Protein AF-0000000084827785 (afdb_homodimer)

Sequence (1370 aa):
FQFPKRLMGSGGGQRYRRFNPHLLLEYKFARYSRYSDAVFCGPCFVFNSSKETVLVSRPMTDWSNGKKILERHSKSKDHRNAATRADAFVNVCTGQLKMSCKKPVAQDQAITDHTRHILRRITSILILCGRQNIALRGRLPSSGNFKALFQHTVEIDPLLKKHLEFAPCSALHTSAKIHNKLIQLIGLQIQQKILSLVKKAKFFTLQAAGTAHFSKKGELIILVVRYIYRHKDEQVELREDFIELAEVPDATGEALANLFLQRLAAWDIEREHLRGQSYERGSSASGRFNGVQERVCAVLPAAAYTICKTHDFKMSILHSCAIHQVANMLDTCGKVLSVLRSSVMHYSMHLAELKEFINLPTEHNDAEEQERSASLCSPRSPQWISQADGLHSFKAKFVAIVHSLEQIAQYESDAERLLYSITRFNFVVSLVCVVSALAITKPLHLYLQREDVDLIQASEEASDVIEVLRSMREDADAGFAELYAEAKRLAGVALIEESVPRICGRITPQYSSAATTQDYYKTNIFQPFLDHMMSELQEQLIQCRPRFLAQYLLPNKLHLLQKETAVAALYSAYKADISSPENLKAELLRWTTKWRSVTREDRPNTILATLQQLNPAFYPEINAALCILATMAVNVTTVESASSVLHRIKTWLKNSDSESWLTGLALLYAHQDIPVDVEQVLKDFFQFPKRLMGSGGGQRYRRFNPHLLLEYKFARYSRYSDAVFCGPCFVFNSSKETVLVSRPMTDWSNGKKILERHSKSKDHRNAATRADAFVNVCTGQLKMSCKKPVAQDQAITDHTRHILRRITSILILCGRQNIALRGRLPSSGNFKALFQHTVEIDPLLKKHLEFAPCSALHTSAKIHNKLIQLIGLQIQQKILSLVKKAKFFTLQAAGTAHFSKKGELIILVVRYIYRHKDEQVELREDFIELAEVPDATGEALANLFLQRLAAWDIEREHLRGQSYERGSSASGRFNGVQERVCAVLPAAAYTICKTHDFKMSILHSCAIHQVANMLDTCGKVLSVLRSSVMHYSMHLAELKEFINLPTEHNDAEEQERSASLCSPRSPQWISQADGLHSFKAKFVAIVHSLEQIAQYESDAERLLYSITRFNFVVSLVCVVSALAITKPLHLYLQREDVDLIQASEEASDVIEVLRSMREDADAGFAELYAEAKRLAGVALIEESVPRICGRITPQYSSAATTQDYYKTNIFQPFLDHMMSELQEQLIQCRPRFLAQYLLPNKLHLLQKETAVAALYSAYKADISSPENLKAELLRWTTKWRSVTREDRPNTILATLQQLNPAFYPEINAALCILATMAVNVTTVESASSVLHRIKTWLKNSDSESWLTGLALLYAHQDIPVDVEQVLKDF

Nearest PDB structures (foldseek):
  8k87-assembly1_F  TM=3.025E-01  e=2.163E-01  Geobacter sulfurreducens
  1wlx-assembly1_A  TM=2.511E-01  e=9.559E+00  Homo sapiens
  8u1a-assembly1_A  TM=1.749E-01  e=4.800E+00  synthetic construct
  7sel-assembly1_B  TM=1.183E-01  e=2.743E+00  Escherichia coli
  8k87-assembly1_F  TM=2.418E-01  e=1.750E-01  Geobacter sulfurreducens

InterPro domains:
  IPR006580 Zinc finger, TTF-type [SM00597] (15-117)
  IPR025398 ZMYM1-like, RNase-like domain [PF14291] (60-291)
  IPR052958 Interferon-induced PKR regulator [PTHR46289] (54-685)

Organism: Latimeria chalumnae (NCBI:txid7897)

Structure (mmCIF, N/CA/C/O backbone):
data_AF-0000000084827785-model_v1
#
loop_
_entity.id
_entity.type
_entity.pdbx_description
1 polymer 'TTF-type domain-containing protein'
#
loop_
_atom_site.group_PDB
_atom_site.id
_atom_site.type_symbol
_atom_site.label_atom_id
_atom_site.label_alt_id
_atom_site.label_comp_id
_atom_site.label_asym_id
_atom_site.label_entity_id
_atom_site.label_seq_id
_atom_site.pdbx_PDB_ins_code
_atom_site.Cartn_x
_atom_site.Cartn_y
_atom_site.Cartn_z
_atom_site.occupancy
_atom_site.B_iso_or_equiv
_atom_site.auth_seq_id
_atom_site.auth_comp_id
_atom_site.auth_asym_id
_atom_site.auth_atom_id
_atom_site.pdbx_PDB_model_num
ATOM 1 N N . PHE A 1 1 ? -0.103 -13.234 -40.219 1 61.78 1 PHE A N 1
ATOM 2 C CA . PHE A 1 1 ? -0.498 -11.836 -40.188 1 61.78 1 PHE A CA 1
ATOM 3 C C . PHE A 1 1 ? -1.436 -11.508 -41.344 1 61.78 1 PHE A C 1
ATOM 5 O O . PHE A 1 1 ? -1.194 -11.922 -42.469 1 61.78 1 PHE A O 1
ATOM 12 N N . GLN A 1 2 ? -2.637 -11.125 -41.031 1 73.31 2 GLN A N 1
ATOM 13 C CA . GLN A 1 2 ? -3.516 -10.641 -42.094 1 73.31 2 GLN A CA 1
ATOM 14 C C . GLN A 1 2 ? -3.369 -9.133 -42.281 1 73.31 2 GLN A C 1
ATOM 16 O O . GLN A 1 2 ? -3.627 -8.359 -41.344 1 73.31 2 GLN A O 1
ATOM 21 N N . PHE A 1 3 ? -2.971 -8.789 -43.469 1 81.12 3 PHE A N 1
ATOM 22 C CA . PHE A 1 3 ? -2.732 -7.383 -43.75 1 81.12 3 PHE A CA 1
ATOM 23 C C . PHE A 1 3 ? -4.047 -6.617 -43.844 1 81.12 3 PHE A C 1
ATOM 25 O O . PHE A 1 3 ? -5.027 -7.102 -44.406 1 81.12 3 PHE A O 1
ATOM 32 N N . PRO A 1 4 ? -4.141 -5.488 -43.219 1 81.12 4 PRO A N 1
ATOM 33 C CA . PRO A 1 4 ? -5.363 -4.684 -43.25 1 81.12 4 PRO A CA 1
ATOM 34 C C . PRO A 1 4 ? -5.773 -4.281 -44.656 1 81.12 4 PRO A C 1
ATOM 36 O O . PRO A 1 4 ? -4.914 -4.113 -45.531 1 81.12 4 PRO A O 1
ATOM 39 N N . LYS A 1 5 ? -7.137 -4.152 -44.812 1 80.69 5 LYS A N 1
ATOM 40 C CA . LYS A 1 5 ? -7.676 -3.711 -46.094 1 80.69 5 LYS A CA 1
ATOM 41 C C . LYS A 1 5 ? -7.785 -2.189 -46.125 1 80.69 5 LYS A C 1
ATOM 43 O O . LYS A 1 5 ? -8.172 -1.554 -45.156 1 80.69 5 LYS A O 1
ATOM 48 N N . ARG A 1 6 ? -7.293 -1.657 -47.219 1 78.56 6 ARG A N 1
ATOM 49 C CA . ARG A 1 6 ? -7.406 -0.22 -47.438 1 78.56 6 ARG A CA 1
ATOM 50 C C . ARG A 1 6 ? -8.18 0.072 -48.719 1 78.56 6 ARG A C 1
ATOM 52 O O . ARG A 1 6 ? -8.008 -0.622 -49.719 1 78.56 6 ARG A O 1
ATOM 59 N N . LEU A 1 7 ? -9.102 1.011 -48.625 1 78.5 7 LEU A N 1
ATOM 60 C CA . LEU A 1 7 ? -9.859 1.434 -49.781 1 78.5 7 LEU A CA 1
ATOM 61 C C . LEU A 1 7 ? -8.977 2.225 -50.75 1 78.5 7 LEU A C 1
ATOM 63 O O . LEU A 1 7 ? -8.352 3.211 -50.344 1 78.5 7 LEU A O 1
ATOM 67 N N . MET A 1 8 ? -8.68 1.549 -51.781 1 78.69 8 MET A N 1
ATOM 68 C CA . MET A 1 8 ? -7.832 2.213 -52.781 1 78.69 8 MET A CA 1
ATOM 69 C C . MET A 1 8 ? -8.594 2.445 -54.094 1 78.69 8 MET A C 1
ATOM 71 O O . MET A 1 8 ? -9.492 1.679 -54.438 1 78.69 8 MET A O 1
ATOM 75 N N . GLY A 1 9 ? -8.375 3.533 -54.719 1 72.75 9 GLY A N 1
ATOM 76 C CA . GLY A 1 9 ? -9.008 3.842 -56 1 72.75 9 GLY A CA 1
ATOM 77 C C . GLY A 1 9 ? -9.883 5.082 -55.938 1 72.75 9 GLY A C 1
ATOM 78 O O . GLY A 1 9 ? -10.07 5.668 -54.875 1 72.75 9 GLY A O 1
ATOM 79 N N . SER A 1 10 ? -10.078 5.781 -57.031 1 68.94 10 SER A N 1
ATOM 80 C CA . SER A 1 10 ? -10.938 6.961 -57.125 1 68.94 10 SER A CA 1
ATOM 81 C C . SER A 1 10 ? -12.266 6.617 -57.781 1 68.94 10 SER A C 1
ATOM 83 O O . SER A 1 10 ? -12.328 5.75 -58.656 1 68.94 10 SER A O 1
ATOM 85 N N . GLY A 1 11 ? -13.602 7.188 -57.312 1 66.06 11 GLY A N 1
ATOM 86 C CA . GLY A 1 11 ? -14.93 7.129 -57.906 1 66.06 11 GLY A CA 1
ATOM 87 C C . GLY A 1 11 ? -15.617 5.789 -57.688 1 66.06 11 GLY A C 1
ATOM 88 O O . GLY A 1 11 ? -15.406 5.133 -56.688 1 66.06 11 GLY A O 1
ATOM 89 N N . GLY A 1 12 ? -16.422 5.305 -58.688 1 66.12 12 GLY A N 1
ATOM 90 C CA . GLY A 1 12 ? -17.219 4.09 -58.75 1 66.12 12 GLY A CA 1
ATOM 91 C C . GLY A 1 12 ? -16.375 2.828 -58.719 1 66.12 12 GLY A C 1
ATOM 92 O O . GLY A 1 12 ? -16.906 1.723 -58.594 1 66.12 12 GLY A O 1
ATOM 93 N N . GLY A 1 13 ? -15.023 2.875 -58.719 1 64.88 13 GLY A N 1
ATOM 94 C CA . GLY A 1 13 ? -14.125 1.735 -58.781 1 64.88 13 GLY A CA 1
ATOM 95 C C . GLY A 1 13 ? -13.305 1.531 -57.531 1 64.88 13 GLY A C 1
ATOM 96 O O . GLY A 1 13 ? -12.234 0.917 -57.562 1 64.88 13 GLY A O 1
ATOM 97 N N . GLN A 1 14 ? -13.703 1.957 -56.406 1 70.75 14 GLN A N 1
ATOM 98 C CA . GLN A 1 14 ? -12.969 1.802 -55.156 1 70.75 14 GLN A CA 1
ATOM 99 C C . GLN A 1 14 ? -13.039 0.361 -54.656 1 70.75 14 GLN A C 1
ATOM 101 O O . GLN A 1 14 ? -14.102 -0.26 -54.688 1 70.75 14 GLN A O 1
ATOM 106 N N . ARG A 1 15 ? -11.875 -0.136 -54.656 1 78.06 15 ARG A N 1
ATOM 107 C CA . ARG A 1 15 ? -11.789 -1.5 -54.125 1 78.06 15 ARG A CA 1
ATOM 108 C C . ARG A 1 15 ? -10.914 -1.566 -52.875 1 78.06 15 ARG A C 1
ATOM 110 O O . ARG A 1 15 ? -9.945 -0.812 -52.75 1 78.06 15 ARG A O 1
ATOM 117 N N . TYR A 1 16 ? -11.336 -2.432 -52.094 1 80.06 16 TYR A N 1
ATOM 118 C CA . TYR A 1 16 ? -10.5 -2.717 -50.906 1 80.06 16 TYR A CA 1
ATOM 119 C C . TYR A 1 16 ? -9.32 -3.602 -51.312 1 80.06 16 TYR A C 1
ATOM 121 O O . TYR A 1 16 ? -9.492 -4.613 -52 1 80.06 16 TYR A O 1
ATOM 129 N N . ARG A 1 17 ? -8.188 -3.088 -51 1 83.62 17 ARG A N 1
ATOM 130 C CA . ARG A 1 17 ? -7 -3.879 -51.281 1 83.62 17 ARG A CA 1
ATOM 131 C C . ARG A 1 17 ? -6.133 -4.031 -50.031 1 83.62 17 ARG A C 1
ATOM 133 O O . ARG A 1 17 ? -6.156 -3.176 -49.156 1 83.62 17 ARG A O 1
ATOM 140 N N . ARG A 1 18 ? -5.441 -5.227 -50.125 1 83.31 18 ARG A N 1
ATOM 141 C CA . ARG A 1 18 ? -4.469 -5.52 -49.062 1 83.31 18 ARG A CA 1
ATOM 142 C C . ARG A 1 18 ? -3.053 -5.555 -49.625 1 83.31 18 ARG A C 1
ATOM 144 O O . ARG A 1 18 ? -2.865 -5.742 -50.844 1 83.31 18 ARG A O 1
ATOM 151 N N . PHE A 1 19 ? -2.117 -5.348 -48.844 1 85.25 19 PHE A N 1
ATOM 152 C CA . PHE A 1 19 ? -0.723 -5.465 -49.25 1 85.25 19 PHE A CA 1
ATOM 153 C C . PHE A 1 19 ? -0.399 -6.898 -49.656 1 85.25 19 PHE A C 1
ATOM 155 O O . PHE A 1 19 ? -0.86 -7.852 -49.031 1 85.25 19 PHE A O 1
ATOM 162 N N . ASN A 1 20 ? 0.275 -7.07 -50.719 1 82.62 20 ASN A N 1
ATOM 163 C CA . ASN A 1 20 ? 0.723 -8.367 -51.188 1 82.62 20 ASN A CA 1
ATOM 164 C C . ASN A 1 20 ? 2.018 -8.805 -50.531 1 82.62 20 ASN A C 1
ATOM 166 O O . ASN A 1 20 ? 3.086 -8.258 -50.812 1 82.62 20 ASN A O 1
ATOM 170 N N . PRO A 1 21 ? 1.99 -9.742 -49.719 1 82.75 21 PRO A N 1
ATOM 171 C CA . PRO A 1 21 ? 3.182 -10.172 -49 1 82.75 21 PRO A CA 1
ATOM 172 C C . PRO A 1 21 ? 4.281 -10.703 -49.906 1 82.75 21 PRO A C 1
ATOM 174 O O . PRO A 1 21 ? 5.453 -10.727 -49.531 1 82.75 21 PRO A O 1
ATOM 177 N N . HIS A 1 22 ? 4.008 -11.047 -51.031 1 83.94 22 HIS A N 1
ATOM 178 C CA . HIS A 1 22 ? 5.004 -11.555 -51.969 1 83.94 22 HIS A CA 1
ATOM 179 C C . HIS A 1 22 ? 6.027 -10.484 -52.344 1 83.94 22 HIS A C 1
ATOM 181 O O . HIS A 1 22 ? 7.168 -10.797 -52.688 1 83.94 22 HIS A O 1
ATOM 187 N N . LEU A 1 23 ? 5.613 -9.312 -52.219 1 86.38 23 LEU A N 1
ATOM 188 C CA . LEU A 1 23 ? 6.504 -8.195 -52.531 1 86.38 23 LEU A CA 1
ATOM 189 C C . LEU A 1 23 ? 7.645 -8.109 -51.531 1 86.38 23 LEU A C 1
ATOM 191 O O . LEU A 1 23 ? 8.75 -7.691 -51.875 1 86.38 23 LEU A O 1
ATOM 195 N N . LEU A 1 24 ? 7.406 -8.586 -50.344 1 84.75 24 LEU A N 1
ATOM 196 C CA . LEU A 1 24 ? 8.438 -8.555 -49.312 1 84.75 24 LEU A CA 1
ATOM 197 C C . LEU A 1 24 ? 9.477 -9.648 -49.562 1 84.75 24 LEU A C 1
ATOM 199 O O . LEU A 1 24 ? 10.625 -9.523 -49.125 1 84.75 24 LEU A O 1
ATOM 203 N N . LEU A 1 25 ? 9.055 -10.586 -50.25 1 81.56 25 LEU A N 1
ATOM 204 C CA . LEU A 1 25 ? 9.969 -11.664 -50.625 1 81.56 25 LEU A CA 1
ATOM 205 C C . LEU A 1 25 ? 10.797 -11.289 -51.844 1 81.56 25 LEU A C 1
ATOM 207 O O . LEU A 1 25 ? 11.984 -11.625 -51.906 1 81.56 25 LEU A O 1
ATOM 211 N N . GLU A 1 26 ? 10.203 -10.594 -52.719 1 85.5 26 GLU A N 1
ATOM 212 C CA . GLU A 1 26 ? 10.859 -10.188 -53.969 1 85.5 26 GLU A CA 1
ATOM 213 C C . GLU A 1 26 ? 11.82 -9.031 -53.75 1 85.5 26 GLU A C 1
ATOM 215 O O . GLU A 1 26 ? 12.914 -9 -54.312 1 85.5 26 GLU A O 1
ATOM 220 N N . TYR A 1 27 ? 11.414 -8.125 -52.906 1 87.31 27 TYR A N 1
ATOM 221 C CA . TYR A 1 27 ? 12.227 -6.969 -52.562 1 87.31 27 TYR A CA 1
ATOM 222 C C . TYR A 1 27 ? 12.617 -7.004 -51.062 1 87.31 27 TYR A C 1
ATOM 224 O O . TYR A 1 27 ? 11.898 -6.465 -50.219 1 87.31 27 TYR A O 1
ATOM 232 N N . LYS A 1 28 ? 13.828 -7.484 -50.844 1 83.81 28 LYS A N 1
ATOM 233 C CA . LYS A 1 28 ? 14.258 -7.824 -49.5 1 83.81 28 LYS A CA 1
ATOM 234 C C . LYS A 1 28 ? 14.508 -6.57 -48.688 1 83.81 28 LYS A C 1
ATOM 236 O O . LYS A 1 28 ? 14.461 -6.621 -47.438 1 83.81 28 LYS A O 1
ATOM 241 N N . PHE A 1 29 ? 14.633 -5.516 -49.375 1 86.56 29 PHE A N 1
ATOM 242 C CA . PHE A 1 29 ? 14.883 -4.281 -48.625 1 86.56 29 PHE A CA 1
ATOM 243 C C . PHE A 1 29 ? 13.578 -3.689 -48.094 1 86.56 29 PHE A C 1
ATOM 245 O O . PHE A 1 29 ? 13.594 -2.832 -47.219 1 86.56 29 PHE A O 1
ATOM 252 N N . ALA A 1 30 ? 12.461 -4.113 -48.594 1 87.5 30 ALA A N 1
ATOM 253 C CA . ALA A 1 30 ? 11.156 -3.59 -48.188 1 87.5 30 ALA A CA 1
ATOM 254 C C . ALA A 1 30 ? 10.734 -4.16 -46.812 1 87.5 30 ALA A C 1
ATOM 256 O O . ALA A 1 30 ? 10.852 -5.363 -46.594 1 87.5 30 ALA A O 1
ATOM 257 N N . ARG A 1 31 ? 10.375 -3.188 -45.938 1 86.44 31 ARG A N 1
ATOM 258 C CA . ARG A 1 31 ? 9.938 -3.557 -44.594 1 86.44 31 ARG A CA 1
ATOM 259 C C . ARG A 1 31 ? 8.539 -3.012 -44.312 1 86.44 31 ARG A C 1
ATOM 261 O O . ARG A 1 31 ? 8.289 -1.817 -44.469 1 86.44 31 ARG A O 1
ATOM 268 N N . TYR A 1 32 ? 7.688 -3.902 -43.875 1 84.94 32 TYR A N 1
ATOM 269 C CA . TYR A 1 32 ? 6.32 -3.512 -43.562 1 84.94 32 TYR A CA 1
ATOM 270 C C . TYR A 1 32 ? 6.188 -3.119 -42.094 1 84.94 32 TYR A C 1
ATOM 272 O O . TYR A 1 32 ? 6.617 -3.859 -41.188 1 84.94 32 TYR A O 1
ATOM 280 N N . SER A 1 33 ? 5.621 -1.888 -41.844 1 79.81 33 SER A N 1
ATOM 281 C CA . SER A 1 33 ? 5.316 -1.411 -40.5 1 79.81 33 SER A CA 1
ATOM 282 C C . SER A 1 33 ? 3.846 -1.612 -40.156 1 79.81 33 SER A C 1
ATOM 284 O O . SER A 1 33 ? 2.971 -1.015 -40.812 1 79.81 33 SER A O 1
ATOM 286 N N . ARG A 1 34 ? 3.674 -2.336 -39.125 1 77.31 34 ARG A N 1
ATOM 287 C CA . ARG A 1 34 ? 2.303 -2.58 -38.688 1 77.31 34 ARG A CA 1
ATOM 288 C C . ARG A 1 34 ? 1.669 -1.309 -38.125 1 77.31 34 ARG A C 1
ATOM 290 O O . ARG A 1 34 ? 0.472 -1.075 -38.312 1 77.31 34 ARG A O 1
ATOM 297 N N . TYR A 1 35 ? 2.41 -0.517 -37.594 1 75.12 35 TYR A N 1
ATOM 298 C CA . TYR A 1 35 ? 1.946 0.703 -36.938 1 75.12 35 TYR A CA 1
ATOM 299 C C . TYR A 1 35 ? 1.456 1.716 -37.969 1 75.12 35 TYR A C 1
ATOM 301 O O . TYR A 1 35 ? 0.398 2.324 -37.781 1 75.12 35 TYR A O 1
ATOM 309 N N . SER A 1 36 ? 2.059 1.777 -39.031 1 77.69 36 SER A N 1
ATOM 310 C CA . SER A 1 36 ? 1.711 2.766 -40.031 1 77.69 36 SER A CA 1
ATOM 311 C C . SER A 1 36 ? 0.997 2.115 -41.219 1 77.69 36 SER A C 1
ATOM 313 O O . SER A 1 36 ? 0.533 2.807 -42.125 1 77.69 36 SER A O 1
ATOM 315 N N . ASP A 1 37 ? 0.801 0.952 -41.125 1 84 37 ASP A N 1
ATOM 316 C CA . ASP A 1 37 ? 0.273 0.204 -42.25 1 84 37 ASP A CA 1
ATOM 317 C C . ASP A 1 37 ? 0.882 0.696 -43.562 1 84 37 ASP A C 1
ATOM 319 O O . ASP A 1 37 ? 0.162 1.15 -44.469 1 84 37 ASP A O 1
ATOM 323 N N . ALA A 1 38 ? 2.146 0.644 -43.562 1 87.94 38 ALA A N 1
ATOM 324 C CA . ALA A 1 38 ? 2.893 1.169 -44.719 1 87.94 38 ALA A CA 1
ATOM 325 C C . ALA A 1 38 ? 4.223 0.439 -44.875 1 87.94 38 ALA A C 1
ATOM 327 O O . ALA A 1 38 ? 4.656 -0.29 -44 1 87.94 38 ALA A O 1
ATOM 328 N N . VAL A 1 39 ? 4.824 0.598 -46.125 1 88.56 39 VAL A N 1
ATOM 329 C CA . VAL A 1 39 ? 6.082 -0.077 -46.438 1 88.56 39 VAL A CA 1
ATOM 330 C C . VAL A 1 39 ? 7.211 0.949 -46.531 1 88.56 39 VAL A C 1
ATOM 332 O O . VAL A 1 39 ? 7.059 1.989 -47.156 1 88.56 39 VAL A O 1
ATOM 335 N N . PHE A 1 40 ? 8.203 0.595 -45.844 1 88.44 40 PHE A N 1
ATOM 336 C CA . PHE A 1 40 ? 9.422 1.398 -45.875 1 88.44 40 PHE A CA 1
ATOM 337 C C . PHE A 1 40 ? 10.57 0.622 -46.5 1 88.44 40 PHE A C 1
ATOM 339 O O . PHE A 1 40 ? 10.508 -0.604 -46.625 1 88.44 40 PHE A O 1
ATOM 346 N N . CYS A 1 41 ? 11.602 1.349 -46.938 1 85.25 41 CYS A N 1
ATOM 347 C CA . CYS A 1 41 ? 12.859 0.724 -47.312 1 85.25 41 CYS A CA 1
ATOM 348 C C . CYS A 1 41 ? 13.812 0.669 -46.125 1 85.25 41 CYS A C 1
ATOM 350 O O . CYS A 1 41 ? 14.203 1.708 -45.594 1 85.25 41 CYS A O 1
ATOM 352 N N . GLY A 1 42 ? 14.266 -0.529 -45.719 1 83.62 42 GLY A N 1
ATOM 353 C CA . GLY A 1 42 ? 15.133 -0.731 -44.562 1 83.62 42 GLY A CA 1
ATOM 354 C C . GLY A 1 42 ? 16.438 0.023 -44.656 1 83.62 42 GLY A C 1
ATOM 355 O O . GLY A 1 42 ? 16.75 0.851 -43.812 1 83.62 42 GLY A O 1
ATOM 356 N N . PRO A 1 43 ? 17.203 -0.244 -45.656 1 80.56 43 PRO A N 1
ATOM 357 C CA . PRO A 1 43 ? 18.5 0.421 -45.812 1 80.56 43 PRO A CA 1
ATOM 358 C C . PRO A 1 43 ? 18.375 1.937 -45.938 1 80.56 43 PRO A C 1
ATOM 360 O O . PRO A 1 43 ? 19.141 2.684 -45.344 1 80.56 43 PRO A O 1
ATOM 363 N N . CYS A 1 44 ? 17.359 2.383 -46.688 1 81 44 CYS A N 1
ATOM 364 C CA . CYS A 1 44 ? 17.25 3.816 -46.938 1 81 44 CYS A CA 1
ATOM 365 C C . CYS A 1 44 ? 16.688 4.539 -45.719 1 81 44 CYS A C 1
ATOM 367 O O . CYS A 1 44 ? 16.969 5.719 -45.5 1 81 44 CYS A O 1
ATOM 369 N N . PHE A 1 45 ? 15.906 3.861 -45 1 80.06 45 PHE A N 1
ATOM 370 C CA . PHE A 1 45 ? 15.336 4.445 -43.781 1 80.06 45 PHE A CA 1
ATOM 371 C C . PHE A 1 45 ? 16.422 4.793 -42.781 1 80.06 45 PHE A C 1
ATOM 373 O O . PHE A 1 45 ? 16.344 5.812 -42.094 1 80.06 45 PHE A O 1
ATOM 380 N N . VAL A 1 46 ? 17.516 4.043 -42.812 1 77.19 46 VAL A N 1
ATOM 381 C CA . VAL A 1 46 ? 18.578 4.191 -41.812 1 77.19 46 VAL A CA 1
ATOM 382 C C . VAL A 1 46 ? 19.719 5.02 -42.406 1 77.19 46 VAL A C 1
ATOM 384 O O . VAL A 1 46 ? 20.297 5.859 -41.719 1 77.19 46 VAL A O 1
ATOM 387 N N . PHE A 1 47 ? 20.141 4.805 -43.594 1 73.38 47 PHE A N 1
ATOM 388 C CA . PHE A 1 47 ? 21.391 5.336 -44.125 1 73.38 47 PHE A CA 1
ATOM 389 C C . PHE A 1 47 ? 21.109 6.355 -45.25 1 73.38 47 PHE A C 1
ATOM 391 O O . PHE A 1 47 ? 22.047 6.852 -45.875 1 73.38 47 PHE A O 1
ATOM 398 N N . ASN A 1 48 ? 19.938 6.582 -45.469 1 64.81 48 ASN A N 1
ATOM 399 C CA . ASN A 1 48 ? 19.703 7.492 -46.594 1 64.81 48 ASN A CA 1
ATOM 400 C C . ASN A 1 48 ? 19.844 8.953 -46.156 1 64.81 48 ASN A C 1
ATOM 402 O O . ASN A 1 48 ? 19.25 9.367 -45.156 1 64.81 48 ASN A O 1
ATOM 406 N N . SER A 1 49 ? 20.906 9.625 -46.531 1 55.5 49 SER A N 1
ATOM 407 C CA . SER A 1 49 ? 21.172 11.039 -46.281 1 55.5 49 SER A CA 1
ATOM 408 C C . SER A 1 49 ? 20.297 11.922 -47.188 1 55.5 49 SER A C 1
ATOM 410 O O . SER A 1 49 ? 20.266 13.141 -47 1 55.5 49 SER A O 1
ATOM 412 N N . SER A 1 50 ? 19.75 11.43 -48.312 1 55.91 50 SER A N 1
ATOM 413 C CA . SER A 1 50 ? 19.25 12.32 -49.344 1 55.91 50 SER A CA 1
ATOM 414 C C . SER A 1 50 ? 17.766 12.562 -49.188 1 55.91 50 SER A C 1
ATOM 416 O O . SER A 1 50 ? 17.078 11.859 -48.438 1 55.91 50 SER A O 1
ATOM 418 N N . LYS A 1 51 ? 17.172 13.508 -50.094 1 57.28 51 LYS A N 1
ATOM 419 C CA . LYS A 1 51 ? 15.875 14.148 -50.344 1 57.28 51 LYS A CA 1
ATOM 420 C C . LYS A 1 51 ? 14.828 13.125 -50.75 1 57.28 51 LYS A C 1
ATOM 422 O O . LYS A 1 51 ? 13.68 13.484 -51.031 1 57.28 51 LYS A O 1
ATOM 427 N N . GLU A 1 52 ? 15.148 11.914 -50.938 1 56.56 52 GLU A N 1
ATOM 428 C CA . GLU A 1 52 ? 14.117 11 -51.406 1 56.56 52 GLU A CA 1
ATOM 429 C C . GLU A 1 52 ? 13.156 10.617 -50.281 1 56.56 52 GLU A C 1
ATOM 431 O O . GLU A 1 52 ? 13.594 10.148 -49.219 1 56.56 52 GLU A O 1
ATOM 436 N N . THR A 1 53 ? 11.984 10.953 -50.531 1 71.94 53 THR A N 1
ATOM 437 C CA . THR A 1 53 ? 10.938 10.883 -49.5 1 71.94 53 THR A CA 1
ATOM 438 C C . THR A 1 53 ? 10.148 9.578 -49.625 1 71.94 53 THR A C 1
ATOM 440 O O . THR A 1 53 ? 9.594 9.086 -48.656 1 71.94 53 THR A O 1
ATOM 443 N N . VAL A 1 54 ? 10.383 8.945 -50.844 1 76.31 54 VAL A N 1
ATOM 444 C CA . VAL A 1 54 ? 9.516 7.789 -51.062 1 76.31 54 VAL A CA 1
ATOM 445 C C . VAL A 1 54 ? 10.062 6.578 -50.312 1 76.31 54 VAL A C 1
ATOM 447 O O . VAL A 1 54 ? 11.258 6.281 -50.406 1 76.31 54 VAL A O 1
ATOM 450 N N . LEU A 1 55 ? 9.422 5.84 -49.5 1 84.62 55 LEU A N 1
ATOM 451 C CA . LEU A 1 55 ? 9.656 4.656 -48.688 1 84.62 55 LEU A CA 1
ATOM 452 C C . LEU A 1 55 ? 10.523 4.992 -47.469 1 84.62 55 LEU A C 1
ATOM 454 O O . LEU A 1 55 ? 10.984 4.098 -46.781 1 84.62 55 LEU A O 1
ATOM 458 N N . VAL A 1 56 ? 10.875 6.285 -47.281 1 82.75 56 VAL A N 1
ATOM 459 C CA . VAL A 1 56 ? 11.664 6.711 -46.125 1 82.75 56 VAL A CA 1
ATOM 460 C C . VAL A 1 56 ? 10.828 7.617 -45.219 1 82.75 56 VAL A C 1
ATOM 462 O O . VAL A 1 56 ? 10.328 7.18 -44.188 1 82.75 56 VAL A O 1
ATOM 465 N N . SER A 1 57 ? 10.664 8.961 -45.688 1 78.19 57 SER A N 1
ATOM 466 C CA . SER A 1 57 ? 9.797 9.875 -44.969 1 78.19 57 SER A CA 1
ATOM 467 C C . SER A 1 57 ? 8.344 9.742 -45.406 1 78.19 57 SER A C 1
ATOM 469 O O . SER A 1 57 ? 7.426 9.969 -44.625 1 78.19 57 SER A O 1
ATOM 471 N N . ARG A 1 58 ? 8.031 9.352 -46.656 1 78.56 58 ARG A N 1
ATOM 472 C CA . ARG A 1 58 ? 6.707 9.039 -47.188 1 78.56 58 ARG A CA 1
ATOM 473 C C . ARG A 1 58 ? 6.574 7.551 -47.5 1 78.56 58 ARG A C 1
ATOM 475 O O . ARG A 1 58 ? 7.02 7.086 -48.562 1 78.56 58 ARG A O 1
ATOM 482 N N . PRO A 1 59 ? 6.031 6.848 -46.531 1 82.44 59 PRO A N 1
ATOM 483 C CA . PRO A 1 59 ? 5.914 5.406 -46.75 1 82.44 59 PRO A CA 1
ATOM 484 C C . PRO A 1 59 ? 4.977 5.051 -47.906 1 82.44 59 PRO A C 1
ATOM 486 O O . PRO A 1 59 ? 4.145 5.871 -48.312 1 82.44 59 PRO A O 1
ATOM 489 N N . MET A 1 60 ? 5.195 3.877 -48.5 1 86.69 60 MET A N 1
ATOM 490 C CA . MET A 1 60 ? 4.328 3.393 -49.562 1 86.69 60 MET A CA 1
ATOM 491 C C . MET A 1 60 ? 3.021 2.848 -49 1 86.69 60 MET A C 1
ATOM 493 O O . MET A 1 60 ? 3.025 1.898 -48.219 1 86.69 60 MET A O 1
ATOM 497 N N . THR A 1 61 ? 1.968 3.551 -49.406 1 85.31 61 THR A N 1
ATOM 498 C CA . THR A 1 61 ? 0.637 3.107 -49 1 85.31 61 THR A CA 1
ATOM 499 C C . THR A 1 61 ? -0.201 2.742 -50.25 1 85.31 61 THR A C 1
ATOM 501 O O . THR A 1 61 ? -1.347 2.307 -50.094 1 85.31 61 THR A O 1
ATOM 504 N N . ASP A 1 62 ? 0.315 2.914 -51.438 1 83.44 62 ASP A N 1
ATOM 505 C CA . ASP A 1 62 ? -0.363 2.584 -52.688 1 83.44 62 ASP A CA 1
ATOM 506 C C . ASP A 1 62 ? -0.132 1.124 -53.062 1 83.44 62 ASP A C 1
ATOM 508 O O . ASP A 1 62 ? 0.894 0.787 -53.656 1 83.44 62 ASP A O 1
ATOM 512 N N . TRP A 1 63 ? -1.093 0.361 -52.844 1 86.31 63 TRP A N 1
ATOM 513 C CA . TRP A 1 63 ? -0.958 -1.076 -53.062 1 86.31 63 TRP A CA 1
ATOM 514 C C . TRP A 1 63 ? -1.178 -1.431 -54.5 1 86.31 63 TRP A C 1
ATOM 516 O O . TRP A 1 63 ? -0.726 -2.479 -54.969 1 86.31 63 TRP A O 1
ATOM 526 N N . SER A 1 64 ? -1.938 -0.591 -55.25 1 81.62 64 SER A N 1
ATOM 527 C CA . SER A 1 64 ? -2.238 -0.854 -56.656 1 81.62 64 SER A CA 1
ATOM 528 C C . SER A 1 64 ? -0.981 -0.757 -57.5 1 81.62 64 SER A C 1
ATOM 530 O O . SER A 1 64 ? -0.803 -1.537 -58.438 1 81.62 64 SER A O 1
ATOM 532 N N . ASN A 1 65 ? -0.021 0.1 -57.156 1 86.19 65 ASN A N 1
ATOM 533 C CA . ASN A 1 65 ? 1.21 0.308 -57.906 1 86.19 65 ASN A CA 1
ATOM 534 C C . ASN A 1 65 ? 2.441 -0.074 -57.094 1 86.19 65 ASN A C 1
ATOM 536 O O . ASN A 1 65 ? 3.545 0.4 -57.375 1 86.19 65 ASN A O 1
ATOM 540 N N . GLY A 1 66 ? 2.223 -0.906 -56.188 1 87.25 66 GLY A N 1
ATOM 541 C CA . GLY A 1 66 ? 3.289 -1.24 -55.25 1 87.25 66 GLY A CA 1
ATOM 542 C C . GLY A 1 66 ? 4.508 -1.84 -55.938 1 87.25 66 GLY A C 1
ATOM 543 O O . GLY A 1 66 ? 5.641 -1.457 -55.656 1 87.25 66 GLY A O 1
ATOM 544 N N . LYS A 1 67 ? 4.297 -2.686 -56.812 1 87.25 67 LYS A N 1
ATOM 545 C CA . LYS A 1 67 ? 5.402 -3.344 -57.5 1 87.25 67 LYS A CA 1
ATOM 546 C C . LYS A 1 67 ? 6.215 -2.344 -58.312 1 87.25 67 LYS A C 1
ATOM 548 O O . LYS A 1 67 ? 7.445 -2.375 -58.281 1 87.25 67 LYS A O 1
ATOM 553 N N . LYS A 1 68 ? 5.516 -1.468 -58.969 1 87.81 68 LYS A N 1
ATOM 554 C CA . LYS A 1 68 ? 6.176 -0.458 -59.781 1 87.81 68 LYS A CA 1
ATOM 555 C C . LYS A 1 68 ? 7.012 0.487 -58.938 1 87.81 68 LYS A C 1
ATOM 557 O O . LYS A 1 68 ? 8.133 0.843 -59.281 1 87.81 68 LYS A O 1
ATOM 562 N N . ILE A 1 69 ? 6.508 0.834 -57.812 1 88.25 69 ILE A N 1
ATOM 563 C CA . ILE A 1 69 ? 7.188 1.758 -56.906 1 88.25 69 ILE A CA 1
ATOM 564 C C . ILE A 1 69 ? 8.445 1.099 -56.344 1 88.25 69 ILE A C 1
ATOM 566 O O . ILE A 1 69 ? 9.516 1.709 -56.312 1 88.25 69 ILE A O 1
ATOM 570 N N . LEU A 1 70 ? 8.32 -0.086 -55.969 1 89.31 70 LEU A N 1
ATOM 571 C CA . LEU A 1 70 ? 9.438 -0.811 -55.375 1 89.31 70 LEU A CA 1
ATOM 572 C C . LEU A 1 70 ? 10.516 -1.093 -56.406 1 89.31 70 LEU A C 1
ATOM 574 O O . LEU A 1 70 ? 11.711 -0.997 -56.125 1 89.31 70 LEU A O 1
ATOM 578 N N . GLU A 1 71 ? 10.109 -1.396 -57.562 1 88.06 71 GLU A N 1
ATOM 579 C CA . GLU A 1 71 ? 11.055 -1.655 -58.625 1 88.06 71 GLU A CA 1
ATOM 580 C C . GLU A 1 71 ? 11.844 -0.399 -59 1 88.06 71 GLU A C 1
ATOM 582 O O . GLU A 1 71 ? 13.062 -0.457 -59.188 1 88.06 71 GLU A O 1
ATOM 587 N N . ARG A 1 72 ? 11.125 0.669 -59.031 1 86.5 72 ARG A N 1
ATOM 588 C CA . ARG A 1 72 ? 11.781 1.94 -59.312 1 86.5 72 ARG A CA 1
ATOM 589 C C . ARG A 1 72 ? 12.766 2.301 -58.188 1 86.5 72 ARG A C 1
ATOM 591 O O . ARG A 1 72 ? 13.867 2.77 -58.469 1 86.5 72 ARG A O 1
ATOM 598 N N . HIS A 1 73 ? 12.336 2.092 -57.031 1 86.56 73 HIS A N 1
ATOM 599 C CA . HIS A 1 73 ? 13.188 2.396 -55.875 1 86.56 73 HIS A CA 1
ATOM 600 C C . HIS A 1 73 ? 14.438 1.525 -55.875 1 86.56 73 HIS A C 1
ATOM 602 O O . HIS A 1 73 ? 15.539 2.012 -55.594 1 86.56 73 HIS A O 1
ATOM 608 N N . SER A 1 74 ? 14.297 0.33 -56.156 1 85.88 74 SER A N 1
ATOM 609 C CA . SER A 1 74 ? 15.398 -0.627 -56.156 1 85.88 74 SER A CA 1
ATOM 610 C C . SER A 1 74 ? 16.484 -0.227 -57.156 1 85.88 74 SER A C 1
ATOM 612 O O . SER A 1 74 ? 17.656 -0.562 -56.969 1 85.88 74 SER A O 1
ATOM 614 N N . LYS A 1 75 ? 16.094 0.529 -58.094 1 84.19 75 LYS A N 1
ATOM 615 C CA . LYS A 1 75 ? 17.031 0.905 -59.156 1 84.19 75 LYS A CA 1
ATOM 616 C C . LYS A 1 75 ? 17.578 2.307 -58.906 1 84.19 75 LYS A C 1
ATOM 618 O O . LYS A 1 75 ? 18.422 2.785 -59.688 1 84.19 75 LYS A O 1
ATOM 623 N N . SER A 1 76 ? 17.078 2.889 -57.938 1 82.25 76 SER A N 1
ATOM 624 C CA . SER A 1 76 ? 17.516 4.254 -57.688 1 82.25 76 SER A CA 1
ATOM 625 C C . SER A 1 76 ? 18.938 4.281 -57.125 1 82.25 76 SER A C 1
ATOM 627 O O . SER A 1 76 ? 19.359 3.35 -56.438 1 82.25 76 SER A O 1
ATOM 629 N N . LYS A 1 77 ? 19.719 5.363 -57.438 1 80.75 77 LYS A N 1
ATOM 630 C CA . LYS A 1 77 ? 21.094 5.527 -56.969 1 80.75 77 LYS A CA 1
ATOM 631 C C . LYS A 1 77 ? 21.141 5.68 -55.438 1 80.75 77 LYS A C 1
ATOM 633 O O . LYS A 1 77 ? 22.031 5.121 -54.812 1 80.75 77 LYS A O 1
ATOM 638 N N . ASP A 1 78 ? 20.156 6.375 -54.969 1 78.25 78 ASP A N 1
ATOM 639 C CA . ASP A 1 78 ? 20.141 6.625 -53.531 1 78.25 78 ASP A CA 1
ATOM 640 C C . ASP A 1 78 ? 19.922 5.324 -52.781 1 78.25 78 ASP A C 1
ATOM 642 O O . ASP A 1 78 ? 20.562 5.098 -51.75 1 78.25 78 ASP A O 1
ATOM 646 N N . HIS A 1 79 ? 19.141 4.492 -53.281 1 82.62 79 HIS A N 1
ATOM 647 C CA . HIS A 1 79 ? 18.922 3.199 -52.625 1 82.62 79 HIS A CA 1
ATOM 648 C C . HIS A 1 79 ? 20.172 2.328 -52.719 1 82.62 79 HIS A C 1
ATOM 650 O O . HIS A 1 79 ? 20.562 1.7 -51.719 1 82.62 79 HIS A O 1
ATOM 656 N N . ARG A 1 80 ? 20.781 2.346 -53.781 1 80.31 80 ARG A N 1
ATOM 657 C CA . ARG A 1 80 ? 21.984 1.534 -53.938 1 80.31 80 ARG A CA 1
ATOM 658 C C . ARG A 1 80 ? 23.062 1.966 -52.969 1 80.31 80 ARG A C 1
ATOM 660 O O . ARG A 1 80 ? 23.734 1.125 -52.344 1 80.31 80 ARG A O 1
ATOM 667 N N . ASN A 1 81 ? 23.203 3.236 -52.844 1 79.38 81 ASN A N 1
ATOM 668 C CA . ASN A 1 81 ? 24.172 3.748 -51.875 1 79.38 81 ASN A CA 1
ATOM 669 C C . ASN A 1 81 ? 23.797 3.352 -50.438 1 79.38 81 ASN A C 1
ATOM 671 O O . ASN A 1 81 ? 24.656 2.928 -49.688 1 79.38 81 ASN A O 1
ATOM 675 N N . ALA A 1 82 ? 22.562 3.492 -50.156 1 79.69 82 ALA A N 1
ATOM 676 C CA . ALA A 1 82 ? 22.094 3.15 -48.812 1 79.69 82 ALA A CA 1
ATOM 677 C C . ALA A 1 82 ? 22.219 1.653 -48.562 1 79.69 82 ALA A C 1
ATOM 679 O O . ALA A 1 82 ? 22.609 1.241 -47.469 1 79.69 82 ALA A O 1
ATOM 680 N N . ALA A 1 83 ? 21.984 0.916 -49.531 1 79.75 83 ALA A N 1
ATOM 681 C CA . ALA A 1 83 ? 22.078 -0.536 -49.406 1 79.75 83 ALA A CA 1
ATOM 682 C C . ALA A 1 83 ? 23.531 -0.972 -49.219 1 79.75 83 ALA A C 1
ATOM 684 O O . ALA A 1 83 ? 23.812 -1.855 -48.406 1 79.75 83 ALA A O 1
ATOM 685 N N . THR A 1 84 ? 24.406 -0.361 -49.875 1 78.5 84 THR A N 1
ATOM 686 C CA . THR A 1 84 ? 25.828 -0.659 -49.719 1 78.5 84 THR A CA 1
ATOM 687 C C . THR A 1 84 ? 26.312 -0.288 -48.344 1 78.5 84 THR A C 1
ATOM 689 O O . THR A 1 84 ? 27.062 -1.037 -47.719 1 78.5 84 THR A O 1
ATOM 692 N N . ARG A 1 85 ? 25.781 0.818 -47.938 1 74.81 85 ARG A N 1
ATOM 693 C CA . ARG A 1 85 ? 26.141 1.243 -46.562 1 74.81 85 ARG A CA 1
ATOM 694 C C . ARG A 1 85 ? 25.531 0.309 -45.531 1 74.81 85 ARG A C 1
ATOM 696 O O . ARG A 1 85 ? 26.172 -0.006 -44.531 1 74.81 85 ARG A O 1
ATOM 703 N N . ALA A 1 86 ? 24.406 -0.107 -45.812 1 76.38 86 ALA A N 1
ATOM 704 C CA . ALA A 1 86 ? 23.734 -1.034 -44.906 1 76.38 86 ALA A CA 1
ATOM 705 C C . ALA A 1 86 ? 24.469 -2.373 -44.875 1 76.38 86 ALA A C 1
ATOM 707 O O . ALA A 1 86 ? 24.656 -2.936 -43.781 1 76.38 86 ALA A O 1
ATOM 708 N N . ASP A 1 87 ? 24.812 -2.803 -45.969 1 73 87 ASP A N 1
ATOM 709 C CA . ASP A 1 87 ? 25.578 -4.043 -46.062 1 73 87 ASP A CA 1
ATOM 710 C C . ASP A 1 87 ? 26.922 -3.9 -45.344 1 73 87 ASP A C 1
ATOM 712 O O . ASP A 1 87 ? 27.344 -4.797 -44.625 1 73 87 ASP A O 1
ATOM 716 N N . ALA A 1 88 ? 27.516 -2.834 -45.625 1 68.75 88 ALA A N 1
ATOM 717 C CA . ALA A 1 88 ? 28.781 -2.566 -44.938 1 68.75 88 ALA A CA 1
ATOM 718 C C . ALA A 1 88 ? 28.578 -2.508 -43.438 1 68.75 88 ALA A C 1
ATOM 720 O O . ALA A 1 88 ? 29.391 -3.041 -42.656 1 68.75 88 ALA A O 1
ATOM 721 N N . PHE A 1 89 ? 27.562 -1.91 -43.094 1 69.56 89 PHE A N 1
ATOM 722 C CA . PHE A 1 89 ? 27.219 -1.798 -41.688 1 69.56 89 PHE A CA 1
ATOM 723 C C . PHE A 1 89 ? 26.969 -3.174 -41.062 1 69.56 89 PHE A C 1
ATOM 725 O O . PHE A 1 89 ? 27.5 -3.482 -40 1 69.56 89 PHE A O 1
ATOM 732 N N . VAL A 1 90 ? 26.203 -3.975 -41.812 1 68.12 90 VAL A N 1
ATOM 733 C CA . VAL A 1 90 ? 25.906 -5.32 -41.344 1 68.12 90 VAL A CA 1
ATOM 734 C C . VAL A 1 90 ? 27.188 -6.148 -41.312 1 68.12 90 VAL A C 1
ATOM 736 O O . VAL A 1 90 ? 27.438 -6.883 -40.375 1 68.12 90 VAL A O 1
ATOM 739 N N . ASN A 1 91 ? 27.906 -6.055 -42.312 1 65.25 91 ASN A N 1
ATOM 740 C CA . ASN A 1 91 ? 29.172 -6.777 -42.375 1 65.25 91 ASN A CA 1
ATOM 741 C C . ASN A 1 91 ? 30.141 -6.324 -41.281 1 65.25 91 ASN A C 1
ATOM 743 O O . ASN A 1 91 ? 30.859 -7.141 -40.719 1 65.25 91 ASN A O 1
ATOM 747 N N . VAL A 1 92 ? 30.094 -5.059 -41.031 1 58.56 92 VAL A N 1
ATOM 748 C CA . VAL A 1 92 ? 30.906 -4.555 -39.906 1 58.56 92 VAL A CA 1
ATOM 749 C C . VAL A 1 92 ? 30.344 -5.066 -38.594 1 58.56 92 VAL A C 1
ATOM 751 O O . VAL A 1 92 ? 31.094 -5.52 -37.719 1 58.56 92 VAL A O 1
ATOM 754 N N . CYS A 1 93 ? 29.047 -5.008 -38.469 1 60.75 93 CYS A N 1
ATOM 755 C CA . CYS A 1 93 ? 28.391 -5.418 -37.25 1 60.75 93 CYS A CA 1
ATOM 756 C C . CYS A 1 93 ? 28.531 -6.918 -37.031 1 60.75 93 CYS A C 1
ATOM 758 O O . CYS A 1 93 ? 28.641 -7.375 -35.875 1 60.75 93 CYS A O 1
ATOM 760 N N . THR A 1 94 ? 28.562 -7.664 -38.188 1 57.28 94 THR A N 1
ATOM 761 C CA . THR A 1 94 ? 28.688 -9.117 -38.094 1 57.28 94 THR A CA 1
ATOM 762 C C . THR A 1 94 ? 30.141 -9.547 -38.125 1 57.28 94 THR A C 1
ATOM 764 O O . THR A 1 94 ? 30.453 -10.742 -38.031 1 57.28 94 THR A O 1
ATOM 767 N N . GLY A 1 95 ? 31.062 -8.656 -38.188 1 57.97 95 GLY A N 1
ATOM 768 C CA . GLY A 1 95 ? 32.5 -8.883 -38.094 1 57.97 95 GLY A CA 1
ATOM 769 C C . GLY A 1 95 ? 33.125 -9.281 -39.438 1 57.97 95 GLY A C 1
ATOM 770 O O . GLY A 1 95 ? 34.281 -9.664 -39.469 1 57.97 95 GLY A O 1
ATOM 771 N N . GLN A 1 96 ? 32.531 -9.453 -40.531 1 58.97 96 GLN A N 1
ATOM 772 C CA . GLN A 1 96 ? 33.062 -9.969 -41.781 1 58.97 96 GLN A CA 1
ATOM 773 C C . GLN A 1 96 ? 33.875 -8.906 -42.5 1 58.97 96 GLN A C 1
ATOM 775 O O . GLN A 1 96 ? 34.781 -9.227 -43.281 1 58.97 96 GLN A O 1
ATOM 780 N N . LEU A 1 97 ? 33.531 -7.75 -42.781 1 50.91 97 LEU A N 1
ATOM 781 C CA . LEU A 1 97 ? 34.312 -6.664 -43.344 1 50.91 97 LEU A CA 1
ATOM 782 C C . LEU A 1 97 ? 34.844 -5.723 -42.281 1 50.91 97 LEU A C 1
ATOM 784 O O . LEU A 1 97 ? 34.094 -5.383 -41.344 1 50.91 97 LEU A O 1
ATOM 788 N N . LYS A 1 98 ? 36.188 -5.691 -42.281 1 45.5 98 LYS A N 1
ATOM 789 C CA . LYS A 1 98 ? 36.781 -4.684 -41.406 1 45.5 98 LYS A CA 1
ATOM 790 C C . LYS A 1 98 ? 36.375 -3.277 -41.844 1 45.5 98 LYS A C 1
ATOM 792 O O . LYS A 1 98 ? 36.344 -2.979 -43.031 1 45.5 98 LYS A O 1
ATOM 797 N N . MET A 1 99 ? 35.562 -2.641 -41.219 1 41.97 99 MET A N 1
ATOM 798 C CA . MET A 1 99 ? 35.344 -1.248 -41.594 1 41.97 99 MET A CA 1
ATOM 799 C C . MET A 1 99 ? 36.625 -0.632 -42.156 1 41.97 99 MET A C 1
ATOM 801 O O . MET A 1 99 ? 37.656 -0.655 -41.5 1 41.97 99 MET A O 1
ATOM 805 N N . SER A 1 100 ? 37.062 -0.83 -43.281 1 37.41 100 SER A N 1
ATOM 806 C CA . SER A 1 100 ? 38.25 -0.162 -43.844 1 37.41 100 SER A CA 1
ATOM 807 C C . SER A 1 100 ? 38.406 1.242 -43.25 1 37.41 100 SER A C 1
ATOM 809 O O . SER A 1 100 ? 39.312 1.982 -43.656 1 37.41 100 SER A O 1
ATOM 811 N N . CYS A 1 101 ? 37.281 2.053 -43.469 1 35.84 101 CYS A N 1
ATOM 812 C CA . CYS A 1 101 ? 37.781 3.389 -43.156 1 35.84 101 CYS A CA 1
ATOM 813 C C . CYS A 1 101 ? 38.812 3.348 -42.031 1 35.84 101 CYS A C 1
ATOM 815 O O . CYS A 1 101 ? 38.938 2.332 -41.344 1 35.84 101 CYS A O 1
ATOM 817 N N . LYS A 1 102 ? 38.969 4.68 -41.344 1 35.81 102 LYS A N 1
ATOM 818 C CA . LYS A 1 102 ? 39.969 5.164 -40.375 1 35.81 102 LYS A CA 1
ATOM 819 C C . LYS A 1 102 ? 40.156 4.188 -39.219 1 35.81 102 LYS A C 1
ATOM 821 O O . LYS A 1 102 ? 39.219 3.43 -38.906 1 35.81 102 LYS A O 1
ATOM 826 N N . LYS A 1 103 ? 41.312 3.818 -38.812 1 36.72 103 LYS A N 1
ATOM 827 C CA . LYS A 1 103 ? 41.781 3.492 -37.469 1 36.72 103 LYS A CA 1
ATOM 828 C C . LYS A 1 103 ? 40.75 3.912 -36.438 1 36.72 103 LYS A C 1
ATOM 830 O O . LYS A 1 103 ? 40.344 5.074 -36.375 1 36.72 103 LYS A O 1
ATOM 835 N N . PRO A 1 104 ? 39.594 3.299 -36.188 1 41.81 104 PRO A N 1
ATOM 836 C CA . PRO A 1 104 ? 38.844 3.943 -35.094 1 41.81 104 PRO A CA 1
ATOM 837 C C . PRO A 1 104 ? 39.656 4.965 -34.312 1 41.81 104 PRO A C 1
ATOM 839 O O . PRO A 1 104 ? 40.688 4.617 -33.719 1 41.81 104 PRO A O 1
ATOM 842 N N . VAL A 1 105 ? 39.938 6.152 -35 1 43.75 105 VAL A N 1
ATOM 843 C CA . VAL A 1 105 ? 40.75 7.191 -34.406 1 43.75 105 VAL A CA 1
ATOM 844 C C . VAL A 1 105 ? 40.688 7.129 -32.906 1 43.75 105 VAL A C 1
ATOM 846 O O . VAL A 1 105 ? 39.625 6.789 -32.344 1 43.75 105 VAL A O 1
ATOM 849 N N . ALA A 1 106 ? 41.875 6.945 -32.281 1 53.69 106 ALA A N 1
ATOM 850 C CA . ALA A 1 106 ? 42.031 6.988 -30.828 1 53.69 106 ALA A CA 1
ATOM 851 C C . ALA A 1 106 ? 40.906 7.762 -30.156 1 53.69 106 ALA A C 1
ATOM 853 O O . ALA A 1 106 ? 40.438 7.367 -29.094 1 53.69 106 ALA A O 1
ATOM 854 N N . GLN A 1 107 ? 40.406 8.641 -30.969 1 58.91 107 GLN A N 1
ATOM 855 C CA . GLN A 1 107 ? 39.406 9.5 -30.375 1 58.91 107 GLN A CA 1
ATOM 856 C C . GLN A 1 107 ? 38.031 8.828 -30.391 1 58.91 107 GLN A C 1
ATOM 858 O O . GLN A 1 107 ? 37.25 8.93 -29.438 1 58.91 107 GLN A O 1
ATOM 863 N N . ASP A 1 108 ? 37.656 8.156 -31.625 1 60.69 108 ASP A N 1
ATOM 864 C CA . ASP A 1 108 ? 36.344 7.516 -31.719 1 60.69 108 ASP A CA 1
ATOM 865 C C . ASP A 1 108 ? 36.25 6.348 -30.734 1 60.69 108 ASP A C 1
ATOM 867 O O . ASP A 1 108 ? 35.188 6.137 -30.141 1 60.69 108 ASP A O 1
ATOM 871 N N . GLN A 1 109 ? 37.281 5.586 -30.672 1 74.44 109 GLN A N 1
ATOM 872 C CA . GLN A 1 109 ? 37.281 4.508 -29.688 1 74.44 109 GLN A CA 1
ATOM 873 C C . GLN A 1 109 ? 37.156 5.047 -28.266 1 74.44 109 GLN A C 1
ATOM 875 O O . GLN A 1 109 ? 36.469 4.441 -27.438 1 74.44 109 GLN A O 1
ATOM 880 N N . ALA A 1 110 ? 37.812 6.16 -28.156 1 75.25 110 ALA A N 1
ATOM 881 C CA . ALA A 1 110 ? 37.719 6.781 -26.828 1 75.25 110 ALA A CA 1
ATOM 882 C C . ALA A 1 110 ? 36.281 7.199 -26.516 1 75.25 110 ALA A C 1
ATOM 884 O O . ALA A 1 110 ? 35.812 7.035 -25.391 1 75.25 110 ALA A O 1
ATOM 885 N N . ILE A 1 111 ? 35.625 7.711 -27.578 1 74.06 111 ILE A N 1
ATOM 886 C CA . ILE A 1 111 ? 34.25 8.141 -27.391 1 74.06 111 ILE A CA 1
ATOM 887 C C . ILE A 1 111 ? 33.375 6.922 -27.156 1 74.06 111 ILE A C 1
ATOM 889 O O . ILE A 1 111 ? 32.5 6.945 -26.281 1 74.06 111 ILE A O 1
ATOM 893 N N . THR A 1 112 ? 33.625 5.918 -27.984 1 79.25 112 THR A N 1
ATOM 894 C CA . THR A 1 112 ? 32.812 4.699 -27.844 1 79.25 112 THR A CA 1
ATOM 895 C C . THR A 1 112 ? 33.062 4.07 -26.469 1 79.25 112 THR A C 1
ATOM 897 O O . THR A 1 112 ? 32.125 3.617 -25.812 1 79.25 112 THR A O 1
ATOM 900 N N . ASP A 1 113 ? 34.25 4.012 -26.078 1 82.88 113 ASP A N 1
ATOM 901 C CA . ASP A 1 113 ? 34.594 3.439 -24.766 1 82.88 113 ASP A CA 1
ATOM 902 C C . ASP A 1 113 ? 33.969 4.262 -23.641 1 82.88 113 ASP A C 1
ATOM 904 O O . ASP A 1 113 ? 33.5 3.705 -22.641 1 82.88 113 ASP A O 1
ATOM 908 N N . HIS A 1 114 ? 34.031 5.477 -23.906 1 81.19 114 HIS A N 1
ATOM 909 C CA . HIS A 1 114 ? 33.406 6.367 -22.922 1 81.19 114 HIS A CA 1
ATOM 910 C C . HIS A 1 114 ? 31.906 6.141 -22.812 1 81.19 114 HIS A C 1
ATOM 912 O O . HIS A 1 114 ? 31.375 6.023 -21.719 1 81.19 114 HIS A O 1
ATOM 918 N N . THR A 1 115 ? 31.25 6.117 -23.953 1 80.94 115 THR A N 1
ATOM 919 C CA . THR A 1 115 ? 29.797 5.902 -23.984 1 80.94 115 THR A CA 1
ATOM 920 C C . THR A 1 115 ? 29.453 4.535 -23.391 1 80.94 115 THR A C 1
ATOM 922 O O . THR A 1 115 ? 28.453 4.395 -22.688 1 80.94 115 THR A O 1
ATOM 925 N N . ARG A 1 116 ? 30.25 3.602 -23.781 1 86.56 116 ARG A N 1
ATOM 926 C CA . ARG A 1 116 ? 30.031 2.26 -23.25 1 86.56 116 ARG A CA 1
ATOM 927 C C . ARG A 1 116 ? 30.156 2.246 -21.734 1 86.56 116 ARG A C 1
ATOM 929 O O . ARG A 1 116 ? 29.406 1.538 -21.047 1 86.56 116 ARG A O 1
ATOM 936 N N . HIS A 1 117 ? 31.078 2.977 -21.297 1 88.5 117 HIS A N 1
ATOM 937 C CA . HIS A 1 117 ? 31.266 3.062 -19.844 1 88.5 117 HIS A CA 1
ATOM 938 C C . HIS A 1 117 ? 30.047 3.662 -19.156 1 88.5 117 HIS A C 1
ATOM 940 O O . HIS A 1 117 ? 29.609 3.166 -18.125 1 88.5 117 HIS A O 1
ATOM 946 N N . ILE A 1 118 ? 29.531 4.648 -19.766 1 86.44 118 ILE A N 1
ATOM 947 C CA . ILE A 1 118 ? 28.359 5.312 -19.203 1 86.44 118 ILE A CA 1
ATOM 948 C C . ILE A 1 118 ? 27.172 4.359 -19.219 1 86.44 118 ILE A C 1
ATOM 950 O O . ILE A 1 118 ? 26.453 4.234 -18.234 1 86.44 118 ILE A O 1
ATOM 954 N N . LEU A 1 119 ? 26.969 3.727 -20.312 1 89.31 119 LEU A N 1
ATOM 955 C CA . LEU A 1 119 ? 25.844 2.811 -20.453 1 89.31 119 LEU A CA 1
ATOM 956 C C . LEU A 1 119 ? 25.984 1.634 -19.5 1 89.31 119 LEU A C 1
ATOM 958 O O . LEU A 1 119 ? 24.984 1.114 -19 1 89.31 119 LEU A O 1
ATOM 962 N N . ARG A 1 120 ? 27.219 1.271 -19.281 1 92.19 120 ARG A N 1
ATOM 963 C CA . ARG A 1 120 ? 27.469 0.207 -18.312 1 92.19 120 ARG A CA 1
ATOM 964 C C . ARG A 1 120 ? 26.984 0.607 -16.922 1 92.19 120 ARG A C 1
ATOM 966 O O . ARG A 1 120 ? 26.375 -0.199 -16.219 1 92.19 120 ARG A O 1
ATOM 973 N N . ARG A 1 121 ? 27.281 1.829 -16.594 1 91.25 121 ARG A N 1
ATOM 974 C CA . ARG A 1 121 ? 26.859 2.322 -15.281 1 91.25 121 ARG A CA 1
ATOM 975 C C . ARG A 1 121 ? 25.344 2.432 -15.195 1 91.25 121 ARG A C 1
ATOM 977 O O . ARG A 1 121 ? 24.75 2.062 -14.18 1 91.25 121 ARG A O 1
ATOM 984 N N . ILE A 1 122 ? 24.781 2.898 -16.219 1 90.75 122 ILE A N 1
ATOM 985 C CA . ILE A 1 122 ? 23.328 3.033 -16.25 1 90.75 122 ILE A CA 1
ATOM 986 C C . ILE A 1 122 ? 22.688 1.655 -16.141 1 90.75 122 ILE A C 1
ATOM 988 O O . ILE A 1 122 ? 21.75 1.465 -15.352 1 90.75 122 ILE A O 1
ATOM 992 N N . THR A 1 123 ? 23.172 0.701 -16.906 1 94.19 123 THR A N 1
ATOM 993 C CA . THR A 1 123 ? 22.625 -0.654 -16.906 1 94.19 123 THR A CA 1
ATOM 994 C C . THR A 1 123 ? 22.766 -1.285 -15.516 1 94.19 123 THR A C 1
ATOM 996 O O . THR A 1 123 ? 21.859 -1.975 -15.055 1 94.19 123 THR A O 1
ATOM 999 N N . SER A 1 124 ? 23.859 -1.021 -14.945 1 93.75 124 SER A N 1
ATOM 1000 C CA . SER A 1 124 ? 24.078 -1.564 -13.609 1 93.75 124 SER A CA 1
ATOM 1001 C C . SER A 1 124 ? 23.078 -0.999 -12.609 1 93.75 124 SER A C 1
ATOM 1003 O O . SER A 1 124 ? 22.641 -1.701 -11.695 1 93.75 124 SER A O 1
ATOM 1005 N N . ILE A 1 125 ? 22.797 0.256 -12.695 1 93.44 125 ILE A N 1
ATOM 1006 C CA . ILE A 1 125 ? 21.828 0.892 -11.805 1 93.44 125 ILE A CA 1
ATOM 1007 C C . ILE A 1 125 ? 20.453 0.304 -12.055 1 93.44 125 ILE A C 1
ATOM 1009 O O . ILE A 1 125 ? 19.703 0.053 -11.109 1 93.44 125 ILE A O 1
ATOM 1013 N N . LEU A 1 126 ? 20.125 0.078 -13.305 1 93.44 126 LEU A N 1
ATOM 1014 C CA . LEU A 1 126 ? 18.828 -0.499 -13.641 1 93.44 126 LEU A CA 1
ATOM 1015 C C . LEU A 1 126 ? 18.688 -1.906 -13.062 1 93.44 126 LEU A C 1
ATOM 1017 O O . LEU A 1 126 ? 17.625 -2.277 -12.562 1 93.44 126 LEU A O 1
ATOM 1021 N N . ILE A 1 127 ? 19.703 -2.672 -13.172 1 95.06 127 ILE A N 1
ATOM 1022 C CA . ILE A 1 127 ? 19.703 -4.023 -12.617 1 95.06 127 ILE A CA 1
ATOM 1023 C C . ILE A 1 127 ? 19.516 -3.961 -11.102 1 95.06 127 ILE A C 1
ATOM 1025 O O . ILE A 1 127 ? 18.734 -4.727 -10.539 1 95.06 127 ILE A O 1
ATOM 1029 N N . LEU A 1 128 ? 20.219 -3.008 -10.547 1 92.88 128 LEU A N 1
ATOM 1030 C CA . LEU A 1 128 ? 20.094 -2.826 -9.102 1 92.88 128 LEU A CA 1
ATOM 1031 C C . LEU A 1 128 ? 18.656 -2.49 -8.727 1 92.88 128 LEU A C 1
ATOM 1033 O O . LEU A 1 128 ? 18.094 -3.09 -7.805 1 92.88 128 LEU A O 1
ATOM 1037 N N . CYS A 1 129 ? 18.062 -1.539 -9.375 1 90.81 129 CYS A N 1
ATOM 1038 C CA . CYS A 1 129 ? 16.688 -1.122 -9.094 1 90.81 129 CYS A CA 1
ATOM 1039 C C . CYS A 1 129 ? 15.711 -2.271 -9.312 1 90.81 129 CYS A C 1
ATOM 1041 O O . CYS A 1 129 ? 14.797 -2.48 -8.508 1 90.81 129 CYS A O 1
ATOM 1043 N N . GLY A 1 130 ? 15.867 -3.02 -10.391 1 90.5 130 GLY A N 1
ATOM 1044 C CA . GLY A 1 130 ? 14.984 -4.137 -10.68 1 90.5 130 GLY A CA 1
ATOM 1045 C C . GLY A 1 130 ? 15.062 -5.25 -9.656 1 90.5 130 GLY A C 1
ATOM 1046 O O . GLY A 1 130 ? 14.031 -5.723 -9.164 1 90.5 130 GLY A O 1
ATOM 1047 N N . ARG A 1 131 ? 16.219 -5.641 -9.312 1 91.06 131 ARG A N 1
ATOM 1048 C CA . ARG A 1 131 ? 16.422 -6.754 -8.391 1 91.06 131 ARG A CA 1
ATOM 1049 C C . ARG A 1 131 ? 15.945 -6.398 -6.984 1 91.06 131 ARG A C 1
ATOM 1051 O O . ARG A 1 131 ? 15.461 -7.258 -6.246 1 91.06 131 ARG A O 1
ATOM 1058 N N . GLN A 1 132 ? 16.094 -5.125 -6.648 1 88.19 132 GLN A N 1
ATOM 1059 C CA . GLN A 1 132 ? 15.727 -4.699 -5.301 1 88.19 132 GLN A CA 1
ATOM 1060 C C . GLN A 1 132 ? 14.328 -4.102 -5.273 1 88.19 132 GLN A C 1
ATOM 1062 O O . GLN A 1 132 ? 13.852 -3.66 -4.223 1 88.19 132 GLN A O 1
ATOM 1067 N N . ASN A 1 133 ? 13.664 -4.105 -6.375 1 85.62 133 ASN A N 1
ATOM 1068 C CA . ASN A 1 133 ? 12.32 -3.539 -6.492 1 85.62 133 ASN A CA 1
ATOM 1069 C C . ASN A 1 133 ? 12.289 -2.074 -6.066 1 85.62 133 ASN A C 1
ATOM 1071 O O . ASN A 1 133 ? 11.469 -1.681 -5.242 1 85.62 133 ASN A O 1
ATOM 1075 N N . ILE A 1 134 ? 13.266 -1.301 -6.473 1 87.25 134 ILE A N 1
ATOM 1076 C CA . ILE A 1 134 ? 13.297 0.147 -6.297 1 87.25 134 ILE A CA 1
ATOM 1077 C C . ILE A 1 134 ? 12.656 0.826 -7.504 1 87.25 134 ILE A C 1
ATOM 1079 O O . ILE A 1 134 ? 13.094 0.637 -8.641 1 87.25 134 ILE A O 1
ATOM 1083 N N . ALA A 1 135 ? 11.602 1.589 -7.215 1 83.19 135 ALA A N 1
ATOM 1084 C CA . ALA A 1 135 ? 10.93 2.268 -8.32 1 83.19 135 ALA A CA 1
ATOM 1085 C C . ALA A 1 135 ? 11.867 3.262 -9.008 1 83.19 135 ALA A C 1
ATOM 1087 O O . ALA A 1 135 ? 12.555 4.035 -8.336 1 83.19 135 ALA A O 1
ATOM 1088 N N . LEU A 1 136 ? 11.891 3.324 -10.289 1 83.81 136 LEU A N 1
ATOM 1089 C CA . LEU A 1 136 ? 12.797 4.191 -11.031 1 83.81 136 LEU A CA 1
ATOM 1090 C C . LEU A 1 136 ? 12.414 5.66 -10.844 1 83.81 136 LEU A C 1
ATOM 1092 O O . LEU A 1 136 ? 13.289 6.508 -10.656 1 83.81 136 LEU A O 1
ATOM 1096 N N . ARG A 1 137 ? 11.234 6.008 -10.945 1 74.56 137 ARG A N 1
ATOM 1097 C CA . ARG A 1 137 ? 10.797 7.395 -10.859 1 74.56 137 ARG A CA 1
ATOM 1098 C C . ARG A 1 137 ? 10.562 7.809 -9.406 1 74.56 137 ARG A C 1
ATOM 1100 O O . ARG A 1 137 ? 10.594 9 -9.086 1 74.56 137 ARG A O 1
ATOM 1107 N N . GLY A 1 138 ? 10.617 6.844 -8.5 1 64.88 138 GLY A N 1
ATOM 1108 C CA . GLY A 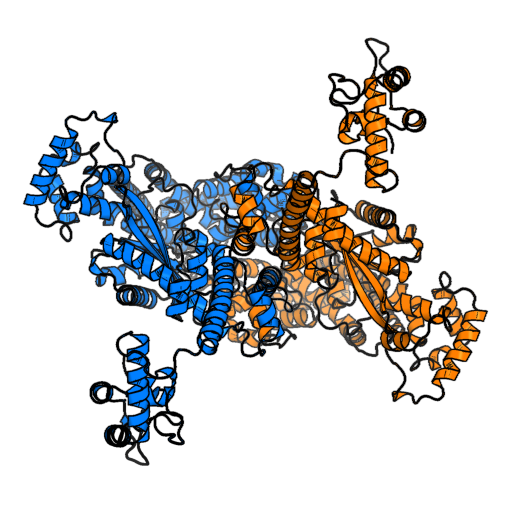1 138 ? 10.414 7.168 -7.102 1 64.88 138 GLY A CA 1
ATOM 1109 C C . GLY A 1 138 ? 9.109 7.898 -6.84 1 64.88 138 GLY A C 1
ATOM 1110 O O . GLY A 1 138 ? 8.305 8.086 -7.758 1 64.88 138 GLY A O 1
ATOM 1111 N N . ARG A 1 139 ? 8.781 8.352 -5.664 1 58.66 139 ARG A N 1
ATOM 1112 C CA . ARG A 1 139 ? 7.539 8.984 -5.23 1 58.66 139 ARG A CA 1
ATOM 1113 C C . ARG A 1 139 ? 7.672 10.5 -5.215 1 58.66 139 ARG A C 1
ATOM 1115 O O . ARG A 1 139 ? 6.668 11.219 -5.176 1 58.66 139 ARG A O 1
ATOM 1122 N N . LEU A 1 140 ? 8.969 10.961 -5.211 1 56.84 140 LEU A N 1
ATOM 1123 C CA . LEU A 1 140 ? 9.164 12.406 -5.148 1 56.84 140 LEU A CA 1
ATOM 1124 C C . LEU A 1 140 ? 9.281 13 -6.551 1 56.84 140 LEU A C 1
ATOM 1126 O O . LEU A 1 140 ? 9.977 12.445 -7.41 1 56.84 140 LEU A O 1
ATOM 1130 N N . PRO A 1 141 ? 8.359 13.805 -6.961 1 50.59 141 PRO A N 1
ATOM 1131 C CA . PRO A 1 141 ? 8.359 14.383 -8.305 1 50.59 141 PRO A CA 1
ATOM 1132 C C . PRO A 1 141 ? 9.742 14.867 -8.742 1 50.59 141 PRO A C 1
ATOM 1134 O O . PRO A 1 141 ? 10.094 14.758 -9.922 1 50.59 141 PRO A O 1
ATOM 1137 N N . SER A 1 142 ? 10.477 15.477 -7.852 1 53.84 142 SER A N 1
ATOM 1138 C CA . SER A 1 142 ? 11.656 16.219 -8.281 1 53.84 142 SER A CA 1
ATOM 1139 C C . SER A 1 142 ? 12.836 15.281 -8.539 1 53.84 142 SER A C 1
ATOM 1141 O O . SER A 1 142 ? 13.688 15.562 -9.383 1 53.84 142 SER A O 1
ATOM 1143 N N . SER A 1 143 ? 12.828 14.141 -7.727 1 66 143 SER A N 1
ATOM 1144 C CA . SER A 1 143 ? 14.039 13.352 -7.906 1 66 143 SER A CA 1
ATOM 1145 C C . SER A 1 143 ? 13.727 11.859 -7.992 1 66 143 SER A C 1
ATOM 1147 O O . SER A 1 143 ? 13.328 11.25 -7 1 66 143 SER A O 1
ATOM 1149 N N . GLY A 1 144 ? 13.664 11.375 -9.203 1 80.5 144 GLY A N 1
ATOM 1150 C CA . GLY A 1 144 ? 13.5 9.945 -9.414 1 80.5 144 GLY A CA 1
ATOM 1151 C C . GLY A 1 144 ? 14.594 9.117 -8.781 1 80.5 144 GLY A C 1
ATOM 1152 O O . GLY A 1 144 ? 15.695 9.617 -8.523 1 80.5 144 GLY A O 1
ATOM 1153 N N . ASN A 1 145 ? 14.312 7.969 -8.305 1 87.12 145 ASN A N 1
ATOM 1154 C CA . ASN A 1 145 ? 15.281 7.078 -7.68 1 87.12 145 ASN A CA 1
ATOM 1155 C C . ASN A 1 145 ? 16.453 6.801 -8.609 1 87.12 145 ASN A C 1
ATOM 1157 O O . ASN A 1 145 ? 17.609 6.727 -8.164 1 87.12 145 ASN A O 1
ATOM 1161 N N . PHE A 1 146 ? 16.141 6.664 -9.914 1 89.06 146 PHE A N 1
ATOM 1162 C CA . PHE A 1 146 ? 17.234 6.422 -10.852 1 89.06 146 PHE A CA 1
ATOM 1163 C C . PHE A 1 146 ? 18.188 7.605 -10.883 1 89.06 146 PHE A C 1
ATOM 1165 O O . PHE A 1 146 ? 19.406 7.422 -10.844 1 89.06 146 PHE A O 1
ATOM 1172 N N . LYS A 1 147 ? 17.641 8.719 -10.961 1 86.62 147 LYS A N 1
ATOM 1173 C CA . LYS A 1 147 ? 18.453 9.922 -11.016 1 86.62 147 LYS A CA 1
ATOM 1174 C C . LYS A 1 147 ? 19.312 10.055 -9.758 1 86.62 147 LYS A C 1
ATOM 1176 O O . LYS A 1 147 ? 20.484 10.43 -9.836 1 86.62 147 LYS A O 1
ATOM 1181 N N . ALA A 1 148 ? 18.688 9.82 -8.664 1 89.25 148 ALA A N 1
ATOM 1182 C CA . ALA A 1 148 ? 19.422 9.922 -7.398 1 89.25 148 ALA A CA 1
ATOM 1183 C C . ALA A 1 148 ? 20.547 8.898 -7.34 1 89.25 148 ALA A C 1
ATOM 1185 O O . ALA A 1 148 ? 21.656 9.211 -6.902 1 89.25 148 ALA A O 1
ATOM 1186 N N . LEU A 1 149 ? 20.266 7.711 -7.75 1 91.5 149 LEU A N 1
ATOM 1187 C CA . LEU A 1 149 ? 21.281 6.664 -7.77 1 91.5 149 LEU A CA 1
ATOM 1188 C C . LEU A 1 149 ? 22.375 6.988 -8.781 1 91.5 149 LEU A C 1
ATOM 1190 O O . LEU A 1 149 ? 23.562 6.723 -8.539 1 91.5 149 LEU A O 1
ATOM 1194 N N . PHE A 1 150 ? 21.938 7.492 -9.883 1 89.12 150 PHE A N 1
ATOM 1195 C CA . PHE A 1 150 ? 22.891 7.902 -10.914 1 89.12 150 PHE A CA 1
ATOM 1196 C C . PHE A 1 150 ? 23.828 8.984 -10.383 1 89.12 150 PHE A C 1
ATOM 1198 O O . PHE A 1 150 ? 25.031 8.914 -10.57 1 89.12 150 PHE A O 1
ATOM 1205 N N . GLN A 1 151 ? 23.266 9.977 -9.711 1 87.44 151 GLN A N 1
ATOM 1206 C CA . GLN A 1 151 ? 24.078 11.039 -9.125 1 87.44 151 GLN A CA 1
ATOM 1207 C C . GLN A 1 151 ? 25.031 10.492 -8.07 1 87.44 151 GLN A C 1
ATOM 1209 O O . GLN A 1 151 ? 26.172 10.953 -7.953 1 87.44 151 GLN A O 1
ATOM 1214 N N . HIS A 1 152 ? 24.531 9.594 -7.34 1 90 152 HIS A N 1
ATOM 1215 C CA . HIS A 1 152 ? 25.375 8.945 -6.348 1 90 152 HIS A CA 1
ATOM 1216 C C . HIS A 1 152 ? 26.547 8.242 -7.008 1 90 152 HIS A C 1
ATOM 1218 O O . HIS A 1 152 ? 27.672 8.305 -6.504 1 90 152 HIS A O 1
ATOM 1224 N N . THR A 1 153 ? 26.328 7.562 -8.062 1 90.81 153 THR A N 1
ATOM 1225 C CA . THR A 1 153 ? 27.375 6.852 -8.797 1 90.81 153 THR A CA 1
ATOM 1226 C C . THR A 1 153 ? 28.359 7.836 -9.414 1 90.81 153 THR A C 1
ATOM 1228 O O . THR A 1 153 ? 29.562 7.562 -9.469 1 90.81 153 THR A O 1
ATOM 1231 N N . VAL A 1 154 ? 27.891 8.953 -9.836 1 87.5 154 VAL A N 1
ATOM 1232 C CA . VAL A 1 154 ? 28.703 9.992 -10.445 1 87.5 154 VAL A CA 1
ATOM 1233 C C . VAL A 1 154 ? 29.719 10.516 -9.43 1 87.5 154 VAL A C 1
ATOM 1235 O O . VAL A 1 154 ? 30.859 10.82 -9.781 1 87.5 154 VAL A O 1
ATOM 1238 N N . GLU A 1 155 ? 29.312 10.594 -8.234 1 87.75 155 GLU A N 1
ATOM 1239 C CA . GLU A 1 155 ? 30.188 11.094 -7.18 1 87.75 155 GLU A CA 1
ATOM 1240 C C . GLU A 1 155 ? 31.344 10.133 -6.902 1 87.75 155 GLU A C 1
ATOM 1242 O O . GLU A 1 155 ? 32.406 10.539 -6.414 1 87.75 155 GLU A O 1
ATOM 1247 N N . ILE A 1 156 ? 31.156 8.945 -7.223 1 88.75 156 ILE A N 1
ATOM 1248 C CA . ILE A 1 156 ? 32.156 7.922 -6.922 1 88.75 156 ILE A CA 1
ATOM 1249 C C . ILE A 1 156 ? 33 7.656 -8.164 1 88.75 156 ILE A C 1
ATOM 1251 O O . ILE A 1 156 ? 34.219 7.418 -8.055 1 88.75 156 ILE A O 1
ATOM 1255 N N . ASP A 1 157 ? 32.375 7.727 -9.383 1 88.62 157 ASP A N 1
ATOM 1256 C CA . ASP A 1 157 ? 33.031 7.426 -10.656 1 88.62 157 ASP A CA 1
ATOM 1257 C C . ASP A 1 157 ? 33.469 8.703 -11.352 1 88.62 157 ASP A C 1
ATOM 1259 O O . ASP A 1 157 ? 32.688 9.391 -11.992 1 88.62 157 ASP A O 1
ATOM 1263 N N . PRO A 1 158 ? 34.781 8.93 -11.391 1 84.81 158 PRO A N 1
ATOM 1264 C CA . PRO A 1 158 ? 35.281 10.18 -11.969 1 84.81 158 PRO A CA 1
ATOM 1265 C C . PRO A 1 158 ? 34.969 10.305 -13.461 1 84.81 158 PRO A C 1
ATOM 1267 O O . PRO A 1 158 ? 34.719 11.414 -13.961 1 84.81 158 PRO A O 1
ATOM 1270 N N . LEU A 1 159 ? 34.969 9.211 -14.156 1 82.62 159 LEU A N 1
ATOM 1271 C CA . LEU A 1 159 ? 34.688 9.25 -15.586 1 82.62 159 LEU A CA 1
ATOM 1272 C C . LEU A 1 159 ? 33.219 9.656 -15.844 1 82.62 159 LEU A C 1
ATOM 1274 O O . LEU A 1 159 ? 32.938 10.406 -16.781 1 82.62 159 LEU A O 1
ATOM 1278 N N . LEU A 1 160 ? 32.406 9.148 -15.062 1 84.5 160 LEU A N 1
ATOM 1279 C CA . LEU A 1 160 ? 31 9.484 -15.188 1 84.5 160 LEU A CA 1
ATOM 1280 C C . LEU A 1 160 ? 30.75 10.938 -14.797 1 84.5 160 LEU A C 1
ATOM 1282 O O . LEU A 1 160 ? 29.891 11.602 -15.383 1 84.5 160 LEU A O 1
ATOM 1286 N N . LYS A 1 161 ? 31.453 11.391 -13.805 1 84.19 161 LYS A N 1
ATOM 1287 C CA . LYS A 1 161 ? 31.328 12.773 -13.359 1 84.19 161 LYS A CA 1
ATOM 1288 C C . LYS A 1 161 ? 31.703 13.75 -14.469 1 84.19 161 LYS A C 1
ATOM 1290 O O . LYS A 1 161 ? 31.016 14.742 -14.695 1 84.19 161 LYS A O 1
ATOM 1295 N N . LYS A 1 162 ? 32.75 13.438 -15.094 1 77.69 162 LYS A N 1
ATOM 1296 C CA . LYS A 1 162 ? 33.219 14.258 -16.219 1 77.69 162 LYS A CA 1
ATOM 1297 C C . LYS A 1 162 ? 32.188 14.273 -17.344 1 77.69 162 LYS A C 1
ATOM 1299 O O . LYS A 1 162 ? 31.969 15.297 -18 1 77.69 162 LYS A O 1
ATOM 1304 N N . HIS A 1 163 ? 31.594 13.156 -17.531 1 76 163 HIS A N 1
ATOM 1305 C CA . HIS A 1 163 ? 30.594 13.039 -18.594 1 76 163 HIS A CA 1
ATOM 1306 C C . HIS A 1 163 ? 29.375 13.898 -18.281 1 76 163 HIS A C 1
ATOM 1308 O O . HIS A 1 163 ? 28.812 14.547 -19.172 1 76 163 HIS A O 1
ATOM 1314 N N . LEU A 1 164 ? 28.906 13.883 -17.078 1 73.25 164 LEU A N 1
ATOM 1315 C CA . LEU A 1 164 ? 27.719 14.625 -16.672 1 73.25 164 LEU A CA 1
ATOM 1316 C C . LEU A 1 164 ? 27.953 16.125 -16.797 1 73.25 164 LEU A C 1
ATOM 1318 O O . LEU A 1 164 ? 27.031 16.891 -17.125 1 73.25 164 LEU A O 1
ATOM 1322 N N . GLU A 1 165 ? 29.156 16.5 -16.469 1 68.19 165 GLU A N 1
ATOM 1323 C CA . GLU A 1 165 ? 29.5 17.922 -16.484 1 68.19 165 GLU A CA 1
ATOM 1324 C C . GLU A 1 165 ? 29.594 18.438 -17.922 1 68.19 165 GLU A C 1
ATOM 1326 O O . GLU A 1 165 ? 29.203 19.578 -18.203 1 68.19 165 GLU A O 1
ATOM 1331 N N . PHE A 1 166 ? 30.078 17.578 -18.797 1 62.5 166 PHE A N 1
ATOM 1332 C CA . PHE A 1 166 ? 30.453 18.125 -20.094 1 62.5 166 PHE A CA 1
ATOM 1333 C C . PHE A 1 166 ? 29.531 17.609 -21.188 1 62.5 166 PHE A C 1
ATOM 1335 O O . PHE A 1 166 ? 29.453 18.188 -22.281 1 62.5 166 PHE A O 1
ATOM 1342 N N . ALA A 1 167 ? 28.844 16.531 -20.875 1 60.28 167 ALA A N 1
ATOM 1343 C CA . ALA A 1 167 ? 28.062 15.922 -21.953 1 60.28 167 ALA A CA 1
ATOM 1344 C C . ALA A 1 167 ? 26.781 16.703 -22.203 1 60.28 167 ALA A C 1
ATOM 1346 O O . ALA A 1 167 ? 26.172 17.25 -21.266 1 60.28 167 ALA A O 1
ATOM 1347 N N . PRO A 1 168 ? 26.5 17 -23.469 1 52.59 168 PRO A N 1
ATOM 1348 C CA . PRO A 1 168 ? 25.219 17.641 -23.781 1 52.59 168 PRO A CA 1
ATOM 1349 C C . PRO A 1 168 ? 24.031 16.875 -23.234 1 52.59 168 PRO A C 1
ATOM 1351 O O . PRO A 1 168 ? 24.125 15.664 -23 1 52.59 168 PRO A O 1
ATOM 1354 N N . CYS A 1 169 ? 22.953 17.562 -22.797 1 48.94 169 CYS A N 1
ATOM 1355 C CA . CYS A 1 169 ? 21.766 17.031 -22.141 1 48.94 169 CYS A CA 1
ATOM 1356 C C . CYS A 1 169 ? 21.234 15.812 -22.891 1 48.94 169 CYS A C 1
ATOM 1358 O O . CYS A 1 169 ? 20.766 14.859 -22.266 1 48.94 169 CYS A O 1
ATOM 1360 N N . SER A 1 170 ? 21.312 15.898 -24.266 1 46.66 170 SER A N 1
ATOM 1361 C CA . SER A 1 170 ? 20.75 14.859 -25.109 1 46.66 170 SER A CA 1
ATOM 1362 C C . SER A 1 170 ? 21.531 13.555 -25 1 46.66 170 SER A C 1
ATOM 1364 O O . SER A 1 170 ? 21.016 12.484 -25.312 1 46.66 170 SER A O 1
ATOM 1366 N N . ALA A 1 171 ? 22.719 13.75 -24.469 1 49.91 171 ALA A N 1
ATOM 1367 C CA . ALA A 1 171 ? 23.609 12.586 -24.469 1 49.91 171 ALA A CA 1
ATOM 1368 C C . ALA A 1 171 ? 23.656 11.922 -23.094 1 49.91 171 ALA A C 1
ATOM 1370 O O . ALA A 1 171 ? 24.469 11.039 -22.859 1 49.91 171 ALA A O 1
ATOM 1371 N N . LEU A 1 172 ? 22.812 12.328 -22.234 1 56.44 172 LEU A N 1
ATOM 1372 C CA . LEU A 1 172 ? 22.906 11.836 -20.875 1 56.44 172 LEU A CA 1
ATOM 1373 C C . LEU A 1 172 ? 22.328 10.438 -20.75 1 56.44 172 LEU A C 1
ATOM 1375 O O . LEU A 1 172 ? 22.594 9.719 -19.797 1 56.44 172 LEU A O 1
ATOM 1379 N N . HIS A 1 173 ? 21.797 9.852 -21.844 1 57.09 173 HIS A N 1
ATOM 1380 C CA . HIS A 1 173 ? 21.234 8.508 -21.953 1 57.09 173 HIS A CA 1
ATOM 1381 C C . HIS A 1 173 ? 20.312 8.188 -20.781 1 57.09 173 HIS A C 1
ATOM 1383 O O . HIS A 1 173 ? 20.297 7.051 -20.297 1 57.09 173 HIS A O 1
ATOM 1389 N N . THR A 1 174 ? 19.719 9.25 -20.234 1 69.56 174 THR A N 1
ATOM 1390 C CA . THR A 1 174 ? 18.891 9.055 -19.047 1 69.56 174 THR A CA 1
ATOM 1391 C C . THR A 1 174 ? 17.406 9.164 -19.391 1 69.56 174 THR A C 1
ATOM 1393 O O . THR A 1 174 ? 16.562 9.297 -18.516 1 69.56 174 THR A O 1
ATOM 1396 N N . SER A 1 175 ? 17.188 9.031 -20.672 1 76 175 SER A N 1
ATOM 1397 C CA . SER A 1 175 ? 15.797 9.133 -21.094 1 76 175 SER A CA 1
ATOM 1398 C C . SER A 1 175 ? 15.031 7.855 -20.766 1 76 175 SER A C 1
ATOM 1400 O O . SER A 1 175 ? 15.617 6.781 -20.641 1 76 175 SER A O 1
ATOM 1402 N N . ALA A 1 176 ? 13.75 8.039 -20.609 1 78.12 176 ALA A N 1
ATOM 1403 C CA . ALA A 1 176 ? 12.867 6.914 -20.297 1 78.12 176 ALA A CA 1
ATOM 1404 C C . ALA A 1 176 ? 12.898 5.867 -21.406 1 78.12 176 ALA A C 1
ATOM 1406 O O . ALA A 1 176 ? 12.82 4.668 -21.141 1 78.12 176 ALA A O 1
ATOM 1407 N N . LYS A 1 177 ? 13.086 6.277 -22.641 1 81.44 177 LYS A N 1
ATOM 1408 C CA . LYS A 1 177 ? 13.102 5.355 -23.781 1 81.44 177 LYS A CA 1
ATOM 1409 C C . LYS A 1 177 ? 14.328 4.445 -23.719 1 81.44 177 LYS A C 1
ATOM 1411 O O . LYS A 1 177 ? 14.219 3.24 -23.953 1 81.44 177 LYS A O 1
ATOM 1416 N N . ILE A 1 178 ? 15.508 5.059 -23.469 1 85.38 178 ILE A N 1
ATOM 1417 C CA . ILE A 1 178 ? 16.734 4.289 -23.359 1 85.38 178 ILE A CA 1
ATOM 1418 C C . ILE A 1 178 ? 16.641 3.303 -22.203 1 85.38 178 ILE A C 1
ATOM 1420 O O . ILE A 1 178 ? 17 2.133 -22.328 1 85.38 178 ILE A O 1
ATOM 1424 N N . HIS A 1 179 ? 16.078 3.799 -21.094 1 88.56 179 HIS A N 1
ATOM 1425 C CA . HIS A 1 179 ? 15.906 2.934 -19.922 1 88.56 179 HIS A CA 1
ATOM 1426 C C . HIS A 1 179 ? 15.016 1.739 -20.25 1 88.56 179 HIS A C 1
ATOM 1428 O O . HIS A 1 179 ? 15.359 0.6 -19.922 1 88.56 179 HIS A O 1
ATOM 1434 N N . ASN A 1 180 ? 13.906 2.021 -20.891 1 87.94 180 ASN A N 1
ATOM 1435 C CA . ASN A 1 180 ? 12.953 0.967 -21.219 1 87.94 180 ASN A CA 1
ATOM 1436 C C . ASN A 1 180 ? 13.555 -0.067 -22.156 1 87.94 180 ASN A C 1
ATOM 1438 O O . ASN A 1 180 ? 13.297 -1.265 -22.016 1 87.94 180 ASN A O 1
ATOM 1442 N N . LYS A 1 181 ? 14.289 0.433 -23.094 1 90.25 181 LYS A N 1
ATOM 1443 C CA . LYS A 1 181 ? 14.922 -0.485 -24.031 1 90.25 181 LYS A CA 1
ATOM 1444 C C . LYS A 1 181 ? 15.953 -1.364 -23.328 1 90.25 181 LYS A C 1
ATOM 1446 O O . LYS A 1 181 ? 16.031 -2.568 -23.578 1 90.25 181 LYS A O 1
ATOM 1451 N N . LEU A 1 182 ? 16.766 -0.768 -22.5 1 92.81 182 LEU A N 1
ATOM 1452 C CA . LEU A 1 182 ? 17.75 -1.535 -21.75 1 92.81 182 LEU A CA 1
ATOM 1453 C C . LEU A 1 182 ? 17.078 -2.568 -20.859 1 92.81 182 LEU A C 1
ATOM 1455 O O . LEU A 1 182 ? 17.531 -3.715 -20.781 1 92.81 182 LEU A O 1
ATOM 1459 N N . ILE A 1 183 ? 16.016 -2.184 -20.188 1 93.75 183 ILE A N 1
ATOM 1460 C CA . ILE A 1 183 ? 15.273 -3.078 -19.312 1 93.75 183 ILE A CA 1
ATOM 1461 C C . ILE A 1 183 ? 14.703 -4.242 -20.109 1 93.75 183 ILE A C 1
ATOM 1463 O O . ILE A 1 183 ? 14.734 -5.391 -19.656 1 93.75 183 ILE A O 1
ATOM 1467 N N . GLN A 1 184 ? 14.203 -3.92 -21.234 1 93.12 184 GLN A N 1
ATOM 1468 C CA . GLN A 1 184 ? 13.656 -4.949 -22.109 1 93.12 184 GLN A CA 1
ATOM 1469 C C . GLN A 1 184 ? 14.734 -5.953 -22.516 1 93.12 184 GLN A C 1
ATOM 1471 O O . GLN A 1 184 ? 14.5 -7.16 -22.516 1 93.12 184 GLN A O 1
ATOM 1476 N N . LEU A 1 185 ? 15.883 -5.418 -22.859 1 94.5 185 LEU A N 1
ATOM 1477 C CA . LEU A 1 185 ? 16.984 -6.281 -23.281 1 94.5 185 LEU A CA 1
ATOM 1478 C C . LEU A 1 185 ? 17.484 -7.137 -22.125 1 94.5 185 LEU A C 1
ATOM 1480 O O . LEU A 1 185 ? 17.812 -8.305 -22.312 1 94.5 185 LEU A O 1
ATOM 1484 N N . ILE A 1 186 ? 17.562 -6.562 -20.969 1 95.81 186 ILE A N 1
ATOM 1485 C CA . ILE A 1 186 ? 17.938 -7.309 -19.781 1 95.81 186 ILE A CA 1
ATOM 1486 C C . ILE A 1 186 ? 16.938 -8.438 -19.531 1 95.81 186 ILE A C 1
ATOM 1488 O O . ILE A 1 186 ? 17.344 -9.578 -19.281 1 95.81 186 ILE A O 1
ATOM 1492 N N . GLY A 1 187 ? 15.672 -8.102 -19.625 1 95.5 187 GLY A N 1
ATOM 1493 C CA . GLY A 1 187 ? 14.625 -9.094 -19.453 1 95.5 187 GLY A CA 1
ATOM 1494 C C . GLY A 1 187 ? 14.695 -10.227 -20.453 1 95.5 187 GLY A C 1
ATOM 1495 O O . GLY A 1 187 ? 14.516 -11.391 -20.109 1 95.5 187 GLY A O 1
ATOM 1496 N N . LEU A 1 188 ? 14.969 -9.852 -21.656 1 94.12 188 LEU A N 1
ATOM 1497 C CA . LEU A 1 188 ? 15.062 -10.844 -22.734 1 94.12 188 LEU A CA 1
ATOM 1498 C C . LEU A 1 188 ? 16.219 -11.812 -22.469 1 94.12 188 LEU A C 1
ATOM 1500 O O . LEU A 1 188 ? 16.109 -13.008 -22.75 1 94.12 188 LEU A O 1
ATOM 1504 N N . GLN A 1 189 ? 17.297 -11.289 -21.969 1 95.62 189 GLN A N 1
ATOM 1505 C CA . GLN A 1 189 ? 18.422 -12.148 -21.641 1 95.62 189 GLN A CA 1
ATOM 1506 C C . GLN A 1 189 ? 18.047 -13.172 -20.562 1 95.62 189 GLN A C 1
ATOM 1508 O O . GLN A 1 189 ? 18.391 -14.344 -20.672 1 95.62 189 GLN A O 1
ATOM 1513 N N . ILE A 1 190 ? 17.391 -12.75 -19.547 1 96.25 190 ILE A N 1
ATOM 1514 C CA . ILE A 1 190 ? 16.969 -13.633 -18.469 1 96.25 190 ILE A CA 1
ATOM 1515 C C . ILE A 1 190 ? 15.961 -14.641 -18.984 1 96.25 190 ILE A C 1
ATOM 1517 O O . ILE A 1 190 ? 16.062 -15.836 -18.703 1 96.25 190 ILE A O 1
ATOM 1521 N N . GLN A 1 191 ? 15.008 -14.156 -19.75 1 95.88 191 GLN A N 1
ATOM 1522 C CA . GLN A 1 191 ? 13.977 -15.016 -20.328 1 95.88 191 GLN A CA 1
ATOM 1523 C C . GLN A 1 191 ? 14.602 -16.109 -21.203 1 95.88 191 GLN A C 1
ATOM 1525 O O . GLN A 1 191 ? 14.203 -17.266 -21.125 1 95.88 191 GLN A O 1
ATOM 1530 N N . GLN A 1 192 ? 15.578 -15.727 -21.984 1 94.44 192 GLN A N 1
ATOM 1531 C CA . GLN A 1 192 ? 16.234 -16.672 -22.891 1 94.44 192 GLN A CA 1
ATOM 1532 C C . GLN A 1 192 ? 17 -17.734 -22.109 1 94.44 192 GLN A C 1
ATOM 1534 O O . GLN A 1 192 ? 17.016 -18.906 -22.5 1 94.44 192 GLN A O 1
ATOM 1539 N N . LYS A 1 193 ? 17.562 -17.312 -21.094 1 95.31 193 LYS A N 1
ATOM 1540 C CA . LYS A 1 193 ? 18.281 -18.281 -20.25 1 95.31 193 LYS A CA 1
ATOM 1541 C C . LYS A 1 193 ? 17.328 -19.281 -19.641 1 95.31 193 LYS A C 1
ATOM 1543 O O . LYS A 1 193 ? 17.609 -20.484 -19.594 1 95.31 193 LYS A O 1
ATOM 1548 N N . ILE A 1 194 ? 16.203 -18.844 -19.188 1 95.81 194 ILE A N 1
ATOM 1549 C CA . ILE A 1 194 ? 15.195 -19.719 -18.594 1 95.81 194 ILE A CA 1
ATOM 1550 C C . ILE A 1 194 ? 14.648 -20.688 -19.656 1 95.81 194 ILE A C 1
ATOM 1552 O O . ILE A 1 194 ? 14.531 -21.891 -19.406 1 95.81 194 ILE A O 1
ATOM 1556 N N . LEU A 1 195 ? 14.375 -20.141 -20.797 1 95.88 195 LEU A N 1
ATOM 1557 C CA . LEU A 1 195 ? 13.805 -20.953 -21.875 1 95.88 195 LEU A CA 1
ATOM 1558 C C . LEU A 1 195 ? 14.789 -22 -22.344 1 95.88 195 LEU A C 1
ATOM 1560 O O . LEU A 1 195 ? 14.391 -23.109 -22.719 1 95.88 195 LEU A O 1
ATOM 1564 N N . SER A 1 196 ? 16.047 -21.656 -22.328 1 94.88 196 SER A N 1
ATOM 1565 C CA . SER A 1 196 ? 17.078 -22.656 -22.672 1 94.88 196 SER A CA 1
ATOM 1566 C C . SER A 1 196 ? 17.094 -23.797 -21.672 1 94.88 196 SER A C 1
ATOM 1568 O O . SER A 1 196 ? 17.281 -24.953 -22.047 1 94.88 196 SER A O 1
ATOM 1570 N N . LEU A 1 197 ? 16.891 -23.484 -20.453 1 94.56 197 LEU A N 1
ATOM 1571 C CA . LEU A 1 197 ? 16.844 -24.5 -19.422 1 94.56 197 LEU A CA 1
ATOM 1572 C C . LEU A 1 197 ? 15.602 -25.375 -19.578 1 94.56 197 LEU A C 1
ATOM 1574 O O . LEU A 1 197 ? 15.672 -26.594 -19.422 1 94.56 197 LEU A O 1
ATOM 1578 N N . VAL A 1 198 ? 14.531 -24.812 -19.922 1 95.38 198 VAL A N 1
ATOM 1579 C CA . VAL A 1 198 ? 13.273 -25.547 -20.109 1 95.38 198 VAL A CA 1
ATOM 1580 C C . VAL A 1 198 ? 13.391 -26.469 -21.312 1 95.38 198 VAL A C 1
ATOM 1582 O O . VAL A 1 198 ? 12.914 -27.609 -21.266 1 95.38 198 VAL A O 1
ATOM 1585 N N . LYS A 1 199 ? 14.023 -25.953 -22.359 1 94 199 LYS A N 1
ATOM 1586 C CA . LYS A 1 199 ? 14.227 -26.766 -23.547 1 94 199 LYS A CA 1
ATOM 1587 C C . LYS A 1 199 ? 15.078 -27.984 -23.234 1 94 199 LYS A C 1
ATOM 1589 O O . LYS A 1 199 ? 14.797 -29.094 -23.719 1 94 199 LYS A O 1
ATOM 1594 N N . LYS A 1 200 ? 16.062 -27.766 -22.438 1 92.25 200 LYS A N 1
ATOM 1595 C CA . LYS A 1 200 ? 16.953 -28.875 -22.062 1 92.25 200 LYS A CA 1
ATOM 1596 C C . LYS A 1 200 ? 16.219 -29.875 -21.172 1 92.25 200 LYS A C 1
ATOM 1598 O O . LYS A 1 200 ? 16.469 -31.078 -21.25 1 92.25 200 LYS A O 1
ATOM 1603 N N . ALA A 1 201 ? 15.297 -29.484 -20.328 1 93.5 201 ALA A N 1
ATOM 1604 C CA . ALA A 1 201 ? 14.539 -30.344 -19.438 1 93.5 201 ALA A CA 1
ATOM 1605 C C . ALA A 1 201 ? 13.469 -31.125 -20.188 1 93.5 201 ALA A C 1
ATOM 1607 O O . ALA A 1 201 ? 13.062 -32.219 -19.766 1 93.5 201 ALA A O 1
ATOM 1608 N N . LYS A 1 202 ? 12.984 -30.625 -21.312 1 92.5 202 LYS A N 1
ATOM 1609 C CA . LYS A 1 202 ? 12.008 -31.219 -22.219 1 92.5 202 LYS A CA 1
ATOM 1610 C C . LYS A 1 202 ? 10.594 -31.109 -21.656 1 92.5 202 LYS A C 1
ATOM 1612 O O . LYS A 1 202 ? 9.805 -30.281 -22.109 1 92.5 202 LYS A O 1
ATOM 1617 N N . PHE A 1 203 ? 10.32 -31.797 -20.469 1 95.06 203 PHE A N 1
ATOM 1618 C CA . PHE A 1 203 ? 8.977 -31.766 -19.922 1 95.06 203 PHE A CA 1
ATOM 1619 C C . PHE A 1 203 ? 8.789 -30.562 -19 1 95.06 203 PHE A C 1
ATOM 1621 O O . PHE A 1 203 ? 9.664 -30.25 -18.188 1 95.06 203 PHE A O 1
ATOM 1628 N N . PHE A 1 204 ? 7.609 -29.844 -19.125 1 94.5 204 PHE A N 1
ATOM 1629 C CA . PHE A 1 204 ? 7.367 -28.688 -18.281 1 94.5 204 PHE A CA 1
ATOM 1630 C C . PHE A 1 204 ? 5.871 -28.484 -18.062 1 94.5 204 PHE A C 1
ATOM 1632 O O . PHE A 1 204 ? 5.051 -29.094 -18.75 1 94.5 204 PHE A O 1
ATOM 1639 N N . THR A 1 205 ? 5.551 -27.766 -17.047 1 93.19 205 THR A N 1
ATOM 1640 C CA . THR A 1 205 ? 4.188 -27.359 -16.719 1 93.19 205 THR A CA 1
ATOM 1641 C C . THR A 1 205 ? 4.039 -25.844 -16.781 1 93.19 205 THR A C 1
ATOM 1643 O O . THR A 1 205 ? 4.934 -25.109 -16.344 1 93.19 205 THR A O 1
ATOM 1646 N N . LEU A 1 206 ? 2.928 -25.422 -17.375 1 92.44 206 LEU A N 1
ATOM 1647 C CA . LEU A 1 206 ? 2.627 -24 -17.438 1 92.44 206 LEU A CA 1
ATOM 1648 C C . LEU A 1 206 ? 1.703 -23.594 -16.281 1 92.44 206 LEU A C 1
ATOM 1650 O O . LEU A 1 206 ? 0.637 -24.188 -16.109 1 92.44 206 LEU A O 1
ATOM 1654 N N . GLN A 1 207 ? 2.162 -22.688 -15.547 1 88.88 207 GLN A N 1
ATOM 1655 C CA . GLN A 1 207 ? 1.354 -22.109 -14.477 1 88.88 207 GLN A CA 1
ATOM 1656 C C . GLN A 1 207 ? 0.996 -20.656 -14.781 1 88.88 207 GLN A C 1
ATOM 1658 O O . GLN A 1 207 ? 1.807 -19.922 -15.344 1 88.88 207 GLN A O 1
ATOM 1663 N N . ALA A 1 208 ? -0.234 -20.266 -14.516 1 87.25 208 ALA A N 1
ATOM 1664 C CA . ALA A 1 208 ? -0.668 -18.891 -14.773 1 87.25 208 ALA A CA 1
ATOM 1665 C C . ALA A 1 208 ? -1.573 -18.391 -13.648 1 87.25 208 ALA A C 1
ATOM 1667 O O . ALA A 1 208 ? -2.244 -19.172 -12.977 1 87.25 208 ALA A O 1
ATOM 1668 N N . ALA A 1 209 ? -1.504 -17.156 -13.406 1 82.06 209 ALA A N 1
ATOM 1669 C CA . ALA A 1 209 ? -2.361 -16.516 -12.414 1 82.06 209 ALA A CA 1
ATOM 1670 C C . ALA A 1 209 ? -2.826 -15.148 -12.883 1 82.06 209 ALA A C 1
ATOM 1672 O O . ALA A 1 209 ? -2.057 -14.398 -13.5 1 82.06 209 ALA A O 1
ATOM 1673 N N . GLY A 1 210 ? -4.09 -14.906 -12.672 1 76.75 210 GLY A N 1
ATOM 1674 C CA . GLY A 1 210 ? -4.613 -13.586 -12.953 1 76.75 210 GLY A CA 1
ATOM 1675 C C . GLY A 1 210 ? -4.32 -12.578 -11.852 1 76.75 210 GLY A C 1
ATOM 1676 O O . GLY A 1 210 ? -4.109 -12.961 -10.703 1 76.75 210 GLY A O 1
ATOM 1677 N N . THR A 1 211 ? -4.156 -11.281 -12.336 1 70.81 211 THR A N 1
ATOM 1678 C CA . THR A 1 211 ? -3.938 -10.227 -11.352 1 70.81 211 THR A CA 1
ATOM 1679 C C . THR A 1 211 ? -5.078 -9.211 -11.383 1 70.81 211 THR A C 1
ATOM 1681 O O . THR A 1 211 ? -5.852 -9.172 -12.344 1 70.81 211 THR A O 1
ATOM 1684 N N . ALA A 1 212 ? -5.34 -8.547 -10.211 1 61.72 212 ALA A N 1
ATOM 1685 C CA . ALA A 1 212 ? -6.355 -7.496 -10.141 1 61.72 212 ALA A CA 1
ATOM 1686 C C . ALA A 1 212 ? -5.863 -6.215 -10.812 1 61.72 212 ALA A C 1
ATOM 1688 O O . ALA A 1 212 ? -6.629 -5.262 -10.969 1 61.72 212 ALA A O 1
ATOM 1689 N N . HIS A 1 213 ? -4.719 -6.289 -11.266 1 59.62 213 HIS A N 1
ATOM 1690 C CA . HIS A 1 213 ? -4.098 -5.074 -11.773 1 59.62 213 HIS A CA 1
ATOM 1691 C C . HIS A 1 213 ? -4.301 -4.945 -13.281 1 59.62 213 HIS A C 1
ATOM 1693 O O . HIS A 1 213 ? -4.266 -5.941 -14.008 1 59.62 213 HIS A O 1
ATOM 1699 N N . PHE A 1 214 ? -4.766 -3.801 -13.617 1 57.47 214 PHE A N 1
ATOM 1700 C CA . PHE A 1 214 ? -5.012 -3.525 -15.031 1 57.47 214 PHE A CA 1
ATOM 1701 C C . PHE A 1 214 ? -3.986 -2.537 -15.57 1 57.47 214 PHE A C 1
ATOM 1703 O O . PHE A 1 214 ? -3.648 -1.557 -14.906 1 57.47 214 PHE A O 1
ATOM 1710 N N . SER A 1 215 ? -3.277 -3.064 -16.516 1 58.88 215 SER A N 1
ATOM 1711 C CA . SER A 1 215 ? -2.484 -2.104 -17.281 1 58.88 215 SER A CA 1
ATOM 1712 C C . SER A 1 215 ? -3.348 -1.347 -18.281 1 58.88 215 SER A C 1
ATOM 1714 O O . SER A 1 215 ? -4.543 -1.613 -18.406 1 58.88 215 SER A O 1
ATOM 1716 N N . LYS A 1 216 ? -2.887 -0.394 -18.891 1 56.28 216 LYS A N 1
ATOM 1717 C CA . LYS A 1 216 ? -3.586 0.355 -19.938 1 56.28 216 LYS A CA 1
ATOM 1718 C C . LYS A 1 216 ? -4.125 -0.578 -21.016 1 56.28 216 LYS A C 1
ATOM 1720 O O . LYS A 1 216 ? -5.152 -0.287 -21.641 1 56.28 216 LYS A O 1
ATOM 1725 N N . LYS A 1 217 ? -3.506 -1.688 -21.172 1 58.59 217 LYS A N 1
ATOM 1726 C CA . LYS A 1 217 ? -3.824 -2.582 -22.281 1 58.59 217 LYS A CA 1
ATOM 1727 C C . LYS A 1 217 ? -4.727 -3.725 -21.828 1 58.59 217 LYS A C 1
ATOM 1729 O O . LYS A 1 217 ? -5.238 -4.484 -22.641 1 58.59 217 LYS A O 1
ATOM 1734 N N . GLY A 1 218 ? -4.785 -3.822 -20.625 1 69.12 218 GLY A N 1
ATOM 1735 C CA . GLY A 1 218 ? -5.676 -4.875 -20.156 1 69.12 218 GLY A CA 1
ATOM 1736 C C . GLY A 1 218 ? -5.223 -5.5 -18.844 1 69.12 218 GLY A C 1
ATOM 1737 O O . GLY A 1 218 ? -4.559 -4.852 -18.031 1 69.12 218 GLY A O 1
ATOM 1738 N N . GLU A 1 219 ? -5.773 -6.719 -18.672 1 75.12 219 GLU A N 1
ATOM 1739 C CA . GLU A 1 219 ? -5.441 -7.461 -17.453 1 75.12 219 GLU A CA 1
ATOM 1740 C C . GLU A 1 219 ? -4.062 -8.109 -17.562 1 75.12 219 GLU A C 1
ATOM 1742 O O . GLU A 1 219 ? -3.652 -8.531 -18.641 1 75.12 219 GLU A O 1
ATOM 1747 N N . LEU A 1 220 ? -3.354 -8.094 -16.531 1 81.81 220 LEU A N 1
ATOM 1748 C CA . LEU A 1 220 ? -2.023 -8.688 -16.484 1 81.81 220 LEU A CA 1
ATOM 1749 C C . LEU A 1 220 ? -2.092 -10.133 -16.016 1 81.81 220 LEU A C 1
ATOM 1751 O O . LEU A 1 220 ? -2.773 -10.438 -15.031 1 81.81 220 LEU A O 1
ATOM 1755 N N . ILE A 1 221 ? -1.486 -11.055 -16.781 1 87.25 221 ILE A N 1
ATOM 1756 C CA . ILE A 1 221 ? -1.429 -12.469 -16.453 1 87.25 221 ILE A CA 1
ATOM 1757 C C . ILE A 1 221 ? 0.016 -12.875 -16.172 1 87.25 221 ILE A C 1
ATOM 1759 O O . ILE A 1 221 ? 0.917 -12.578 -16.953 1 87.25 221 ILE A O 1
ATOM 1763 N N . ILE A 1 222 ? 0.224 -13.508 -15.031 1 90 222 ILE A N 1
ATOM 1764 C CA . ILE A 1 222 ? 1.551 -13.984 -14.664 1 90 222 ILE A CA 1
ATOM 1765 C C . ILE A 1 222 ? 1.773 -15.383 -15.242 1 90 222 ILE A C 1
ATOM 1767 O O . ILE A 1 222 ? 0.958 -16.281 -15.039 1 90 222 ILE A O 1
ATOM 1771 N N . LEU A 1 223 ? 2.797 -15.57 -15.977 1 93 223 LEU A N 1
ATOM 1772 C CA . LEU A 1 223 ? 3.125 -16.875 -16.547 1 93 223 LEU A CA 1
ATOM 1773 C C . LEU A 1 223 ? 4.383 -17.453 -15.906 1 93 223 LEU A C 1
ATOM 1775 O O . LEU A 1 223 ? 5.414 -16.781 -15.836 1 93 223 LEU A O 1
ATOM 1779 N N . VAL A 1 224 ? 4.273 -18.656 -15.414 1 92.44 224 VAL A N 1
ATOM 1780 C CA . VAL A 1 224 ? 5.367 -19.359 -14.75 1 92.44 224 VAL A CA 1
ATOM 1781 C C . VAL A 1 224 ? 5.535 -20.75 -15.352 1 92.44 224 VAL A C 1
ATOM 1783 O O . VAL A 1 224 ? 4.555 -21.391 -15.742 1 92.44 224 VAL A O 1
ATOM 1786 N N . VAL A 1 225 ? 6.75 -21.172 -15.477 1 93.5 225 VAL A N 1
ATOM 1787 C CA . VAL A 1 225 ? 7.02 -22.516 -15.984 1 93.5 225 VAL A CA 1
ATOM 1788 C C . VAL A 1 225 ? 7.684 -23.359 -14.891 1 93.5 225 VAL A C 1
ATOM 1790 O O . VAL A 1 225 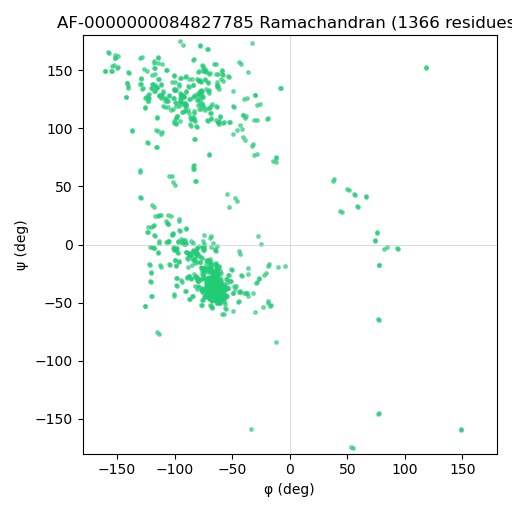? 8.523 -22.859 -14.141 1 93.5 225 VAL A O 1
ATOM 1793 N N . ARG A 1 226 ? 7.223 -24.516 -14.766 1 91.25 226 ARG A N 1
ATOM 1794 C CA . ARG A 1 226 ? 7.754 -25.484 -13.812 1 91.25 226 ARG A CA 1
ATOM 1795 C C . ARG A 1 226 ? 8.445 -26.641 -14.523 1 91.25 226 ARG A C 1
ATOM 1797 O O . ARG A 1 226 ? 7.879 -27.234 -15.445 1 91.25 226 ARG A O 1
ATOM 1804 N N . TYR A 1 227 ? 9.703 -26.984 -14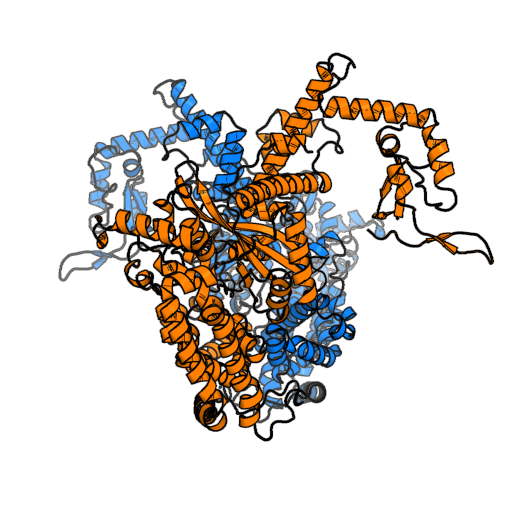.156 1 93.12 227 TYR A N 1
ATOM 1805 C CA . TYR A 1 227 ? 10.469 -28.031 -14.836 1 93.12 227 TYR A CA 1
ATOM 1806 C C . TYR A 1 227 ? 11.555 -28.578 -13.922 1 93.12 227 TYR A C 1
ATOM 1808 O O . TYR A 1 227 ? 11.836 -28.016 -12.867 1 93.12 227 TYR A O 1
ATOM 1816 N N . ILE A 1 228 ? 12.078 -29.703 -14.32 1 93.5 228 ILE A N 1
ATOM 1817 C CA . ILE A 1 228 ? 13.164 -30.328 -13.578 1 93.5 228 ILE A CA 1
ATOM 1818 C C . ILE A 1 228 ? 14.508 -29.922 -14.172 1 93.5 228 ILE A C 1
ATOM 1820 O O . ILE A 1 228 ? 14.75 -30.094 -15.359 1 93.5 228 ILE A O 1
ATOM 1824 N N . TYR A 1 229 ? 15.305 -29.328 -13.359 1 92.31 229 TYR A N 1
ATOM 1825 C CA . TYR A 1 229 ? 16.625 -28.891 -13.781 1 92.31 229 TYR A CA 1
ATOM 1826 C C . TYR A 1 229 ? 17.719 -29.766 -13.195 1 92.31 229 TYR A C 1
ATOM 1828 O O . TYR A 1 229 ? 17.75 -30.016 -11.984 1 92.31 229 TYR A O 1
ATOM 1836 N N . ARG A 1 230 ? 18.531 -30.281 -14.031 1 90.38 230 ARG A N 1
ATOM 1837 C CA . ARG A 1 230 ? 19.703 -31.047 -13.609 1 90.38 230 ARG A CA 1
ATOM 1838 C C . ARG A 1 230 ? 20.969 -30.203 -13.711 1 90.38 230 ARG A C 1
ATOM 1840 O O . ARG A 1 230 ? 21.375 -29.797 -14.797 1 90.38 230 ARG A O 1
ATOM 1847 N N . HIS A 1 231 ? 21.562 -29.969 -12.602 1 87.56 231 HIS A N 1
ATOM 1848 C CA . HIS A 1 231 ? 22.797 -29.188 -12.539 1 87.56 231 HIS A CA 1
ATOM 1849 C C . HIS A 1 231 ? 23.969 -29.969 -13.102 1 87.56 231 HIS A C 1
ATOM 1851 O O . HIS A 1 231 ? 23.875 -31.188 -13.281 1 87.56 231 HIS A O 1
ATOM 1857 N N . LYS A 1 232 ? 25.047 -29.188 -13.289 1 79.75 232 LYS A N 1
ATOM 1858 C CA . LYS A 1 232 ? 26.266 -29.812 -13.781 1 79.75 232 LYS A CA 1
ATOM 1859 C C . LYS A 1 232 ? 26.844 -30.797 -12.758 1 79.75 232 LYS A C 1
ATOM 1861 O O . LYS A 1 232 ? 27.438 -31.812 -13.125 1 79.75 232 LYS A O 1
ATOM 1866 N N . ASP A 1 233 ? 26.578 -30.578 -11.5 1 75.25 233 ASP A N 1
ATOM 1867 C CA . ASP A 1 233 ? 27.078 -31.438 -10.43 1 75.25 233 ASP A CA 1
ATOM 1868 C C . ASP A 1 233 ? 26.109 -32.562 -10.141 1 75.25 233 ASP A C 1
ATOM 1870 O O . ASP A 1 233 ? 26.156 -33.188 -9.07 1 75.25 233 ASP A O 1
ATOM 1874 N N . GLU A 1 234 ? 25.188 -32.781 -10.984 1 77.25 234 GLU A N 1
ATOM 1875 C CA . GLU A 1 234 ? 24.25 -33.906 -10.961 1 77.25 234 GLU A CA 1
ATOM 1876 C C . GLU A 1 234 ? 23.172 -33.719 -9.898 1 77.25 234 GLU A C 1
ATOM 1878 O O . GLU A 1 234 ? 22.422 -34.625 -9.594 1 77.25 234 GLU A O 1
ATOM 1883 N N . GLN A 1 235 ? 23.188 -32.562 -9.438 1 88.94 235 GLN A N 1
ATOM 1884 C CA . GLN A 1 235 ? 22.094 -32.25 -8.523 1 88.94 235 GLN A CA 1
ATOM 1885 C C . GLN A 1 235 ? 20.812 -31.922 -9.297 1 88.94 235 GLN A C 1
ATOM 1887 O O . GLN A 1 235 ? 20.859 -31.25 -10.328 1 88.94 235 GLN A O 1
ATOM 1892 N N . VAL A 1 236 ? 19.688 -32.594 -8.883 1 91.31 236 VAL A N 1
ATOM 1893 C CA . VAL A 1 236 ? 18.406 -32.375 -9.547 1 91.31 236 VAL A CA 1
ATOM 1894 C C . VAL A 1 236 ? 17.531 -31.438 -8.711 1 91.31 236 VAL A C 1
ATOM 1896 O O . VAL A 1 236 ? 17.422 -31.594 -7.496 1 91.31 236 VAL A O 1
ATOM 1899 N N . GLU A 1 237 ? 17.078 -30.391 -9.359 1 90.12 237 GLU A N 1
ATOM 1900 C CA . GLU A 1 237 ? 16.25 -29.406 -8.68 1 90.12 237 GLU A CA 1
ATOM 1901 C C . GLU A 1 237 ? 14.953 -29.156 -9.445 1 90.12 237 GLU A C 1
ATOM 1903 O O . GLU A 1 237 ? 14.945 -29.156 -10.68 1 90.12 237 GLU A O 1
ATOM 1908 N N . LEU A 1 238 ? 13.844 -29.125 -8.719 1 90.5 238 LEU A N 1
ATOM 1909 C CA . LEU A 1 238 ? 12.594 -28.656 -9.297 1 90.5 238 LEU A CA 1
ATOM 1910 C C . LEU A 1 238 ? 12.531 -27.141 -9.305 1 90.5 238 LEU A C 1
ATOM 1912 O O . LEU A 1 238 ? 12.641 -26.5 -8.258 1 90.5 238 LEU A O 1
ATOM 1916 N N . ARG A 1 239 ? 12.32 -26.547 -10.43 1 90.19 239 ARG A N 1
ATOM 1917 C CA . ARG A 1 239 ? 12.352 -25.094 -10.547 1 90.19 239 ARG A CA 1
ATOM 1918 C C . ARG A 1 239 ? 11.008 -24.547 -11.016 1 90.19 239 ARG A C 1
ATOM 1920 O O . ARG A 1 239 ? 10.336 -25.156 -11.844 1 90.19 239 ARG A O 1
ATOM 1927 N N . GLU A 1 240 ? 10.578 -23.5 -10.461 1 91 240 GLU A N 1
ATOM 1928 C CA . GLU A 1 240 ? 9.477 -22.656 -10.914 1 91 240 GLU A CA 1
ATOM 1929 C C . GLU A 1 240 ? 9.977 -21.25 -11.297 1 91 240 GLU A C 1
ATOM 1931 O O . GLU A 1 240 ? 10.328 -20.453 -10.422 1 91 240 GLU A O 1
ATOM 1936 N N . ASP A 1 241 ? 9.953 -21.031 -12.547 1 93.81 241 ASP A N 1
ATOM 1937 C CA . ASP A 1 241 ? 10.531 -19.766 -12.977 1 93.81 241 ASP A CA 1
ATOM 1938 C C . ASP A 1 241 ? 9.484 -18.875 -13.641 1 93.81 241 ASP A C 1
ATOM 1940 O O . ASP A 1 241 ? 8.727 -19.344 -14.508 1 93.81 241 ASP A O 1
ATOM 1944 N N . PHE A 1 242 ? 9.492 -17.703 -13.211 1 94.69 242 PHE A N 1
ATOM 1945 C CA . PHE A 1 242 ? 8.672 -16.688 -13.844 1 94.69 242 PHE A CA 1
ATOM 1946 C C . PHE A 1 242 ? 9.219 -16.328 -15.219 1 94.69 242 PHE A C 1
ATOM 1948 O O . PHE A 1 242 ? 10.422 -16.094 -15.367 1 94.69 242 PHE A O 1
ATOM 1955 N N . ILE A 1 243 ? 8.273 -16.141 -16.188 1 94.44 243 ILE A N 1
ATOM 1956 C CA . ILE A 1 243 ? 8.766 -15.93 -17.547 1 94.44 243 ILE A CA 1
ATOM 1957 C C . ILE A 1 243 ? 8.289 -14.578 -18.062 1 94.44 243 ILE A C 1
ATOM 1959 O O . ILE A 1 243 ? 9.039 -13.852 -18.719 1 94.44 243 ILE A O 1
ATOM 1963 N N . GLU A 1 244 ? 7.031 -14.336 -17.797 1 93 244 GLU A N 1
ATOM 1964 C CA . GLU A 1 244 ? 6.5 -13.148 -18.469 1 93 244 GLU A CA 1
ATOM 1965 C C . GLU A 1 244 ? 5.234 -12.648 -17.781 1 93 244 GLU A C 1
ATOM 1967 O O . GLU A 1 244 ? 4.488 -13.438 -17.188 1 93 244 GLU A O 1
ATOM 1972 N N . LEU A 1 245 ? 5.086 -11.32 -17.875 1 90.69 245 LEU A N 1
ATOM 1973 C CA . LEU A 1 245 ? 3.82 -10.656 -17.578 1 90.69 245 LEU A CA 1
ATOM 1974 C C . LEU A 1 245 ? 3.059 -10.352 -18.859 1 90.69 245 LEU A C 1
ATOM 1976 O O . LEU A 1 245 ? 3.352 -9.367 -19.547 1 90.69 245 LEU A O 1
ATOM 1980 N N . ALA A 1 246 ? 2.051 -11.156 -19.078 1 88.88 246 ALA A N 1
ATOM 1981 C CA . ALA A 1 246 ? 1.32 -11 -20.328 1 88.88 246 ALA A CA 1
ATOM 1982 C C . ALA A 1 246 ? 0.091 -10.117 -20.156 1 88.88 246 ALA A C 1
ATOM 1984 O O . ALA A 1 246 ? -0.545 -10.141 -19.094 1 88.88 246 ALA A O 1
ATOM 1985 N N . GLU A 1 247 ? -0.181 -9.344 -21.156 1 83.44 247 GLU A N 1
ATOM 1986 C CA . GLU A 1 247 ? -1.354 -8.477 -21.141 1 83.44 247 GLU A CA 1
ATOM 1987 C C . GLU A 1 247 ? -2.455 -9.031 -22.047 1 83.44 247 GLU A C 1
ATOM 1989 O O . GLU A 1 247 ? -2.184 -9.477 -23.172 1 83.44 247 GLU A O 1
ATOM 1994 N N . VAL A 1 248 ? -3.629 -9.117 -21.438 1 79.88 248 VAL A N 1
ATOM 1995 C CA . VAL A 1 248 ? -4.773 -9.57 -22.219 1 79.88 248 VAL A CA 1
ATOM 1996 C C . VAL A 1 248 ? -5.91 -8.555 -22.125 1 79.88 248 VAL A C 1
ATOM 1998 O O . VAL A 1 248 ? -6.219 -8.07 -21.031 1 79.88 248 VAL A O 1
ATOM 2001 N N . PRO A 1 249 ? -6.41 -8.102 -23.219 1 71.88 249 PRO A N 1
ATOM 2002 C CA . PRO A 1 249 ? -7.488 -7.109 -23.172 1 71.88 249 PRO A CA 1
ATOM 2003 C C . PRO A 1 249 ? -8.734 -7.625 -22.469 1 71.88 249 PRO A C 1
ATOM 2005 O O . PRO A 1 249 ? -9.367 -6.887 -21.703 1 71.88 249 PRO A O 1
ATOM 2008 N N . ASP A 1 250 ? -9.125 -8.914 -22.875 1 68.56 250 ASP A N 1
ATOM 2009 C CA . ASP A 1 250 ? -10.312 -9.484 -22.25 1 68.56 250 ASP A CA 1
ATOM 2010 C C . ASP A 1 250 ? -10 -10.852 -21.641 1 68.56 250 ASP A C 1
ATOM 2012 O O . ASP A 1 250 ? -9.562 -11.766 -22.328 1 68.56 250 ASP A O 1
ATOM 2016 N N . ALA A 1 251 ? -10.156 -10.898 -20.375 1 69.06 251 ALA A N 1
ATOM 2017 C CA . ALA A 1 251 ? -9.75 -12.117 -19.688 1 69.06 251 ALA A CA 1
ATOM 2018 C C . ALA A 1 251 ? -10.828 -13.195 -19.781 1 69.06 251 ALA A C 1
ATOM 2020 O O . ALA A 1 251 ? -11.281 -13.727 -18.766 1 69.06 251 ALA A O 1
ATOM 2021 N N . THR A 1 252 ? -11.266 -13.531 -21.047 1 76.19 252 THR A N 1
ATOM 2022 C CA . THR A 1 252 ? -12.141 -14.68 -21.234 1 76.19 252 THR A CA 1
ATOM 2023 C C . THR A 1 252 ? -11.336 -15.977 -21.328 1 76.19 252 THR A C 1
ATOM 2025 O O . THR A 1 252 ? -10.133 -15.938 -21.578 1 76.19 252 THR A O 1
ATOM 2028 N N . GLY A 1 253 ? -12.016 -17.078 -21.062 1 81.44 253 GLY A N 1
ATOM 2029 C CA . GLY A 1 253 ? -11.344 -18.359 -21.156 1 81.44 253 GLY A CA 1
ATOM 2030 C C . GLY A 1 253 ? -10.734 -18.609 -22.531 1 81.44 253 GLY A C 1
ATOM 2031 O O . GLY A 1 253 ? -9.625 -19.141 -22.625 1 81.44 253 GLY A O 1
ATOM 2032 N N . GLU A 1 254 ? -11.422 -18.203 -23.516 1 86.06 254 GLU A N 1
ATOM 2033 C CA . GLU A 1 254 ? -10.93 -18.375 -24.875 1 86.06 254 GLU A CA 1
ATOM 2034 C C . GLU A 1 254 ? -9.711 -17.516 -25.156 1 86.06 254 GLU A C 1
ATOM 2036 O O . GLU A 1 254 ? -8.727 -17.969 -25.734 1 86.06 254 GLU A O 1
ATOM 2041 N N . ALA A 1 255 ? -9.82 -16.312 -24.75 1 86 255 ALA A N 1
ATOM 2042 C CA . ALA A 1 255 ? -8.711 -15.375 -24.969 1 86 255 ALA A CA 1
ATOM 2043 C C . ALA A 1 255 ? -7.461 -15.828 -24.219 1 86 255 ALA A C 1
ATOM 2045 O O . ALA A 1 255 ? -6.348 -15.727 -24.75 1 86 255 ALA A O 1
ATOM 2046 N N . LEU A 1 256 ? -7.633 -16.328 -23.109 1 89.38 256 LEU A N 1
ATOM 2047 C CA . LEU A 1 256 ? -6.504 -16.781 -22.297 1 89.38 256 LEU A CA 1
ATOM 2048 C C . LEU A 1 256 ? -5.863 -18.031 -22.906 1 89.38 256 LEU A C 1
ATOM 2050 O O . LEU A 1 256 ? -4.637 -18.125 -22.969 1 89.38 256 LEU A O 1
ATOM 2054 N N . ALA A 1 257 ? -6.695 -18.984 -23.281 1 91.69 257 ALA A N 1
ATOM 2055 C CA . ALA A 1 257 ? -6.172 -20.188 -23.922 1 91.69 257 ALA A CA 1
ATOM 2056 C C . ALA A 1 257 ? -5.348 -19.844 -25.156 1 91.69 257 ALA A C 1
ATOM 2058 O O . ALA A 1 257 ? -4.27 -20.406 -25.375 1 91.69 257 ALA A O 1
ATOM 2059 N N . ASN A 1 258 ? -5.863 -18.969 -25.906 1 90.44 258 ASN A N 1
ATOM 2060 C CA . ASN A 1 258 ? -5.156 -18.531 -27.109 1 90.44 258 ASN A CA 1
ATOM 2061 C C . ASN A 1 258 ? -3.836 -17.844 -26.781 1 90.44 258 ASN A C 1
ATOM 2063 O O . ASN A 1 258 ? -2.832 -18.047 -27.469 1 90.44 258 ASN A O 1
ATOM 2067 N N . LEU A 1 259 ? -3.883 -17.047 -25.812 1 91.31 259 LEU A N 1
ATOM 2068 C CA . LEU A 1 259 ? -2.67 -16.359 -25.375 1 91.31 259 LEU A CA 1
ATOM 2069 C C . LEU A 1 259 ? -1.601 -17.375 -24.969 1 91.31 259 LEU A C 1
ATOM 2071 O O . LEU A 1 259 ? -0.432 -17.219 -25.328 1 91.31 259 LEU A O 1
ATOM 2075 N N . PHE A 1 260 ? -1.981 -18.391 -24.219 1 93.19 260 PHE A N 1
ATOM 2076 C CA . PHE A 1 260 ? -1.034 -19.391 -23.75 1 93.19 260 PHE A CA 1
ATOM 2077 C C . PHE A 1 260 ? -0.417 -20.141 -24.906 1 93.19 260 PHE A C 1
ATOM 2079 O O . PHE A 1 260 ? 0.801 -20.328 -24.969 1 93.19 260 PHE A O 1
ATOM 2086 N N . LEU A 1 261 ? -1.251 -20.516 -25.797 1 93.44 261 LEU A N 1
ATOM 2087 C CA . LEU A 1 261 ? -0.77 -21.266 -26.953 1 93.44 261 LEU A CA 1
ATOM 2088 C C . LEU A 1 261 ? 0.142 -20.406 -27.828 1 93.44 261 LEU A C 1
ATOM 2090 O O . LEU A 1 261 ? 1.152 -20.891 -28.344 1 93.44 261 LEU A O 1
ATOM 2094 N N . GLN A 1 262 ? -0.207 -19.172 -27.922 1 92 262 GLN A N 1
ATOM 2095 C CA . GLN A 1 262 ? 0.613 -18.234 -28.688 1 92 262 GLN A CA 1
ATOM 2096 C C . GLN A 1 262 ? 1.978 -18.047 -28.031 1 92 262 GLN A C 1
ATOM 2098 O O . GLN A 1 262 ? 3 -18 -28.719 1 92 262 GLN A O 1
ATOM 2103 N N . ARG A 1 263 ? 2 -17.875 -26.781 1 92.75 263 ARG A N 1
ATOM 2104 C CA . ARG A 1 263 ? 3.248 -17.641 -26.062 1 92.75 263 ARG A CA 1
ATOM 2105 C C . ARG A 1 263 ? 4.145 -18.875 -26.109 1 92.75 263 ARG A C 1
ATOM 2107 O O . ARG A 1 263 ? 5.363 -18.766 -26.25 1 92.75 263 ARG A O 1
ATOM 2114 N N . LEU A 1 264 ? 3.57 -20.062 -26 1 93.81 264 LEU A N 1
ATOM 2115 C CA . LEU A 1 264 ? 4.348 -21.297 -26.094 1 93.81 264 LEU A CA 1
ATOM 2116 C C . LEU A 1 264 ? 5.051 -21.391 -27.438 1 93.81 264 LEU A C 1
ATOM 2118 O O . LEU A 1 264 ? 6.195 -21.844 -27.516 1 93.81 264 LEU A O 1
ATOM 2122 N N . ALA A 1 265 ? 4.391 -20.953 -28.422 1 91.44 265 ALA A N 1
ATOM 2123 C CA . ALA A 1 265 ? 4.98 -20.953 -29.766 1 91.44 265 ALA A CA 1
ATOM 2124 C C . ALA A 1 265 ? 6.062 -19.875 -29.875 1 91.44 265 ALA A C 1
ATOM 2126 O O . ALA A 1 265 ? 7.125 -20.125 -30.453 1 91.44 265 ALA A O 1
ATOM 2127 N N . ALA A 1 266 ? 5.801 -18.719 -29.328 1 91.38 266 ALA A N 1
ATOM 2128 C CA . ALA A 1 266 ? 6.723 -17.594 -29.422 1 91.38 266 ALA A CA 1
ATOM 2129 C C . ALA A 1 266 ? 8.008 -17.875 -28.641 1 91.38 266 ALA A C 1
ATOM 2131 O O . ALA A 1 266 ? 9.078 -17.391 -29.016 1 91.38 266 ALA A O 1
ATOM 2132 N N . TRP A 1 267 ? 7.902 -18.594 -27.578 1 93.12 267 TRP A N 1
ATOM 2133 C CA . TRP A 1 267 ? 9.047 -18.922 -26.734 1 93.12 267 TRP A CA 1
ATOM 2134 C C . TRP A 1 267 ? 9.938 -19.969 -27.375 1 93.12 267 TRP A C 1
ATOM 2136 O O . TRP A 1 267 ? 11.023 -20.266 -26.875 1 93.12 267 TRP A O 1
ATOM 2146 N N . ASP A 1 268 ? 9.602 -20.484 -28.438 1 88.44 268 ASP A N 1
ATOM 2147 C CA . ASP A 1 268 ? 10.336 -21.5 -29.203 1 88.44 268 ASP A CA 1
ATOM 2148 C C . ASP A 1 268 ? 10.578 -22.75 -28.375 1 88.44 268 ASP A C 1
ATOM 2150 O O . ASP A 1 268 ? 11.695 -23.266 -28.328 1 88.44 268 ASP A O 1
ATOM 2154 N N . ILE A 1 269 ? 9.656 -23.047 -27.516 1 90.56 269 ILE A N 1
ATOM 2155 C CA . ILE A 1 269 ? 9.672 -24.328 -26.797 1 90.56 269 ILE A CA 1
ATOM 2156 C C . ILE A 1 269 ? 8.695 -25.297 -27.453 1 90.56 269 ILE A C 1
ATOM 2158 O O . ILE A 1 269 ? 7.734 -24.875 -28.109 1 90.56 269 ILE A O 1
ATOM 2162 N N . GLU A 1 270 ? 9.047 -26.531 -27.438 1 91.19 270 GLU A N 1
ATOM 2163 C CA . GLU A 1 270 ? 8.148 -27.531 -28.016 1 91.19 270 GLU A CA 1
ATOM 2164 C C . GLU A 1 270 ? 6.883 -27.688 -27.172 1 91.19 270 GLU A C 1
ATOM 2166 O O . GLU A 1 270 ? 6.91 -28.297 -26.109 1 91.19 270 GLU A O 1
ATOM 2171 N N . ARG A 1 271 ? 5.832 -27.219 -27.672 1 90.75 271 ARG A N 1
ATOM 2172 C CA . ARG A 1 271 ? 4.57 -27.188 -26.938 1 90.75 271 ARG A CA 1
ATOM 2173 C C . ARG A 1 271 ? 4.086 -28.594 -26.625 1 90.75 271 ARG A C 1
ATOM 2175 O O . ARG A 1 271 ? 3.344 -28.812 -25.672 1 90.75 271 ARG A O 1
ATOM 2182 N N . GLU A 1 272 ? 4.531 -29.578 -27.406 1 90.31 272 GLU A N 1
ATOM 2183 C CA . GLU A 1 272 ? 4.117 -30.969 -27.234 1 90.31 272 GLU A CA 1
ATOM 2184 C C . GLU A 1 272 ? 4.664 -31.547 -25.938 1 90.31 272 GLU A C 1
ATOM 2186 O O . GLU A 1 272 ? 4.184 -32.594 -25.469 1 90.31 272 GLU A O 1
ATOM 2191 N N . HIS A 1 273 ? 5.598 -30.875 -25.391 1 93.62 273 HIS A N 1
ATOM 2192 C CA . HIS A 1 273 ? 6.203 -31.375 -24.156 1 93.62 273 HIS A CA 1
ATOM 2193 C C . HIS A 1 273 ? 5.535 -30.766 -22.938 1 93.62 273 HIS A C 1
ATOM 2195 O O . HIS A 1 273 ? 5.961 -31 -21.797 1 93.62 273 HIS A O 1
ATOM 2201 N N . LEU A 1 274 ? 4.469 -29.969 -23.188 1 95.06 274 LEU A N 1
ATOM 2202 C CA . LEU A 1 274 ? 3.654 -29.5 -22.078 1 95.06 274 LEU A CA 1
ATOM 2203 C C . LEU A 1 274 ? 2.885 -30.656 -21.438 1 95.06 274 LEU A C 1
ATOM 2205 O O . LEU A 1 274 ? 2.021 -31.266 -22.078 1 95.06 274 LEU A O 1
ATOM 2209 N N . ARG A 1 275 ? 3.195 -30.984 -20.266 1 93.25 275 ARG A N 1
ATOM 2210 C CA . ARG A 1 275 ? 2.598 -32.156 -19.656 1 93.25 275 ARG A CA 1
ATOM 2211 C C . ARG A 1 275 ? 1.724 -31.781 -18.469 1 93.25 275 ARG A C 1
ATOM 2213 O O . ARG A 1 275 ? 1.051 -32.625 -17.891 1 93.25 275 ARG A O 1
ATOM 2220 N N . GLY A 1 276 ? 1.758 -30.562 -18.141 1 90.06 276 GLY A N 1
ATOM 2221 C CA . GLY A 1 276 ? 0.905 -30.094 -17.062 1 90.06 276 GLY A CA 1
ATOM 2222 C C . GLY A 1 276 ? 0.488 -28.641 -17.219 1 90.06 276 GLY A C 1
ATOM 2223 O O . GLY A 1 276 ? 1.157 -27.875 -17.906 1 90.06 276 GLY A O 1
ATOM 2224 N N . GLN A 1 277 ? -0.629 -28.25 -16.703 1 89.56 277 GLN A N 1
ATOM 2225 C CA . GLN A 1 277 ? -1.099 -26.859 -16.625 1 89.56 277 GLN A CA 1
ATOM 2226 C C . GLN A 1 277 ? -1.811 -26.594 -15.305 1 89.56 277 GLN A C 1
ATOM 2228 O O . GLN A 1 277 ? -2.488 -27.469 -14.766 1 89.56 277 GLN A O 1
ATOM 2233 N N . SER A 1 278 ? -1.558 -25.516 -14.773 1 84.62 278 SER A N 1
ATOM 2234 C CA . SER A 1 278 ? -2.176 -25.094 -13.516 1 84.62 278 SER A CA 1
ATOM 2235 C C . SER A 1 278 ? -2.488 -23.609 -13.531 1 84.62 278 SER A C 1
ATOM 2237 O O . SER A 1 278 ? -1.619 -22.781 -13.836 1 84.62 278 SER A O 1
ATOM 2239 N N . TYR A 1 279 ? -3.711 -23.25 -13.25 1 80.5 279 TYR A N 1
ATOM 2240 C CA . TYR A 1 279 ? -4.121 -21.859 -13.258 1 80.5 279 TYR A CA 1
ATOM 2241 C C . TYR A 1 279 ? -4.711 -21.438 -11.914 1 80.5 279 TYR A C 1
ATOM 2243 O O . TYR A 1 279 ? -5.539 -22.156 -11.352 1 80.5 279 TYR A O 1
ATOM 2251 N N . GLU A 1 280 ? -4.098 -20.375 -11.344 1 71.62 280 GLU A N 1
ATOM 2252 C CA . GLU A 1 280 ? -4.633 -19.859 -10.086 1 71.62 280 GLU A CA 1
ATOM 2253 C C . GLU A 1 280 ? -5.793 -18.906 -10.328 1 71.62 280 GLU A C 1
ATOM 2255 O O . GLU A 1 280 ? -5.664 -17.953 -11.109 1 71.62 280 GLU A O 1
ATOM 2260 N N . ARG A 1 281 ? -6.914 -19.297 -9.898 1 59.53 281 ARG A N 1
ATOM 2261 C CA . ARG A 1 281 ? -8.109 -18.469 -10.047 1 59.53 281 ARG A CA 1
ATOM 2262 C C . ARG A 1 281 ? -8.211 -17.453 -8.922 1 59.53 281 ARG A C 1
ATOM 2264 O O . ARG A 1 281 ? -8.352 -17.828 -7.754 1 59.53 281 ARG A O 1
ATOM 2271 N N . GLY A 1 282 ? -7.324 -16.469 -8.766 1 51.5 282 GLY A N 1
ATOM 2272 C CA . GLY A 1 282 ? -7.465 -15.516 -7.676 1 51.5 282 GLY A CA 1
ATOM 2273 C C . GLY A 1 282 ? -8.891 -15.023 -7.496 1 51.5 282 GLY A C 1
ATOM 2274 O O . GLY A 1 282 ? -9.75 -15.273 -8.344 1 51.5 282 GLY A O 1
ATOM 2275 N N . SER A 1 283 ? -9.25 -14.555 -6.34 1 46.62 283 SER A N 1
ATOM 2276 C CA . SER A 1 283 ? -10.578 -14.148 -5.883 1 46.62 283 SER A CA 1
ATOM 2277 C C . SER A 1 283 ? -11.289 -13.305 -6.93 1 46.62 283 SER A C 1
ATOM 2279 O O . SER A 1 283 ? -12.484 -13.492 -7.18 1 46.62 283 SER A O 1
ATOM 2281 N N . SER A 1 284 ? -10.578 -12.281 -7.438 1 45.31 284 SER A N 1
ATOM 2282 C CA . SER A 1 284 ? -11.328 -11.305 -8.234 1 45.31 284 SER A CA 1
ATOM 2283 C C . SER A 1 284 ? -11.531 -11.797 -9.664 1 45.31 284 SER A C 1
ATOM 2285 O O . SER A 1 284 ? -12.359 -11.258 -10.398 1 45.31 284 SER A O 1
ATOM 2287 N N . ALA A 1 285 ? -10.766 -12.992 -9.992 1 48.06 285 ALA A N 1
ATOM 2288 C CA . ALA A 1 285 ? -10.805 -13.391 -11.398 1 48.06 285 ALA A CA 1
ATOM 2289 C C . ALA A 1 285 ? -11.312 -14.82 -11.547 1 48.06 285 ALA A C 1
ATOM 2291 O O . ALA A 1 285 ? -10.977 -15.508 -12.508 1 48.06 285 ALA A O 1
ATOM 2292 N N . SER A 1 286 ? -11.906 -15.352 -10.523 1 49.69 286 SER A N 1
ATOM 2293 C CA . SER A 1 286 ? -12.211 -16.781 -10.461 1 49.69 286 SER A CA 1
ATOM 2294 C C . SER A 1 286 ? -12.852 -17.266 -11.758 1 49.69 286 SER A C 1
ATOM 2296 O O . SER A 1 286 ? -12.539 -18.359 -12.234 1 49.69 286 SER A O 1
ATOM 2298 N N . GLY A 1 287 ? -13.664 -16.359 -12.312 1 56.16 287 GLY A N 1
ATOM 2299 C CA . GLY A 1 287 ? -14.367 -16.906 -13.461 1 56.16 287 GLY A CA 1
ATOM 2300 C C . GLY A 1 287 ? -13.57 -16.797 -14.75 1 56.16 287 GLY A C 1
ATOM 2301 O O . GLY A 1 287 ? -13.953 -17.359 -15.773 1 56.16 287 GLY A O 1
ATOM 2302 N N . ARG A 1 288 ? -12.398 -16.297 -14.617 1 61.59 288 ARG A N 1
ATOM 2303 C CA . ARG A 1 288 ? -11.703 -15.93 -15.844 1 61.59 288 ARG A CA 1
ATOM 2304 C C . ARG A 1 288 ? -11.094 -17.156 -16.516 1 61.59 288 ARG A C 1
ATOM 2306 O O . ARG A 1 288 ? -11.047 -17.234 -17.75 1 61.59 288 ARG A O 1
ATOM 2313 N N . PHE A 1 289 ? -10.719 -18.094 -15.68 1 65.88 289 PHE A N 1
ATOM 2314 C CA . PHE A 1 289 ? -10.008 -19.219 -16.266 1 65.88 289 PHE A CA 1
ATOM 2315 C C . PHE A 1 289 ? -10.969 -20.375 -16.562 1 65.88 289 PHE A C 1
ATOM 2317 O O . PHE A 1 289 ? -10.531 -21.484 -16.859 1 65.88 289 PHE A O 1
ATOM 2324 N N . ASN A 1 290 ? -12.203 -19.938 -16.438 1 68.94 290 ASN A N 1
ATOM 2325 C CA . ASN A 1 290 ? -13.172 -20.984 -16.75 1 68.94 290 ASN A CA 1
ATOM 2326 C C . ASN A 1 290 ? -13.07 -21.438 -18.203 1 68.94 290 ASN A C 1
ATOM 2328 O O . ASN A 1 290 ? -13.117 -20.609 -19.125 1 68.94 290 ASN A O 1
ATOM 2332 N N . GLY A 1 291 ? -12.773 -22.656 -18.391 1 76.31 291 GLY A N 1
ATOM 2333 C CA . GLY A 1 291 ? -12.75 -23.234 -19.734 1 76.31 291 GLY A CA 1
ATOM 2334 C C . GLY A 1 291 ? -11.367 -23.203 -20.359 1 76.31 291 GLY A C 1
ATOM 2335 O O . GLY A 1 291 ? -11.172 -23.719 -21.469 1 76.31 291 GLY A O 1
ATOM 2336 N N . VAL A 1 292 ? -10.414 -22.625 -19.703 1 86.38 292 VAL A N 1
ATOM 2337 C CA . VAL A 1 292 ? -9.086 -22.5 -20.281 1 86.38 292 VAL A CA 1
ATOM 2338 C C . VAL A 1 292 ? -8.445 -23.891 -20.406 1 86.38 292 VAL A C 1
ATOM 2340 O O . VAL A 1 292 ? -7.895 -24.234 -21.453 1 86.38 292 VAL A O 1
ATOM 2343 N N . GLN A 1 293 ? -8.531 -24.625 -19.344 1 84.81 293 GLN A N 1
ATOM 2344 C CA . GLN A 1 293 ? -7.875 -25.938 -19.328 1 84.81 293 GLN A CA 1
ATOM 2345 C C . GLN A 1 293 ? -8.438 -26.844 -20.422 1 84.81 293 GLN A C 1
ATOM 2347 O O . GLN A 1 293 ? -7.691 -27.562 -21.078 1 84.81 293 GLN A O 1
ATOM 2352 N N . GLU A 1 294 ? -9.711 -26.797 -20.594 1 85.62 294 GLU A N 1
ATOM 2353 C CA . GLU A 1 294 ? -10.352 -27.641 -21.594 1 85.62 294 GLU A CA 1
ATOM 2354 C C . GLU A 1 294 ? -9.891 -27.25 -23 1 85.62 294 GLU A C 1
ATOM 2356 O O . GLU A 1 294 ? -9.688 -28.125 -23.859 1 85.62 294 GLU A O 1
ATOM 2361 N N . ARG A 1 295 ? -9.812 -26.016 -23.172 1 90.88 295 ARG A N 1
ATOM 2362 C CA . ARG A 1 295 ? -9.414 -25.531 -24.484 1 90.88 295 ARG A CA 1
ATOM 2363 C C . ARG A 1 295 ? -7.957 -25.875 -24.781 1 90.88 295 ARG A C 1
ATOM 2365 O O . ARG A 1 295 ? -7.613 -26.219 -25.922 1 90.88 295 ARG A O 1
ATOM 2372 N N . VAL A 1 296 ? -7.082 -25.812 -23.844 1 92.5 296 VAL A N 1
ATOM 2373 C CA . VAL A 1 296 ? -5.672 -26.156 -24.016 1 92.5 296 VAL A CA 1
ATOM 2374 C C . VAL A 1 296 ? -5.523 -27.672 -24.219 1 92.5 296 VAL A C 1
ATOM 2376 O O . VAL A 1 296 ? -4.746 -28.109 -25.062 1 92.5 296 VAL A O 1
ATOM 2379 N N . CYS A 1 297 ? -6.301 -28.438 -23.469 1 90 297 CYS A N 1
ATOM 2380 C CA . CYS A 1 297 ? -6.254 -29.906 -23.562 1 90 297 CYS A CA 1
ATOM 2381 C C . CYS A 1 297 ? -6.738 -30.375 -24.938 1 90 297 CYS A C 1
ATOM 2383 O O . CYS A 1 297 ? -6.297 -31.406 -25.438 1 90 297 CYS A O 1
ATOM 2385 N N . ALA A 1 298 ? -7.648 -29.578 -25.484 1 91.38 298 ALA A N 1
ATOM 2386 C CA . ALA A 1 298 ? -8.148 -29.922 -26.812 1 91.38 298 ALA A CA 1
ATOM 2387 C C . ALA A 1 298 ? -7.027 -29.875 -27.844 1 91.38 298 ALA A C 1
ATOM 2389 O O . ALA A 1 298 ? -7.004 -30.688 -28.781 1 91.38 298 ALA A O 1
ATOM 2390 N N . VAL A 1 299 ? -6.121 -29.016 -27.672 1 92.38 299 VAL A N 1
ATOM 2391 C CA . VAL A 1 299 ? -5.004 -28.859 -28.609 1 92.38 299 VAL A CA 1
ATOM 2392 C C . VAL A 1 299 ? -3.84 -29.75 -28.156 1 92.38 299 VAL A C 1
ATOM 2394 O O . VAL A 1 299 ? -3.164 -30.359 -28.984 1 92.38 299 VAL A O 1
ATOM 2397 N N . LEU A 1 300 ? -3.627 -29.781 -26.828 1 93.56 300 LEU A N 1
ATOM 2398 C CA . LEU A 1 300 ? -2.559 -30.562 -26.219 1 93.56 300 LEU A CA 1
ATOM 2399 C C . LEU A 1 300 ? -3.117 -31.531 -25.188 1 93.56 300 LEU A C 1
ATOM 2401 O O . LEU A 1 300 ? -3.033 -31.281 -23.984 1 93.56 300 LEU A O 1
ATOM 2405 N N . PRO A 1 301 ? -3.502 -32.656 -25.547 1 89.69 301 PRO A N 1
ATOM 2406 C CA . PRO A 1 301 ? -4.215 -33.594 -24.672 1 89.69 301 PRO A CA 1
ATOM 2407 C C . PRO A 1 301 ? -3.34 -34.125 -23.531 1 89.69 301 PRO A C 1
ATOM 2409 O O . PRO A 1 301 ? -3.855 -34.562 -22.5 1 89.69 301 PRO A O 1
ATOM 2412 N N . ALA A 1 302 ? -2.068 -34.062 -23.734 1 89.94 302 ALA A N 1
ATOM 2413 C CA . ALA A 1 302 ? -1.177 -34.625 -22.719 1 89.94 302 ALA A CA 1
ATOM 2414 C C . ALA A 1 302 ? -0.969 -33.625 -21.578 1 89.94 302 ALA A C 1
ATOM 2416 O O . ALA A 1 302 ? -0.35 -33.938 -20.562 1 89.94 302 ALA A O 1
ATOM 2417 N N . ALA A 1 303 ? -1.478 -32.406 -21.75 1 90.94 303 ALA A N 1
ATOM 2418 C CA . ALA A 1 303 ? -1.326 -31.391 -20.719 1 90.94 303 ALA A CA 1
ATOM 2419 C C . ALA A 1 303 ? -2.389 -31.531 -19.625 1 90.94 303 ALA A C 1
ATOM 2421 O O . ALA A 1 303 ? -3.449 -30.906 -19.703 1 90.94 303 ALA A O 1
ATOM 2422 N N . ALA A 1 304 ? -2.059 -32.281 -18.641 1 87.31 304 ALA A N 1
ATOM 2423 C CA . ALA A 1 304 ? -2.998 -32.531 -17.562 1 87.31 304 ALA A CA 1
ATOM 2424 C C . ALA A 1 304 ? -3.176 -31.328 -16.656 1 87.31 304 ALA A C 1
ATOM 2426 O O . ALA A 1 304 ? -2.223 -30.578 -16.422 1 87.31 304 ALA A O 1
ATOM 2427 N N . TYR A 1 305 ? -4.387 -31.125 -16.219 1 83.12 305 TYR A N 1
ATOM 2428 C CA . TYR A 1 305 ? -4.684 -30.016 -15.328 1 83.12 305 TYR A CA 1
ATOM 2429 C C . TYR A 1 305 ? -4.559 -30.438 -13.867 1 83.12 305 TYR A C 1
ATOM 2431 O O . TYR A 1 305 ? -5.121 -31.453 -13.469 1 83.12 305 TYR A O 1
ATOM 2439 N N . THR A 1 306 ? -3.674 -29.781 -13.234 1 77.25 306 THR A N 1
ATOM 2440 C CA . THR A 1 306 ? -3.508 -30.062 -11.812 1 77.25 306 THR A CA 1
ATOM 2441 C C . THR A 1 306 ? -3.537 -28.781 -10.992 1 77.25 306 THR A C 1
ATOM 2443 O O . THR A 1 306 ? -3.17 -27.719 -11.492 1 77.25 306 THR A O 1
ATOM 2446 N N . ILE A 1 307 ? -4.156 -28.781 -9.938 1 63.31 307 ILE A N 1
ATOM 2447 C CA . ILE A 1 307 ? -4.176 -27.609 -9.078 1 63.31 307 ILE A CA 1
ATOM 2448 C C . ILE A 1 307 ? -2.871 -27.516 -8.289 1 63.31 307 ILE A C 1
ATOM 2450 O O . ILE A 1 307 ? -2.316 -28.531 -7.883 1 63.31 307 ILE A O 1
ATOM 2454 N N . CYS A 1 308 ? -2.244 -26.406 -8.289 1 56.78 308 CYS A N 1
ATOM 2455 C CA . CYS A 1 308 ? -0.964 -26.188 -7.625 1 56.78 308 CYS A CA 1
ATOM 2456 C C . CYS A 1 308 ? -1.083 -26.406 -6.121 1 56.78 308 CYS A C 1
ATOM 2458 O O . CYS A 1 308 ? -1.938 -25.812 -5.465 1 56.78 308 CYS A O 1
ATOM 2460 N N . LYS A 1 309 ? -0.518 -27.562 -5.629 1 50.75 309 LYS A N 1
ATOM 2461 C CA . LYS A 1 309 ? -0.486 -27.953 -4.223 1 50.75 309 LYS A CA 1
ATOM 2462 C C . LYS A 1 309 ? 0.008 -26.812 -3.342 1 50.75 309 LYS A C 1
ATOM 2464 O O . LYS A 1 309 ? -0.215 -26.812 -2.129 1 50.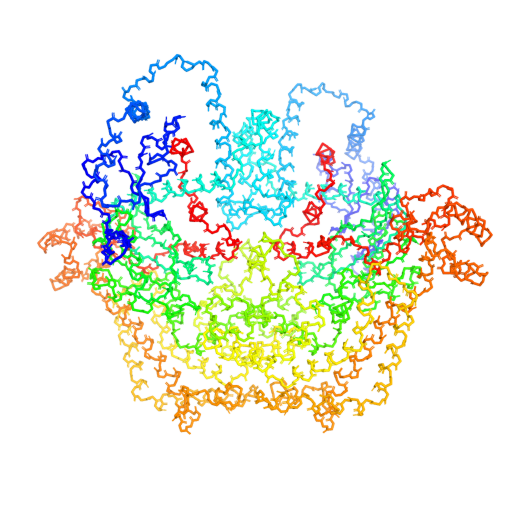75 309 LYS A O 1
ATOM 2469 N N . THR A 1 310 ? 1.087 -26.125 -3.906 1 48.03 310 THR A N 1
ATOM 2470 C CA . THR A 1 310 ? 1.636 -25.172 -2.951 1 48.03 310 THR A CA 1
ATOM 2471 C C . THR A 1 310 ? 0.518 -24.422 -2.24 1 48.03 310 THR A C 1
ATOM 2473 O O . THR A 1 310 ? 0.74 -23.812 -1.186 1 48.03 310 THR A O 1
ATOM 2476 N N . HIS A 1 311 ? -0.706 -24.734 -2.842 1 50.72 311 HIS A N 1
ATOM 2477 C CA . HIS A 1 311 ? -1.872 -24.109 -2.244 1 50.72 311 HIS A CA 1
ATOM 2478 C C . HIS A 1 311 ? -2.688 -25.094 -1.425 1 50.72 311 HIS A C 1
ATOM 2480 O O . HIS A 1 311 ? -2.76 -26.281 -1.77 1 50.72 311 HIS A O 1
ATOM 2486 N N . ASP A 1 312 ? -2.809 -24.812 -0.101 1 59.41 312 ASP A N 1
ATOM 2487 C CA . ASP A 1 312 ? -3.781 -25.531 0.724 1 59.41 312 ASP A CA 1
ATOM 2488 C C . ASP A 1 312 ? -4.977 -25.984 -0.107 1 59.41 312 ASP A C 1
ATOM 2490 O O . ASP A 1 312 ? -5.617 -25.172 -0.779 1 59.41 312 ASP A O 1
ATOM 2494 N N . PHE A 1 313 ? -5.035 -27.438 -0.376 1 69.56 313 PHE A N 1
ATOM 2495 C CA . PHE A 1 313 ? -6.082 -28.078 -1.159 1 69.56 313 PHE A CA 1
ATOM 2496 C C . PHE A 1 313 ? -7.434 -27.438 -0.898 1 69.56 313 PHE A C 1
ATOM 2498 O O . PHE A 1 313 ? -8.172 -27.125 -1.836 1 69.56 313 PHE A O 1
ATOM 2505 N N . LYS A 1 314 ? -7.68 -27.156 0.296 1 70.5 314 LYS A N 1
ATOM 2506 C CA . LYS A 1 314 ? -8.953 -26.547 0.668 1 70.5 314 LYS A CA 1
ATOM 2507 C C . LYS A 1 314 ? -9.062 -25.125 0.113 1 70.5 314 LYS A C 1
ATOM 2509 O O . LYS A 1 314 ? -10.117 -24.734 -0.394 1 70.5 314 LYS A O 1
ATOM 2514 N N . MET A 1 315 ? -8.008 -24.469 0.142 1 70.25 315 MET A N 1
ATOM 2515 C CA . MET A 1 315 ? -8 -23.094 -0.317 1 70.25 315 MET A CA 1
ATOM 2516 C C . MET A 1 315 ? -8.117 -23.016 -1.835 1 70.25 315 MET A C 1
ATOM 2518 O O . MET A 1 315 ? -8.742 -22.094 -2.371 1 70.25 315 MET A O 1
ATOM 2522 N N . SER A 1 316 ? -7.566 -24.016 -2.408 1 72.69 316 SER A N 1
ATOM 2523 C CA . SER A 1 316 ? -7.668 -24.047 -3.863 1 72.69 316 SER A CA 1
ATOM 2524 C C . SER A 1 316 ? -9.109 -24.25 -4.312 1 72.69 316 SER A C 1
ATOM 2526 O O . SER A 1 316 ? -9.547 -23.641 -5.301 1 72.69 316 SER A O 1
ATOM 2528 N N . ILE A 1 317 ? -9.766 -25.062 -3.555 1 77.5 317 ILE A N 1
ATOM 2529 C CA . ILE A 1 317 ? -11.172 -25.297 -3.871 1 77.5 317 ILE A CA 1
ATOM 2530 C C . ILE A 1 317 ? -11.969 -24.016 -3.68 1 77.5 317 ILE A C 1
ATOM 2532 O O . ILE A 1 317 ? -12.805 -23.656 -4.52 1 77.5 317 ILE A O 1
ATOM 2536 N N . LEU A 1 318 ? -11.656 -23.375 -2.627 1 79.12 318 LEU A N 1
ATOM 2537 C CA . LEU A 1 318 ? -12.414 -22.172 -2.281 1 79.12 318 LEU A CA 1
ATOM 2538 C C . LEU A 1 318 ? -12.094 -21.031 -3.244 1 79.12 318 LEU A C 1
ATOM 2540 O O . LEU A 1 318 ? -12.992 -20.312 -3.697 1 79.12 318 LEU A O 1
ATOM 2544 N N . HIS A 1 319 ? -10.914 -20.891 -3.58 1 70.69 319 HIS A N 1
ATOM 2545 C CA . HIS A 1 319 ? -10.492 -19.766 -4.398 1 70.69 319 HIS A CA 1
ATOM 2546 C C . HIS A 1 319 ? -10.93 -19.938 -5.848 1 70.69 319 HIS A C 1
ATOM 2548 O O . HIS A 1 319 ? -11.055 -18.953 -6.586 1 70.69 319 HIS A O 1
ATOM 2554 N N . SER A 1 320 ? -11.195 -21.156 -6.188 1 74 320 SER A N 1
ATOM 2555 C CA . SER A 1 320 ? -11.648 -21.406 -7.551 1 74 320 SER A CA 1
ATOM 2556 C C . SER A 1 320 ? -13.172 -21.344 -7.648 1 74 320 SER A C 1
ATOM 2558 O O . SER A 1 320 ? -13.734 -21.5 -8.734 1 74 320 SER A O 1
ATOM 2560 N N . CYS A 1 321 ? -13.758 -21.078 -6.539 1 80.25 321 CYS A N 1
ATOM 2561 C CA . CYS A 1 321 ? -15.211 -21.094 -6.508 1 80.25 321 CYS A CA 1
ATOM 2562 C C . CYS A 1 321 ? -15.797 -19.859 -7.18 1 80.25 321 CYS A C 1
ATOM 2564 O O . CYS A 1 321 ? -15.422 -18.734 -6.848 1 80.25 321 CYS A O 1
ATOM 2566 N N . ALA A 1 322 ? -16.688 -20.109 -8.125 1 74.69 322 ALA A N 1
ATOM 2567 C CA . ALA A 1 322 ? -17.297 -19.016 -8.898 1 74.69 322 ALA A CA 1
ATOM 2568 C C . ALA A 1 322 ? -18.547 -18.484 -8.203 1 74.69 322 ALA A C 1
ATOM 2570 O O . ALA A 1 322 ? -19.109 -17.469 -8.625 1 74.69 322 ALA A O 1
ATOM 2571 N N . ILE A 1 323 ? -18.984 -19.156 -7.133 1 84.94 323 ILE A N 1
ATOM 2572 C CA . ILE A 1 323 ? -20.156 -18.688 -6.414 1 84.94 323 ILE A CA 1
ATOM 2573 C C . ILE A 1 323 ? -19.844 -17.391 -5.672 1 84.94 323 ILE A C 1
ATOM 2575 O O . ILE A 1 323 ? -19.031 -17.391 -4.738 1 84.94 323 ILE A O 1
ATOM 2579 N N . HIS A 1 324 ? -20.484 -16.391 -6.004 1 82.75 324 HIS A N 1
ATOM 2580 C CA . HIS A 1 324 ? -20.188 -15.055 -5.512 1 82.75 324 HIS A CA 1
ATOM 2581 C C . HIS A 1 324 ? -20.328 -14.977 -3.994 1 82.75 324 HIS A C 1
ATOM 2583 O O . HIS A 1 324 ? -19.516 -14.352 -3.318 1 82.75 324 HIS A O 1
ATOM 2589 N N . GLN A 1 325 ? -21.359 -15.578 -3.482 1 87.44 325 GLN A N 1
ATOM 2590 C CA . GLN A 1 325 ? -21.625 -15.516 -2.047 1 87.44 325 GLN A CA 1
ATOM 2591 C C . GLN A 1 325 ? -20.484 -16.156 -1.254 1 87.44 325 GLN A C 1
ATOM 2593 O O . GLN A 1 325 ? -20.141 -15.688 -0.165 1 87.44 325 GLN A O 1
ATOM 2598 N N . VAL A 1 326 ? -19.953 -17.156 -1.839 1 89.12 326 VAL A N 1
ATOM 2599 C CA . VAL A 1 326 ? -18.859 -17.844 -1.166 1 89.12 326 VAL A CA 1
ATOM 2600 C C . VAL A 1 326 ? -17.594 -16.984 -1.241 1 89.12 326 VAL A C 1
ATOM 2602 O O . VAL A 1 326 ? -16.875 -16.828 -0.248 1 89.12 326 VAL A O 1
ATOM 2605 N N . ALA A 1 327 ? -17.344 -16.453 -2.393 1 83.06 327 ALA A N 1
ATOM 2606 C CA . ALA A 1 327 ? -16.188 -15.578 -2.568 1 83.06 327 ALA A CA 1
ATOM 2607 C C . ALA A 1 327 ? -16.266 -14.375 -1.631 1 83.06 327 ALA A C 1
ATOM 2609 O O . ALA A 1 327 ? -15.273 -13.992 -1.018 1 83.06 327 ALA A O 1
ATOM 2610 N N . ASN A 1 328 ? -17.422 -13.805 -1.547 1 87.12 328 ASN A N 1
ATOM 2611 C CA . ASN A 1 328 ? -17.641 -12.656 -0.671 1 87.12 328 ASN A CA 1
ATOM 2612 C C . ASN A 1 328 ? -17.422 -13.023 0.795 1 87.12 328 ASN A C 1
ATOM 2614 O O . ASN A 1 328 ? -16.875 -12.234 1.562 1 87.12 328 ASN A O 1
ATOM 2618 N N . MET A 1 329 ? -17.953 -14.133 1.116 1 91 329 MET A N 1
ATOM 2619 C CA . MET A 1 329 ? -17.797 -14.594 2.492 1 91 329 MET A CA 1
ATOM 2620 C C . MET A 1 329 ? -16.328 -14.766 2.85 1 91 329 MET A C 1
ATOM 2622 O O . MET A 1 329 ? -15.883 -14.328 3.912 1 91 329 MET A O 1
ATOM 2626 N N . LEU A 1 330 ? -15.609 -15.328 1.95 1 87.38 330 LEU A N 1
ATOM 2627 C CA . LEU A 1 330 ? -14.188 -15.562 2.188 1 87.38 330 LEU A CA 1
ATOM 2628 C C . LEU A 1 330 ? -13.438 -14.234 2.307 1 87.38 330 LEU A C 1
ATOM 2630 O O . LEU A 1 330 ? -12.625 -14.062 3.221 1 87.38 330 LEU A O 1
ATOM 2634 N N . ASP A 1 331 ? -13.695 -13.367 1.461 1 85.06 331 ASP A N 1
ATOM 2635 C CA . ASP A 1 331 ? -13.062 -12.047 1.467 1 85.06 331 ASP A CA 1
ATOM 2636 C C . ASP A 1 331 ? -13.391 -11.289 2.75 1 85.06 331 ASP A C 1
ATOM 2638 O O . ASP A 1 331 ? -12.523 -10.648 3.34 1 85.06 331 ASP A O 1
ATOM 2642 N N . THR A 1 332 ? -14.625 -11.305 3.133 1 91.94 332 THR A N 1
ATOM 2643 C CA . THR A 1 332 ? -15.07 -10.617 4.34 1 91.94 332 THR A CA 1
ATOM 2644 C C . THR A 1 332 ? -14.383 -11.195 5.574 1 91.94 332 THR A C 1
ATOM 2646 O O . THR A 1 332 ? -13.969 -10.453 6.469 1 91.94 332 THR A O 1
ATOM 2649 N N . CYS A 1 333 ? -14.289 -12.523 5.617 1 90.5 333 CYS A N 1
ATOM 2650 C CA . CYS A 1 333 ? -13.594 -13.156 6.734 1 90.5 333 CYS A CA 1
ATOM 2651 C C . CYS A 1 333 ? -12.156 -12.664 6.832 1 90.5 333 CYS A C 1
ATOM 2653 O O . CYS A 1 333 ? -11.672 -12.352 7.922 1 90.5 333 CYS A O 1
ATOM 2655 N N . GLY A 1 334 ? -11.523 -12.617 5.656 1 85.12 334 GLY A N 1
ATOM 2656 C CA . GLY A 1 334 ? -10.148 -12.125 5.629 1 85.12 334 GLY A CA 1
ATOM 2657 C C . GLY A 1 334 ? -10.016 -10.703 6.137 1 85.12 334 GLY A C 1
ATOM 2658 O O . GLY A 1 334 ? -9.102 -10.398 6.906 1 85.12 334 GLY A O 1
ATOM 2659 N N . LYS A 1 335 ? -10.898 -9.82 5.797 1 87.88 335 LYS A N 1
ATOM 2660 C CA . LYS A 1 335 ? -10.859 -8.414 6.207 1 87.88 335 LYS A CA 1
ATOM 2661 C C . LYS A 1 335 ? -11.164 -8.273 7.695 1 87.88 335 LYS A C 1
ATOM 2663 O O . LYS A 1 335 ? -10.594 -7.41 8.367 1 87.88 335 LYS A O 1
ATOM 2668 N N . VAL A 1 336 ? -12.117 -9.039 8.18 1 91.38 336 VAL A N 1
ATOM 2669 C CA . VAL A 1 336 ? -12.453 -9.016 9.602 1 91.38 336 VAL A CA 1
ATOM 2670 C C . VAL A 1 336 ? -11.219 -9.375 10.422 1 91.38 336 VAL A C 1
ATOM 2672 O O . VAL A 1 336 ? -10.898 -8.688 11.398 1 91.38 336 VAL A O 1
ATOM 2675 N N . LEU A 1 337 ? -10.594 -10.344 10.023 1 85.69 337 LEU A N 1
ATOM 2676 C CA . LEU A 1 337 ? -9.406 -10.781 10.75 1 85.69 337 LEU A CA 1
ATOM 2677 C C . LEU A 1 337 ? -8.32 -9.711 10.711 1 85.69 337 LEU A C 1
ATOM 2679 O O . LEU A 1 337 ? -7.633 -9.477 11.703 1 85.69 337 LEU A O 1
ATOM 2683 N N . SER A 1 338 ? -8.18 -9.109 9.57 1 81.25 338 SER A N 1
ATOM 2684 C CA . SER A 1 338 ? -7.195 -8.039 9.43 1 81.25 338 SER A CA 1
ATOM 2685 C C . SER A 1 338 ? -7.492 -6.887 10.375 1 81.25 338 SER A C 1
ATOM 2687 O O . SER A 1 338 ? -6.586 -6.355 11.023 1 81.25 338 SER A O 1
ATOM 2689 N N . VAL A 1 339 ? -8.719 -6.469 10.5 1 84.25 339 VAL A N 1
ATOM 2690 C CA . VAL A 1 339 ? -9.125 -5.363 11.359 1 84.25 339 VAL A CA 1
ATOM 2691 C C . VAL A 1 339 ? -8.93 -5.75 12.82 1 84.25 339 VAL A C 1
ATOM 2693 O O . VAL A 1 339 ? -8.484 -4.938 13.633 1 84.25 339 VAL A O 1
ATOM 2696 N N . LEU A 1 340 ? -9.289 -6.961 13.172 1 84.31 340 LEU A N 1
ATOM 2697 C CA . LEU A 1 340 ? -9.125 -7.414 14.547 1 84.31 340 LEU A CA 1
ATOM 2698 C C . LEU A 1 340 ? -7.648 -7.426 14.945 1 84.31 340 LEU A C 1
ATOM 2700 O O . LEU A 1 340 ? -7.301 -7.043 16.062 1 84.31 340 LEU A O 1
ATOM 2704 N N . ARG A 1 341 ? -6.836 -7.812 14.102 1 77.06 341 ARG A N 1
ATOM 2705 C CA . ARG A 1 341 ? -5.402 -7.863 14.359 1 77.06 341 ARG A CA 1
ATOM 2706 C C . ARG A 1 341 ? -4.832 -6.461 14.555 1 77.06 341 ARG A C 1
ATOM 2708 O O . ARG A 1 341 ? -4.02 -6.238 15.453 1 77.06 341 ARG A O 1
ATOM 2715 N N . SER A 1 342 ? -5.215 -5.594 13.664 1 70.88 342 SER A N 1
ATOM 2716 C CA . SER A 1 342 ? -4.719 -4.223 13.75 1 70.88 342 SER A CA 1
ATOM 2717 C C . SER A 1 342 ? -5.242 -3.521 14.992 1 70.88 342 SER A C 1
ATOM 2719 O O . SER A 1 342 ? -4.609 -2.592 15.5 1 70.88 342 SER A O 1
ATOM 2721 N N . SER A 1 343 ? -6.387 -3.939 15.461 1 72.69 343 SER A N 1
ATOM 2722 C CA . SER A 1 343 ? -7.055 -3.275 16.578 1 72.69 343 SER A CA 1
ATOM 2723 C C . SER A 1 343 ? -6.562 -3.816 17.922 1 72.69 343 SER A C 1
ATOM 2725 O O . SER A 1 343 ? -6.875 -3.26 18.969 1 72.69 343 SER A O 1
ATOM 2727 N N . VAL A 1 344 ? -5.805 -4.84 17.906 1 70.62 344 VAL A N 1
ATOM 2728 C CA . VAL A 1 344 ? -5.363 -5.484 19.141 1 70.62 344 VAL A CA 1
ATOM 2729 C C . VAL A 1 344 ? -4.531 -4.508 19.969 1 70.62 344 VAL A C 1
ATOM 2731 O O . VAL A 1 344 ? -4.648 -4.465 21.203 1 70.62 344 VAL A O 1
ATOM 2734 N N . MET A 1 345 ? -3.771 -3.738 19.359 1 62.59 345 MET A N 1
ATOM 2735 C CA . MET A 1 345 ? -2.893 -2.83 20.094 1 62.59 345 MET A CA 1
ATOM 2736 C C . MET A 1 345 ? -3.695 -1.732 20.781 1 62.59 345 MET A C 1
ATOM 2738 O O . MET A 1 345 ? -3.357 -1.312 21.891 1 62.59 345 MET A O 1
ATOM 2742 N N . HIS A 1 346 ? -4.852 -1.396 20.172 1 62.69 346 HIS A N 1
ATOM 2743 C CA . HIS A 1 346 ? -5.609 -0.251 20.672 1 62.69 346 HIS A CA 1
ATOM 2744 C C . HIS A 1 346 ? -6.738 -0.696 21.594 1 62.69 346 HIS A C 1
ATOM 2746 O O . HIS A 1 346 ? -7.121 0.037 22.516 1 62.69 346 HIS A O 1
ATOM 2752 N N . TYR A 1 347 ? -7.195 -1.901 21.297 1 65.94 347 TYR A N 1
ATOM 2753 C CA . TYR A 1 347 ? -8.414 -2.303 21.984 1 65.94 347 TYR A CA 1
ATOM 2754 C C . TYR A 1 347 ? -8.258 -3.676 22.625 1 65.94 347 TYR A C 1
ATOM 2756 O O . TYR A 1 347 ? -9.141 -4.527 22.516 1 65.94 347 TYR A O 1
ATOM 2764 N N . SER A 1 348 ? -7.094 -3.852 23.172 1 66.38 348 SER A N 1
ATOM 2765 C CA . SER A 1 348 ? -6.75 -5.156 23.719 1 66.38 348 SER A CA 1
ATOM 2766 C C . SER A 1 348 ? -7.836 -5.66 24.672 1 66.38 348 SER A C 1
ATOM 2768 O O . SER A 1 348 ? -8.133 -6.855 24.703 1 66.38 348 SER A O 1
ATOM 2770 N N . MET A 1 349 ? -8.461 -4.777 25.312 1 65.5 349 MET A N 1
ATOM 2771 C CA . MET A 1 349 ? -9.461 -5.18 26.297 1 65.5 349 MET A CA 1
ATOM 2772 C C . MET A 1 349 ? -10.68 -5.789 25.625 1 65.5 349 MET A C 1
ATOM 2774 O O . MET A 1 349 ? -11.242 -6.777 26.094 1 65.5 349 MET A O 1
ATOM 2778 N N . HIS A 1 350 ? -11.031 -5.273 24.484 1 69.12 350 HIS A N 1
ATOM 2779 C CA . HIS A 1 350 ? -12.227 -5.719 23.766 1 69.12 350 HIS A CA 1
ATOM 2780 C C . HIS A 1 350 ? -11.945 -6.996 22.969 1 69.12 350 HIS A C 1
ATOM 2782 O O . HIS A 1 350 ? -12.875 -7.648 22.5 1 69.12 350 HIS A O 1
ATOM 2788 N N . LEU A 1 351 ? -10.672 -7.402 22.922 1 74.62 351 LEU A N 1
ATOM 2789 C CA . LEU A 1 351 ? -10.297 -8.523 22.062 1 74.62 351 LEU A CA 1
ATOM 2790 C C . LEU A 1 351 ? -9.719 -9.664 22.891 1 74.62 351 LEU A C 1
ATOM 2792 O O . LEU A 1 351 ? -9.102 -10.586 22.344 1 74.62 351 LEU A O 1
ATOM 2796 N N . ALA A 1 352 ? -9.938 -9.625 24.156 1 74.19 352 ALA A N 1
ATOM 2797 C CA . ALA A 1 352 ? -9.352 -10.594 25.062 1 74.19 352 ALA A CA 1
ATOM 2798 C C . ALA A 1 352 ? -9.781 -12.016 24.719 1 74.19 352 ALA A C 1
ATOM 2800 O O . ALA A 1 352 ? -8.961 -12.938 24.719 1 74.19 352 ALA A O 1
ATOM 2801 N N . GLU A 1 353 ? -11.047 -12.211 24.328 1 76.12 353 GLU A N 1
ATOM 2802 C CA . GLU A 1 353 ? -11.578 -13.539 24.016 1 76.12 353 GLU A CA 1
ATOM 2803 C C . GLU A 1 353 ? -11.039 -14.055 22.688 1 76.12 353 GLU A C 1
ATOM 2805 O O . GLU A 1 353 ? -11.062 -15.258 22.438 1 76.12 353 GLU A O 1
ATOM 2810 N N . LEU A 1 354 ? -10.609 -13.133 21.906 1 81.19 354 LEU A N 1
ATOM 2811 C CA . LEU A 1 354 ? -10.211 -13.5 20.547 1 81.19 354 LEU A CA 1
ATOM 2812 C C . LEU A 1 354 ? -8.695 -13.516 20.422 1 81.19 354 LEU A C 1
ATOM 2814 O O . LEU A 1 354 ? -8.164 -13.742 19.328 1 81.19 354 LEU A O 1
ATOM 2818 N N . LYS A 1 355 ? -8 -13.266 21.516 1 75.06 355 LYS A N 1
ATOM 2819 C CA . LYS A 1 355 ? -6.551 -13.125 21.484 1 75.06 355 LYS A CA 1
ATOM 2820 C C . LYS A 1 355 ? -5.895 -14.359 20.875 1 75.06 355 LYS A C 1
ATOM 2822 O O . LYS A 1 355 ? -5.004 -14.242 20.031 1 75.06 355 LYS A O 1
ATOM 2827 N N . GLU A 1 356 ? -6.352 -15.531 21.281 1 67.94 356 GLU A N 1
ATOM 2828 C CA . GLU A 1 356 ? -5.777 -16.766 20.766 1 67.94 356 GLU A CA 1
ATOM 2829 C C . GLU A 1 356 ? -6.141 -16.969 19.297 1 67.94 356 GLU A C 1
ATOM 2831 O O . GLU A 1 356 ? -5.348 -17.531 18.531 1 67.94 356 GLU A O 1
ATOM 2836 N N . PHE A 1 357 ? -7.301 -16.453 19.047 1 69.81 357 PHE A N 1
ATOM 2837 C CA . PHE A 1 357 ? -7.82 -16.609 17.688 1 69.81 357 PHE A CA 1
ATOM 2838 C C . PHE A 1 357 ? -7.078 -15.703 16.719 1 69.81 357 PHE A C 1
ATOM 2840 O O . PHE A 1 357 ? -6.777 -16.109 15.594 1 69.81 357 PHE A O 1
ATOM 2847 N N . ILE A 1 358 ? -6.812 -14.5 17.219 1 68.44 358 ILE A N 1
ATOM 2848 C CA . ILE A 1 358 ? -6.184 -13.492 16.375 1 68.44 358 ILE A CA 1
ATOM 2849 C C . ILE A 1 358 ? -4.703 -13.812 16.203 1 68.44 358 ILE A C 1
ATOM 2851 O O . ILE A 1 358 ? -4.145 -13.648 15.109 1 68.44 358 ILE A O 1
ATOM 2855 N N . ASN A 1 359 ? -3.895 -14.148 17.375 1 55.84 359 ASN A N 1
ATOM 2856 C CA . ASN A 1 359 ? -2.467 -14.445 17.344 1 55.84 359 ASN A CA 1
ATOM 2857 C C . ASN A 1 359 ? -2.184 -15.781 16.656 1 55.84 359 ASN A C 1
ATOM 2859 O O . ASN A 1 359 ? -1.168 -16.422 16.938 1 55.84 359 ASN A O 1
ATOM 2863 N N . LEU A 1 360 ? -3.033 -16.375 16.156 1 45.78 360 LEU A N 1
ATOM 2864 C CA . LEU A 1 360 ? -2.623 -17.641 15.539 1 45.78 360 LEU A CA 1
ATOM 2865 C C . LEU A 1 360 ? -1.295 -17.484 14.812 1 45.78 360 LEU A C 1
ATOM 2867 O O . LEU A 1 360 ? -1.101 -16.516 14.062 1 45.78 360 LEU A O 1
ATOM 2871 N N . PRO A 1 361 ? -0.234 -18.172 15.422 1 38.19 361 PRO A N 1
ATOM 2872 C CA . PRO A 1 361 ? 1.133 -18.156 14.891 1 38.19 361 PRO A CA 1
ATOM 2873 C C . PRO A 1 361 ? 1.179 -18.266 13.367 1 38.19 361 PRO A C 1
ATOM 2875 O O . PRO A 1 361 ? 0.455 -19.078 12.781 1 38.19 361 PRO A O 1
ATOM 2878 N N . THR A 1 362 ? 1.204 -17.234 12.719 1 37.12 362 THR A N 1
ATOM 2879 C CA . THR A 1 362 ? 1.607 -17.547 11.352 1 37.12 362 THR A CA 1
ATOM 2880 C C . THR A 1 362 ? 2.764 -18.547 11.336 1 37.12 362 THR A C 1
ATOM 2882 O O . THR A 1 362 ? 3.604 -18.531 12.242 1 37.12 362 THR A O 1
ATOM 2885 N N . GLU A 1 363 ? 2.484 -19.781 11.047 1 31.52 363 GLU A N 1
ATOM 2886 C CA . GLU A 1 363 ? 3.545 -20.781 10.977 1 31.52 363 GLU A CA 1
ATOM 2887 C C . GLU A 1 363 ? 4.918 -20.125 10.875 1 31.52 363 GLU A C 1
ATOM 2889 O O . GLU A 1 363 ? 5.941 -20.766 11.102 1 31.52 363 GLU A O 1
ATOM 2894 N N . HIS A 1 364 ? 5.195 -19.219 9.984 1 30.36 364 HIS A N 1
ATOM 2895 C CA . HIS A 1 364 ? 6.602 -18.828 9.883 1 30.36 364 HIS A CA 1
ATOM 2896 C C . HIS A 1 364 ? 7.039 -18.031 11.102 1 30.36 364 HIS A C 1
ATOM 2898 O O . HIS A 1 364 ? 6.551 -16.922 11.336 1 30.36 364 HIS A O 1
ATOM 2904 N N . ASN A 1 365 ? 7.324 -18.625 12.289 1 31.25 365 ASN A N 1
ATOM 2905 C CA . ASN A 1 365 ? 7.988 -18.344 13.555 1 31.25 365 ASN A CA 1
ATOM 2906 C C . ASN A 1 365 ? 9.117 -17.328 13.383 1 31.25 365 ASN A C 1
ATOM 2908 O O . ASN A 1 365 ? 9.922 -17.125 14.289 1 31.25 365 ASN A O 1
ATOM 2912 N N . ASP A 1 366 ? 9.781 -17.297 12.312 1 28.83 366 ASP A N 1
ATOM 2913 C CA . ASP A 1 366 ? 10.961 -16.453 12.508 1 28.83 366 ASP A CA 1
ATOM 2914 C C . ASP A 1 366 ? 10.578 -15.031 12.875 1 28.83 366 ASP A C 1
ATOM 2916 O O . ASP A 1 366 ? 9.703 -14.438 12.242 1 28.83 366 ASP A O 1
ATOM 2920 N N . ALA A 1 367 ? 10.82 -14.602 14.156 1 32.59 367 ALA A N 1
ATOM 2921 C CA . ALA A 1 367 ? 10.742 -13.266 14.742 1 32.59 367 ALA A CA 1
ATOM 2922 C C . ALA A 1 367 ? 10.773 -12.188 13.664 1 32.59 367 ALA A C 1
ATOM 2924 O O . ALA A 1 367 ? 10.133 -11.141 13.797 1 32.59 367 ALA A O 1
ATOM 2925 N N . GLU A 1 368 ? 11.695 -12.266 12.797 1 32.59 368 GLU A N 1
ATOM 2926 C CA . GLU A 1 368 ? 12 -11.336 11.719 1 32.59 368 GLU A CA 1
ATOM 2927 C C . GLU A 1 368 ? 10.828 -11.211 10.75 1 32.59 368 GLU A C 1
ATOM 2929 O O . GLU A 1 368 ? 10.562 -10.125 10.219 1 32.59 368 GLU A O 1
ATOM 2934 N N . GLU A 1 369 ? 10.07 -12.32 10.391 1 33.28 369 GLU A N 1
ATOM 2935 C CA . GLU A 1 369 ? 8.961 -12.352 9.445 1 33.28 369 GLU A CA 1
ATOM 2936 C C . GLU A 1 369 ? 7.684 -11.812 10.078 1 33.28 369 GLU A C 1
ATOM 2938 O O . GLU A 1 369 ? 6.781 -11.344 9.375 1 33.28 369 GLU A O 1
ATOM 2943 N N . GLN A 1 370 ? 7.379 -12.031 11.336 1 34.41 370 GLN A N 1
ATOM 2944 C CA . GLN A 1 370 ? 6.258 -11.5 12.102 1 34.41 370 GLN A CA 1
ATOM 2945 C C . GLN A 1 370 ? 6.238 -9.977 12.07 1 34.41 370 GLN A C 1
ATOM 2947 O O . GLN A 1 370 ? 5.172 -9.359 11.961 1 34.41 370 GLN A O 1
ATOM 2952 N N . GLU A 1 371 ? 7.367 -9.461 12.469 1 34.69 371 GLU A N 1
ATOM 2953 C CA . GLU A 1 371 ? 7.516 -8.008 12.5 1 34.69 371 GLU A CA 1
ATOM 2954 C C . GLU A 1 371 ? 7.32 -7.406 11.109 1 34.69 371 GLU A C 1
ATOM 2956 O O . GLU A 1 371 ? 6.793 -6.301 10.977 1 34.69 371 GLU A O 1
ATOM 2961 N N . ARG A 1 372 ? 7.855 -8.117 10.062 1 34.69 372 ARG A N 1
ATOM 2962 C CA . ARG A 1 372 ? 7.652 -7.754 8.664 1 34.69 372 ARG A CA 1
ATOM 2963 C C . ARG A 1 372 ? 6.203 -7.969 8.242 1 34.69 372 ARG A C 1
ATOM 2965 O O . ARG A 1 372 ? 5.707 -7.293 7.336 1 34.69 372 ARG A O 1
ATOM 2972 N N . SER A 1 373 ? 5.531 -8.961 8.844 1 33.88 373 SER A N 1
ATOM 2973 C CA . SER A 1 373 ? 4.145 -9.297 8.539 1 33.88 373 SER A CA 1
ATOM 2974 C C . SER A 1 373 ? 3.188 -8.258 9.109 1 33.88 373 SER A C 1
ATOM 2976 O O . SER A 1 373 ? 2.051 -8.133 8.648 1 33.88 373 SER A O 1
ATOM 2978 N N . ALA A 1 374 ? 3.443 -7.754 10.227 1 35.12 374 ALA A N 1
ATOM 2979 C CA . ALA A 1 374 ? 2.512 -6.77 10.766 1 35.12 374 ALA A CA 1
ATOM 2980 C C . ALA A 1 374 ? 2.33 -5.598 9.805 1 35.12 374 ALA A C 1
ATOM 2982 O O . ALA A 1 374 ? 1.237 -5.035 9.703 1 35.12 374 ALA A O 1
ATOM 2983 N N . SER A 1 375 ? 3.424 -5.023 9.281 1 34.38 375 SER A N 1
ATOM 2984 C CA . SER A 1 375 ? 3.307 -3.91 8.352 1 34.38 375 SER A CA 1
ATOM 2985 C C . SER A 1 375 ? 2.689 -4.359 7.027 1 34.38 375 SER A C 1
ATOM 2987 O O . SER A 1 375 ? 2.031 -3.574 6.344 1 34.38 375 SER A O 1
ATOM 2989 N N . LEU A 1 376 ? 3.207 -5.531 6.492 1 32.53 376 LEU A N 1
ATOM 2990 C CA . LEU A 1 376 ? 2.631 -6.121 5.285 1 32.53 376 LEU A CA 1
ATOM 2991 C C . LEU A 1 376 ? 1.305 -6.805 5.598 1 32.53 376 LEU A C 1
ATOM 2993 O O . LEU A 1 376 ? 0.896 -7.727 4.887 1 32.53 376 LEU A O 1
ATOM 2997 N N . CYS A 1 377 ? 0.797 -6.793 6.66 1 32.75 377 CYS A N 1
ATOM 2998 C CA . CYS A 1 377 ? -0.538 -7.367 6.777 1 32.75 377 CYS A CA 1
ATOM 2999 C C . CYS A 1 377 ? -1.45 -6.852 5.668 1 32.75 377 CYS A C 1
ATOM 3001 O O . CYS A 1 377 ? -2.164 -5.867 5.855 1 32.75 377 CYS A O 1
ATOM 3003 N N . SER A 1 378 ? -1.036 -6.707 4.488 1 34.06 378 SER A N 1
ATOM 3004 C CA . SER A 1 378 ? -2.111 -6.73 3.502 1 34.06 378 SER A CA 1
ATOM 3005 C C . SER A 1 378 ? -3.182 -7.75 3.877 1 34.06 378 SER A C 1
ATOM 3007 O O . SER A 1 378 ? -2.865 -8.859 4.316 1 34.06 378 SER A O 1
ATOM 3009 N N . PRO A 1 379 ? -4.312 -7.324 4.246 1 34.25 379 PRO A N 1
ATOM 3010 C CA . PRO A 1 379 ? -5.418 -8.258 4.488 1 34.25 379 PRO A CA 1
ATOM 3011 C C . PRO A 1 379 ? -5.293 -9.539 3.674 1 34.25 379 PRO A C 1
ATOM 3013 O O . PRO A 1 379 ? -6.105 -10.453 3.83 1 34.25 379 PRO A O 1
ATOM 3016 N N . ARG A 1 380 ? -4.648 -9.469 2.488 1 33.31 380 ARG A N 1
ATOM 3017 C CA . ARG A 1 380 ? -4.707 -10.688 1.686 1 33.31 380 ARG A CA 1
ATOM 3018 C C . ARG A 1 380 ? -3.777 -11.758 2.246 1 33.31 380 ARG A C 1
ATOM 3020 O O . ARG A 1 380 ? -3.303 -12.625 1.51 1 33.31 380 ARG A O 1
ATOM 3027 N N . SER A 1 381 ? -3.1 -11.445 3.24 1 34.78 381 SER A N 1
ATOM 3028 C CA . SER A 1 381 ? -2.252 -12.602 3.5 1 34.78 381 SER A CA 1
ATOM 3029 C C . SER A 1 381 ? -3.068 -13.891 3.512 1 34.78 381 SER A C 1
ATOM 3031 O O . SER A 1 381 ? -3.99 -14.039 4.316 1 34.78 381 SER A O 1
ATOM 3033 N N . PRO A 1 382 ? -3.125 -14.531 2.467 1 36.22 382 PRO A N 1
ATOM 3034 C CA . PRO A 1 382 ? -3.699 -15.875 2.365 1 36.22 382 PRO A CA 1
ATOM 3035 C C . PRO A 1 382 ? -3.41 -16.734 3.596 1 36.22 382 PRO A C 1
ATOM 3037 O O . PRO A 1 382 ? -3.861 -17.875 3.672 1 36.22 382 PRO A O 1
ATOM 3040 N N . GLN A 1 383 ? -2.422 -16.344 4.297 1 38.91 383 GLN A N 1
ATOM 3041 C CA . GLN A 1 383 ? -2.068 -17.469 5.145 1 38.91 383 GLN A CA 1
ATOM 3042 C C . GLN A 1 383 ? -3.25 -17.891 6.016 1 38.91 383 GLN A C 1
ATOM 3044 O O . GLN A 1 383 ? -3.352 -19.062 6.41 1 38.91 383 GLN A O 1
ATOM 3049 N N . TRP A 1 384 ? -3.863 -16.844 6.609 1 41.12 384 TRP A N 1
ATOM 3050 C CA . TRP A 1 384 ? -4.762 -17.266 7.68 1 41.12 384 TRP A CA 1
ATOM 3051 C C . TRP A 1 384 ? -5.793 -18.25 7.16 1 41.12 384 TRP A C 1
ATOM 3053 O O . TRP A 1 384 ? -6.281 -19.109 7.914 1 41.12 384 TRP A O 1
ATOM 3063 N N . ILE A 1 385 ? -6.402 -17.75 6.055 1 43.97 385 ILE A N 1
ATOM 3064 C CA . ILE A 1 385 ? -7.457 -18.719 5.777 1 43.97 385 ILE A CA 1
ATOM 3065 C C . ILE A 1 385 ? -6.832 -20.031 5.328 1 43.97 385 ILE A C 1
ATOM 3067 O O . ILE A 1 385 ? -7.473 -20.828 4.629 1 43.97 385 ILE A O 1
ATOM 3071 N N . SER A 1 386 ? -5.66 -19.844 4.902 1 41.47 386 SER A N 1
ATOM 3072 C CA . SER A 1 386 ? -5.23 -21.141 4.387 1 41.47 386 SER A CA 1
ATOM 3073 C C . SER A 1 386 ? -6.016 -22.281 5.031 1 41.47 386 SER A C 1
ATOM 3075 O O . SER A 1 386 ? -6.301 -23.297 4.383 1 41.47 386 SER A O 1
ATOM 3077 N N . GLN A 1 387 ? -6.117 -22.438 6.48 1 45.56 387 GLN A N 1
ATOM 3078 C CA . GLN A 1 387 ? -6.523 -23.734 6.984 1 45.56 387 GLN A CA 1
ATOM 3079 C C . GLN A 1 387 ? -8.023 -23.781 7.254 1 45.56 387 GLN A C 1
ATOM 3081 O O . GLN A 1 387 ? -8.602 -22.812 7.742 1 45.56 387 GLN A O 1
ATOM 3086 N N . ALA A 1 388 ? -8.812 -24.469 6.418 1 52.66 388 ALA A N 1
ATOM 3087 C CA . ALA A 1 388 ? -10.133 -24.969 6.812 1 52.66 388 ALA A CA 1
ATOM 3088 C C . ALA A 1 388 ? -10.344 -24.828 8.312 1 52.66 388 ALA A C 1
ATOM 3090 O O . ALA A 1 388 ? -11.438 -24.5 8.766 1 52.66 388 ALA A O 1
ATOM 3091 N N . ASP A 1 389 ? -9.203 -24.703 8.875 1 69.25 389 ASP A N 1
ATOM 3092 C CA . ASP A 1 389 ? -9.289 -24.578 10.328 1 69.25 389 ASP A CA 1
ATOM 3093 C C . ASP A 1 389 ? -9.539 -23.141 10.75 1 69.25 389 ASP A C 1
ATOM 3095 O O . ASP A 1 389 ? -10.172 -22.891 11.781 1 69.25 389 ASP A O 1
ATOM 3099 N N . GLY A 1 390 ? -9.242 -22.297 9.742 1 77.62 390 GLY A N 1
ATOM 3100 C CA . GLY A 1 390 ? -9.523 -20.906 10.047 1 77.62 390 GLY A CA 1
ATOM 3101 C C . GLY A 1 390 ? -10.992 -20.562 9.977 1 77.62 390 GLY A C 1
ATOM 3102 O O . GLY A 1 390 ? -11.516 -19.859 10.844 1 77.62 390 GLY A O 1
ATOM 3103 N N . LEU A 1 391 ? -11.664 -21.203 8.969 1 87.19 391 LEU A N 1
ATOM 3104 C CA . LEU A 1 391 ? -13.094 -20.953 8.812 1 87.19 391 LEU A CA 1
ATOM 3105 C C . LEU A 1 391 ? -13.898 -21.641 9.898 1 87.19 391 LEU A C 1
ATOM 3107 O O . LEU A 1 391 ? -14.914 -21.109 10.367 1 87.19 391 LEU A O 1
ATOM 3111 N N . HIS A 1 392 ? -13.398 -22.828 10.219 1 88.06 392 HIS A N 1
ATOM 3112 C CA . HIS A 1 392 ? -14.039 -23.547 11.312 1 88.06 392 HIS A CA 1
ATOM 3113 C C . HIS A 1 392 ? -13.945 -22.766 12.617 1 88.06 392 HIS A C 1
ATOM 3115 O O . HIS A 1 392 ? -14.922 -22.656 13.359 1 88.06 392 HIS A O 1
ATOM 3121 N N . SER A 1 393 ? -12.766 -22.25 12.875 1 87.56 393 SER A N 1
ATOM 3122 C CA . SER A 1 393 ? -12.562 -21.438 14.07 1 87.56 393 SER A CA 1
ATOM 3123 C C . SER A 1 393 ? -13.375 -20.156 14.008 1 87.56 393 SER A C 1
ATOM 3125 O O . SER A 1 393 ? -13.906 -19.703 15.023 1 87.56 393 SER A O 1
ATOM 3127 N N . PHE A 1 394 ? -13.414 -19.578 12.875 1 91.31 394 PHE A N 1
ATOM 3128 C CA . PHE A 1 394 ? -14.211 -18.375 12.688 1 91.31 394 PHE A CA 1
ATOM 3129 C C . PHE A 1 394 ? -15.672 -18.625 13.031 1 91.31 394 PHE A C 1
ATOM 3131 O O . PHE A 1 394 ? -16.297 -17.828 13.734 1 91.31 394 PHE A O 1
ATOM 3138 N N . LYS A 1 395 ? -16.188 -19.781 12.516 1 93.62 395 LYS A N 1
ATOM 3139 C CA . LYS A 1 395 ? -17.578 -20.141 12.789 1 93.62 395 LYS A CA 1
ATOM 3140 C C . LYS A 1 395 ? -17.797 -20.375 14.281 1 93.62 395 LYS A C 1
ATOM 3142 O O . LYS A 1 395 ? -18.781 -19.922 14.852 1 93.62 395 LYS A O 1
ATOM 3147 N N . ALA A 1 396 ? -16.859 -21 14.906 1 90.81 396 ALA A N 1
ATOM 3148 C CA . ALA A 1 396 ? -16.969 -21.328 16.328 1 90.81 396 ALA A CA 1
ATOM 3149 C C . ALA A 1 396 ? -16.953 -20.062 17.172 1 90.81 396 ALA A C 1
ATOM 3151 O O . ALA A 1 396 ? -17.625 -19.984 18.219 1 90.81 396 ALA A O 1
ATOM 3152 N N . LYS A 1 397 ? -16.281 -19.047 16.75 1 91.56 397 LYS A N 1
ATOM 3153 C CA . LYS A 1 397 ? -16.141 -17.812 17.516 1 91.56 397 LYS A CA 1
ATOM 3154 C C . LYS A 1 397 ? -16.969 -16.688 16.891 1 91.56 397 LYS A C 1
ATOM 3156 O O . LYS A 1 397 ? -16.719 -15.516 17.172 1 91.56 397 LYS A O 1
ATOM 3161 N N . PHE A 1 398 ? -17.891 -17.062 16.125 1 94 398 PHE A N 1
ATOM 3162 C CA . PHE A 1 398 ? -18.641 -16.094 15.344 1 94 398 PHE A CA 1
ATOM 3163 C C . PHE A 1 398 ? -19.297 -15.055 16.266 1 94 398 PHE A C 1
ATOM 3165 O O . PHE A 1 398 ? -19.188 -13.852 16.016 1 94 398 PHE A O 1
ATOM 3172 N N . VAL A 1 399 ? -19.844 -15.469 17.328 1 92.5 399 VAL A N 1
ATOM 3173 C CA . VAL A 1 399 ? -20.578 -14.586 18.234 1 92.5 399 VAL A CA 1
ATOM 3174 C C . VAL A 1 399 ? -19.594 -13.656 18.938 1 92.5 399 VAL A C 1
ATOM 3176 O O . VAL A 1 399 ? -19.844 -12.461 19.094 1 92.5 399 VAL A O 1
ATOM 3179 N N . ALA A 1 400 ? -18.516 -14.195 19.328 1 90.81 400 ALA A N 1
ATOM 3180 C CA . ALA A 1 400 ? -17.484 -13.391 19.969 1 90.81 400 ALA A CA 1
ATOM 3181 C C . ALA A 1 400 ? -16.922 -12.352 19.016 1 90.81 400 ALA A C 1
ATOM 3183 O O . ALA A 1 400 ? -16.594 -11.227 19.422 1 90.81 400 ALA A O 1
ATOM 3184 N N . ILE A 1 401 ? -16.781 -12.742 17.75 1 92.88 401 ILE A N 1
ATOM 3185 C CA . ILE A 1 401 ? -16.281 -11.836 16.719 1 92.88 401 ILE A CA 1
ATOM 3186 C C . ILE A 1 401 ? -17.266 -10.688 16.516 1 92.88 401 ILE A C 1
ATOM 3188 O O . ILE A 1 401 ? -16.859 -9.523 16.453 1 92.88 401 ILE A O 1
ATOM 3192 N N . VAL A 1 402 ? -18.547 -10.992 16.469 1 92.75 402 VAL A N 1
ATOM 3193 C CA . VAL A 1 402 ? -19.594 -9.984 16.281 1 92.75 402 VAL A CA 1
ATOM 3194 C C . VAL A 1 402 ? -19.578 -9 17.453 1 92.75 402 VAL A C 1
ATOM 3196 O O . VAL A 1 402 ? -19.609 -7.785 17.25 1 92.75 402 VAL A O 1
ATOM 3199 N N . HIS A 1 403 ? -19.391 -9.484 18.609 1 89 403 HIS A N 1
ATOM 3200 C CA . HIS A 1 403 ? -19.375 -8.648 19.812 1 89 403 HIS A CA 1
ATOM 3201 C C . HIS A 1 403 ? -18.156 -7.73 19.812 1 89 403 HIS A C 1
ATOM 3203 O O . HIS A 1 403 ? -18.266 -6.551 20.156 1 89 403 HIS A O 1
ATOM 3209 N N . SER A 1 404 ? -17.078 -8.297 19.516 1 88.81 404 SER A N 1
ATOM 3210 C CA . SER A 1 404 ? -15.844 -7.512 19.484 1 88.81 404 SER A CA 1
ATOM 3211 C C . SER A 1 404 ? -15.914 -6.418 18.422 1 88.81 404 SER A C 1
ATOM 3213 O O . SER A 1 404 ? -15.484 -5.289 18.656 1 88.81 404 SER A O 1
ATOM 3215 N N . LEU A 1 405 ? -16.406 -6.781 17.266 1 89.81 405 LEU A N 1
ATOM 3216 C CA . LEU A 1 405 ? -16.531 -5.801 16.188 1 89.81 405 LEU A CA 1
ATOM 3217 C C . LEU A 1 405 ? -17.5 -4.684 16.578 1 89.81 405 LEU A C 1
ATOM 3219 O O . LEU A 1 405 ? -17.297 -3.527 16.203 1 89.81 405 LEU A O 1
ATOM 3223 N N . GLU A 1 406 ? -18.5 -5.004 17.297 1 87.94 406 GLU A N 1
ATOM 3224 C CA . GLU A 1 406 ? -19.469 -4.016 17.781 1 87.94 406 GLU A CA 1
ATOM 3225 C C . GLU A 1 406 ? -18.797 -3.002 18.703 1 87.94 406 GLU A C 1
ATOM 3227 O O . GLU A 1 406 ? -19.078 -1.806 18.641 1 87.94 406 GLU A O 1
ATOM 3232 N N . GLN A 1 407 ? -17.938 -3.465 19.484 1 83.69 407 GLN A N 1
ATOM 3233 C CA . GLN A 1 407 ? -17.234 -2.592 20.422 1 83.69 407 GLN A CA 1
ATOM 3234 C C . GLN A 1 407 ? -16.25 -1.69 19.688 1 83.69 407 GLN A C 1
ATOM 3236 O O . GLN A 1 407 ? -16.141 -0.501 20 1 83.69 407 GLN A O 1
ATOM 3241 N N . ILE A 1 408 ? -15.562 -2.295 18.734 1 83.19 408 ILE A N 1
ATOM 3242 C CA . ILE A 1 408 ? -14.547 -1.555 18 1 83.19 408 ILE A CA 1
ATOM 3243 C C . ILE A 1 408 ? -15.219 -0.579 17.031 1 83.19 408 ILE A C 1
ATOM 3245 O O . ILE A 1 408 ? -14.664 0.479 16.719 1 83.19 408 ILE A O 1
ATOM 3249 N N . ALA A 1 409 ? -16.422 -0.94 16.562 1 83.94 409 ALA A N 1
ATOM 3250 C CA . ALA A 1 409 ? -17.141 -0.156 15.578 1 83.94 409 ALA A CA 1
ATOM 3251 C C . ALA A 1 409 ? -17.469 1.24 16.109 1 83.94 409 ALA A C 1
ATOM 3253 O O . ALA A 1 409 ? -17.672 2.176 15.328 1 83.94 409 ALA A O 1
ATOM 3254 N N . GLN A 1 410 ? -17.422 1.407 17.375 1 74.88 410 GLN A N 1
ATOM 3255 C CA . GLN A 1 410 ? -17.672 2.711 17.969 1 74.88 410 GLN A CA 1
ATOM 3256 C C . GLN A 1 410 ? -16.562 3.693 17.656 1 74.88 410 GLN A C 1
ATOM 3258 O O . GLN A 1 410 ? -16.766 4.91 17.656 1 74.88 410 GLN A O 1
ATOM 3263 N N . TYR A 1 411 ? -15.477 3.041 17.312 1 71.06 411 TYR A N 1
ATOM 3264 C CA . TYR A 1 411 ? -14.305 3.891 17.125 1 71.06 411 TYR A CA 1
ATOM 3265 C C . TYR A 1 411 ? -13.758 3.779 15.711 1 71.06 411 TYR A C 1
ATOM 3267 O O . TYR A 1 411 ? -13.055 4.68 15.234 1 71.06 411 TYR A O 1
ATOM 3275 N N . GLU A 1 412 ? -14.016 2.707 15.078 1 78 412 GLU A N 1
ATOM 3276 C CA . GLU A 1 412 ? -13.43 2.436 13.766 1 78 412 GLU A CA 1
ATOM 3277 C C . GLU A 1 412 ? -14.508 2.209 12.719 1 78 412 GLU A C 1
ATOM 3279 O O . GLU A 1 412 ? -15.336 1.302 12.852 1 78 412 GLU A O 1
ATOM 3284 N N . SER A 1 413 ? -14.406 2.953 11.703 1 82.5 413 SER A N 1
ATOM 3285 C CA . SER A 1 413 ? -15.406 2.881 10.648 1 82.5 413 SER A CA 1
ATOM 3286 C C . SER A 1 413 ? -15.328 1.551 9.898 1 82.5 413 SER A C 1
ATOM 3288 O O . SER A 1 413 ? -16.359 0.997 9.5 1 82.5 413 SER A O 1
ATOM 3290 N N . ASP A 1 414 ? -14.125 1.039 9.695 1 86.38 414 ASP A N 1
ATOM 3291 C CA . ASP A 1 414 ? -13.969 -0.231 8.992 1 86.38 414 ASP A CA 1
ATOM 3292 C C . ASP A 1 414 ? -14.648 -1.367 9.758 1 86.38 414 ASP A C 1
ATOM 3294 O O . ASP A 1 414 ? -15.25 -2.26 9.148 1 86.38 414 ASP A O 1
ATOM 3298 N N . ALA A 1 415 ? -14.477 -1.303 11.055 1 87.94 415 ALA A N 1
ATOM 3299 C CA . ALA A 1 415 ? -15.102 -2.334 11.875 1 87.94 415 ALA A CA 1
ATOM 3300 C C . ALA A 1 415 ? -16.625 -2.295 11.742 1 87.94 415 ALA A C 1
ATOM 3302 O O . ALA A 1 415 ? -17.281 -3.34 11.734 1 87.94 415 ALA A O 1
ATOM 3303 N N . GLU A 1 416 ? -17.172 -1.146 11.68 1 88.81 416 GLU A N 1
ATOM 3304 C CA . GLU A 1 416 ? -18.625 -0.999 11.539 1 88.81 416 GLU A CA 1
ATOM 3305 C C . GLU A 1 416 ? -19.094 -1.558 10.203 1 88.81 416 GLU A C 1
ATOM 3307 O O . GLU A 1 416 ? -20.109 -2.258 10.148 1 88.81 416 GLU A O 1
ATOM 3312 N N . ARG A 1 417 ? -18.438 -1.28 9.156 1 88.81 417 ARG A N 1
ATOM 3313 C CA . ARG A 1 417 ? -18.797 -1.788 7.84 1 88.81 417 ARG A CA 1
ATOM 3314 C C . ARG A 1 417 ? -18.734 -3.311 7.801 1 88.81 417 ARG A C 1
ATOM 3316 O O . ARG A 1 417 ? -19.594 -3.963 7.215 1 88.81 417 ARG A O 1
ATOM 3323 N N . LEU A 1 418 ? -17.688 -3.826 8.375 1 93 418 LEU A N 1
ATOM 3324 C CA . LEU A 1 418 ? -17.531 -5.277 8.406 1 93 418 LEU A CA 1
ATOM 3325 C C . LEU A 1 418 ? -18.609 -5.922 9.266 1 93 418 LEU A C 1
ATOM 3327 O O . LEU A 1 418 ? -19.078 -7.023 8.961 1 93 418 LEU A O 1
ATOM 3331 N N . LEU A 1 419 ? -18.953 -5.199 10.352 1 92.06 419 LEU A N 1
ATOM 3332 C CA . LEU A 1 419 ? -20.031 -5.691 11.195 1 92.06 419 LEU A CA 1
ATOM 3333 C C . LEU A 1 419 ? -21.328 -5.805 10.398 1 92.06 419 LEU A C 1
ATOM 3335 O O . LEU A 1 419 ? -22.047 -6.805 10.508 1 92.06 419 LEU A O 1
ATOM 3339 N N . TYR A 1 420 ? -21.609 -4.887 9.562 1 88.5 420 TYR A N 1
ATOM 3340 C CA . TYR A 1 420 ? -22.797 -4.914 8.727 1 88.5 420 TYR A CA 1
ATOM 3341 C C . TYR A 1 420 ? -22.766 -6.086 7.754 1 88.5 420 TYR A C 1
ATOM 3343 O O . TYR A 1 420 ? -23.797 -6.68 7.438 1 88.5 420 TYR A O 1
ATOM 3351 N N . SER A 1 421 ? -21.594 -6.398 7.297 1 91 421 SER A N 1
ATOM 3352 C CA . SER A 1 421 ? -21.438 -7.453 6.297 1 91 421 SER A CA 1
ATOM 3353 C C . SER A 1 421 ? -21.578 -8.836 6.922 1 91 421 SER A C 1
ATOM 3355 O O . SER A 1 421 ? -22.219 -9.719 6.344 1 91 421 SER A O 1
ATOM 3357 N N . ILE A 1 422 ? -21 -9.023 8.156 1 93.69 422 ILE A N 1
ATOM 3358 C CA . ILE A 1 422 ? -20.984 -10.367 8.727 1 93.69 422 ILE A CA 1
ATOM 3359 C C . ILE A 1 422 ? -22.297 -10.648 9.438 1 93.69 422 ILE A C 1
ATOM 3361 O O . ILE A 1 422 ? -22.594 -11.797 9.781 1 93.69 422 ILE A O 1
ATOM 3365 N N . THR A 1 423 ? -23.125 -9.586 9.672 1 92.12 423 THR A N 1
ATOM 3366 C CA . THR A 1 423 ? -24.406 -9.789 10.336 1 92.12 423 THR A CA 1
ATOM 3367 C C . THR A 1 423 ? -25.531 -9.914 9.312 1 92.12 423 THR A C 1
ATOM 3369 O O . THR A 1 423 ? -26.703 -9.648 9.617 1 92.12 423 THR A O 1
ATOM 3372 N N . ARG A 1 424 ? -25.219 -10.25 8.133 1 91 424 ARG A N 1
ATOM 3373 C CA . ARG A 1 424 ? -26.203 -10.633 7.129 1 91 424 ARG A CA 1
ATOM 3374 C C . ARG A 1 424 ? -26.453 -12.133 7.152 1 91 424 ARG A C 1
ATOM 3376 O O . ARG A 1 424 ? -25.531 -12.922 7.34 1 91 424 ARG A O 1
ATOM 3383 N N . PHE A 1 425 ? -27.672 -12.523 6.906 1 92.62 425 PHE A N 1
ATOM 3384 C CA . PHE A 1 425 ? -28.031 -13.938 7.012 1 92.62 425 PHE A CA 1
ATOM 3385 C C . PHE A 1 425 ? -27.344 -14.75 5.926 1 92.62 425 PHE A C 1
ATOM 3387 O O . PHE A 1 425 ? -26.969 -15.906 6.152 1 92.62 425 PHE A O 1
ATOM 3394 N N . ASN A 1 426 ? -27.234 -14.188 4.758 1 92.12 426 ASN A N 1
ATOM 3395 C CA . ASN A 1 426 ? -26.562 -14.898 3.67 1 92.12 426 ASN A CA 1
ATOM 3396 C C . ASN A 1 426 ? -25.125 -15.234 4.023 1 92.12 426 ASN A C 1
ATOM 3398 O O . ASN A 1 426 ? -24.594 -16.266 3.609 1 92.12 426 ASN A O 1
ATOM 3402 N N . PHE A 1 427 ? -24.438 -14.328 4.797 1 94.31 427 PHE A N 1
ATOM 3403 C CA . PHE A 1 427 ? -23.078 -14.602 5.25 1 94.31 427 PHE A CA 1
ATOM 3404 C C . PHE A 1 427 ? -23.047 -15.82 6.164 1 94.31 427 PHE A C 1
ATOM 3406 O O . PHE A 1 427 ? -22.203 -16.703 6.012 1 94.31 427 PHE A O 1
ATOM 3413 N N . VAL A 1 428 ? -23.953 -15.859 7.047 1 96.38 428 VAL A N 1
ATOM 3414 C CA . VAL A 1 428 ? -24 -16.922 8.047 1 96.38 428 VAL A CA 1
ATOM 3415 C C . VAL A 1 428 ? -24.281 -18.266 7.371 1 96.38 428 VAL A C 1
ATOM 3417 O O . VAL A 1 428 ? -23.625 -19.266 7.672 1 96.38 428 VAL A O 1
ATOM 3420 N N . VAL A 1 429 ? -25.219 -18.266 6.445 1 96.44 429 VAL A N 1
ATOM 3421 C CA . VAL A 1 429 ? -25.562 -19.5 5.75 1 96.44 429 VAL A CA 1
ATOM 3422 C C . VAL A 1 429 ? -24.375 -20 4.934 1 96.44 429 VAL A C 1
ATOM 3424 O O . VAL A 1 429 ? -24.062 -21.188 4.938 1 96.44 429 VAL A O 1
ATOM 3427 N N . SER A 1 430 ? -23.766 -19.078 4.191 1 95.44 430 SER A N 1
ATOM 3428 C CA . SER A 1 430 ? -22.594 -19.438 3.393 1 95.44 430 SER A CA 1
ATOM 3429 C C . SER A 1 430 ? -21.484 -20.016 4.266 1 95.44 430 SER A C 1
ATOM 3431 O O . SER A 1 430 ? -20.859 -21.016 3.908 1 95.44 430 SER A O 1
ATOM 3433 N N . LEU A 1 431 ? -21.234 -19.359 5.422 1 95.56 431 LEU A N 1
ATOM 3434 C CA . LEU A 1 431 ? -20.188 -19.781 6.352 1 95.56 431 LEU A CA 1
ATOM 3435 C C . LEU A 1 431 ? -20.453 -21.203 6.848 1 95.56 431 LEU A C 1
ATOM 3437 O O . LEU A 1 431 ? -19.562 -22.047 6.812 1 95.56 431 LEU A O 1
ATOM 3441 N N . VAL A 1 432 ? -21.672 -21.484 7.234 1 96.56 432 VAL A N 1
ATOM 3442 C CA . VAL A 1 432 ? -22.031 -22.797 7.785 1 96.56 432 VAL A CA 1
ATOM 3443 C C . VAL A 1 432 ? -21.938 -23.859 6.695 1 96.56 432 VAL A C 1
ATOM 3445 O O . VAL A 1 432 ? -21.391 -24.938 6.922 1 96.56 432 VAL A O 1
ATOM 3448 N N . CYS A 1 433 ? -22.469 -23.562 5.5 1 95.25 433 CYS A N 1
ATOM 3449 C CA . CYS A 1 433 ? -22.469 -24.516 4.391 1 95.25 433 CYS A CA 1
ATOM 3450 C C . CYS A 1 433 ? -21.031 -24.859 3.982 1 95.25 433 CYS A C 1
ATOM 3452 O O . CYS A 1 433 ? -20.703 -26.047 3.828 1 95.25 433 CYS A O 1
ATOM 3454 N N . VAL A 1 434 ? -20.203 -23.875 3.809 1 94.06 434 VAL A N 1
ATOM 3455 C CA . VAL A 1 434 ? -18.844 -24.062 3.318 1 94.06 434 VAL A CA 1
ATOM 3456 C C . VAL A 1 434 ? -18.031 -24.828 4.352 1 94.06 434 VAL A C 1
ATOM 3458 O O . VAL A 1 434 ? -17.297 -25.766 4.004 1 94.06 434 VAL A O 1
ATOM 3461 N N . VAL A 1 435 ? -18.141 -24.453 5.656 1 92.88 435 VAL A N 1
ATOM 3462 C CA . VAL A 1 435 ? -17.391 -25.109 6.715 1 92.88 435 VAL A CA 1
ATOM 3463 C C . VAL A 1 435 ? -17.797 -26.594 6.797 1 92.88 435 VAL A C 1
ATOM 3465 O O . VAL A 1 435 ? -16.938 -27.469 6.93 1 92.88 435 VAL A O 1
ATOM 3468 N N . SER A 1 436 ? -19.031 -26.875 6.691 1 92.5 436 SER A N 1
ATOM 3469 C CA . SER A 1 436 ? -19.531 -28.234 6.785 1 92.5 436 SER A CA 1
ATOM 3470 C C . SER A 1 436 ? -19.062 -29.078 5.602 1 92.5 436 SER A C 1
ATOM 3472 O O . SER A 1 436 ? -18.641 -30.219 5.773 1 92.5 436 SER A O 1
ATOM 3474 N N . ALA A 1 437 ? -19.234 -28.531 4.426 1 92.06 437 ALA A N 1
ATOM 3475 C CA . ALA A 1 437 ? -18.797 -29.266 3.232 1 92.06 437 ALA A CA 1
ATOM 3476 C C . ALA A 1 437 ? -17.297 -29.516 3.264 1 92.06 437 ALA A C 1
ATOM 3478 O O . ALA A 1 437 ? -16.844 -30.609 2.891 1 92.06 437 ALA A O 1
ATOM 3479 N N . LEU A 1 438 ? -16.5 -28.531 3.697 1 89.94 438 LEU A N 1
ATOM 3480 C CA . LEU A 1 438 ? -15.055 -28.688 3.746 1 89.94 438 LEU A CA 1
ATOM 3481 C C . LEU A 1 438 ? -14.641 -29.688 4.82 1 89.94 438 LEU A C 1
ATOM 3483 O O . LEU A 1 438 ? -13.578 -30.297 4.723 1 89.94 438 LEU A O 1
ATOM 3487 N N . ALA A 1 439 ? -15.461 -29.781 5.84 1 88.75 439 ALA A N 1
ATOM 3488 C CA . ALA A 1 439 ? -15.164 -30.719 6.91 1 88.75 439 ALA A CA 1
ATOM 3489 C C . ALA A 1 439 ? -15.109 -32.156 6.375 1 88.75 439 ALA A C 1
ATOM 3491 O O . ALA A 1 439 ? -14.336 -32.969 6.867 1 88.75 439 ALA A O 1
ATOM 3492 N N . ILE A 1 440 ? -15.852 -32.406 5.332 1 90.62 440 ILE A N 1
ATOM 3493 C CA . ILE A 1 440 ? -15.883 -33.75 4.719 1 90.62 440 ILE A CA 1
ATOM 3494 C C . ILE A 1 440 ? -14.547 -34.031 4.043 1 90.62 440 ILE A C 1
ATOM 3496 O O . ILE A 1 440 ? -14.102 -35.188 3.996 1 90.62 440 ILE A O 1
ATOM 3500 N N . THR A 1 441 ? -13.867 -33.062 3.557 1 88.69 441 THR A N 1
ATOM 3501 C CA . THR A 1 441 ? -12.625 -33.219 2.811 1 88.69 441 THR A CA 1
ATOM 3502 C C . THR A 1 441 ? -11.422 -33.188 3.746 1 88.69 441 THR A C 1
ATOM 3504 O O . THR A 1 441 ? -10.281 -33.375 3.311 1 88.69 441 THR A O 1
ATOM 3507 N N . LYS A 1 442 ? -11.609 -32.906 5.012 1 84.62 442 LYS A N 1
ATOM 3508 C CA . LYS A 1 442 ? -10.523 -32.688 5.957 1 84.62 442 LYS A CA 1
ATOM 3509 C C . LYS A 1 442 ? -9.555 -33.875 5.98 1 84.62 442 LYS A C 1
ATOM 3511 O O . LYS A 1 442 ? -8.336 -33.656 5.895 1 84.62 442 LYS A O 1
ATOM 3516 N N . PRO A 1 443 ? -10.047 -35.125 6.027 1 85.56 443 PRO A N 1
ATOM 3517 C CA . PRO A 1 443 ? -9.109 -36.25 6.039 1 85.56 443 PRO A CA 1
ATOM 3518 C C . PRO A 1 443 ? -8.258 -36.312 4.77 1 85.56 443 PRO A C 1
ATOM 3520 O O . PRO A 1 443 ? -7.07 -36.625 4.836 1 85.56 443 PRO A O 1
ATOM 3523 N N . LEU A 1 444 ? -8.906 -36.094 3.682 1 86.44 444 LEU A N 1
ATOM 3524 C CA . LEU A 1 444 ? -8.172 -36.094 2.42 1 86.44 444 LEU A CA 1
ATOM 3525 C C . LEU A 1 444 ? -7.117 -35 2.41 1 86.44 444 LEU A C 1
ATOM 3527 O O . LEU A 1 444 ? -5.992 -35.219 1.957 1 86.44 444 LEU A O 1
ATOM 3531 N N . HIS A 1 445 ? -7.492 -33.844 2.908 1 80.12 445 HIS A N 1
ATOM 3532 C CA . HIS A 1 445 ? -6.57 -32.719 2.984 1 80.12 445 HIS A CA 1
ATOM 3533 C C . HIS A 1 445 ? -5.359 -33.062 3.85 1 80.12 445 HIS A C 1
ATOM 3535 O O . HIS A 1 445 ? -4.219 -32.781 3.467 1 80.12 445 HIS A O 1
ATOM 3541 N N . LEU A 1 446 ? -5.566 -33.594 4.996 1 77.5 446 LEU A N 1
ATOM 3542 C CA . LEU A 1 446 ? -4.488 -33.969 5.906 1 77.5 446 LEU A CA 1
ATOM 3543 C C . LEU A 1 446 ? -3.609 -35.031 5.297 1 77.5 446 LEU A C 1
ATOM 3545 O O . LEU A 1 446 ? -2.389 -35.031 5.473 1 77.5 446 LEU A O 1
ATOM 3549 N N . TYR A 1 447 ? -4.25 -35.969 4.598 1 82.38 447 TYR A N 1
ATOM 3550 C CA . TYR A 1 447 ? -3.516 -37.031 3.924 1 82.38 447 TYR A CA 1
ATOM 3551 C C . TYR A 1 447 ? -2.578 -36.469 2.865 1 82.38 447 TYR A C 1
ATOM 3553 O O . TYR A 1 447 ? -1.435 -36.906 2.736 1 82.38 447 TYR A O 1
ATOM 3561 N N . LEU A 1 448 ? -2.979 -35.5 2.156 1 78.25 448 LEU A N 1
ATOM 3562 C CA . LEU A 1 448 ? -2.217 -34.906 1.066 1 78.25 448 LEU A CA 1
ATOM 3563 C C . LEU A 1 448 ? -1.033 -34.125 1.606 1 78.25 448 LEU A C 1
ATOM 3565 O O . LEU A 1 448 ? -0.066 -33.875 0.883 1 78.25 448 LEU A O 1
ATOM 3569 N N . GLN A 1 449 ? -1.05 -33.656 2.875 1 72 449 GLN A N 1
ATOM 3570 C CA . GLN A 1 449 ? 0.01 -32.844 3.475 1 72 449 GLN A CA 1
ATOM 3571 C C . GLN A 1 449 ? 1.129 -33.719 4.02 1 72 449 GLN A C 1
ATOM 3573 O O . GLN A 1 449 ? 2.211 -33.25 4.348 1 72 449 GLN A O 1
ATOM 3578 N N . ARG A 1 450 ? 0.907 -35 3.955 1 70.56 450 ARG A N 1
ATOM 3579 C CA . ARG A 1 450 ? 1.938 -35.906 4.445 1 70.56 450 ARG A CA 1
ATOM 3580 C C . ARG A 1 450 ? 3.105 -36 3.465 1 70.56 450 ARG A C 1
ATOM 3582 O O . ARG A 1 450 ? 2.939 -35.719 2.271 1 70.56 450 ARG A O 1
ATOM 3589 N N . GLU A 1 451 ? 4.273 -36.281 4.016 1 66.62 451 GLU A N 1
ATOM 3590 C CA . GLU A 1 451 ? 5.473 -36.375 3.184 1 66.62 451 GLU A CA 1
ATOM 3591 C C . GLU A 1 451 ? 5.426 -37.625 2.295 1 66.62 451 GLU A C 1
ATOM 3593 O O . GLU A 1 451 ? 5.867 -37.562 1.145 1 66.62 451 GLU A O 1
ATOM 3598 N N . ASP A 1 452 ? 4.91 -38.688 2.908 1 72.88 452 ASP A N 1
ATOM 3599 C CA . ASP A 1 452 ? 4.879 -39.938 2.182 1 72.88 452 ASP A CA 1
ATOM 3600 C C . ASP A 1 452 ? 3.488 -40.219 1.615 1 72.88 452 ASP A C 1
ATOM 3602 O O . ASP A 1 452 ? 2.92 -41.281 1.839 1 72.88 452 ASP A O 1
ATOM 3606 N N . VAL A 1 453 ? 2.945 -39.312 0.896 1 79.94 453 VAL A N 1
ATOM 3607 C CA . VAL A 1 453 ? 1.584 -39.438 0.382 1 79.94 453 VAL A CA 1
ATOM 3608 C C . VAL A 1 453 ? 1.56 -40.375 -0.804 1 79.94 453 VAL A C 1
ATOM 3610 O O . VAL A 1 453 ? 2.471 -40.375 -1.635 1 79.94 453 VAL A O 1
ATOM 3613 N N . ASP A 1 454 ? 0.625 -41.312 -0.804 1 86 454 ASP A N 1
ATOM 3614 C CA . ASP A 1 454 ? 0.292 -42.125 -1.973 1 86 454 ASP A CA 1
ATOM 3615 C C . ASP A 1 454 ? -0.828 -41.469 -2.787 1 86 454 ASP A C 1
ATOM 3617 O O . ASP A 1 454 ? -1.99 -41.5 -2.377 1 86 454 ASP A O 1
ATOM 3621 N N . LEU A 1 455 ? -0.524 -41.094 -3.93 1 86.38 455 LEU A N 1
ATOM 3622 C CA . LEU A 1 455 ? -1.449 -40.312 -4.742 1 86.38 455 LEU A CA 1
ATOM 3623 C C . LEU A 1 455 ? -2.59 -41.188 -5.258 1 86.38 455 LEU A C 1
ATOM 3625 O O . LEU A 1 455 ? -3.689 -40.688 -5.512 1 86.38 455 LEU A O 1
ATOM 3629 N N . ILE A 1 456 ? -2.34 -42.406 -5.426 1 89.12 456 ILE A N 1
ATOM 3630 C CA . ILE A 1 456 ? -3.4 -43.312 -5.863 1 89.12 456 ILE A CA 1
ATOM 3631 C C . ILE A 1 456 ? -4.422 -43.5 -4.742 1 89.12 456 ILE A C 1
ATOM 3633 O O . ILE A 1 456 ? -5.629 -43.438 -4.98 1 89.12 456 ILE A O 1
ATOM 3637 N N . GLN A 1 457 ? -3.869 -43.656 -3.588 1 89.06 457 GLN A N 1
ATOM 3638 C CA . GLN A 1 457 ? -4.758 -43.75 -2.434 1 89.06 457 GLN A CA 1
ATOM 3639 C C . GLN A 1 457 ? -5.531 -42.438 -2.24 1 89.06 457 GLN A C 1
ATOM 3641 O O . GLN A 1 457 ? -6.703 -42.469 -1.849 1 89.06 457 GLN A O 1
ATOM 3646 N N . ALA A 1 458 ? -4.863 -41.406 -2.443 1 88.12 458 ALA A N 1
ATOM 3647 C CA . ALA A 1 458 ? -5.523 -40.094 -2.348 1 88.12 458 ALA A CA 1
ATOM 3648 C C . ALA A 1 458 ? -6.66 -39.969 -3.357 1 88.12 458 ALA A C 1
ATOM 3650 O O . ALA A 1 458 ? -7.719 -39.438 -3.049 1 88.12 458 ALA A O 1
ATOM 3651 N N . SER A 1 459 ? -6.445 -40.469 -4.547 1 90.19 459 SER A N 1
ATOM 3652 C CA . SER A 1 459 ? -7.473 -40.469 -5.582 1 90.19 459 SER A CA 1
ATOM 3653 C C . SER A 1 459 ? -8.664 -41.312 -5.195 1 90.19 459 SER A C 1
ATOM 3655 O O . SER A 1 459 ? -9.812 -40.969 -5.48 1 90.19 459 SER A O 1
ATOM 3657 N N . GLU A 1 460 ? -8.359 -42.406 -4.621 1 92.88 460 GLU A N 1
ATOM 3658 C CA . GLU A 1 460 ? -9.438 -43.281 -4.156 1 92.88 460 GLU A CA 1
ATOM 3659 C C . GLU A 1 460 ? -10.25 -42.594 -3.053 1 92.88 460 GLU A C 1
ATOM 3661 O O . GLU A 1 460 ? -11.484 -42.656 -3.061 1 92.88 460 GLU A O 1
ATOM 3666 N N . GLU A 1 461 ? -9.5 -42.031 -2.148 1 92.75 461 GLU A N 1
ATOM 3667 C CA . GLU A 1 461 ? -10.188 -41.281 -1.094 1 92.75 461 GLU A CA 1
ATOM 3668 C C . GLU A 1 461 ? -11.031 -40.156 -1.672 1 92.75 461 GLU A C 1
ATOM 3670 O O . GLU A 1 461 ? -12.117 -39.875 -1.175 1 92.75 461 GLU A O 1
ATOM 3675 N N . ALA A 1 462 ? -10.492 -39.5 -2.682 1 92.5 462 ALA A N 1
ATOM 3676 C CA . ALA A 1 462 ? -11.242 -38.438 -3.344 1 92.5 462 ALA A CA 1
ATOM 3677 C C . ALA A 1 462 ? -12.539 -38.969 -3.949 1 92.5 462 ALA A C 1
ATOM 3679 O O . ALA A 1 462 ? -13.57 -38.312 -3.924 1 92.5 462 ALA A O 1
ATOM 3680 N N . SER A 1 463 ? -12.453 -40.156 -4.531 1 95.06 463 SER A N 1
ATOM 3681 C CA . SER A 1 463 ? -13.648 -40.781 -5.09 1 95.06 463 SER A CA 1
ATOM 3682 C C . SER A 1 463 ? -14.688 -41.062 -4.008 1 95.06 463 SER A C 1
ATOM 3684 O O . SER A 1 463 ? -15.891 -40.875 -4.246 1 95.06 463 SER A O 1
ATOM 3686 N N . ASP A 1 464 ? -14.227 -41.469 -2.875 1 95.75 464 ASP A N 1
ATOM 3687 C CA . ASP A 1 464 ? -15.125 -41.688 -1.747 1 95.75 464 ASP A CA 1
ATOM 3688 C C . ASP A 1 464 ? -15.773 -40.375 -1.302 1 95.75 464 ASP A C 1
ATOM 3690 O O . ASP A 1 464 ? -16.969 -40.312 -1.014 1 95.75 464 ASP A O 1
ATOM 3694 N N . VAL A 1 465 ? -14.977 -39.375 -1.171 1 94.94 465 VAL A N 1
ATOM 3695 C CA . VAL A 1 465 ? -15.477 -38.062 -0.771 1 94.94 465 VAL A CA 1
ATOM 3696 C C . VAL A 1 465 ? -16.531 -37.594 -1.771 1 94.94 465 VAL A C 1
ATOM 3698 O O . VAL A 1 465 ? -17.578 -37.062 -1.378 1 94.94 465 VAL A O 1
ATOM 3701 N N . ILE A 1 466 ? -16.266 -37.75 -3.076 1 96.25 466 ILE A N 1
ATOM 3702 C CA . ILE A 1 466 ? -17.188 -37.344 -4.121 1 96.25 466 ILE A CA 1
ATOM 3703 C C . ILE A 1 466 ? -18.516 -38.094 -3.957 1 96.25 466 ILE A C 1
ATOM 3705 O O . ILE A 1 466 ? -19.578 -37.531 -4.137 1 96.25 466 ILE A O 1
ATOM 3709 N N . GLU A 1 467 ? -18.438 -39.344 -3.617 1 95.94 467 GLU A N 1
ATOM 3710 C CA . GLU A 1 467 ? -19.656 -40.125 -3.42 1 95.94 467 GLU A CA 1
ATOM 3711 C C . GLU A 1 467 ? -20.469 -39.625 -2.244 1 95.94 467 GLU A C 1
ATOM 3713 O O . GLU A 1 467 ? -21.703 -39.594 -2.297 1 95.94 467 GLU A O 1
ATOM 3718 N N . VAL A 1 468 ? -19.797 -39.25 -1.187 1 95.19 468 VAL A N 1
ATOM 3719 C CA . VAL A 1 468 ? -20.469 -38.656 -0.031 1 95.19 468 VAL A CA 1
ATOM 3720 C C . VAL A 1 468 ? -21.156 -37.344 -0.429 1 95.19 468 VAL A C 1
ATOM 3722 O O . VAL A 1 468 ? -22.312 -37.125 -0.083 1 95.19 468 VAL A O 1
ATOM 3725 N N . LEU A 1 469 ? -20.453 -36.531 -1.136 1 95 469 LEU A N 1
ATOM 3726 C CA . LEU A 1 469 ? -20.984 -35.25 -1.571 1 95 469 LEU A CA 1
ATOM 3727 C C . LEU A 1 469 ? -22.172 -35.438 -2.523 1 95 469 LEU A C 1
ATOM 3729 O O . LEU A 1 469 ? -23.141 -34.688 -2.471 1 95 469 LEU A O 1
ATOM 3733 N N . ARG A 1 470 ? -21.984 -36.469 -3.398 1 95 470 ARG A N 1
ATOM 3734 C CA . ARG A 1 470 ? -23.062 -36.781 -4.344 1 95 470 ARG A CA 1
ATOM 3735 C C . ARG A 1 470 ? -24.328 -37.219 -3.615 1 95 470 ARG A C 1
ATOM 3737 O O . ARG A 1 470 ? -25.422 -36.844 -3.988 1 95 470 ARG A O 1
ATOM 3744 N N . SER A 1 471 ? -24.172 -38 -2.607 1 94.19 471 SER A N 1
ATOM 3745 C CA . SER A 1 471 ? -25.297 -38.438 -1.805 1 94.19 471 SER A CA 1
ATOM 3746 C C . SER A 1 471 ? -25.984 -37.25 -1.12 1 94.19 471 SER A C 1
ATOM 3748 O O . SER A 1 471 ? -27.203 -37.188 -1.061 1 94.19 471 SER A O 1
ATOM 3750 N N . MET A 1 472 ? -25.203 -36.375 -0.621 1 92.94 472 MET A N 1
ATOM 3751 C CA . MET A 1 472 ? -25.719 -35.156 -0.004 1 92.94 472 MET A CA 1
ATOM 3752 C C . MET A 1 472 ? -26.484 -34.312 -1.024 1 92.94 472 MET A C 1
ATOM 3754 O O . MET A 1 472 ? -27.5 -33.719 -0.704 1 92.94 472 MET A O 1
ATOM 3758 N N . ARG A 1 473 ? -25.938 -34.281 -2.23 1 93.25 473 ARG A N 1
ATOM 3759 C CA . ARG A 1 473 ? -26.531 -33.531 -3.322 1 93.25 473 ARG A CA 1
ATOM 3760 C C . ARG A 1 473 ? -27.859 -34.125 -3.758 1 93.25 473 ARG A C 1
ATOM 3762 O O . ARG A 1 473 ? -28.797 -33.375 -4.078 1 93.25 473 ARG A O 1
ATOM 3769 N N . GLU A 1 474 ? -27.891 -35.406 -3.793 1 91.69 474 GLU A N 1
ATOM 3770 C CA . GLU A 1 474 ? -29.109 -36.125 -4.195 1 91.69 474 GLU A CA 1
ATOM 3771 C C . GLU A 1 474 ? -30.219 -35.969 -3.154 1 91.69 474 GLU A C 1
ATOM 3773 O O . GLU A 1 474 ? -31.375 -35.781 -3.504 1 91.69 474 GLU A O 1
ATOM 3778 N N . ASP A 1 475 ? -29.812 -36.031 -1.922 1 90.69 475 ASP A N 1
ATOM 3779 C CA . ASP A 1 475 ? -30.75 -35.75 -0.842 1 90.69 475 ASP A CA 1
ATOM 3780 C C . ASP A 1 475 ? -30.5 -34.375 -0.247 1 90.69 475 ASP A C 1
ATOM 3782 O O . ASP A 1 475 ? -30.297 -34.219 0.962 1 90.69 475 ASP A O 1
ATOM 3786 N N . ALA A 1 476 ? -30.594 -33.438 -1.086 1 88.38 476 ALA A N 1
ATOM 3787 C CA . ALA A 1 476 ? -30.219 -32.062 -0.715 1 88.38 476 ALA A CA 1
ATOM 3788 C C . ALA A 1 476 ? -31.156 -31.5 0.342 1 88.38 476 ALA A C 1
ATOM 3790 O O . ALA A 1 476 ? -30.75 -30.703 1.178 1 88.38 476 ALA A O 1
ATOM 3791 N N . ASP A 1 477 ? -32.406 -31.984 0.369 1 88.44 477 ASP A N 1
ATOM 3792 C CA . ASP A 1 477 ? -33.406 -31.453 1.324 1 88.44 477 ASP A CA 1
ATOM 3793 C C . ASP A 1 477 ? -33.031 -31.875 2.75 1 88.44 477 ASP A C 1
ATOM 3795 O O . ASP A 1 477 ? -33.031 -31.031 3.66 1 88.44 477 ASP A O 1
ATOM 3799 N N . ALA A 1 478 ? -32.656 -33.062 2.902 1 87.5 478 ALA A N 1
ATOM 3800 C CA . ALA A 1 478 ? -32.312 -33.562 4.234 1 87.5 478 ALA A CA 1
ATOM 3801 C C . ALA A 1 478 ? -30.969 -33 4.691 1 87.5 478 ALA A C 1
ATOM 3803 O O . ALA A 1 478 ? -30.828 -32.562 5.844 1 87.5 478 ALA A O 1
ATOM 3804 N N . GLY A 1 479 ? -30.031 -33.031 3.809 1 85.81 479 GLY A N 1
ATOM 3805 C CA . GLY A 1 479 ? -28.703 -32.562 4.156 1 85.81 479 GLY A CA 1
ATOM 3806 C C . GLY A 1 479 ? -28.672 -31.078 4.477 1 85.81 479 GLY A C 1
ATOM 3807 O O . GLY A 1 479 ? -28 -30.656 5.422 1 85.81 479 GLY A O 1
ATOM 3808 N N . PHE A 1 480 ? -29.422 -30.344 3.752 1 94.12 480 PHE A N 1
ATOM 3809 C CA . PHE A 1 480 ? -29.406 -28.891 3.926 1 94.12 480 PHE A CA 1
ATOM 3810 C C . PHE A 1 480 ? -30.281 -28.484 5.109 1 94.12 480 PHE A C 1
ATOM 3812 O O . PHE A 1 480 ? -30.031 -27.453 5.738 1 94.12 480 PHE A O 1
ATOM 3819 N N . ALA A 1 481 ? -31.281 -29.219 5.43 1 94.25 481 ALA A N 1
ATOM 3820 C CA . ALA A 1 481 ? -32.188 -28.875 6.527 1 94.25 481 ALA A CA 1
ATOM 3821 C C . ALA A 1 481 ? -31.422 -28.75 7.844 1 94.25 481 ALA A C 1
ATOM 3823 O O . ALA A 1 481 ? -31.656 -27.828 8.625 1 94.25 481 ALA A O 1
ATOM 3824 N N . GLU A 1 482 ? -30.547 -29.625 8.086 1 93.19 482 GLU A N 1
ATOM 3825 C CA . GLU A 1 482 ? -29.75 -29.594 9.305 1 93.19 482 GLU A CA 1
ATOM 3826 C C . GLU A 1 482 ? -28.797 -28.391 9.312 1 93.19 482 GLU A C 1
ATOM 3828 O O . GLU A 1 482 ? -28.625 -27.734 10.344 1 93.19 482 GLU A O 1
ATOM 3833 N N . LEU A 1 483 ? -28.203 -28.156 8.219 1 95.62 483 LEU A N 1
ATOM 3834 C CA . LEU A 1 483 ? -27.266 -27.047 8.109 1 95.62 483 LEU A CA 1
ATOM 3835 C C . LEU A 1 483 ? -28 -25.719 8.25 1 95.62 483 LEU A C 1
ATOM 3837 O O . LEU A 1 483 ? -27.5 -24.781 8.875 1 95.62 483 LEU A O 1
ATOM 3841 N N . TYR A 1 484 ? -29.172 -25.688 7.633 1 96.25 484 TYR A N 1
ATOM 3842 C CA . TYR A 1 484 ? -29.984 -24.469 7.715 1 96.25 484 TYR A CA 1
ATOM 3843 C C . TYR A 1 484 ? -30.406 -24.203 9.156 1 96.25 484 TYR A C 1
ATOM 3845 O O . TYR A 1 484 ? -30.406 -23.047 9.602 1 96.25 484 TYR A O 1
ATOM 3853 N N . ALA A 1 485 ? -30.75 -25.25 9.852 1 95.81 485 ALA A N 1
ATOM 3854 C CA . ALA A 1 485 ? -31.109 -25.125 11.258 1 95.81 485 ALA A CA 1
ATOM 3855 C C . ALA A 1 485 ? -29.922 -24.594 12.078 1 95.81 485 ALA A C 1
ATOM 3857 O O . ALA A 1 485 ? -30.109 -23.781 12.984 1 95.81 485 ALA A O 1
ATOM 3858 N N . GLU A 1 486 ? -28.797 -25.078 11.758 1 95.75 486 GLU A N 1
ATOM 3859 C CA . GLU A 1 486 ? -27.594 -24.594 12.445 1 95.75 486 GLU A CA 1
ATOM 3860 C C . GLU A 1 486 ? -27.344 -23.125 12.148 1 95.75 486 GLU A C 1
ATOM 3862 O O . GLU A 1 486 ? -26.984 -22.359 13.047 1 95.75 486 GLU A O 1
ATOM 3867 N N . ALA A 1 487 ? -27.469 -22.75 10.891 1 96.88 487 ALA A N 1
ATOM 3868 C CA . ALA A 1 487 ? -27.297 -21.359 10.5 1 96.88 487 ALA A CA 1
ATOM 3869 C C . ALA A 1 487 ? -28.281 -20.453 11.234 1 96.88 487 ALA A C 1
ATOM 3871 O O . ALA A 1 487 ? -27.922 -19.359 11.68 1 96.88 487 ALA A O 1
ATOM 3872 N N . LYS A 1 488 ? -29.5 -20.938 11.391 1 95.94 488 LYS A N 1
ATOM 3873 C CA . LYS A 1 488 ? -30.531 -20.188 12.102 1 95.94 488 LYS A CA 1
ATOM 3874 C C . LYS A 1 488 ? -30.172 -20.016 13.57 1 95.94 488 LYS A C 1
ATOM 3876 O O . LYS A 1 488 ? -30.391 -18.953 14.148 1 95.94 488 LYS A O 1
ATOM 3881 N N . ARG A 1 489 ? -29.656 -20.984 14.156 1 95.31 489 ARG A N 1
ATOM 3882 C CA . ARG A 1 489 ? -29.25 -20.922 15.555 1 95.31 489 ARG A CA 1
ATOM 3883 C C . ARG A 1 489 ? -28.109 -19.922 15.75 1 95.31 489 ARG A C 1
ATOM 3885 O O . ARG A 1 489 ? -28.156 -19.109 16.672 1 95.31 489 ARG A O 1
ATOM 3892 N N . LEU A 1 490 ? -27.141 -20.031 14.93 1 95.31 490 LEU A N 1
ATOM 3893 C CA . LEU A 1 490 ? -26.016 -19.109 15 1 95.31 490 LEU A CA 1
ATOM 3894 C C . LEU A 1 490 ? -26.453 -17.672 14.797 1 95.31 490 LEU A C 1
ATOM 3896 O O . LEU A 1 490 ? -26 -16.766 15.5 1 95.31 490 LEU A O 1
ATOM 3900 N N . ALA A 1 491 ? -27.312 -17.484 13.789 1 94.88 491 ALA A N 1
ATOM 3901 C CA . ALA A 1 491 ? -27.859 -16.156 13.508 1 94.88 491 ALA A CA 1
ATOM 3902 C C . ALA A 1 491 ? -28.688 -15.648 14.688 1 94.88 491 ALA A C 1
ATOM 3904 O O . ALA A 1 491 ? -28.625 -14.461 15.023 1 94.88 491 ALA A O 1
ATOM 3905 N N . GLY A 1 492 ? -29.438 -16.547 15.305 1 92.5 492 GLY A N 1
ATOM 3906 C CA . GLY A 1 492 ? -30.266 -16.172 16.438 1 92.5 492 GLY A CA 1
ATOM 3907 C C . GLY A 1 492 ? -29.469 -15.672 17.625 1 92.5 492 GLY A C 1
ATOM 3908 O O . GLY A 1 492 ? -29.844 -14.672 18.25 1 92.5 492 GLY A O 1
ATOM 3909 N N . VAL A 1 493 ? -28.375 -16.266 17.891 1 91.94 493 VAL A N 1
ATOM 3910 C CA . VAL A 1 493 ? -27.531 -15.859 19.016 1 91.94 493 VAL A CA 1
ATOM 3911 C C . VAL A 1 493 ? -26.922 -14.484 18.734 1 91.94 493 VAL A C 1
ATOM 3913 O O . VAL A 1 493 ? -26.734 -13.68 19.641 1 91.94 493 VAL A O 1
ATOM 3916 N N . ALA A 1 494 ? -26.672 -14.188 17.547 1 90.69 494 ALA A N 1
ATOM 3917 C CA . ALA A 1 494 ? -26.078 -12.906 17.141 1 90.69 494 ALA A CA 1
ATOM 3918 C C . ALA A 1 494 ? -27.156 -11.883 16.828 1 90.69 494 ALA A C 1
ATOM 3920 O O . ALA A 1 494 ? -26.859 -10.773 16.375 1 90.69 494 ALA A O 1
ATOM 3921 N N . LEU A 1 495 ? -28.406 -12.25 16.953 1 87.88 495 LEU A N 1
ATOM 3922 C CA . LEU A 1 495 ? -29.562 -11.383 16.75 1 87.88 495 LEU A CA 1
ATOM 3923 C C . LEU A 1 495 ? -29.672 -10.961 15.297 1 87.88 495 LEU A C 1
ATOM 3925 O O . LEU A 1 495 ? -29.875 -9.781 15 1 87.88 495 LEU A O 1
ATOM 3929 N N . ILE A 1 496 ? -29.422 -11.922 14.391 1 90.06 496 ILE A N 1
ATOM 3930 C CA . ILE A 1 496 ? -29.531 -11.703 12.953 1 90.06 496 ILE A CA 1
ATOM 3931 C C . ILE A 1 496 ? -30.859 -12.25 12.453 1 90.06 496 ILE A C 1
ATOM 3933 O O . ILE A 1 496 ? -31.234 -13.383 12.773 1 90.06 496 ILE A O 1
ATOM 3937 N N . GLU A 1 497 ? -31.5 -11.508 11.688 1 87.12 497 GLU A N 1
ATOM 3938 C CA . GLU A 1 497 ? -32.812 -11.93 11.164 1 87.12 497 GLU A CA 1
ATOM 3939 C C . GLU A 1 497 ? -32.656 -12.75 9.883 1 87.12 497 GLU A C 1
ATOM 3941 O O . GLU A 1 497 ? -31.781 -12.461 9.055 1 87.12 497 GLU A O 1
ATOM 3946 N N . GLU A 1 498 ? -33.531 -13.773 9.781 1 89.5 498 GLU A N 1
ATOM 3947 C CA . GLU A 1 498 ? -33.562 -14.609 8.578 1 89.5 498 GLU A CA 1
ATOM 3948 C C . GLU A 1 498 ? -34.062 -13.812 7.375 1 89.5 498 GLU A C 1
ATOM 3950 O O . GLU A 1 498 ? -35.125 -13.18 7.449 1 89.5 498 GLU A O 1
ATOM 3955 N N . SER A 1 499 ? -33.219 -13.727 6.344 1 85.88 499 SER A N 1
ATOM 3956 C CA . SER A 1 499 ? -33.625 -12.984 5.164 1 85.88 499 SER A CA 1
ATOM 3957 C C . SER A 1 499 ? -32.906 -13.461 3.916 1 85.88 499 SER A C 1
ATOM 3959 O O . SER A 1 499 ? -31.844 -14.094 4.012 1 85.88 499 SER A O 1
ATOM 3961 N N . VAL A 1 500 ? -33.625 -13.328 2.828 1 82.25 500 VAL A N 1
ATOM 3962 C CA . VAL A 1 500 ? -32.969 -13.523 1.541 1 82.25 500 VAL A CA 1
ATOM 3963 C C . VAL A 1 500 ? -32.281 -12.227 1.108 1 82.25 500 VAL A C 1
ATOM 3965 O O . VAL A 1 500 ? -32.75 -11.133 1.442 1 82.25 500 VAL A O 1
ATOM 3968 N N . PRO A 1 501 ? -31.062 -12.469 0.592 1 72.81 501 PRO A N 1
ATOM 3969 C CA . PRO A 1 501 ? -30.359 -11.242 0.207 1 72.81 501 PRO A CA 1
ATOM 3970 C C . PRO A 1 501 ? -31.188 -10.352 -0.714 1 72.81 501 PRO A C 1
ATOM 3972 O O . PRO A 1 501 ? -31.812 -10.844 -1.66 1 72.81 501 PRO A O 1
ATOM 3975 N N . ARG A 1 502 ? -31.672 -9.289 -0.121 1 61.12 502 ARG A N 1
ATOM 3976 C CA . ARG A 1 502 ? -32.344 -8.273 -0.922 1 61.12 502 ARG A CA 1
ATOM 3977 C C . ARG A 1 502 ? -31.422 -7.094 -1.2 1 61.12 502 ARG A C 1
ATOM 3979 O O . ARG A 1 502 ? -30.641 -6.691 -0.334 1 61.12 502 ARG A O 1
ATOM 3986 N N . ILE A 1 503 ? -30.969 -7.012 -2.391 1 54.25 503 ILE A N 1
ATOM 3987 C CA . ILE A 1 503 ? -30.203 -5.797 -2.68 1 54.25 503 ILE A CA 1
ATOM 3988 C C . ILE A 1 503 ? -31.172 -4.645 -2.953 1 54.25 503 ILE A C 1
ATOM 3990 O O . ILE A 1 503 ? -31.953 -4.695 -3.9 1 54.25 503 ILE A O 1
ATOM 3994 N N . CYS A 1 504 ? -31.203 -3.477 -2.197 1 47.91 504 CYS A N 1
ATOM 3995 C CA . CYS A 1 504 ? -32.031 -2.275 -2.256 1 47.91 504 CYS A CA 1
ATOM 3996 C C . CYS A 1 504 ? -33.531 -2.629 -2.279 1 47.91 504 CYS A C 1
ATOM 3998 O O . CYS A 1 504 ? -34.281 -2.123 -3.117 1 47.91 504 CYS A O 1
ATOM 4000 N N . GLY A 1 505 ? -34.031 -3.572 -1.371 1 52.12 505 GLY A N 1
ATOM 4001 C CA . GLY A 1 505 ? -35.438 -3.928 -1.226 1 52.12 505 GLY A CA 1
ATOM 4002 C C . GLY A 1 505 ? -35.938 -4.852 -2.32 1 52.12 505 GLY A C 1
ATOM 4003 O O . GLY A 1 505 ? -37.031 -5.383 -2.234 1 52.12 505 GLY A O 1
ATOM 4004 N N . ARG A 1 506 ? -35.188 -4.934 -3.436 1 50 506 ARG A N 1
ATOM 4005 C CA . ARG A 1 506 ? -35.625 -5.746 -4.57 1 50 506 ARG A CA 1
ATOM 4006 C C . ARG A 1 506 ? -35 -7.145 -4.5 1 50 506 ARG A C 1
ATOM 4008 O O . ARG A 1 506 ? -33.875 -7.305 -4.09 1 50 506 ARG A O 1
ATOM 4015 N N . ILE A 1 507 ? -35.844 -8.023 -4.609 1 49.5 507 ILE A N 1
ATOM 4016 C CA . ILE A 1 507 ? -35.344 -9.391 -4.719 1 49.5 507 ILE A CA 1
ATOM 4017 C C . ILE A 1 507 ? -34.531 -9.555 -5.996 1 49.5 507 ILE A C 1
ATOM 4019 O O . ILE A 1 507 ? -34.969 -9.172 -7.082 1 49.5 507 ILE A O 1
ATOM 4023 N N . THR A 1 508 ? -33.25 -9.656 -5.996 1 52.03 508 THR A N 1
ATOM 4024 C CA . THR A 1 508 ? -32.438 -9.828 -7.191 1 52.03 508 THR A CA 1
ATOM 4025 C C . THR A 1 508 ? -32.969 -10.945 -8.062 1 52.03 508 THR A C 1
ATOM 4027 O O . THR A 1 508 ? -33.406 -11.992 -7.559 1 52.03 508 THR A O 1
ATOM 4030 N N . PRO A 1 509 ? -33.344 -10.609 -9.281 1 45.94 509 PRO A N 1
ATOM 4031 C CA . PRO A 1 509 ? -33.969 -11.578 -10.203 1 45.94 509 PRO A CA 1
ATOM 4032 C C . PRO A 1 509 ? -33.312 -12.961 -10.109 1 45.94 509 PRO A C 1
ATOM 4034 O O . PRO A 1 509 ? -33.938 -13.961 -10.43 1 45.94 509 PRO A O 1
ATOM 4037 N N . GLN A 1 510 ? -32.094 -12.938 -10.031 1 46.56 510 GLN A N 1
ATOM 4038 C CA . GLN A 1 510 ? -31.484 -14.266 -10.102 1 46.56 510 GLN A CA 1
ATOM 4039 C C . GLN A 1 510 ? -32.156 -15.211 -9.094 1 46.56 510 GLN A C 1
ATOM 4041 O O . GLN A 1 510 ? -32.062 -16.438 -9.25 1 46.56 510 GLN A O 1
ATOM 4046 N N . TYR A 1 511 ? -32.844 -14.57 -8 1 51.84 511 TYR A N 1
ATOM 4047 C CA . TYR A 1 511 ? -33.125 -15.422 -6.855 1 51.84 511 TYR A CA 1
ATOM 4048 C C . TYR A 1 511 ? -34.625 -15.531 -6.629 1 51.84 511 TYR A C 1
ATOM 4050 O O . TYR A 1 511 ? -35.062 -15.914 -5.543 1 51.84 511 TYR A O 1
ATOM 4058 N N . SER A 1 512 ? -35.438 -15.047 -7.473 1 51.94 512 SER A N 1
ATOM 4059 C CA . SER A 1 512 ? -36.875 -14.891 -7.359 1 51.94 512 SER A CA 1
ATOM 4060 C C . SER A 1 512 ? -37.562 -16.234 -7.16 1 51.94 512 SER A C 1
ATOM 4062 O O . SER A 1 512 ? -38.688 -16.297 -6.672 1 51.94 512 SER A O 1
ATOM 4064 N N . SER A 1 513 ? -37 -17.234 -7.727 1 55.72 513 SER A N 1
ATOM 4065 C CA . SER A 1 513 ? -37.938 -18.344 -7.926 1 55.72 513 SER A CA 1
ATOM 4066 C C . SER A 1 513 ? -38.094 -19.172 -6.656 1 55.72 513 SER A C 1
ATOM 4068 O O . SER A 1 513 ? -38.812 -20.188 -6.645 1 55.72 513 SER A O 1
ATOM 4070 N N . ALA A 1 514 ? -37.312 -18.844 -5.613 1 61.47 514 ALA A N 1
ATOM 4071 C CA . ALA A 1 514 ? -37.375 -19.828 -4.535 1 61.47 514 ALA A CA 1
ATOM 4072 C C . ALA A 1 514 ? -38.562 -19.594 -3.625 1 61.47 514 ALA A C 1
ATOM 4074 O O . ALA A 1 514 ? -38.906 -18.453 -3.314 1 61.47 514 ALA A O 1
ATOM 4075 N N . ALA A 1 515 ? -39.406 -20.609 -3.379 1 67.75 515 ALA A N 1
ATOM 4076 C CA . ALA A 1 515 ? -40.656 -20.625 -2.59 1 67.75 515 ALA A CA 1
ATOM 4077 C C . ALA A 1 515 ? -40.375 -20.156 -1.158 1 67.75 515 ALA A C 1
ATOM 4079 O O . ALA A 1 515 ? -41.156 -19.391 -0.595 1 67.75 515 ALA A O 1
ATOM 4080 N N . THR A 1 516 ? -39.281 -20.609 -0.504 1 84.75 516 THR A N 1
ATOM 4081 C CA . THR A 1 516 ? -38.906 -20.281 0.871 1 84.75 516 THR A CA 1
ATOM 4082 C C . THR A 1 516 ? -37.469 -19.828 0.957 1 84.75 516 THR A C 1
ATOM 4084 O O . THR A 1 516 ? -36.688 -19.984 0.003 1 84.75 516 THR A O 1
ATOM 4087 N N . THR A 1 517 ? -37.156 -19.141 2.043 1 89.12 517 THR A N 1
ATOM 4088 C CA . THR A 1 517 ? -35.781 -18.703 2.295 1 89.12 517 THR A CA 1
ATOM 4089 C C . THR A 1 517 ? -34.812 -19.906 2.295 1 89.12 517 THR A C 1
ATOM 4091 O O . THR A 1 517 ? -33.719 -19.812 1.764 1 89.12 517 THR A O 1
ATOM 4094 N N . GLN A 1 518 ? -35.312 -20.984 2.822 1 91.88 518 GLN A N 1
ATOM 4095 C CA . GLN A 1 518 ? -34.5 -22.203 2.873 1 91.88 518 GLN A CA 1
ATOM 4096 C C . GLN A 1 518 ? -34.219 -22.734 1.472 1 91.88 518 GLN A C 1
ATOM 4098 O O . GLN A 1 518 ? -33.094 -23.172 1.171 1 91.88 518 GLN A O 1
ATOM 4103 N N . ASP A 1 519 ? -35.219 -22.688 0.625 1 91.31 519 ASP A N 1
ATOM 4104 C CA . ASP A 1 519 ? -35.094 -23.188 -0.745 1 91.31 519 ASP A CA 1
ATOM 4105 C C . ASP A 1 519 ? -34.125 -22.297 -1.548 1 91.31 519 ASP A C 1
ATOM 4107 O O . ASP A 1 519 ? -33.406 -22.781 -2.422 1 91.31 519 ASP A O 1
ATOM 4111 N N . TYR A 1 520 ? -34.188 -21.109 -1.182 1 90.19 520 TYR A N 1
ATOM 4112 C CA . TYR A 1 520 ? -33.281 -20.172 -1.868 1 90.19 520 TYR A CA 1
ATOM 4113 C C . TYR A 1 520 ? -31.828 -20.531 -1.624 1 90.19 520 TYR A C 1
ATOM 4115 O O . TYR A 1 520 ? -31.047 -20.641 -2.57 1 90.19 520 TYR A O 1
ATOM 4123 N N . TYR A 1 521 ? -31.469 -20.734 -0.433 1 93.62 521 TYR A N 1
ATOM 4124 C CA . TYR A 1 521 ? -30.078 -20.969 -0.079 1 93.62 521 TYR A CA 1
ATOM 4125 C C . TYR A 1 521 ? -29.656 -22.375 -0.477 1 93.62 521 TYR A C 1
ATOM 4127 O O . TYR A 1 521 ? -28.484 -22.609 -0.797 1 93.62 521 TYR A O 1
ATOM 4135 N N . LYS A 1 522 ? -30.594 -23.297 -0.498 1 93.69 522 LYS A N 1
ATOM 4136 C CA . LYS A 1 522 ? -30.297 -24.641 -0.968 1 93.69 522 LYS A CA 1
ATOM 4137 C C . LYS A 1 522 ? -29.906 -24.641 -2.441 1 93.69 522 LYS A C 1
ATOM 4139 O O . LYS A 1 522 ? -28.891 -25.25 -2.818 1 93.69 522 LYS A O 1
ATOM 4144 N N . THR A 1 523 ? -30.578 -23.859 -3.223 1 91.75 523 THR A N 1
ATOM 4145 C CA . THR A 1 523 ? -30.438 -23.891 -4.672 1 91.75 523 THR A CA 1
ATOM 4146 C C . THR A 1 523 ? -29.297 -22.969 -5.117 1 91.75 523 THR A C 1
ATOM 4148 O O . THR A 1 523 ? -28.641 -23.219 -6.129 1 91.75 523 THR A O 1
ATOM 4151 N N . ASN A 1 524 ? -29.062 -21.953 -4.289 1 90.06 524 ASN A N 1
ATOM 4152 C CA . ASN A 1 524 ? -28.141 -20.938 -4.777 1 90.06 524 ASN A CA 1
ATOM 4153 C C . ASN A 1 524 ? -26.781 -21.047 -4.102 1 90.06 524 ASN A C 1
ATOM 4155 O O . ASN A 1 524 ? -25.797 -20.469 -4.582 1 90.06 524 ASN A O 1
ATOM 4159 N N . ILE A 1 525 ? -26.672 -21.734 -3.01 1 93.62 525 ILE A N 1
ATOM 4160 C CA . ILE A 1 525 ? -25.406 -21.812 -2.314 1 93.62 525 ILE A CA 1
ATOM 4161 C C . ILE A 1 525 ? -25.016 -23.281 -2.109 1 93.62 525 ILE A C 1
ATOM 4163 O O . ILE A 1 525 ? -24.031 -23.766 -2.682 1 93.62 525 ILE A O 1
ATOM 4167 N N . PHE A 1 526 ? -25.922 -24.062 -1.524 1 94.69 526 PHE A N 1
ATOM 4168 C CA . PHE A 1 526 ? -25.578 -25.406 -1.077 1 94.69 526 PHE A CA 1
ATOM 4169 C C . PHE A 1 526 ? -25.312 -26.328 -2.268 1 94.69 526 PHE A C 1
ATOM 4171 O O . PHE A 1 526 ? -24.234 -26.906 -2.389 1 94.69 526 PHE A O 1
ATOM 4178 N N . GLN A 1 527 ? -26.219 -26.391 -3.156 1 95.06 527 GLN A N 1
ATOM 4179 C CA . GLN A 1 527 ? -26.109 -27.312 -4.281 1 95.06 527 GLN A CA 1
ATOM 4180 C C . GLN A 1 527 ? -24.969 -26.906 -5.219 1 95.06 527 GLN A C 1
ATOM 4182 O O . GLN A 1 527 ? -24.125 -27.719 -5.57 1 95.06 527 GLN A O 1
ATOM 4187 N N . PRO A 1 528 ? -24.953 -25.641 -5.555 1 93.69 528 PRO A N 1
ATOM 4188 C CA . PRO A 1 528 ? -23.859 -25.234 -6.445 1 93.69 528 PRO A CA 1
ATOM 4189 C C . PRO A 1 528 ? -22.484 -25.438 -5.812 1 93.69 528 PRO A C 1
ATOM 4191 O O . PRO A 1 528 ? -21.516 -25.766 -6.512 1 93.69 528 PRO A O 1
ATOM 4194 N N . PHE A 1 529 ? -22.375 -25.281 -4.539 1 93.88 529 PHE A N 1
ATOM 4195 C CA . PHE A 1 529 ? -21.078 -25.453 -3.885 1 93.88 529 PHE A CA 1
ATOM 4196 C C . PHE A 1 529 ? -20.656 -26.922 -3.871 1 93.88 529 PHE A C 1
ATOM 4198 O O . PHE A 1 529 ? -19.484 -27.234 -4.059 1 93.88 529 PHE A O 1
ATOM 4205 N N . LEU A 1 530 ? -21.594 -27.781 -3.648 1 94.81 530 LEU A N 1
ATOM 4206 C CA . LEU A 1 530 ? -21.297 -29.219 -3.711 1 94.81 530 LEU A CA 1
ATOM 4207 C C . LEU A 1 530 ? -20.844 -29.609 -5.113 1 94.81 530 LEU A C 1
ATOM 4209 O O . LEU A 1 530 ? -19.891 -30.375 -5.266 1 94.81 530 LEU A O 1
ATOM 4213 N N . ASP A 1 531 ? -21.547 -29.078 -6.078 1 94.12 531 ASP A N 1
ATOM 4214 C CA . ASP A 1 531 ? -21.172 -29.359 -7.461 1 94.12 531 ASP A CA 1
ATOM 4215 C C . ASP A 1 531 ? -19.75 -28.891 -7.75 1 94.12 531 ASP A C 1
ATOM 4217 O O . ASP A 1 531 ? -18.984 -29.594 -8.414 1 94.12 531 ASP A O 1
ATOM 4221 N N . HIS A 1 532 ? -19.469 -27.75 -7.273 1 90.81 532 HIS A N 1
ATOM 4222 C CA . HIS A 1 532 ? -18.125 -27.203 -7.461 1 90.81 532 HIS A CA 1
ATOM 4223 C C . HIS A 1 532 ? -17.062 -28.078 -6.809 1 90.81 532 HIS A C 1
ATOM 4225 O O . HIS A 1 532 ? -16.031 -28.375 -7.414 1 90.81 532 HIS A O 1
ATOM 4231 N N . MET A 1 533 ? -17.297 -28.516 -5.609 1 91.44 533 MET A N 1
ATOM 4232 C CA . MET A 1 533 ? -16.344 -29.359 -4.883 1 91.44 533 MET A CA 1
ATOM 4233 C C . MET A 1 533 ? -16.109 -30.672 -5.617 1 91.44 533 MET A C 1
ATOM 4235 O O . MET A 1 533 ? -14.969 -31.109 -5.754 1 91.44 533 MET A O 1
ATOM 4239 N N . MET A 1 534 ? -17.188 -31.234 -6.07 1 94 534 MET A N 1
ATOM 4240 C CA . MET A 1 534 ? -17.094 -32.5 -6.785 1 94 534 MET A CA 1
ATOM 4241 C C . MET A 1 534 ? -16.297 -32.344 -8.078 1 94 534 MET A C 1
ATOM 4243 O O . MET A 1 534 ? -15.445 -33.188 -8.398 1 94 534 MET A O 1
ATOM 4247 N N . SER A 1 535 ? -16.594 -31.266 -8.734 1 88.19 535 SER A N 1
ATOM 4248 C CA . SER A 1 535 ? -15.898 -31 -9.984 1 88.19 535 SER A CA 1
ATOM 4249 C C . SER A 1 535 ? -14.406 -30.797 -9.75 1 88.19 535 SER A C 1
ATOM 4251 O O . SER A 1 535 ? -13.57 -31.297 -10.508 1 88.19 535 SER A O 1
ATOM 4253 N N . GLU A 1 536 ? -14.062 -30.094 -8.734 1 83.44 536 GLU A N 1
ATOM 4254 C CA . GLU A 1 536 ? -12.664 -29.812 -8.406 1 83.44 536 GLU A CA 1
ATOM 4255 C C . GLU A 1 536 ? -11.93 -31.094 -8.023 1 83.44 536 GLU A C 1
ATOM 4257 O O . GLU A 1 536 ? -10.789 -31.312 -8.43 1 83.44 536 GLU A O 1
ATOM 4262 N N . LEU A 1 537 ? -12.547 -31.906 -7.238 1 87.5 537 LEU A N 1
ATOM 4263 C CA . LEU A 1 537 ? -11.945 -33.156 -6.812 1 87.5 537 LEU A CA 1
ATOM 4264 C C . LEU A 1 537 ? -11.75 -34.094 -7.996 1 87.5 537 LEU A C 1
ATOM 4266 O O . LEU A 1 537 ? -10.727 -34.781 -8.094 1 87.5 537 LEU A O 1
ATOM 4270 N N . GLN A 1 538 ? -12.695 -34.062 -8.844 1 88.5 538 GLN A N 1
ATOM 4271 C CA . GLN A 1 538 ? -12.625 -34.906 -10.031 1 88.5 538 GLN A CA 1
ATOM 4272 C C . GLN A 1 538 ? -11.492 -34.469 -10.945 1 88.5 538 GLN A C 1
ATOM 4274 O O . GLN A 1 538 ? -10.695 -35.312 -11.398 1 88.5 538 GLN A O 1
ATOM 4279 N N . GLU A 1 539 ? -11.406 -33.281 -11.172 1 80 539 GLU A N 1
ATOM 4280 C CA . GLU A 1 539 ? -10.438 -32.719 -12.117 1 80 539 GLU A CA 1
ATOM 4281 C C . GLU A 1 539 ? -9.016 -32.812 -11.562 1 80 539 GLU A C 1
ATOM 4283 O O . GLU A 1 539 ? -8.07 -33.094 -12.297 1 80 539 GLU A O 1
ATOM 4288 N N . GLN A 1 540 ? -8.898 -32.688 -10.32 1 78.38 540 GLN A N 1
ATOM 4289 C CA . GLN A 1 540 ? -7.559 -32.5 -9.766 1 78.38 540 GLN A CA 1
ATOM 4290 C C . GLN A 1 540 ? -6.973 -33.844 -9.336 1 78.38 540 GLN A C 1
ATOM 4292 O O . GLN A 1 540 ? -5.754 -34.031 -9.367 1 78.38 540 GLN A O 1
ATOM 4297 N N . LEU A 1 541 ? -7.812 -34.781 -8.914 1 83.06 541 LEU A N 1
ATOM 4298 C CA . LEU A 1 541 ? -7.25 -35.969 -8.305 1 83.06 541 LEU A CA 1
ATOM 4299 C C . LEU A 1 541 ? -7.68 -37.219 -9.07 1 83.06 541 LEU A C 1
ATOM 4301 O O . LEU A 1 541 ? -6.93 -38.219 -9.148 1 83.06 541 LEU A O 1
ATOM 4305 N N . ILE A 1 542 ? -8.805 -37.188 -9.617 1 88 542 ILE A N 1
ATOM 4306 C CA . ILE A 1 542 ? -9.305 -38.406 -10.234 1 88 542 ILE A CA 1
ATOM 4307 C C . ILE A 1 542 ? -8.828 -38.5 -11.68 1 88 542 ILE A C 1
ATOM 4309 O O . ILE A 1 542 ? -8.336 -39.531 -12.117 1 88 542 ILE A O 1
ATOM 4313 N N . GLN A 1 543 ? -8.945 -37.469 -12.383 1 85.25 543 GLN A N 1
ATOM 4314 C CA . GLN A 1 543 ? -8.562 -37.469 -13.789 1 85.25 543 GLN A CA 1
ATOM 4315 C C . GLN A 1 543 ? -7.066 -37.719 -13.953 1 85.25 543 GLN A C 1
ATOM 4317 O O . GLN A 1 543 ? -6.629 -38.281 -14.953 1 85.25 543 GLN A O 1
ATOM 4322 N N . CYS A 1 544 ? -6.297 -37.375 -13 1 85.12 544 CYS A N 1
ATOM 4323 C CA . CYS A 1 544 ? -4.844 -37.5 -13.086 1 85.12 544 CYS A CA 1
ATOM 4324 C C . CYS A 1 544 ? -4.379 -38.844 -12.492 1 85.12 544 CYS A C 1
ATOM 4326 O O . CYS A 1 544 ? -3.184 -39.125 -12.484 1 85.12 544 CYS A O 1
ATOM 4328 N N . ARG A 1 545 ? -5.219 -39.656 -12.055 1 88.69 545 ARG A N 1
ATOM 4329 C CA . ARG A 1 545 ? -4.914 -40.875 -11.344 1 88.69 545 ARG A CA 1
ATOM 4330 C C . ARG A 1 545 ? -3.961 -41.75 -12.148 1 88.69 545 ARG A C 1
ATOM 4332 O O . ARG A 1 545 ? -2.982 -42.281 -11.609 1 88.69 545 ARG A O 1
ATOM 4339 N N . PRO A 1 546 ? -4.184 -41.906 -13.461 1 91.25 546 PRO A N 1
ATOM 4340 C CA . PRO A 1 546 ? -3.262 -42.75 -14.211 1 91.25 546 PRO A CA 1
ATOM 4341 C C . PRO A 1 546 ? -1.816 -42.281 -14.148 1 91.25 546 PRO A C 1
ATOM 4343 O O . PRO A 1 546 ? -0.891 -43.094 -14.07 1 91.25 546 PRO A O 1
ATOM 4346 N N . ARG A 1 547 ? -1.623 -41.062 -14.109 1 90.75 547 ARG A N 1
ATOM 4347 C CA . ARG A 1 547 ? -0.273 -40.5 -14.086 1 90.75 547 ARG A CA 1
ATOM 4348 C C . ARG A 1 547 ? 0.36 -40.688 -12.711 1 90.75 547 ARG A C 1
ATOM 4350 O O . ARG A 1 547 ? 1.586 -40.688 -12.578 1 90.75 547 ARG A O 1
ATOM 4357 N N . PHE A 1 548 ? -0.458 -40.875 -11.688 1 90.06 548 PHE A N 1
ATOM 4358 C CA . PHE A 1 548 ? 0.041 -41.031 -10.328 1 90.06 548 PHE A CA 1
ATOM 4359 C C . PHE A 1 548 ? 0.739 -42.375 -10.164 1 90.06 548 PHE A C 1
ATOM 4361 O O . PHE A 1 548 ? 1.482 -42.594 -9.203 1 90.06 548 PHE A O 1
ATOM 4368 N N . LEU A 1 549 ? 0.563 -43.25 -11.086 1 92.62 549 LEU A N 1
ATOM 4369 C CA . LEU A 1 549 ? 1.154 -44.562 -11.008 1 92.62 549 LEU A CA 1
ATOM 4370 C C . LEU A 1 549 ? 2.676 -44.5 -11.047 1 92.62 549 LEU A C 1
ATOM 4372 O O . LEU A 1 549 ? 3.361 -45.406 -10.547 1 92.62 549 LEU A O 1
ATOM 4376 N N . ALA A 1 550 ? 3.178 -43.438 -11.602 1 93.62 550 ALA A N 1
ATOM 4377 C CA . ALA A 1 550 ? 4.625 -43.281 -11.719 1 93.62 550 ALA A CA 1
ATOM 4378 C C . ALA A 1 550 ? 5.285 -43.188 -10.352 1 93.62 550 ALA A C 1
ATOM 4380 O O . ALA A 1 550 ? 6.488 -43.406 -10.219 1 93.62 550 ALA A O 1
ATOM 4381 N N . GLN A 1 551 ? 4.492 -42.906 -9.328 1 91.44 551 GLN A N 1
ATOM 4382 C CA . GLN A 1 551 ? 5.051 -42.844 -7.98 1 91.44 551 GLN A CA 1
ATOM 4383 C C . GLN A 1 551 ? 5.582 -44.188 -7.543 1 91.44 551 GLN A C 1
ATOM 4385 O O . GLN A 1 551 ? 6.461 -44.281 -6.68 1 91.44 551 GLN A O 1
ATOM 4390 N N . TYR A 1 552 ? 5.117 -45.281 -8.148 1 92.94 552 TYR A N 1
ATOM 4391 C CA . TYR A 1 552 ? 5.512 -46.625 -7.762 1 92.94 552 TYR A CA 1
ATOM 4392 C C . TYR A 1 552 ? 6.867 -47 -8.359 1 92.94 552 TYR A C 1
ATOM 4394 O O . TYR A 1 552 ? 7.422 -48.031 -8.047 1 92.94 552 TYR A O 1
ATOM 4402 N N . LEU A 1 553 ? 7.363 -46.094 -9.117 1 94.62 553 LEU A N 1
ATOM 4403 C CA . LEU A 1 553 ? 8.719 -46.281 -9.633 1 94.62 553 LEU A CA 1
ATOM 4404 C C . LEU A 1 553 ? 9.758 -45.938 -8.578 1 94.62 553 LEU A C 1
ATOM 4406 O O . LEU A 1 553 ? 10.945 -46.188 -8.758 1 94.62 553 LEU A O 1
ATOM 4410 N N . LEU A 1 554 ? 9.305 -45.375 -7.512 1 93.06 554 LEU A N 1
ATOM 4411 C CA . LEU A 1 554 ? 10.211 -45.094 -6.402 1 93.06 554 LEU A CA 1
ATOM 4412 C C . LEU A 1 554 ? 10.773 -46.375 -5.824 1 93.06 554 LEU A C 1
ATOM 4414 O O . LEU A 1 554 ? 10.047 -47.375 -5.652 1 93.06 554 LEU A O 1
ATOM 4418 N N . PRO A 1 555 ? 12.023 -46.375 -5.531 1 93.44 555 PRO A N 1
ATOM 4419 C CA . PRO A 1 555 ? 12.656 -47.594 -5.047 1 93.44 555 PRO A CA 1
ATOM 4420 C C . PRO A 1 555 ? 11.953 -48.188 -3.824 1 93.44 555 PRO A C 1
ATOM 4422 O O . PRO A 1 555 ? 11.891 -49.406 -3.67 1 93.44 555 PRO A O 1
ATOM 4425 N N . ASN A 1 556 ? 11.43 -47.375 -3.018 1 89.19 556 ASN A N 1
ATOM 4426 C CA . ASN A 1 556 ? 10.758 -47.844 -1.813 1 89.19 556 ASN A CA 1
ATOM 4427 C C . ASN A 1 556 ? 9.375 -48.406 -2.129 1 89.19 556 ASN A C 1
ATOM 4429 O O . ASN A 1 556 ? 8.805 -49.156 -1.325 1 89.19 556 ASN A O 1
ATOM 4433 N N . LYS A 1 557 ? 8.844 -48.219 -3.34 1 90.19 557 LYS A N 1
ATOM 4434 C CA . LYS A 1 557 ? 7.488 -48.625 -3.682 1 90.19 557 LYS A CA 1
ATOM 4435 C C . LYS A 1 557 ? 7.488 -49.562 -4.895 1 90.19 557 LYS A C 1
ATOM 4437 O O . LYS A 1 557 ? 6.426 -49.875 -5.441 1 90.19 557 LYS A O 1
ATOM 4442 N N . LEU A 1 558 ? 8.555 -50.031 -5.309 1 91.81 558 LEU A N 1
ATOM 4443 C CA . LEU A 1 558 ? 8.695 -50.812 -6.516 1 91.81 558 LEU A CA 1
ATOM 4444 C C . LEU A 1 558 ? 7.902 -52.125 -6.402 1 91.81 558 LEU A C 1
ATOM 4446 O O . LEU A 1 558 ? 7.504 -52.688 -7.418 1 91.81 558 LEU A O 1
ATOM 4450 N N . HIS A 1 559 ? 7.68 -52.562 -5.199 1 87.62 559 HIS A N 1
ATOM 4451 C CA . HIS A 1 559 ? 6.961 -53.812 -4.969 1 87.62 559 HIS A CA 1
ATOM 4452 C C . HIS A 1 559 ? 5.52 -53.719 -5.453 1 87.62 559 HIS A C 1
ATOM 4454 O O . HIS A 1 559 ? 4.883 -54.719 -5.727 1 87.62 559 HIS A O 1
ATOM 4460 N N . LEU A 1 560 ? 5.027 -52.562 -5.672 1 88.81 560 LEU A N 1
ATOM 4461 C CA . LEU A 1 560 ? 3.646 -52.344 -6.098 1 88.81 560 LEU A CA 1
ATOM 4462 C C . LEU A 1 560 ? 3.523 -52.469 -7.613 1 88.81 560 LEU A C 1
ATOM 4464 O O . LEU A 1 560 ? 2.414 -52.5 -8.148 1 88.81 560 LEU A O 1
ATOM 4468 N N . LEU A 1 561 ? 4.664 -52.5 -8.328 1 90.81 561 LEU A N 1
ATOM 4469 C CA . LEU A 1 561 ? 4.68 -52.625 -9.781 1 90.81 561 LEU A CA 1
ATOM 4470 C C . LEU A 1 561 ? 5.051 -54.062 -10.195 1 90.81 561 LEU A C 1
ATOM 4472 O O . LEU A 1 561 ? 5.488 -54.281 -11.32 1 90.81 561 LEU A O 1
ATOM 4476 N N . GLN A 1 562 ? 4.879 -55 -9.484 1 85 562 GLN A N 1
ATOM 4477 C CA . GLN A 1 562 ? 5.281 -56.375 -9.781 1 85 562 GLN A CA 1
ATOM 4478 C C . GLN A 1 562 ? 4.297 -57.062 -10.727 1 85 562 GLN A C 1
ATOM 4480 O O . GLN A 1 562 ? 4.691 -57.844 -11.578 1 85 562 GLN A O 1
ATOM 4485 N N . LYS A 1 563 ? 3.076 -56.625 -10.641 1 88.62 563 LYS A N 1
ATOM 4486 C CA . LYS A 1 563 ? 2.053 -57.219 -11.492 1 88.62 563 LYS A CA 1
ATOM 4487 C C . LYS A 1 563 ? 2.115 -56.656 -12.906 1 88.62 563 LYS A C 1
ATOM 4489 O O . LYS A 1 563 ? 2.324 -55.438 -13.086 1 88.62 563 LYS A O 1
ATOM 4494 N N . GLU A 1 564 ? 1.901 -57.531 -13.836 1 90.12 564 GLU A N 1
ATOM 4495 C CA . GLU A 1 564 ? 1.94 -57.156 -15.242 1 90.12 564 GLU A CA 1
ATOM 4496 C C . GLU A 1 564 ? 0.85 -56.125 -15.57 1 90.12 564 GLU A C 1
ATOM 4498 O O . GLU A 1 564 ? 1.039 -55.281 -16.422 1 90.12 564 GLU A O 1
ATOM 4503 N N . THR A 1 565 ? -0.169 -56.25 -14.867 1 91.94 565 THR A N 1
ATOM 4504 C CA . THR A 1 565 ? -1.282 -55.312 -15.094 1 91.94 565 THR A CA 1
ATOM 4505 C C . THR A 1 565 ? -0.909 -53.906 -14.688 1 91.94 565 THR A C 1
ATOM 4507 O O . THR A 1 565 ? -1.299 -52.938 -15.344 1 91.94 565 THR A O 1
ATOM 4510 N N . ALA A 1 566 ? -0.148 -53.812 -13.648 1 92.38 566 ALA A N 1
ATOM 4511 C CA . ALA A 1 566 ? 0.276 -52.5 -13.164 1 92.38 566 ALA A CA 1
ATOM 4512 C C . ALA A 1 566 ? 1.27 -51.844 -14.117 1 92.38 566 ALA A C 1
ATOM 4514 O O . ALA A 1 566 ? 1.225 -50.625 -14.344 1 92.38 566 ALA A O 1
ATOM 4515 N N . VAL A 1 567 ? 2.109 -52.625 -14.648 1 94.44 567 VAL A N 1
ATOM 4516 C CA . VAL A 1 567 ? 3.102 -52.125 -15.594 1 94.44 567 VAL A CA 1
ATOM 4517 C C . VAL A 1 567 ? 2.412 -51.688 -16.875 1 94.44 567 VAL A C 1
ATOM 4519 O O . VAL A 1 567 ? 2.781 -50.656 -17.469 1 94.44 567 VAL A O 1
ATOM 4522 N N . ALA A 1 568 ? 1.412 -52.469 -17.281 1 94.5 568 ALA A N 1
ATOM 4523 C CA . ALA A 1 568 ? 0.652 -52.094 -18.469 1 94.5 568 ALA A CA 1
ATOM 4524 C C . ALA A 1 568 ? -0.103 -50.781 -18.266 1 94.5 568 ALA A C 1
ATOM 4526 O O . ALA A 1 568 ? -0.211 -49.969 -19.188 1 94.5 568 ALA A O 1
ATOM 4527 N N . ALA A 1 569 ? -0.603 -50.688 -17.078 1 94.69 569 ALA A N 1
ATOM 4528 C CA . ALA A 1 569 ? -1.317 -49.438 -16.75 1 94.69 569 ALA A CA 1
ATOM 4529 C C . ALA A 1 569 ? -0.375 -48.25 -16.75 1 94.69 569 ALA A C 1
ATOM 4531 O O . ALA A 1 569 ? -0.746 -47.156 -17.203 1 94.69 569 ALA A O 1
ATOM 4532 N N . LEU A 1 570 ? 0.776 -48.406 -16.203 1 95.38 570 LEU A N 1
ATOM 4533 C CA . LEU A 1 570 ? 1.786 -47.375 -16.188 1 95.38 570 LEU A CA 1
ATOM 4534 C C . LEU A 1 570 ? 2.168 -46.969 -17.609 1 95.38 570 LEU A C 1
ATOM 4536 O O . LEU A 1 570 ? 2.268 -45.781 -17.938 1 95.38 570 LEU A O 1
ATOM 4540 N N . TYR A 1 571 ? 2.359 -47.969 -18.422 1 95.56 571 TYR A N 1
ATOM 4541 C CA . TYR A 1 571 ? 2.703 -47.688 -19.812 1 95.56 571 TYR A CA 1
ATOM 4542 C C . TYR A 1 571 ? 1.587 -46.906 -20.5 1 95.56 571 TYR A C 1
ATOM 4544 O O . TYR A 1 571 ? 1.849 -45.969 -21.25 1 95.56 571 TYR A O 1
ATOM 4552 N N . SER A 1 572 ? 0.366 -47.312 -20.297 1 94.56 572 SER A N 1
ATOM 4553 C CA . SER A 1 572 ? -0.777 -46.656 -20.922 1 94.56 572 SER A CA 1
ATOM 4554 C C . SER A 1 572 ? -0.869 -45.188 -20.516 1 94.56 572 SER A C 1
ATOM 4556 O O . SER A 1 572 ? -1.229 -44.344 -21.312 1 94.56 572 SER A O 1
ATOM 4558 N N . ALA A 1 573 ? -0.547 -44.906 -19.297 1 93.56 573 ALA A N 1
ATOM 4559 C CA . ALA A 1 573 ? -0.623 -43.531 -18.75 1 93.56 573 ALA A CA 1
ATOM 4560 C C . ALA A 1 573 ? 0.436 -42.625 -19.375 1 93.56 573 ALA A C 1
ATOM 4562 O O . ALA A 1 573 ? 0.25 -41.406 -19.453 1 93.56 573 ALA A O 1
ATOM 4563 N N . TYR A 1 574 ? 1.511 -43.25 -19.734 1 94.69 574 TYR A N 1
ATOM 4564 C CA . TYR A 1 574 ? 2.625 -42.469 -20.266 1 94.69 574 TYR A CA 1
ATOM 4565 C C . TYR A 1 574 ? 2.951 -42.906 -21.688 1 94.69 574 TYR A C 1
ATOM 4567 O O . TYR A 1 574 ? 4.113 -42.906 -22.094 1 94.69 574 TYR A O 1
ATOM 4575 N N . LYS A 1 575 ? 2 -43.281 -22.406 1 91.75 575 LYS A N 1
ATOM 4576 C CA . LYS A 1 575 ? 2.156 -43.875 -23.734 1 91.75 575 LYS A CA 1
ATOM 4577 C C . LYS A 1 575 ? 2.83 -42.906 -24.688 1 91.75 575 LYS A C 1
ATOM 4579 O O . LYS A 1 575 ? 3.596 -43.312 -25.562 1 91.75 575 LYS A O 1
ATOM 4584 N N . ALA A 1 576 ? 2.631 -41.656 -24.5 1 89.19 576 ALA A N 1
ATOM 4585 C CA . ALA A 1 576 ? 3.172 -40.625 -25.391 1 89.19 576 ALA A CA 1
ATOM 4586 C C . ALA A 1 576 ? 4.652 -40.375 -25.109 1 89.19 576 ALA A C 1
ATOM 4588 O O . ALA A 1 576 ? 5.379 -39.875 -25.969 1 89.19 576 ALA A O 1
ATOM 4589 N N . ASP A 1 577 ? 5.18 -40.844 -23.969 1 92.69 577 ASP A N 1
ATOM 4590 C CA . ASP A 1 577 ? 6.516 -40.438 -23.531 1 92.69 577 ASP A CA 1
ATOM 4591 C C . ASP A 1 577 ? 7.426 -41.656 -23.359 1 92.69 577 ASP A C 1
ATOM 4593 O O . ASP A 1 577 ? 8.641 -41.5 -23.219 1 92.69 577 ASP A O 1
ATOM 4597 N N . ILE A 1 578 ? 6.844 -42.75 -23.297 1 93.56 578 ILE A N 1
ATOM 4598 C CA . ILE A 1 578 ? 7.594 -44 -23.188 1 93.56 578 ILE A CA 1
ATOM 4599 C C . ILE A 1 578 ? 7.668 -44.688 -24.547 1 93.56 578 ILE A C 1
ATOM 4601 O O . ILE A 1 578 ? 6.66 -44.781 -25.25 1 93.56 578 ILE A O 1
ATOM 4605 N N . SER A 1 579 ? 8.797 -45.156 -24.953 1 91.5 579 SER A N 1
ATOM 4606 C CA . SER A 1 579 ? 9.07 -45.656 -26.297 1 91.5 579 SER A CA 1
ATOM 4607 C C . SER A 1 579 ? 8.32 -46.969 -26.562 1 91.5 579 SER A C 1
ATOM 4609 O O . SER A 1 579 ? 7.688 -47.094 -27.609 1 91.5 579 SER A O 1
ATOM 4611 N N . SER A 1 580 ? 8.438 -48 -25.688 1 93.31 580 SER A N 1
ATOM 4612 C CA . SER A 1 580 ? 7.754 -49.281 -25.844 1 93.31 580 SER A CA 1
ATOM 4613 C C . SER A 1 580 ? 7.547 -49.969 -24.5 1 93.31 580 SER A C 1
ATOM 4615 O O . SER A 1 580 ? 8.281 -49.688 -23.547 1 93.31 580 SER A O 1
ATOM 4617 N N . PRO A 1 581 ? 6.508 -50.781 -24.484 1 93.5 581 PRO A N 1
ATOM 4618 C CA . PRO A 1 581 ? 6.281 -51.531 -23.234 1 93.5 581 PRO A CA 1
ATOM 4619 C C . PRO A 1 581 ? 7.43 -52.469 -22.906 1 93.5 581 PRO A C 1
ATOM 4621 O O . PRO A 1 581 ? 7.738 -52.688 -21.734 1 93.5 581 PRO A O 1
ATOM 4624 N N . GLU A 1 582 ? 8.062 -53 -23.906 1 94 582 GLU A N 1
ATOM 4625 C CA . GLU A 1 582 ? 9.18 -53.906 -23.719 1 94 582 GLU A CA 1
ATOM 4626 C C . GLU A 1 582 ? 10.375 -53.219 -23.094 1 94 582 GLU A C 1
ATOM 4628 O O . GLU A 1 582 ? 11.023 -53.75 -22.188 1 94 582 GLU A O 1
ATOM 4633 N N . ASN A 1 583 ? 10.609 -52.062 -23.562 1 94.56 583 ASN A N 1
ATOM 4634 C CA . ASN A 1 583 ? 11.711 -51.281 -23 1 94.56 583 ASN A CA 1
ATOM 4635 C C . ASN A 1 583 ? 11.461 -50.906 -21.547 1 94.56 583 ASN A C 1
ATOM 4637 O O . ASN A 1 583 ? 12.383 -50.938 -20.719 1 94.56 583 ASN A O 1
ATOM 4641 N N . LEU A 1 584 ? 10.234 -50.531 -21.281 1 95.94 584 LEU A N 1
ATOM 4642 C CA . LEU A 1 584 ? 9.875 -50.219 -19.906 1 95.94 584 LEU A CA 1
ATOM 4643 C C . LEU A 1 584 ? 10.07 -51.406 -18.984 1 95.94 584 LEU A C 1
ATOM 4645 O O . LEU A 1 584 ? 10.617 -51.281 -17.891 1 95.94 584 LEU A O 1
ATOM 4649 N N . LYS A 1 585 ? 9.68 -52.594 -19.438 1 94.62 585 LYS A N 1
ATOM 4650 C CA . LYS A 1 585 ? 9.805 -53.812 -18.641 1 94.62 585 LYS A CA 1
ATOM 4651 C C . LYS A 1 585 ? 11.273 -54.125 -18.391 1 94.62 585 LYS A C 1
ATOM 4653 O O . LYS A 1 585 ? 11.641 -54.531 -17.266 1 94.62 585 LYS A O 1
ATOM 4658 N N . ALA A 1 586 ? 12.039 -54 -19.406 1 94.94 586 ALA A N 1
ATOM 4659 C CA . ALA A 1 586 ? 13.469 -54.25 -19.281 1 94.94 586 ALA A CA 1
ATOM 4660 C C . ALA A 1 586 ? 14.117 -53.312 -18.281 1 94.94 586 ALA A C 1
ATOM 4662 O O . ALA A 1 586 ? 14.945 -53.719 -17.469 1 94.94 586 ALA A O 1
ATOM 4663 N N . GLU A 1 587 ? 13.742 -52.094 -18.422 1 95.5 587 GLU A N 1
ATOM 4664 C CA . GLU A 1 587 ? 14.281 -51.062 -17.5 1 95.5 587 GLU A CA 1
ATOM 4665 C C . GLU A 1 587 ? 13.852 -51.344 -16.062 1 95.5 587 GLU A C 1
ATOM 4667 O O . GLU A 1 587 ? 14.641 -51.188 -15.133 1 95.5 587 GLU A O 1
ATOM 4672 N N . LEU A 1 588 ? 12.617 -51.719 -15.961 1 95.38 588 LEU A N 1
ATOM 4673 C CA . LEU A 1 588 ? 12.086 -52 -14.633 1 95.38 588 LEU A CA 1
ATOM 4674 C C . LEU A 1 588 ? 12.828 -53.156 -13.992 1 95.38 588 LEU A C 1
ATOM 4676 O O . LEU A 1 588 ? 13.07 -53.156 -12.781 1 95.38 588 LEU A O 1
ATOM 4680 N N . LEU A 1 589 ? 13.148 -54.125 -14.766 1 93.12 589 LEU A N 1
ATOM 4681 C CA . LEU A 1 589 ? 13.891 -55.25 -14.266 1 93.12 589 LEU A CA 1
ATOM 4682 C C . LEU A 1 589 ? 15.258 -54.844 -13.75 1 93.12 589 LEU A C 1
ATOM 4684 O O . LEU A 1 589 ? 15.672 -55.25 -12.656 1 93.12 589 LEU A O 1
ATOM 4688 N N . ARG A 1 590 ? 15.914 -54.062 -14.523 1 94.94 590 ARG A N 1
ATOM 4689 C CA . ARG A 1 590 ? 17.219 -53.562 -14.109 1 94.94 590 ARG A CA 1
ATOM 4690 C C . ARG A 1 590 ? 17.109 -52.688 -12.891 1 94.94 590 ARG A C 1
ATOM 4692 O O . ARG A 1 590 ? 17.953 -52.75 -11.984 1 94.94 590 ARG A O 1
ATOM 4699 N N . TRP A 1 591 ? 16.141 -51.812 -12.969 1 95.56 591 TRP A N 1
ATOM 4700 C CA . TRP A 1 591 ? 15.906 -50.875 -11.883 1 95.56 591 TRP A CA 1
ATOM 4701 C C . TRP A 1 591 ? 15.617 -51.625 -10.578 1 95.56 591 TRP A C 1
ATOM 4703 O O . TRP A 1 591 ? 16.156 -51.25 -9.523 1 95.56 591 TRP A O 1
ATOM 4713 N N . THR A 1 592 ? 14.844 -52.656 -10.609 1 93.31 592 THR A N 1
ATOM 4714 C CA . THR A 1 592 ? 14.508 -53.469 -9.438 1 93.31 592 THR A CA 1
ATOM 4715 C C . THR A 1 592 ? 15.742 -54.188 -8.906 1 93.31 592 THR A C 1
ATOM 4717 O O . THR A 1 592 ? 15.945 -54.281 -7.695 1 93.31 592 THR A O 1
ATOM 4720 N N . THR A 1 593 ? 16.531 -54.656 -9.781 1 92.94 593 THR A N 1
ATOM 4721 C CA . THR A 1 593 ? 17.734 -55.375 -9.398 1 92.94 593 THR A CA 1
ATOM 4722 C C . THR A 1 593 ? 18.719 -54.438 -8.711 1 92.94 593 THR A C 1
ATOM 4724 O O . THR A 1 593 ? 19.359 -54.812 -7.727 1 92.94 593 THR A O 1
ATOM 4727 N N . LYS A 1 594 ? 18.781 -53.281 -9.266 1 93 594 LYS A N 1
ATOM 4728 C CA . LYS A 1 594 ? 19.688 -52.281 -8.703 1 93 594 LYS A CA 1
ATOM 4729 C C . LYS A 1 594 ? 19.359 -52 -7.242 1 93 594 LYS A C 1
ATOM 4731 O O . LYS A 1 594 ? 20.25 -51.875 -6.414 1 93 594 LYS A O 1
ATOM 4736 N N . TRP A 1 595 ? 18.156 -51.969 -6.902 1 93.69 595 TRP A N 1
ATOM 4737 C CA . TRP A 1 595 ? 17.75 -51.5 -5.578 1 93.69 595 TRP A CA 1
ATOM 4738 C C . TRP A 1 595 ? 17.453 -52.688 -4.664 1 93.69 595 TRP A C 1
ATOM 4740 O O . TRP A 1 595 ? 17.156 -52.5 -3.479 1 93.69 595 TRP A O 1
ATOM 4750 N N . ARG A 1 596 ? 17.516 -53.844 -5.148 1 88 596 ARG A N 1
ATOM 4751 C CA . ARG A 1 596 ? 17.266 -55.031 -4.348 1 88 596 ARG A CA 1
ATOM 4752 C C . ARG A 1 596 ? 18.312 -55.188 -3.246 1 88 596 ARG A C 1
ATOM 4754 O O . ARG A 1 596 ? 18 -55.688 -2.158 1 88 596 ARG A O 1
ATOM 4761 N N . SER A 1 597 ? 19.5 -54.719 -3.523 1 87.25 597 SER A N 1
ATOM 4762 C CA . SER A 1 597 ? 20.594 -54.938 -2.576 1 87.25 597 SER A CA 1
ATOM 4763 C C . SER A 1 597 ? 20.625 -53.812 -1.527 1 87.25 597 SER A C 1
ATOM 4765 O O . SER A 1 597 ? 21.344 -53.906 -0.535 1 87.25 597 SER A O 1
ATOM 4767 N N . VAL A 1 598 ? 19.844 -52.844 -1.774 1 90.44 598 VAL A N 1
ATOM 4768 C CA . VAL A 1 598 ? 19.859 -51.719 -0.864 1 90.44 598 VAL A CA 1
ATOM 4769 C C . VAL A 1 598 ? 18.734 -51.875 0.166 1 90.44 598 VAL A C 1
ATOM 4771 O O . VAL A 1 598 ? 17.641 -52.344 -0.162 1 90.44 598 VAL A O 1
ATOM 4774 N N . THR A 1 599 ? 19.078 -51.562 1.418 1 86.94 599 THR A N 1
ATOM 4775 C CA . THR A 1 599 ? 18.094 -51.656 2.48 1 86.94 599 THR A CA 1
ATOM 4776 C C . THR A 1 599 ? 16.953 -50.656 2.246 1 86.94 599 THR A C 1
ATOM 4778 O O . THR A 1 599 ? 17.172 -49.594 1.658 1 86.94 599 THR A O 1
ATOM 4781 N N . ARG A 1 600 ? 15.836 -51 2.611 1 82.19 600 ARG A N 1
ATOM 4782 C CA . ARG A 1 600 ? 14.625 -50.188 2.367 1 82.19 600 ARG A CA 1
ATOM 4783 C C . ARG A 1 600 ? 14.758 -48.812 2.955 1 82.19 600 ARG A C 1
ATOM 4785 O O . ARG A 1 600 ? 14.266 -47.844 2.377 1 82.19 600 ARG A O 1
ATOM 4792 N N . GLU A 1 601 ? 15.398 -48.719 4.078 1 82.44 601 GLU A N 1
ATOM 4793 C CA . GLU A 1 601 ? 15.523 -47.438 4.781 1 82.44 601 GLU A CA 1
ATOM 4794 C C . GLU A 1 601 ? 16.438 -46.5 4.027 1 82.44 601 GLU A C 1
ATOM 4796 O O . GLU A 1 601 ? 16.297 -45.281 4.125 1 82.44 601 GLU A O 1
ATOM 4801 N N . ASP A 1 602 ? 17.25 -47.062 3.207 1 87.56 602 ASP A N 1
ATOM 4802 C CA . ASP A 1 602 ? 18.25 -46.25 2.516 1 87.56 602 ASP A CA 1
ATOM 4803 C C . ASP A 1 602 ? 17.797 -45.906 1.1 1 87.56 602 ASP A C 1
ATOM 4805 O O . ASP A 1 602 ? 18.438 -45.125 0.406 1 87.56 602 ASP A O 1
ATOM 4809 N N . ARG A 1 603 ? 16.641 -46.438 0.701 1 91.06 603 ARG A N 1
ATOM 4810 C CA . ARG A 1 603 ? 16.109 -46.156 -0.633 1 91.06 603 ARG A CA 1
ATOM 4811 C C . ARG A 1 603 ? 15.477 -44.781 -0.692 1 91.06 603 ARG A C 1
ATOM 4813 O O . ARG A 1 603 ? 14.852 -44.344 0.275 1 91.06 603 ARG A O 1
ATOM 4820 N N . PRO A 1 604 ? 15.734 -44.156 -1.779 1 90 604 PRO A N 1
ATOM 4821 C CA . PRO A 1 604 ? 15.047 -42.875 -1.922 1 90 604 PRO A CA 1
ATOM 4822 C C . PRO A 1 604 ? 13.523 -43 -1.844 1 90 604 PRO A C 1
ATOM 4824 O O . PRO A 1 604 ? 12.953 -43.969 -2.383 1 90 604 PRO A O 1
ATOM 4827 N N . ASN A 1 605 ? 12.891 -42.031 -1.183 1 85.5 605 ASN A N 1
ATOM 4828 C CA . ASN A 1 605 ? 11.453 -42.125 -0.958 1 85.5 605 ASN A CA 1
ATOM 4829 C C . ASN A 1 605 ? 10.719 -40.938 -1.604 1 85.5 605 ASN A C 1
ATOM 4831 O O . ASN A 1 605 ? 9.5 -40.844 -1.504 1 85.5 605 ASN A O 1
ATOM 4835 N N . THR A 1 606 ? 11.453 -40.031 -2.189 1 86.38 606 THR A N 1
ATOM 4836 C CA . THR A 1 606 ? 10.836 -38.906 -2.891 1 86.38 606 THR A CA 1
ATOM 4837 C C . THR A 1 606 ? 11.203 -38.938 -4.371 1 86.38 606 THR A C 1
ATOM 4839 O O . THR A 1 606 ? 12.195 -39.562 -4.762 1 86.38 606 THR A O 1
ATOM 4842 N N . ILE A 1 607 ? 10.398 -38.344 -5.086 1 89.19 607 ILE A N 1
ATOM 4843 C CA . ILE A 1 607 ? 10.625 -38.312 -6.527 1 89.19 607 ILE A CA 1
ATOM 4844 C C . ILE A 1 607 ? 11.961 -37.625 -6.828 1 89.19 607 ILE A C 1
ATOM 4846 O O . ILE A 1 607 ? 12.75 -38.125 -7.629 1 89.19 607 ILE A O 1
ATOM 4850 N N . LEU A 1 608 ? 12.258 -36.5 -6.16 1 88.5 608 LEU A N 1
ATOM 4851 C CA . LEU A 1 608 ? 13.477 -35.75 -6.418 1 88.5 608 LEU A CA 1
ATOM 4852 C C . LEU A 1 608 ? 14.703 -36.531 -5.98 1 88.5 608 LEU A C 1
ATOM 4854 O O . LEU A 1 608 ? 15.727 -36.531 -6.668 1 88.5 608 LEU A O 1
ATOM 4858 N N . ALA A 1 609 ? 14.594 -37.188 -4.844 1 89 609 ALA A N 1
ATOM 4859 C CA . ALA A 1 609 ? 15.703 -38 -4.375 1 89 609 ALA A CA 1
ATOM 4860 C C . ALA A 1 609 ? 15.977 -39.156 -5.336 1 89 609 ALA A C 1
ATOM 4862 O O . ALA A 1 609 ? 17.125 -39.562 -5.543 1 89 609 ALA A O 1
ATOM 4863 N N . THR A 1 610 ? 14.922 -39.719 -5.82 1 92.56 610 THR A N 1
ATOM 4864 C CA . THR A 1 610 ? 15.055 -40.781 -6.777 1 92.56 610 THR A CA 1
ATOM 4865 C C . THR A 1 610 ? 15.703 -40.312 -8.07 1 92.56 610 THR A C 1
ATOM 4867 O O . THR A 1 610 ? 16.594 -40.938 -8.609 1 92.56 610 THR A O 1
ATOM 4870 N N . LEU A 1 611 ? 15.242 -39.219 -8.516 1 93.44 611 LEU A N 1
ATOM 4871 C CA . LEU A 1 611 ? 15.797 -38.625 -9.734 1 93.44 611 LEU A CA 1
ATOM 4872 C C . LEU A 1 611 ? 17.266 -38.281 -9.562 1 93.44 611 LEU A C 1
ATOM 4874 O O . LEU A 1 611 ? 18.047 -38.344 -10.516 1 93.44 611 LEU A O 1
ATOM 4878 N N . GLN A 1 612 ? 17.641 -37.938 -8.398 1 92.31 612 GLN A N 1
ATOM 4879 C CA . GLN A 1 612 ? 19.047 -37.625 -8.102 1 92.31 612 GLN A CA 1
ATOM 4880 C C . GLN A 1 612 ? 19.938 -38.844 -8.289 1 92.31 612 GLN A C 1
ATOM 4882 O O . GLN A 1 612 ? 21.094 -38.719 -8.68 1 92.31 612 GLN A O 1
ATOM 4887 N N . GLN A 1 613 ? 19.391 -40 -8.07 1 92 613 GLN A N 1
ATOM 4888 C CA . GLN A 1 613 ? 20.188 -41.219 -8.133 1 92 613 GLN A CA 1
ATOM 4889 C C . GLN A 1 613 ? 19.953 -41.938 -9.453 1 92 613 GLN A C 1
ATOM 4891 O O . GLN A 1 613 ? 20.531 -43 -9.688 1 92 613 GLN A O 1
ATOM 4896 N N . LEU A 1 614 ? 19.109 -41.438 -10.234 1 94.25 614 LEU A N 1
ATOM 4897 C CA . LEU A 1 614 ? 18.766 -42.062 -11.516 1 94.25 614 LEU A CA 1
ATOM 4898 C C . LEU A 1 614 ? 19.594 -41.469 -12.648 1 94.25 614 LEU A C 1
ATOM 4900 O O . LEU A 1 614 ? 19.672 -40.25 -12.781 1 94.25 614 LEU A O 1
ATOM 4904 N N . ASN A 1 615 ? 20.266 -42.281 -13.391 1 92 615 ASN A N 1
ATOM 4905 C CA . ASN A 1 615 ? 20.938 -41.875 -14.602 1 92 615 ASN A CA 1
ATOM 4906 C C . ASN A 1 615 ? 20.016 -41.938 -15.82 1 92 615 ASN A C 1
ATOM 4908 O O . ASN A 1 615 ? 19.656 -43.031 -16.266 1 92 615 ASN A O 1
ATOM 4912 N N . PRO A 1 616 ? 19.719 -40.875 -16.359 1 92.75 616 PRO A N 1
ATOM 4913 C CA . PRO A 1 616 ? 18.734 -40.844 -17.453 1 92.75 616 PRO A CA 1
ATOM 4914 C C . PRO A 1 616 ? 19.188 -41.625 -18.688 1 92.75 616 PRO A C 1
ATOM 4916 O O . PRO A 1 616 ? 18.344 -42.094 -19.469 1 92.75 616 PRO A O 1
ATOM 4919 N N . ALA A 1 617 ? 20.438 -41.781 -18.891 1 91.62 617 ALA A N 1
ATOM 4920 C CA . ALA A 1 617 ? 20.953 -42.5 -20.047 1 91.62 617 ALA A CA 1
ATOM 4921 C C . ALA A 1 617 ? 20.641 -44 -19.938 1 91.62 617 ALA A C 1
ATOM 4923 O O . ALA A 1 617 ? 20.375 -44.656 -20.938 1 91.62 617 ALA A O 1
ATOM 4924 N N . PHE A 1 618 ? 20.672 -44.531 -18.719 1 93.5 618 PHE A N 1
ATOM 4925 C CA . PHE A 1 618 ? 20.469 -45.938 -18.484 1 93.5 618 PHE A CA 1
ATOM 4926 C C . PHE A 1 618 ? 19 -46.25 -18.281 1 93.5 618 PHE A C 1
ATOM 4928 O O . PHE A 1 618 ? 18.547 -47.375 -18.547 1 93.5 618 PHE A O 1
ATOM 4935 N N . TYR A 1 619 ? 18.266 -45.312 -17.797 1 96 619 TYR A N 1
ATOM 4936 C CA . TYR A 1 619 ? 16.859 -45.5 -17.484 1 96 619 TYR A CA 1
ATOM 4937 C C . TYR A 1 619 ? 16 -44.406 -18.078 1 96 619 TYR A C 1
ATOM 4939 O O . TYR A 1 619 ? 15.297 -43.688 -17.344 1 96 619 TYR A O 1
ATOM 4947 N N . PRO A 1 620 ? 15.922 -44.219 -19.344 1 95.44 620 PRO A N 1
ATOM 4948 C CA . PRO A 1 620 ? 15.211 -43.094 -19.969 1 95.44 620 PRO A CA 1
ATOM 4949 C C . PRO A 1 620 ? 13.703 -43.156 -19.734 1 95.44 620 PRO A C 1
ATOM 4951 O O . PRO A 1 620 ? 13.055 -42.125 -19.562 1 95.44 620 PRO A O 1
ATOM 4954 N N . GLU A 1 621 ? 13.102 -44.375 -19.797 1 96.44 621 GLU A N 1
ATOM 4955 C CA . GLU A 1 621 ? 11.656 -44.5 -19.641 1 96.44 621 GLU A CA 1
ATOM 4956 C C . GLU A 1 621 ? 11.219 -44.125 -18.234 1 96.44 621 GLU A C 1
ATOM 4958 O O . GLU A 1 621 ? 10.258 -43.375 -18.047 1 96.44 621 GLU A O 1
ATOM 4963 N N . ILE A 1 622 ? 11.953 -44.625 -17.266 1 96.56 622 ILE A N 1
ATOM 4964 C CA . ILE A 1 622 ? 11.648 -44.312 -15.875 1 96.56 622 ILE A CA 1
ATOM 4965 C C . ILE A 1 622 ? 11.875 -42.844 -15.594 1 96.56 622 ILE A C 1
ATOM 4967 O O . ILE A 1 622 ? 11.086 -42.219 -14.891 1 96.56 622 ILE A O 1
ATOM 4971 N N . ASN A 1 623 ? 12.938 -42.344 -16.172 1 95.44 623 ASN A N 1
ATOM 4972 C CA . ASN A 1 623 ? 13.242 -40.938 -16.016 1 95.44 623 ASN A CA 1
ATOM 4973 C C . ASN A 1 623 ? 12.109 -40.031 -16.547 1 95.44 623 ASN A C 1
ATOM 4975 O O . ASN A 1 623 ? 11.727 -39.062 -15.914 1 95.44 623 ASN A O 1
ATOM 4979 N N . ALA A 1 624 ? 11.609 -40.375 -17.688 1 95.5 624 ALA A N 1
ATOM 4980 C CA . ALA A 1 624 ? 10.539 -39.594 -18.297 1 95.5 624 ALA A CA 1
ATOM 4981 C C . ALA A 1 624 ? 9.297 -39.594 -17.422 1 95.5 624 ALA A C 1
ATOM 4983 O O . ALA A 1 624 ? 8.711 -38.531 -17.172 1 95.5 624 ALA A O 1
ATOM 4984 N N . ALA A 1 625 ? 8.914 -40.719 -16.984 1 95.44 625 ALA A N 1
ATOM 4985 C CA . ALA A 1 625 ? 7.707 -40.812 -16.156 1 95.44 625 ALA A CA 1
ATOM 4986 C C . ALA A 1 625 ? 7.852 -40.031 -14.859 1 95.44 625 ALA A C 1
ATOM 4988 O O . ALA A 1 625 ? 6.941 -39.312 -14.461 1 95.44 625 ALA A O 1
ATOM 4989 N N . LEU A 1 626 ? 8.992 -40.125 -14.258 1 94.56 626 LEU A N 1
ATOM 4990 C CA . LEU A 1 626 ? 9.219 -39.469 -12.977 1 94.56 626 LEU A CA 1
ATOM 4991 C C . LEU A 1 626 ? 9.336 -37.969 -13.172 1 94.56 626 LEU A C 1
ATOM 4993 O O . LEU A 1 626 ? 8.852 -37.188 -12.336 1 94.56 626 LEU A O 1
ATOM 4997 N N . CYS A 1 627 ? 9.969 -37.531 -14.203 1 93.88 627 CYS A N 1
ATOM 4998 C CA . CYS A 1 627 ? 10.094 -36.125 -14.477 1 93.88 627 CYS A CA 1
ATOM 4999 C C . CYS A 1 627 ? 8.719 -35.5 -14.703 1 93.88 627 CYS A C 1
ATOM 5001 O O . CYS A 1 627 ? 8.445 -34.406 -14.188 1 93.88 627 CYS A O 1
ATOM 5003 N N . ILE A 1 628 ? 7.887 -36.156 -15.445 1 93.81 628 ILE A N 1
ATOM 5004 C CA . ILE A 1 628 ? 6.551 -35.656 -15.734 1 93.81 628 ILE A CA 1
ATOM 5005 C C . ILE A 1 628 ? 5.742 -35.562 -14.445 1 93.81 628 ILE A C 1
ATOM 5007 O O . ILE A 1 628 ? 5.105 -34.531 -14.172 1 93.81 628 ILE A O 1
ATOM 5011 N N . LEU A 1 629 ? 5.812 -36.562 -13.672 1 91.44 629 LEU A N 1
ATOM 5012 C CA . LEU A 1 629 ? 5.082 -36.562 -12.406 1 91.44 629 LEU A CA 1
ATOM 5013 C C . LEU A 1 629 ? 5.59 -35.438 -11.5 1 91.44 629 LEU A C 1
ATOM 5015 O O . LEU A 1 629 ? 4.797 -34.781 -10.828 1 91.44 629 LEU A O 1
ATOM 5019 N N . ALA A 1 630 ? 6.863 -35.25 -11.508 1 89 630 ALA A N 1
ATOM 5020 C CA . ALA A 1 630 ? 7.469 -34.219 -10.664 1 89 630 ALA A CA 1
ATOM 5021 C C . ALA A 1 630 ? 7.027 -32.844 -11.086 1 89 630 ALA A C 1
ATOM 5023 O O . ALA A 1 630 ? 6.891 -31.938 -10.25 1 89 630 ALA A O 1
ATOM 5024 N N . THR A 1 631 ? 6.887 -32.625 -12.305 1 89.38 631 THR A N 1
ATOM 5025 C CA . THR A 1 631 ? 6.547 -31.297 -12.812 1 89.38 631 THR A CA 1
ATOM 5026 C C . THR A 1 631 ? 5.066 -31 -12.602 1 89.38 631 THR A C 1
ATOM 5028 O O . THR A 1 631 ? 4.648 -29.844 -12.625 1 89.38 631 THR A O 1
ATOM 5031 N N . MET A 1 632 ? 4.309 -32.062 -12.406 1 83.31 632 MET A N 1
ATOM 5032 C CA . MET A 1 632 ? 2.889 -31.859 -12.141 1 83.31 632 MET A CA 1
ATOM 5033 C C . MET A 1 632 ? 2.682 -31.234 -10.766 1 83.31 632 MET A C 1
ATOM 5035 O O . MET A 1 632 ? 3.42 -31.547 -9.828 1 83.31 632 MET A O 1
ATOM 5039 N N . ALA A 1 633 ? 1.936 -30.219 -10.633 1 65.75 633 ALA A N 1
ATOM 5040 C CA . ALA A 1 633 ? 1.801 -29.359 -9.461 1 65.75 633 ALA A CA 1
ATOM 5041 C C . ALA A 1 633 ? 1.179 -30.109 -8.297 1 65.75 633 ALA A C 1
ATOM 5043 O O . ALA A 1 633 ? 0.937 -29.531 -7.23 1 65.75 633 ALA A O 1
ATOM 5044 N N . VAL A 1 634 ? 0.828 -31.438 -8.375 1 61.25 634 VAL A N 1
ATOM 5045 C CA . VAL A 1 634 ? 0.137 -32.156 -7.309 1 61.25 634 VAL A CA 1
ATOM 5046 C C . VAL A 1 634 ? 1.088 -32.375 -6.137 1 61.25 634 VAL A C 1
ATOM 5048 O O . VAL A 1 634 ? 0.653 -32.469 -4.988 1 61.25 634 VAL A O 1
ATOM 5051 N N . ASN A 1 635 ? 2.426 -32.719 -6.398 1 53 635 ASN A N 1
ATOM 5052 C CA . ASN A 1 635 ? 3.359 -33.219 -5.395 1 53 635 ASN A CA 1
ATOM 5053 C C . ASN A 1 635 ? 4.051 -32.062 -4.652 1 53 635 ASN A C 1
ATOM 5055 O O . ASN A 1 635 ? 4.484 -31.094 -5.273 1 53 635 ASN A O 1
ATOM 5059 N N . VAL A 1 636 ? 3.611 -31.953 -3.33 1 47.66 636 VAL A N 1
ATOM 5060 C CA . VAL A 1 636 ? 4.125 -31.047 -2.312 1 47.66 636 VAL A CA 1
ATOM 5061 C C . VAL A 1 636 ? 5.641 -31.188 -2.203 1 47.66 636 VAL A C 1
ATOM 5063 O O . VAL A 1 636 ? 6.141 -32.219 -1.739 1 47.66 636 VAL A O 1
ATOM 5066 N N . THR A 1 637 ? 6.363 -31.469 -3.221 1 45.75 637 THR A N 1
ATOM 5067 C CA . THR A 1 637 ? 7.727 -31.438 -2.697 1 45.75 637 THR A CA 1
ATOM 5068 C C . THR A 1 637 ? 7.879 -30.328 -1.659 1 45.75 637 THR A C 1
ATOM 5070 O O . THR A 1 637 ? 7.141 -29.344 -1.682 1 45.75 637 THR A O 1
ATOM 5073 N N . THR A 1 638 ? 8.383 -30.828 -0.485 1 42.03 638 THR A N 1
ATOM 5074 C CA . THR A 1 638 ? 8.852 -29.875 0.52 1 42.03 638 THR A CA 1
ATOM 5075 C C . THR A 1 638 ? 9.32 -28.578 -0.134 1 42.03 638 THR A C 1
ATOM 5077 O O . THR A 1 638 ? 10.523 -28.359 -0.308 1 42.03 638 THR A O 1
ATOM 5080 N N . VAL A 1 639 ? 9.086 -28.547 -1.283 1 40.25 639 VAL A N 1
ATOM 5081 C CA . VAL A 1 639 ? 9.602 -27.25 -1.71 1 40.25 639 VAL A CA 1
ATOM 5082 C C . VAL A 1 639 ? 9.445 -26.234 -0.578 1 40.25 639 VAL A C 1
ATOM 5084 O O . VAL A 1 639 ? 8.344 -26.016 -0.068 1 40.25 639 VAL A O 1
ATOM 5087 N N . GLU A 1 640 ? 10.422 -26.219 0.332 1 37.81 640 GLU A N 1
ATOM 5088 C CA . GLU A 1 640 ? 10.625 -25.156 1.311 1 37.81 640 GLU A CA 1
ATOM 5089 C C . GLU A 1 640 ? 9.703 -23.969 1.035 1 37.81 640 GLU A C 1
ATOM 5091 O O . GLU A 1 640 ? 9.289 -23.75 -0.105 1 37.81 640 GLU A O 1
ATOM 5096 N N . SER A 1 641 ? 9.07 -23.438 2.053 1 39.28 641 SER A N 1
ATOM 5097 C CA . SER A 1 641 ? 8.281 -22.266 2.412 1 39.28 641 SER A CA 1
ATOM 5098 C C . SER A 1 641 ? 8.5 -21.125 1.424 1 39.28 641 SER A C 1
ATOM 5100 O O . SER A 1 641 ? 8.055 -20 1.658 1 39.28 641 SER A O 1
ATOM 5102 N N . ALA A 1 642 ? 9.594 -21.188 0.66 1 39.72 642 ALA A N 1
ATOM 5103 C CA . ALA A 1 642 ? 9.781 -19.938 -0.075 1 39.72 642 ALA A CA 1
ATOM 5104 C C . ALA A 1 642 ? 8.555 -19.609 -0.918 1 39.72 642 ALA A C 1
ATOM 5106 O O . ALA A 1 642 ? 8 -20.484 -1.593 1 39.72 642 ALA A O 1
ATOM 5107 N N . SER A 1 643 ? 7.82 -18.781 -0.624 1 51.03 643 SER A N 1
ATOM 5108 C CA . SER A 1 643 ? 6.715 -18.141 -1.34 1 51.03 643 SER A CA 1
ATOM 5109 C C . SER A 1 643 ? 6.848 -18.344 -2.846 1 51.03 643 SER A C 1
ATOM 5111 O O . SER A 1 643 ? 7.926 -18.172 -3.41 1 51.03 643 SER A O 1
ATOM 5113 N N . SER A 1 644 ? 5.906 -19.281 -3.568 1 70.25 644 SER A N 1
ATOM 5114 C CA . SER A 1 644 ? 5.797 -19.469 -5.012 1 70.25 644 SER A CA 1
ATOM 5115 C C . SER A 1 644 ? 6.152 -18.188 -5.766 1 70.25 644 SER A C 1
ATOM 5117 O O . SER A 1 644 ? 5.969 -17.078 -5.246 1 70.25 644 SER A O 1
ATOM 5119 N N . VAL A 1 645 ? 7.059 -18.391 -6.707 1 81.75 645 VAL A N 1
ATOM 5120 C CA . VAL A 1 645 ? 7.418 -17.266 -7.566 1 81.75 645 VAL A CA 1
ATOM 5121 C C . VAL A 1 645 ? 6.16 -16.5 -7.953 1 81.75 645 VAL A C 1
ATOM 5123 O O . VAL A 1 645 ? 6.195 -15.266 -8.078 1 81.75 645 VAL A O 1
ATOM 5126 N N . LEU A 1 646 ? 5.055 -17.219 -7.953 1 80.06 646 LEU A N 1
ATOM 5127 C CA . LEU A 1 646 ? 3.791 -16.578 -8.289 1 80.06 646 LEU A CA 1
ATOM 5128 C C . LEU A 1 646 ? 3.387 -15.578 -7.211 1 80.06 646 LEU A C 1
ATOM 5130 O O . LEU A 1 646 ? 2.99 -14.453 -7.52 1 80.06 646 LEU A O 1
ATOM 5134 N N . HIS A 1 647 ? 3.535 -15.984 -6.043 1 75.88 647 HIS A N 1
ATOM 5135 C CA . HIS A 1 647 ? 3.186 -15.109 -4.93 1 75.88 647 HIS A CA 1
ATOM 5136 C C . HIS A 1 647 ? 4.117 -13.898 -4.867 1 75.88 647 HIS A C 1
ATOM 5138 O O . HIS A 1 647 ? 3.682 -12.789 -4.574 1 75.88 647 HIS A O 1
ATOM 5144 N N . ARG A 1 648 ? 5.305 -14.164 -5.148 1 80.81 648 ARG A N 1
ATOM 5145 C CA . ARG A 1 648 ? 6.285 -13.078 -5.125 1 80.81 648 ARG A CA 1
ATOM 5146 C C . ARG A 1 648 ? 5.965 -12.023 -6.176 1 80.81 648 ARG A C 1
ATOM 5148 O O . ARG A 1 648 ? 6.066 -10.828 -5.91 1 80.81 648 ARG A O 1
ATOM 5155 N N . ILE A 1 649 ? 5.605 -12.469 -7.324 1 85.94 649 ILE A N 1
ATOM 5156 C CA . ILE A 1 649 ? 5.32 -11.531 -8.406 1 85.94 649 ILE A CA 1
ATOM 5157 C C . ILE A 1 649 ? 4.016 -10.797 -8.117 1 85.94 649 ILE A C 1
ATOM 5159 O O . ILE A 1 649 ? 3.881 -9.609 -8.43 1 85.94 649 ILE A O 1
ATOM 5163 N N . LYS A 1 650 ? 3.066 -11.492 -7.543 1 78.44 650 LYS A N 1
ATOM 5164 C CA . LYS A 1 650 ? 1.818 -10.836 -7.16 1 78.44 650 LYS A CA 1
ATOM 5165 C C . LYS A 1 650 ? 2.068 -9.727 -6.145 1 78.44 650 LYS A C 1
ATOM 5167 O O . LYS A 1 650 ? 1.492 -8.641 -6.25 1 78.44 650 LYS A O 1
ATOM 5172 N N . THR A 1 651 ? 2.898 -10.016 -5.281 1 74.5 651 THR A N 1
ATOM 5173 C CA . THR A 1 651 ? 3.271 -9.023 -4.273 1 74.5 651 THR A CA 1
ATOM 5174 C C . THR A 1 651 ? 4.008 -7.852 -4.918 1 74.5 651 THR A C 1
ATOM 5176 O O . THR A 1 651 ? 3.797 -6.699 -4.539 1 74.5 651 THR A O 1
ATOM 5179 N N . TRP A 1 652 ? 4.848 -8.219 -5.789 1 81.81 652 TRP A N 1
ATOM 5180 C CA . TRP A 1 652 ? 5.566 -7.188 -6.531 1 81.81 652 TRP A CA 1
ATOM 5181 C C . TRP A 1 652 ? 4.598 -6.262 -7.258 1 81.81 652 TRP A C 1
ATOM 5183 O O . TRP A 1 652 ? 4.777 -5.043 -7.258 1 81.81 652 TRP A O 1
ATOM 5193 N N . LEU A 1 653 ? 3.596 -6.789 -7.859 1 78.25 653 LEU A N 1
ATOM 5194 C CA . LEU A 1 653 ? 2.615 -6.016 -8.617 1 78.25 653 LEU A CA 1
ATOM 5195 C C . LEU A 1 653 ? 1.822 -5.098 -7.695 1 78.25 653 LEU A C 1
ATOM 5197 O O . LEU A 1 653 ? 1.491 -3.969 -8.07 1 78.25 653 LEU A O 1
ATOM 5201 N N . LYS A 1 654 ? 1.596 -5.59 -6.551 1 70.56 654 LYS A N 1
ATOM 5202 C CA . LYS A 1 654 ? 0.833 -4.816 -5.578 1 70.56 654 LYS A CA 1
ATOM 5203 C C . LYS A 1 654 ? 1.643 -3.627 -5.066 1 70.56 654 LYS A C 1
ATOM 5205 O O . LYS A 1 654 ? 1.082 -2.574 -4.758 1 70.56 654 LYS A O 1
ATOM 5210 N N . ASN A 1 655 ? 2.893 -3.816 -5.02 1 66.19 655 ASN A N 1
ATOM 5211 C CA . ASN A 1 655 ? 3.754 -2.816 -4.398 1 66.19 655 ASN A CA 1
ATOM 5212 C C . ASN A 1 655 ? 4.383 -1.894 -5.438 1 66.19 655 ASN A C 1
ATOM 5214 O O . ASN A 1 655 ? 5.09 -0.947 -5.086 1 66.19 655 ASN A O 1
ATOM 5218 N N . SER A 1 656 ? 4.176 -2.211 -6.629 1 70.62 656 SER A N 1
ATOM 5219 C CA . SER A 1 656 ? 4.797 -1.42 -7.688 1 70.62 656 SER A CA 1
ATOM 5220 C C . SER A 1 656 ? 3.77 -0.554 -8.406 1 70.62 656 SER A C 1
ATOM 5222 O O . SER A 1 656 ? 2.572 -0.841 -8.367 1 70.62 656 SER A O 1
ATOM 5224 N N . ASP A 1 657 ? 4.297 0.542 -8.867 1 63.34 657 ASP A N 1
ATOM 5225 C CA . ASP A 1 657 ? 3.432 1.425 -9.648 1 63.34 657 ASP A CA 1
ATOM 5226 C C . ASP A 1 657 ? 3.186 0.862 -11.047 1 63.34 657 ASP A C 1
ATOM 5228 O O . ASP A 1 657 ? 4.035 0.162 -11.594 1 63.34 657 ASP A O 1
ATOM 5232 N N . SER A 1 658 ? 2.072 1.137 -11.57 1 61.91 658 SER A N 1
ATOM 5233 C CA . SER A 1 658 ? 1.643 0.622 -12.867 1 61.91 658 SER A CA 1
ATOM 5234 C C . SER A 1 658 ? 2.662 0.945 -13.953 1 61.91 658 SER A C 1
ATOM 5236 O O . SER A 1 658 ? 2.848 0.165 -14.891 1 61.91 658 SER A O 1
ATOM 5238 N N . GLU A 1 659 ? 3.344 2.021 -13.789 1 58.09 659 GLU A N 1
ATOM 5239 C CA . GLU A 1 659 ? 4.301 2.412 -14.82 1 58.09 659 GLU A CA 1
ATOM 5240 C C . GLU A 1 659 ? 5.52 1.494 -14.82 1 58.09 659 GLU A C 1
ATOM 5242 O O . GLU A 1 659 ? 6.23 1.397 -15.82 1 58.09 659 GLU A O 1
ATOM 5247 N N . SER A 1 660 ? 5.531 0.824 -13.773 1 61.22 660 SER A N 1
ATOM 5248 C CA . SER A 1 660 ? 6.734 0.018 -13.602 1 61.22 660 SER A CA 1
ATOM 5249 C C . SER A 1 660 ? 6.473 -1.446 -13.938 1 61.22 660 SER A C 1
ATOM 5251 O O . SER A 1 660 ? 7.359 -2.291 -13.789 1 61.22 660 SER A O 1
ATOM 5253 N N . TRP A 1 661 ? 5.285 -1.594 -14.477 1 67.38 661 TRP A N 1
ATOM 5254 C CA . TRP A 1 661 ? 5.004 -3.008 -14.695 1 67.38 661 TRP A CA 1
ATOM 5255 C C . TRP A 1 661 ? 5.613 -3.484 -16.016 1 67.38 661 TRP A C 1
ATOM 5257 O O . TRP A 1 661 ? 4.895 -3.77 -16.969 1 67.38 661 TRP A O 1
ATOM 5267 N N . LEU A 1 662 ? 6.891 -3.49 -15.992 1 76.56 662 LEU A N 1
ATOM 5268 C CA . LEU A 1 662 ? 7.656 -4.02 -17.109 1 76.56 662 LEU A CA 1
ATOM 5269 C C . LEU A 1 662 ? 8.109 -5.445 -16.828 1 76.56 662 LEU A C 1
ATOM 5271 O O . LEU A 1 662 ? 8.578 -5.754 -15.734 1 76.56 662 LEU A O 1
ATOM 5275 N N . THR A 1 663 ? 7.898 -6.23 -17.812 1 88 663 THR A N 1
ATOM 5276 C CA . THR A 1 663 ? 8.305 -7.625 -17.688 1 88 663 THR A CA 1
ATOM 5277 C C . THR A 1 663 ? 9.781 -7.723 -17.297 1 88 663 THR A C 1
ATOM 5279 O O . THR A 1 663 ? 10.156 -8.578 -16.484 1 88 663 THR A O 1
ATOM 5282 N N . GLY A 1 664 ? 10.555 -6.805 -17.859 1 91.69 664 GLY A N 1
ATOM 5283 C CA . GLY A 1 664 ? 11.977 -6.824 -17.562 1 91.69 664 GLY A CA 1
ATOM 5284 C C . GLY A 1 664 ? 12.289 -6.598 -16.094 1 91.69 664 GLY A C 1
ATOM 5285 O O . GLY A 1 664 ? 13.141 -7.277 -15.523 1 91.69 664 GLY A O 1
ATOM 5286 N N . LEU A 1 665 ? 11.633 -5.68 -15.508 1 90.62 665 LEU A N 1
ATOM 5287 C CA . LEU A 1 665 ? 11.836 -5.402 -14.094 1 90.62 665 LEU A CA 1
ATOM 5288 C C . LEU A 1 665 ? 11.328 -6.559 -13.234 1 90.62 665 LEU A C 1
ATOM 5290 O O . LEU A 1 665 ? 11.953 -6.918 -12.234 1 90.62 665 LEU A O 1
ATOM 5294 N N . ALA A 1 666 ? 10.18 -7.129 -13.633 1 91.31 666 ALA A N 1
ATOM 5295 C CA . ALA A 1 666 ? 9.633 -8.273 -12.906 1 91.31 666 ALA A CA 1
ATOM 5296 C C . ALA A 1 666 ? 10.586 -9.461 -12.953 1 91.31 666 ALA A C 1
ATOM 5298 O O . ALA A 1 666 ? 10.742 -10.18 -11.961 1 91.31 666 ALA A O 1
ATOM 5299 N N . LEU A 1 667 ? 11.156 -9.656 -14.109 1 95.12 667 LEU A N 1
ATOM 5300 C CA . LEU A 1 667 ? 12.109 -10.75 -14.273 1 95.12 667 LEU A CA 1
ATOM 5301 C C . LEU A 1 667 ? 13.336 -10.539 -13.391 1 95.12 667 LEU A C 1
ATOM 5303 O O . LEU A 1 667 ? 13.828 -11.484 -12.773 1 95.12 667 LEU A O 1
ATOM 5307 N N . LEU A 1 668 ? 13.812 -9.32 -13.375 1 93 668 LEU A N 1
ATOM 5308 C CA . LEU A 1 668 ? 14.953 -9 -12.516 1 93 668 LEU A CA 1
ATOM 5309 C C . LEU A 1 668 ? 14.609 -9.242 -11.055 1 93 668 LEU A C 1
ATOM 5311 O O . LEU A 1 668 ? 15.438 -9.758 -10.297 1 93 668 LEU A O 1
ATOM 5315 N N . TYR A 1 669 ? 13.5 -8.922 -10.68 1 90.31 669 TYR A N 1
ATOM 5316 C CA . TYR A 1 669 ? 13.055 -9.094 -9.297 1 90.31 669 TYR A CA 1
ATOM 5317 C C . TYR A 1 669 ? 12.914 -10.57 -8.953 1 90.31 669 TYR A C 1
ATOM 5319 O O . TYR A 1 669 ? 13.344 -11.008 -7.879 1 90.31 669 TYR A O 1
ATOM 5327 N N . ALA A 1 670 ? 12.32 -11.32 -9.805 1 90.94 670 ALA A N 1
ATOM 5328 C CA . ALA A 1 670 ? 11.992 -12.719 -9.555 1 90.94 670 ALA A CA 1
ATOM 5329 C C . ALA A 1 670 ? 13.25 -13.586 -9.57 1 90.94 670 ALA A C 1
ATOM 5331 O O . ALA A 1 670 ? 13.328 -14.594 -8.867 1 90.94 670 ALA A O 1
ATOM 5332 N N . HIS A 1 671 ? 14.203 -13.227 -10.422 1 92.94 671 HIS A N 1
ATOM 5333 C CA . HIS A 1 671 ? 15.336 -14.117 -10.648 1 92.94 671 HIS A CA 1
ATOM 5334 C C . HIS A 1 671 ? 16.641 -13.469 -10.188 1 92.94 671 HIS A C 1
ATOM 5336 O O . HIS A 1 671 ? 17.406 -12.969 -11.008 1 92.94 671 HIS A O 1
ATOM 5342 N N . GLN A 1 672 ? 16.906 -13.586 -8.977 1 88.12 672 GLN A N 1
ATOM 5343 C CA . GLN A 1 672 ? 18.156 -13.086 -8.398 1 88.12 672 GLN A CA 1
ATOM 5344 C C . GLN A 1 672 ? 19.312 -14.016 -8.727 1 88.12 672 GLN A C 1
ATOM 5346 O O . GLN A 1 672 ? 20.469 -13.594 -8.711 1 88.12 672 GLN A O 1
ATOM 5351 N N . ASP A 1 673 ? 19.031 -15.203 -9.062 1 87.06 673 ASP A N 1
ATOM 5352 C CA . ASP A 1 673 ? 20.031 -16.266 -9.234 1 87.06 673 ASP A CA 1
ATOM 5353 C C . ASP A 1 673 ? 20.562 -16.281 -10.664 1 87.06 673 ASP A C 1
ATOM 5355 O O . ASP A 1 673 ? 21.531 -16.984 -10.961 1 87.06 673 ASP A O 1
ATOM 5359 N N . ILE A 1 674 ? 19.938 -15.609 -11.523 1 92.69 674 ILE A N 1
ATOM 5360 C CA . ILE A 1 674 ? 20.375 -15.594 -12.914 1 92.69 674 ILE A CA 1
ATOM 5361 C C . ILE A 1 674 ? 21.219 -14.344 -13.18 1 92.69 674 ILE A C 1
ATOM 5363 O O . ILE A 1 674 ? 20.688 -13.234 -13.188 1 92.69 674 ILE A O 1
ATOM 5367 N N . PRO A 1 675 ? 22.438 -14.523 -13.383 1 93.19 675 PRO A N 1
ATOM 5368 C CA . PRO A 1 675 ? 23.297 -13.367 -13.641 1 93.19 675 PRO A CA 1
ATOM 5369 C C . PRO A 1 675 ? 23.016 -12.719 -15 1 93.19 675 PRO A C 1
ATOM 5371 O O . PRO A 1 675 ? 22.656 -13.414 -15.953 1 93.19 675 PRO A O 1
ATOM 5374 N N . VAL A 1 676 ? 23.188 -11.461 -15.031 1 95.44 676 VAL A N 1
ATOM 5375 C CA . VAL A 1 676 ? 23 -10.695 -16.266 1 95.44 676 VAL A CA 1
ATOM 5376 C C . VAL A 1 676 ? 24.359 -10.273 -16.812 1 95.44 676 VAL A C 1
ATOM 5378 O O . VAL A 1 676 ? 25.188 -9.711 -16.078 1 95.44 676 VAL A O 1
ATOM 5381 N N . ASP A 1 677 ? 24.641 -10.656 -18.062 1 95.5 677 ASP A N 1
ATOM 5382 C CA . ASP A 1 677 ? 25.844 -10.203 -18.766 1 95.5 677 ASP A CA 1
ATOM 5383 C C . ASP A 1 677 ? 25.641 -8.805 -19.344 1 95.5 677 ASP A C 1
ATOM 5385 O O . ASP A 1 677 ? 25.125 -8.648 -20.453 1 95.5 677 ASP A O 1
ATOM 5389 N N . VAL A 1 678 ? 26.188 -7.824 -18.656 1 94.94 678 VAL A N 1
ATOM 5390 C CA . VAL A 1 678 ? 25.984 -6.422 -19 1 94.94 678 VAL A CA 1
ATOM 5391 C C . VAL A 1 678 ? 26.609 -6.129 -20.359 1 94.94 678 VAL A C 1
ATOM 5393 O O . VAL A 1 678 ? 26.062 -5.367 -21.156 1 94.94 678 VAL A O 1
ATOM 5396 N N . GLU A 1 679 ? 27.734 -6.75 -20.609 1 92.81 679 GLU A N 1
ATOM 5397 C CA . GLU A 1 679 ? 28.422 -6.512 -21.875 1 92.81 679 GLU A CA 1
ATOM 5398 C C . GLU A 1 679 ? 27.594 -7.016 -23.047 1 92.81 679 GLU A C 1
ATOM 5400 O O . GLU A 1 679 ? 27.547 -6.371 -24.109 1 92.81 679 GLU A O 1
ATOM 5405 N N . GLN A 1 680 ? 27 -8.125 -22.859 1 93.81 680 GLN A N 1
ATOM 5406 C CA . GLN A 1 680 ? 26.141 -8.664 -23.922 1 93.81 680 GLN A CA 1
ATOM 5407 C C . GLN A 1 680 ? 24.922 -7.781 -24.141 1 93.81 680 GLN A C 1
ATOM 5409 O O . GLN A 1 680 ? 24.484 -7.594 -25.281 1 93.81 680 GLN A O 1
ATOM 5414 N N . VAL A 1 681 ? 24.344 -7.262 -23.094 1 94.44 681 VAL A N 1
ATOM 5415 C CA . VAL A 1 681 ? 23.203 -6.363 -23.188 1 94.44 681 VAL A CA 1
ATOM 5416 C C . VAL A 1 681 ? 23.578 -5.125 -23.984 1 94.44 681 VAL A C 1
ATOM 5418 O O . VAL A 1 681 ? 22.812 -4.668 -24.844 1 94.44 681 VAL A O 1
ATOM 5421 N N . LEU A 1 682 ? 24.766 -4.613 -23.734 1 92.69 682 LEU A N 1
ATOM 5422 C CA . LEU A 1 682 ? 25.219 -3.402 -24.406 1 92.69 682 LEU A CA 1
ATOM 5423 C C . LEU A 1 682 ? 25.484 -3.67 -25.891 1 92.69 682 LEU A C 1
ATOM 5425 O O . LEU A 1 682 ? 25.203 -2.818 -26.734 1 92.69 682 LEU A O 1
ATOM 5429 N N . LYS A 1 683 ? 25.969 -4.805 -26.188 1 90.06 683 LYS A N 1
ATOM 5430 C CA . LYS A 1 683 ? 26.172 -5.188 -27.578 1 90.06 683 LYS A CA 1
ATOM 5431 C C . LYS A 1 683 ? 24.844 -5.262 -28.328 1 90.06 683 LYS A C 1
ATOM 5433 O O . LYS A 1 683 ? 24.719 -4.77 -29.453 1 90.06 683 LYS A O 1
ATOM 5438 N N . ASP A 1 684 ? 23.891 -5.855 -27.703 1 91.62 684 ASP A N 1
ATOM 5439 C CA . ASP A 1 684 ? 22.562 -5.969 -28.297 1 91.62 684 ASP A CA 1
ATOM 5440 C C . ASP A 1 684 ? 21.922 -4.594 -28.453 1 91.62 684 ASP A C 1
ATOM 5442 O O . ASP A 1 684 ? 21.234 -4.332 -29.453 1 91.62 684 ASP A O 1
ATOM 5446 N N . PHE A 1 685 ? 22.281 -3.777 -27.547 1 90.06 685 PHE A N 1
ATOM 5447 C CA . PHE A 1 685 ? 21.75 -2.422 -27.578 1 90.06 685 PHE A CA 1
ATOM 5448 C C . PHE A 1 685 ? 22.328 -1.629 -28.734 1 90.06 685 PHE A C 1
ATOM 5450 O O . PHE A 1 685 ? 21.609 -0.929 -29.438 1 90.06 685 PHE A O 1
ATOM 5457 N N . PHE B 1 1 ? 15.023 15.094 38.156 1 62.75 1 PHE B N 1
ATOM 5458 C CA . PHE B 1 1 ? 15.047 13.641 38.156 1 62.75 1 PHE B CA 1
ATOM 5459 C C . PHE B 1 1 ? 14.906 13.117 39.594 1 62.75 1 PHE B C 1
ATOM 5461 O O . PHE B 1 1 ? 15.555 13.625 40.5 1 62.75 1 PHE B O 1
ATOM 5468 N N . GLN B 1 2 ? 13.828 12.391 39.844 1 74.25 2 GLN B N 1
ATOM 5469 C CA . GLN B 1 2 ? 13.727 11.734 41.156 1 74.25 2 GLN B CA 1
ATOM 5470 C C . GLN B 1 2 ? 14.336 10.336 41.125 1 74.25 2 GLN B C 1
ATOM 5472 O O . GLN B 1 2 ? 13.883 9.477 40.344 1 74.25 2 GLN B O 1
ATOM 5477 N N . PHE B 1 3 ? 15.336 10.164 41.938 1 81.38 3 PHE B N 1
ATOM 5478 C CA . PHE B 1 3 ? 16.047 8.891 41.969 1 81.38 3 PHE B CA 1
ATOM 5479 C C . PHE B 1 3 ? 15.188 7.797 42.594 1 81.38 3 PHE B C 1
ATOM 5481 O O . PHE B 1 3 ? 14.516 8.023 43.594 1 81.38 3 PHE B O 1
ATOM 5488 N N . PRO B 1 4 ? 15.102 6.633 41.969 1 81.38 4 PRO B N 1
ATOM 5489 C CA . PRO B 1 4 ? 14.297 5.531 42.5 1 81.38 4 PRO B CA 1
ATOM 5490 C C . PRO B 1 4 ? 14.742 5.098 43.906 1 81.38 4 PRO B C 1
ATOM 5492 O O . PRO B 1 4 ? 15.922 5.211 44.25 1 81.38 4 PRO B O 1
ATOM 5495 N N . LYS B 1 5 ? 13.711 4.582 44.688 1 81 5 LYS B N 1
ATOM 5496 C CA . LYS B 1 5 ? 13.984 4.07 46.031 1 81 5 LYS B CA 1
ATOM 5497 C C . LYS B 1 5 ? 14.32 2.582 45.969 1 81 5 LYS B C 1
ATOM 5499 O O . LYS B 1 5 ? 13.688 1.818 45.25 1 81 5 LYS B O 1
ATOM 5504 N N . ARG B 1 6 ? 15.391 2.242 46.625 1 78.75 6 ARG B N 1
ATOM 5505 C CA . ARG B 1 6 ? 15.773 0.838 46.75 1 78.75 6 ARG B CA 1
ATOM 5506 C C . ARG B 1 6 ? 15.82 0.403 48.219 1 78.75 6 ARG B C 1
ATOM 5508 O O . ARG B 1 6 ? 16.266 1.159 49.094 1 78.75 6 ARG B O 1
ATOM 5515 N N . LEU B 1 7 ? 15.242 -0.774 48.5 1 78.69 7 LEU B N 1
ATOM 5516 C CA . LEU B 1 7 ? 15.273 -1.33 49.844 1 78.69 7 LEU B CA 1
ATOM 5517 C C . LEU B 1 7 ? 16.672 -1.814 50.188 1 78.69 7 LEU B C 1
ATOM 5519 O O . LEU B 1 7 ? 17.266 -2.621 49.469 1 78.69 7 LEU B O 1
ATOM 5523 N N . MET B 1 8 ? 17.297 -1.079 51.031 1 78.75 8 MET B N 1
ATOM 5524 C CA . MET B 1 8 ? 18.656 -1.447 51.438 1 78.75 8 MET B CA 1
ATOM 5525 C C . MET B 1 8 ? 18.703 -1.808 52.906 1 78.75 8 MET B C 1
ATOM 5527 O O . MET B 1 8 ? 17.922 -1.287 53.719 1 78.75 8 MET B O 1
ATOM 5531 N N . GLY B 1 9 ? 19.5 -2.805 53.281 1 73 9 GLY B N 1
ATOM 5532 C CA . GLY B 1 9 ? 19.656 -3.215 54.688 1 73 9 GLY B CA 1
ATOM 5533 C C . GLY B 1 9 ? 19.219 -4.648 54.938 1 73 9 GLY B C 1
ATOM 5534 O O . GLY B 1 9 ? 18.703 -5.312 54.031 1 73 9 GLY B O 1
ATOM 5535 N N . SER B 1 10 ? 19.766 -5.352 55.906 1 69.38 10 SER B N 1
ATOM 5536 C CA . SER B 1 10 ? 19.406 -6.707 56.312 1 69.38 10 SER B CA 1
ATOM 5537 C C . SER B 1 10 ? 18.516 -6.711 57.531 1 69.38 10 SER B C 1
ATOM 5539 O O . SER B 1 10 ? 18.656 -5.852 58.406 1 69.38 10 SER B O 1
ATOM 5541 N N . GLY B 1 11 ? 17.328 -7.676 57.688 1 66.19 11 GLY B N 1
ATOM 5542 C CA . GLY B 1 11 ? 16.469 -7.957 58.844 1 66.19 11 GLY B CA 1
ATOM 5543 C C . GLY B 1 11 ? 15.445 -6.867 59.094 1 66.19 11 GLY B C 1
ATOM 5544 O O . GLY B 1 11 ? 14.961 -6.227 58.156 1 66.19 11 GLY B O 1
ATOM 5545 N N . GLY B 1 12 ? 15.086 -6.566 60.344 1 66.31 12 GLY B N 1
ATOM 5546 C CA . GLY B 1 12 ? 14.125 -5.617 60.875 1 66.31 12 GLY B CA 1
ATOM 5547 C C . GLY B 1 12 ? 14.492 -4.172 60.594 1 66.31 12 GLY B C 1
ATOM 5548 O O . GLY B 1 12 ? 13.688 -3.266 60.812 1 66.31 12 GLY B O 1
ATOM 5549 N N . GLY B 1 13 ? 15.648 -3.82 60 1 65.56 13 GLY B N 1
ATOM 5550 C CA . GLY B 1 13 ? 16.125 -2.469 59.75 1 65.56 13 GLY B CA 1
ATOM 5551 C C . GLY B 1 13 ? 16.156 -2.1 58.281 1 65.56 13 GLY B C 1
ATOM 5552 O O . GLY B 1 13 ? 16.906 -1.203 57.875 1 65.56 13 GLY B O 1
ATOM 5553 N N . GLN B 1 14 ? 15.391 -2.66 57.438 1 71.31 14 GLN B N 1
ATOM 5554 C CA . GLN B 1 14 ? 15.367 -2.355 56 1 71.31 14 GLN B CA 1
ATOM 5555 C C . GLN B 1 14 ? 14.695 -1.011 55.75 1 71.31 14 GLN B C 1
ATOM 5557 O O . GLN B 1 14 ? 13.648 -0.708 56.312 1 71.31 14 GLN B O 1
ATOM 5562 N N . ARG B 1 15 ? 15.508 -0.172 55.219 1 78.5 15 ARG B N 1
ATOM 5563 C CA . ARG B 1 15 ? 14.961 1.135 54.875 1 78.5 15 ARG B CA 1
ATOM 5564 C C . ARG B 1 15 ? 15.086 1.394 53.375 1 78.5 15 ARG B C 1
ATOM 5566 O O . ARG B 1 15 ? 16.031 0.919 52.719 1 78.5 15 ARG B O 1
ATOM 5573 N N . TYR B 1 16 ? 14.094 2.078 52.906 1 80.25 16 TYR B N 1
ATOM 5574 C CA . TYR B 1 16 ? 14.164 2.527 51.531 1 80.25 16 TYR B CA 1
ATOM 5575 C C . TYR B 1 16 ? 15.094 3.723 51.375 1 80.25 16 TYR B C 1
ATOM 5577 O O . TYR B 1 16 ? 15.008 4.684 52.156 1 80.25 16 TYR B O 1
ATOM 5585 N N . ARG B 1 17 ? 16.062 3.543 50.562 1 84 17 ARG B N 1
ATOM 5586 C CA . ARG B 1 17 ? 16.984 4.645 50.312 1 84 17 ARG B CA 1
ATOM 5587 C C . ARG B 1 17 ? 17.078 4.973 48.844 1 84 17 ARG B C 1
ATOM 5589 O O . ARG B 1 17 ? 16.875 4.102 48 1 84 17 ARG B O 1
ATOM 5596 N N . ARG B 1 18 ? 17.344 6.332 48.656 1 83.38 18 ARG B N 1
ATOM 5597 C CA . ARG B 1 18 ? 17.578 6.836 47.312 1 83.38 18 ARG B CA 1
ATOM 5598 C C . ARG B 1 18 ? 19.031 7.273 47.125 1 83.38 18 ARG B C 1
ATOM 5600 O O . ARG B 1 18 ? 19.734 7.555 48.125 1 83.38 18 ARG B O 1
ATOM 5607 N N . PHE B 1 19 ? 19.516 7.285 45.969 1 85.19 19 PHE B N 1
ATOM 5608 C CA . PHE B 1 19 ? 20.844 7.793 45.656 1 85.19 19 PHE B CA 1
ATOM 5609 C C . PHE B 1 19 ? 20.953 9.281 46 1 85.19 19 PHE B C 1
ATOM 5611 O O . PHE B 1 19 ? 20.016 10.039 45.75 1 85.19 19 PHE B O 1
ATOM 5618 N N . ASN B 1 20 ? 21.969 9.688 46.625 1 83 20 ASN B N 1
ATOM 5619 C CA . ASN B 1 20 ? 22.234 11.086 46.969 1 83 20 ASN B CA 1
ATOM 5620 C C . ASN B 1 20 ? 22.875 11.828 45.812 1 83 20 ASN B C 1
ATOM 5622 O O . ASN B 1 20 ? 24.047 11.609 45.5 1 83 20 ASN B O 1
ATOM 5626 N N . PRO B 1 21 ? 22.203 12.695 45.188 1 82.75 21 PRO B N 1
ATOM 5627 C CA . PRO B 1 21 ? 22.734 13.398 44 1 82.75 21 PRO B CA 1
ATOM 5628 C C . PRO B 1 21 ? 23.969 14.25 44.344 1 82.75 21 PRO B C 1
ATOM 5630 O O . PRO B 1 21 ? 24.75 14.57 43.438 1 82.75 21 PRO B O 1
ATOM 5633 N N . HIS B 1 22 ? 24.203 14.594 45.5 1 83.88 22 HIS B N 1
ATOM 5634 C CA . HIS B 1 22 ? 25.344 15.406 45.906 1 83.88 22 HIS B CA 1
ATOM 5635 C C . HIS B 1 22 ? 26.656 14.672 45.625 1 83.88 22 HIS B C 1
ATOM 5637 O O . HIS B 1 22 ? 27.703 15.305 45.438 1 83.88 22 HIS B O 1
ATOM 5643 N N . LEU B 1 23 ? 26.578 13.398 45.625 1 86.25 23 LEU B N 1
ATOM 5644 C CA . LEU B 1 23 ? 27.781 12.594 45.406 1 86.25 23 LEU B CA 1
ATOM 5645 C C . LEU B 1 23 ? 28.266 12.773 43.969 1 86.25 23 LEU B C 1
ATOM 5647 O O . LEU B 1 23 ? 29.469 12.688 43.688 1 86.25 23 LEU B O 1
ATOM 5651 N N . LEU B 1 24 ? 27.391 13.07 43.062 1 84.81 24 LEU B N 1
ATOM 5652 C CA . LEU B 1 24 ? 27.766 13.273 41.656 1 84.81 24 LEU B CA 1
ATOM 5653 C C . LEU B 1 24 ? 28.469 14.617 41.469 1 84.81 24 LEU B C 1
ATOM 5655 O O . LEU B 1 24 ? 29.25 14.797 40.562 1 84.81 24 LEU B O 1
ATOM 5659 N N . LEU B 1 25 ? 28.188 15.477 42.344 1 81.75 25 LEU B N 1
ATOM 5660 C CA . LEU B 1 25 ? 28.844 16.781 42.344 1 81.75 25 LEU B CA 1
ATOM 5661 C C . LEU B 1 25 ? 30.219 16.703 42.969 1 81.75 25 LEU B C 1
ATOM 5663 O O . LEU B 1 25 ? 31.172 17.359 42.531 1 81.75 25 LEU B O 1
ATOM 5667 N N . GLU B 1 26 ? 30.359 15.922 44 1 85.44 26 GLU B N 1
ATOM 5668 C CA . GLU B 1 26 ? 31.609 15.781 44.75 1 85.44 26 GLU B CA 1
ATOM 5669 C C . GLU B 1 26 ? 32.625 14.914 43.969 1 85.44 26 GLU B C 1
ATOM 5671 O O . GLU B 1 26 ? 33.812 15.211 43.938 1 85.44 26 GLU B O 1
ATOM 5676 N N . TYR B 1 27 ? 32.125 13.867 43.344 1 87.25 27 TYR B N 1
ATOM 5677 C CA . TYR B 1 27 ? 32.938 12.961 42.531 1 87.25 27 TYR B CA 1
ATOM 5678 C C . TYR B 1 27 ? 32.531 13.031 41.062 1 87.25 27 TYR B C 1
ATOM 5680 O O . TYR B 1 27 ? 31.688 12.266 40.625 1 87.25 27 TYR B O 1
ATOM 5688 N N . LYS B 1 28 ? 33.312 13.82 40.344 1 83.75 28 LYS B N 1
ATOM 5689 C CA . LYS B 1 28 ? 32.938 14.203 38.969 1 83.75 28 LYS B CA 1
ATOM 5690 C C . LYS B 1 28 ? 33.062 13.023 38.031 1 83.75 28 LYS B C 1
ATOM 5692 O O . LYS B 1 28 ? 32.406 13 36.969 1 83.75 28 LYS B O 1
ATOM 5697 N N . PHE B 1 29 ? 33.812 12.062 38.469 1 86.56 29 PHE B N 1
ATOM 5698 C CA . PHE B 1 29 ? 33.969 10.914 37.594 1 86.56 29 PHE B CA 1
ATOM 5699 C C . PHE B 1 29 ? 32.781 9.961 37.688 1 86.56 29 PHE B C 1
ATOM 5701 O O . PHE B 1 29 ? 32.594 9.102 36.812 1 86.56 29 PHE B O 1
ATOM 5708 N N . ALA B 1 30 ? 31.953 10.07 38.688 1 87.62 30 ALA B N 1
ATOM 5709 C CA . ALA B 1 30 ? 30.812 9.188 38.906 1 87.62 30 ALA B CA 1
ATOM 5710 C C . ALA B 1 30 ? 29.656 9.562 37.969 1 87.62 30 ALA B C 1
ATOM 5712 O O . ALA B 1 30 ? 29.312 10.742 37.844 1 87.62 30 ALA B O 1
ATOM 5713 N N . ARG B 1 31 ? 29.172 8.492 37.25 1 86.56 31 ARG B N 1
ATOM 5714 C CA . ARG B 1 31 ? 28.062 8.664 36.312 1 86.56 31 ARG B CA 1
ATOM 5715 C C . ARG B 1 31 ? 26.906 7.746 36.688 1 86.56 31 ARG B C 1
ATOM 5717 O O . ARG B 1 31 ? 27.078 6.535 36.844 1 86.56 31 ARG B O 1
ATOM 5724 N N . TYR B 1 32 ? 25.719 8.328 36.781 1 85.06 32 TYR B N 1
ATOM 5725 C CA . TYR B 1 32 ? 24.531 7.562 37.125 1 85.06 32 TYR B CA 1
ATOM 5726 C C . TYR B 1 32 ? 23.812 7.078 35.844 1 85.06 32 TYR B C 1
ATOM 5728 O O . TYR B 1 32 ? 23.547 7.867 34.938 1 85.06 32 TYR B O 1
ATOM 5736 N N . SER B 1 33 ? 23.562 5.73 35.812 1 80.06 33 SER B N 1
ATOM 5737 C CA . SER B 1 33 ? 22.797 5.125 34.719 1 80.06 33 SER B CA 1
ATOM 5738 C C . SER B 1 33 ? 21.344 4.906 35.156 1 80.06 33 SER B C 1
ATOM 5740 O O . SER B 1 33 ? 21.062 4.129 36.062 1 80.06 33 SER B O 1
ATOM 5742 N N . ARG B 1 34 ? 20.5 5.508 34.375 1 77.69 34 ARG B N 1
ATOM 5743 C CA . ARG B 1 34 ? 19.078 5.348 34.656 1 77.69 34 ARG B CA 1
ATOM 5744 C C . ARG B 1 34 ? 18.625 3.928 34.375 1 77.69 34 ARG B C 1
ATOM 5746 O O . ARG B 1 34 ? 17.766 3.387 35.062 1 77.69 34 ARG B O 1
ATOM 5753 N N . TYR B 1 35 ? 19.188 3.334 33.469 1 75.5 35 TYR B N 1
ATOM 5754 C CA . TYR B 1 35 ? 18.797 2.002 33 1 75.5 35 TYR B CA 1
ATOM 5755 C C . TYR B 1 35 ? 19.141 0.947 34.031 1 75.5 35 TYR B C 1
ATOM 5757 O O . TYR B 1 35 ? 18.344 0.064 34.344 1 75.5 35 TYR B O 1
ATOM 5765 N N . SER B 1 36 ? 20.188 1.1 34.656 1 77.94 36 SER B N 1
ATOM 5766 C CA . SER B 1 36 ? 20.641 0.101 35.625 1 77.94 36 SER B CA 1
ATOM 5767 C C . SER B 1 36 ? 20.438 0.586 37.062 1 77.94 36 SER B C 1
ATOM 5769 O O . SER B 1 36 ? 20.672 -0.161 38 1 77.94 36 SER B O 1
ATOM 5771 N N . ASP B 1 37 ? 19.922 1.652 37.188 1 84.38 37 ASP B N 1
ATOM 5772 C CA . ASP B 1 37 ? 19.828 2.285 38.5 1 84.38 37 ASP B CA 1
ATOM 5773 C C . ASP B 1 37 ? 21.094 2.041 39.344 1 84.38 37 ASP B C 1
ATOM 5775 O O . ASP B 1 37 ? 21.031 1.454 40.406 1 84.38 37 ASP B O 1
ATOM 5779 N N . ALA B 1 38 ? 22.141 2.398 38.75 1 88.06 38 ALA B N 1
ATOM 5780 C CA . ALA B 1 38 ? 23.453 2.156 39.344 1 88.06 38 ALA B CA 1
ATOM 5781 C C . ALA B 1 38 ? 24.453 3.223 38.938 1 88.06 38 ALA B C 1
ATOM 5783 O O . ALA B 1 38 ? 24.203 3.994 38 1 88.06 38 ALA B O 1
ATOM 5784 N N . VAL B 1 39 ? 25.594 3.314 39.719 1 88.56 39 VAL B N 1
ATOM 5785 C CA . VAL B 1 39 ? 26.625 4.32 39.438 1 88.56 39 VAL B CA 1
ATOM 5786 C C . VAL B 1 39 ? 27.875 3.645 38.906 1 88.56 39 VAL B C 1
ATOM 5788 O O . VAL B 1 39 ? 28.344 2.639 39.438 1 88.56 39 VAL B O 1
ATOM 5791 N N . PHE B 1 40 ? 28.328 4.219 37.844 1 88.38 40 PHE B N 1
ATOM 5792 C CA . PHE B 1 40 ? 29.562 3.777 37.219 1 88.38 40 PHE B CA 1
ATOM 5793 C C . PHE B 1 40 ? 30.625 4.871 37.312 1 88.38 40 PHE B C 1
ATOM 5795 O O . PHE B 1 40 ? 30.312 6.039 37.531 1 88.38 40 PHE B O 1
ATOM 5802 N N . CYS B 1 41 ? 31.906 4.469 37.156 1 85 41 CYS B N 1
ATOM 5803 C CA . CYS B 1 41 ? 32.969 5.434 36.938 1 85 41 CYS B CA 1
ATOM 5804 C C . CYS B 1 41 ? 33.188 5.691 35.438 1 85 41 CYS B C 1
ATOM 5806 O O . CYS B 1 41 ? 33.531 4.777 34.688 1 85 41 CYS B O 1
ATOM 5808 N N . GLY B 1 42 ? 33.031 6.949 34.969 1 83.62 42 GLY B N 1
ATOM 5809 C CA . GLY B 1 42 ? 33.156 7.32 33.562 1 83.62 42 GLY B CA 1
ATOM 5810 C C . GLY B 1 42 ? 34.5 6.957 32.969 1 83.62 42 GLY B C 1
ATOM 5811 O O . GLY B 1 42 ? 34.562 6.211 31.984 1 83.62 42 GLY B O 1
ATOM 5812 N N . PRO B 1 43 ? 35.562 7.473 33.5 1 80.5 43 PRO B N 1
ATOM 5813 C CA . PRO B 1 43 ? 36.875 7.188 32.938 1 80.5 43 PRO B CA 1
ATOM 5814 C C . PRO B 1 43 ? 37.25 5.703 33 1 80.5 43 PRO B C 1
ATOM 5816 O O . PRO B 1 43 ? 37.781 5.156 32.031 1 80.5 43 PRO B O 1
ATOM 5819 N N . CYS B 1 44 ? 36.875 5.016 34.062 1 80.69 44 CYS B N 1
ATOM 5820 C CA . CYS B 1 44 ? 37.281 3.621 34.219 1 80.69 44 CYS B CA 1
ATOM 5821 C C . CYS B 1 44 ? 36.406 2.713 33.344 1 80.69 44 CYS B C 1
ATOM 5823 O O . CYS B 1 44 ? 36.844 1.645 32.938 1 80.69 44 CYS B O 1
ATOM 5825 N N . PHE B 1 45 ? 35.219 3.117 33.156 1 79.75 45 PHE B N 1
ATOM 5826 C CA . PHE B 1 45 ? 34.312 2.342 32.312 1 79.75 45 PHE B CA 1
ATOM 5827 C C . PHE B 1 45 ? 34.844 2.252 30.891 1 79.75 45 PHE B C 1
ATOM 5829 O O . PHE B 1 45 ? 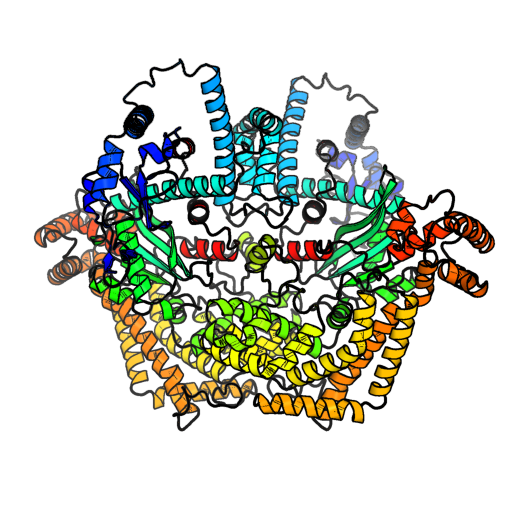34.688 1.214 30.234 1 79.75 45 PHE B O 1
ATOM 5836 N N . VAL B 1 46 ? 35.562 3.268 30.469 1 76.94 46 VAL B N 1
ATOM 5837 C CA . VAL B 1 46 ? 36 3.355 29.078 1 76.94 46 VAL B CA 1
ATOM 5838 C C . VAL B 1 46 ? 37.469 2.9 28.969 1 76.94 46 VAL B C 1
ATOM 5840 O O . VAL B 1 46 ? 37.844 2.219 28.016 1 76.94 46 VAL B O 1
ATOM 5843 N N . PHE B 1 47 ? 38.344 3.27 29.844 1 73 47 PHE B N 1
ATOM 5844 C CA . PHE B 1 47 ? 39.781 3.125 29.656 1 73 47 PHE B CA 1
ATOM 5845 C C . PHE B 1 47 ? 40.344 2.121 30.656 1 73 47 PHE B C 1
ATOM 5847 O O . PHE B 1 47 ? 41.562 1.914 30.719 1 73 47 PHE B O 1
ATOM 5854 N N . ASN B 1 48 ? 39.562 1.584 31.422 1 64.88 48 ASN B N 1
ATOM 5855 C CA . ASN B 1 48 ? 40.156 0.695 32.438 1 64.88 48 ASN B CA 1
ATOM 5856 C C . ASN B 1 48 ? 40.406 -0.695 31.859 1 64.88 48 ASN B C 1
ATOM 5858 O O . ASN B 1 48 ? 39.531 -1.303 31.25 1 64.88 48 ASN B O 1
ATOM 5862 N N . SER B 1 49 ? 41.656 -1.062 31.594 1 55.38 49 SER B N 1
ATOM 5863 C CA . SER B 1 49 ? 42.094 -2.371 31.125 1 55.38 49 SER B CA 1
ATOM 5864 C C . SER B 1 49 ? 42.062 -3.396 32.25 1 55.38 49 SER B C 1
ATOM 5866 O O . SER B 1 49 ? 42.25 -4.594 32 1 55.38 49 SER B O 1
ATOM 5868 N N . SER B 1 50 ? 42.062 -3.014 33.531 1 55.91 50 SER B N 1
ATOM 5869 C CA . SER B 1 50 ? 42.375 -3.941 34.625 1 55.91 50 SER B CA 1
ATOM 5870 C C . SER B 1 50 ? 41.125 -4.586 35.188 1 55.91 50 SER B C 1
ATOM 5872 O O . SER B 1 50 ? 40 -4.141 34.906 1 55.91 50 SER B O 1
ATOM 5874 N N . LYS B 1 51 ? 41.312 -5.645 36.125 1 57.75 51 LYS B N 1
ATOM 5875 C CA . LYS B 1 51 ? 40.469 -6.582 36.875 1 57.75 51 LYS B CA 1
ATOM 5876 C C . LYS B 1 51 ? 39.562 -5.852 37.844 1 57.75 51 LYS B C 1
ATOM 5878 O O . LYS B 1 51 ? 38.812 -6.48 38.594 1 57.75 51 LYS B O 1
ATOM 5883 N N . GLU B 1 52 ? 39.594 -4.566 37.969 1 57.41 52 GLU B N 1
ATOM 5884 C CA . GLU B 1 52 ? 38.719 -3.936 38.938 1 57.41 52 GLU B CA 1
ATOM 5885 C C . GLU B 1 52 ? 37.281 -3.898 38.438 1 57.41 52 GLU B C 1
ATOM 5887 O O . GLU B 1 52 ? 37 -3.387 37.375 1 57.41 52 GLU B O 1
ATOM 5892 N N . THR B 1 53 ? 36.5 -4.535 39.219 1 72.56 53 THR B N 1
ATOM 5893 C CA . THR B 1 53 ? 35.094 -4.801 38.844 1 72.56 53 THR B CA 1
ATOM 5894 C C . THR B 1 53 ? 34.156 -3.758 39.438 1 72.56 53 THR B C 1
ATOM 5896 O O . THR B 1 53 ? 33.094 -3.473 38.875 1 72.56 53 THR B O 1
ATOM 5899 N N . VAL B 1 54 ? 34.781 -3.014 40.438 1 76.75 54 VAL B N 1
ATOM 5900 C CA . VAL B 1 54 ? 33.844 -2.133 41.156 1 76.75 54 VAL B CA 1
ATOM 5901 C C . VAL B 1 54 ? 33.656 -0.85 40.344 1 76.75 54 VAL B C 1
ATOM 5903 O O . VAL B 1 54 ? 34.625 -0.235 39.875 1 76.75 54 VAL B O 1
ATOM 5906 N N . LEU B 1 55 ? 32.531 -0.337 40 1 85.19 55 LEU B N 1
ATOM 5907 C CA . LEU B 1 55 ? 32.031 0.829 39.281 1 85.19 55 LEU B CA 1
ATOM 5908 C C . LEU B 1 55 ? 32.25 0.684 37.781 1 85.19 55 LEU B C 1
ATOM 5910 O O . LEU B 1 55 ? 32.062 1.64 37.031 1 85.19 55 LEU B O 1
ATOM 5914 N N . VAL B 1 56 ? 32.781 -0.474 37.312 1 82.88 56 VAL B N 1
ATOM 5915 C CA . VAL B 1 56 ? 33 -0.721 35.906 1 82.88 56 VAL B CA 1
ATOM 5916 C C . VAL B 1 56 ? 32.125 -1.863 35.438 1 82.88 56 VAL B C 1
ATOM 5918 O O . VAL B 1 56 ? 31.094 -1.632 34.781 1 82.88 56 VAL B O 1
ATOM 5921 N N . SER B 1 57 ? 32.531 -3.166 35.812 1 78.31 57 SER B N 1
ATOM 5922 C CA . SER B 1 57 ? 31.688 -4.312 35.5 1 78.31 57 SER B CA 1
ATOM 5923 C C . SER B 1 57 ? 30.641 -4.551 36.562 1 78.31 57 SER B C 1
ATOM 5925 O O . SER B 1 57 ? 29.547 -5.047 36.281 1 78.31 57 SER B O 1
ATOM 5927 N N . ARG B 1 58 ? 30.891 -4.215 37.844 1 79 58 ARG B N 1
ATOM 5928 C CA . ARG B 1 58 ? 29.953 -4.254 38.969 1 79 58 ARG B CA 1
ATOM 5929 C C . ARG B 1 58 ? 29.609 -2.844 39.438 1 79 58 ARG B C 1
ATOM 5931 O O . ARG B 1 58 ? 30.359 -2.221 40.188 1 79 58 ARG B O 1
ATOM 5938 N N . PRO B 1 59 ? 28.484 -2.365 38.938 1 82.75 59 PRO B N 1
ATOM 5939 C CA . PRO B 1 59 ? 28.109 -0.999 39.312 1 82.75 59 PRO B CA 1
ATOM 5940 C C . PRO B 1 59 ? 27.797 -0.861 40.781 1 82.75 59 PRO B C 1
ATOM 5942 O O . PRO B 1 59 ? 27.516 -1.856 41.469 1 82.75 59 PRO B O 1
ATOM 5945 N N . MET B 1 60 ? 27.938 0.362 41.312 1 87 60 MET B N 1
ATOM 5946 C CA . MET B 1 60 ? 27.609 0.637 42.719 1 87 60 MET B CA 1
ATOM 5947 C C . MET B 1 60 ? 26.109 0.786 42.906 1 87 60 MET B C 1
ATOM 5949 O O . MET B 1 60 ? 25.484 1.665 42.281 1 87 60 MET B O 1
ATOM 5953 N N . THR B 1 61 ? 25.609 -0.147 43.688 1 85.38 61 THR B N 1
ATOM 5954 C CA . THR B 1 61 ? 24.188 -0.092 44 1 85.38 61 THR B CA 1
ATOM 5955 C C . THR B 1 61 ? 23.984 0.087 45.5 1 85.38 61 THR B C 1
ATOM 5957 O O . THR B 1 61 ? 22.844 0.191 45.969 1 85.38 61 THR B O 1
ATOM 5960 N N . ASP B 1 62 ? 25.031 0.106 46.312 1 83.56 62 ASP B N 1
ATOM 5961 C CA . ASP B 1 62 ? 24.984 0.297 47.75 1 83.56 62 ASP B CA 1
ATOM 5962 C C . ASP B 1 62 ? 24.984 1.781 48.094 1 83.56 62 ASP B C 1
ATOM 5964 O O . ASP B 1 62 ? 26.031 2.41 48.156 1 83.56 62 ASP B O 1
ATOM 5968 N N . TRP B 1 63 ? 23.859 2.266 48.406 1 86.62 63 TRP B N 1
ATOM 5969 C CA . TRP B 1 63 ? 23.703 3.693 48.656 1 86.62 63 TRP B CA 1
ATOM 5970 C C . TRP B 1 63 ? 24.141 4.047 50.094 1 86.62 63 TRP B C 1
ATOM 5972 O O . TRP B 1 63 ? 24.469 5.203 50.375 1 86.62 63 TRP B O 1
ATOM 5982 N N . SER B 1 64 ? 24.047 3.066 51.031 1 81.62 64 SER B N 1
ATOM 5983 C CA . SER B 1 64 ? 24.406 3.312 52.406 1 81.62 64 SER B CA 1
ATOM 5984 C C . SER B 1 64 ? 25.906 3.596 52.562 1 81.62 64 SER B C 1
ATOM 5986 O O . SER B 1 64 ? 26.297 4.438 53.375 1 81.62 64 SER B O 1
ATOM 5988 N N . ASN B 1 65 ? 26.766 2.998 51.75 1 86.25 65 ASN B N 1
ATOM 5989 C CA . ASN B 1 65 ? 28.219 3.168 51.781 1 86.25 65 ASN B CA 1
ATOM 5990 C C . ASN B 1 65 ? 28.75 3.828 50.531 1 86.25 65 ASN B C 1
ATOM 5992 O O . ASN B 1 65 ? 29.938 3.678 50.188 1 86.25 65 ASN B O 1
ATOM 5996 N N . GLY B 1 66 ? 27.922 4.523 49.938 1 87.12 66 GLY B N 1
ATOM 5997 C CA . GLY B 1 66 ? 28.281 5.09 48.625 1 87.12 66 GLY B CA 1
ATOM 5998 C C . GLY B 1 66 ? 29.469 6.031 48.688 1 87.12 66 GLY B C 1
ATOM 5999 O O . GLY B 1 66 ? 30.375 5.957 47.875 1 87.12 66 GLY B O 1
ATOM 6000 N N . LYS B 1 67 ? 29.484 6.852 49.625 1 87.25 67 LYS B N 1
ATOM 6001 C CA . LYS B 1 67 ? 30.562 7.82 49.75 1 87.25 67 LYS B CA 1
ATOM 6002 C C . LYS B 1 67 ? 31.906 7.121 50 1 87.25 67 LYS B C 1
ATOM 6004 O O . LYS B 1 67 ? 32.906 7.484 49.375 1 87.25 67 LYS B O 1
ATOM 6009 N N . LYS B 1 68 ? 31.875 6.113 50.812 1 87.44 68 LYS B N 1
ATOM 6010 C CA . LYS B 1 68 ? 33.094 5.363 51.125 1 87.44 68 LYS B CA 1
ATOM 6011 C C . LYS B 1 68 ? 33.625 4.645 49.906 1 87.44 68 LYS B C 1
ATOM 6013 O O . LYS B 1 68 ? 34.844 4.625 49.656 1 87.44 68 LYS B O 1
ATOM 6018 N N . ILE B 1 69 ? 32.75 4.098 49.125 1 88.19 69 ILE B N 1
ATOM 6019 C CA . ILE B 1 69 ? 33.125 3.35 47.938 1 88.19 69 ILE B CA 1
ATOM 6020 C C . ILE B 1 69 ? 33.719 4.297 46.906 1 88.19 69 ILE B C 1
ATOM 6022 O O . ILE B 1 69 ? 34.781 4.004 46.312 1 88.19 69 ILE B O 1
ATOM 6026 N N . LEU B 1 70 ? 33.125 5.391 46.719 1 89.31 70 LEU B N 1
ATOM 6027 C CA . LEU B 1 70 ? 33.594 6.363 45.75 1 89.31 70 LEU B CA 1
ATOM 6028 C C . LEU B 1 70 ? 34.906 6.98 46.188 1 89.31 70 LEU B C 1
ATOM 6030 O O . LEU B 1 70 ? 35.812 7.199 45.344 1 89.31 70 LEU B O 1
ATOM 6034 N N . GLU B 1 71 ? 35.062 7.223 47.406 1 87.94 71 GLU B N 1
ATOM 6035 C CA . GLU B 1 71 ? 36.281 7.781 47.906 1 87.94 71 GLU B CA 1
ATOM 6036 C C . GLU B 1 71 ? 37.469 6.809 47.75 1 87.94 71 GLU B C 1
ATOM 6038 O O . GLU B 1 71 ? 38.562 7.203 47.344 1 87.94 71 GLU B O 1
ATOM 6043 N N . ARG B 1 72 ? 37.156 5.578 48.031 1 86.25 72 ARG B N 1
ATOM 6044 C CA . ARG B 1 72 ? 38.188 4.551 47.844 1 86.25 72 ARG B CA 1
ATOM 6045 C C . ARG B 1 72 ? 38.562 4.422 46.375 1 86.25 72 ARG B C 1
ATOM 6047 O O . ARG B 1 72 ? 39.75 4.289 46.031 1 86.25 72 ARG B O 1
ATOM 6054 N N . HIS B 1 73 ? 37.594 4.43 45.562 1 86.19 73 HIS B N 1
ATOM 6055 C CA . HIS B 1 73 ? 37.844 4.312 44.125 1 86.19 73 HIS B CA 1
ATOM 6056 C C . HIS B 1 73 ? 38.656 5.492 43.594 1 86.19 73 HIS B C 1
ATOM 6058 O O . HIS B 1 73 ? 39.562 5.312 42.781 1 86.19 73 HIS B O 1
ATOM 6064 N N . SER B 1 74 ? 38.344 6.625 44.031 1 85.44 74 SER B N 1
ATOM 6065 C CA . SER B 1 74 ? 39.031 7.844 43.594 1 85.44 74 SER B CA 1
ATOM 6066 C C . SER B 1 74 ? 40.5 7.805 43.906 1 85.44 74 SER B C 1
ATOM 6068 O O . SER B 1 74 ? 41.312 8.445 43.219 1 85.44 74 SER B O 1
ATOM 6070 N N . LYS B 1 75 ? 40.844 7.035 44.875 1 83.81 75 LYS B N 1
ATOM 6071 C CA . LYS B 1 75 ? 42.219 6.98 45.312 1 83.81 75 LYS B CA 1
ATOM 6072 C C . LYS B 1 75 ? 42.938 5.777 44.719 1 83.81 75 LYS B C 1
ATOM 6074 O O . LYS B 1 75 ? 44.125 5.586 44.938 1 83.81 75 LYS B O 1
ATOM 6079 N N . SER B 1 76 ? 42.219 5.016 44.031 1 82.12 76 SER B N 1
ATOM 6080 C CA . SER B 1 76 ? 42.812 3.811 43.469 1 82.12 76 SER B CA 1
ATOM 6081 C C . SER B 1 76 ? 43.75 4.145 42.312 1 82.12 76 SER B C 1
ATOM 6083 O O . SER B 1 76 ? 43.5 5.129 41.594 1 82.12 76 SER B O 1
ATOM 6085 N N . LYS B 1 77 ? 44.812 3.324 42.094 1 80.56 77 LYS B N 1
ATOM 6086 C CA . LYS B 1 77 ? 45.781 3.523 41.031 1 80.56 77 LYS B CA 1
ATOM 6087 C C . LYS B 1 77 ? 45.156 3.318 39.656 1 80.56 77 LYS B C 1
ATOM 6089 O O . LYS B 1 77 ? 45.438 4.066 38.719 1 80.56 77 LYS B O 1
ATOM 6094 N N . ASP B 1 78 ? 44.281 2.344 39.656 1 78 78 ASP B N 1
ATOM 6095 C CA . ASP B 1 78 ? 43.625 2.033 38.375 1 78 78 ASP B CA 1
ATOM 6096 C C . ASP B 1 78 ? 42.75 3.186 37.938 1 78 78 ASP B C 1
ATOM 6098 O O . ASP B 1 78 ? 42.719 3.531 36.75 1 78 78 ASP B O 1
ATOM 6102 N N . HIS B 1 79 ? 42.094 3.801 38.812 1 82.56 79 HIS B N 1
ATOM 6103 C CA . HIS B 1 79 ? 41.25 4.949 38.469 1 82.56 79 HIS B CA 1
ATOM 6104 C C . HIS B 1 79 ? 42.125 6.133 38.031 1 82.56 79 HIS B C 1
ATOM 6106 O O . HIS B 1 79 ? 41.812 6.797 37.031 1 82.56 79 HIS B O 1
ATOM 6112 N N . ARG B 1 80 ? 43.156 6.352 38.688 1 80.25 80 ARG B N 1
ATOM 6113 C CA . ARG B 1 80 ? 44.031 7.469 38.312 1 80.25 80 ARG B CA 1
ATOM 6114 C C . ARG B 1 80 ? 44.562 7.305 36.906 1 80.25 80 ARG B C 1
ATOM 6116 O O . ARG B 1 80 ? 44.594 8.266 36.125 1 80.25 80 ARG B O 1
ATOM 6123 N N . ASN B 1 81 ? 44.938 6.113 36.625 1 79.19 81 ASN B N 1
ATOM 6124 C CA . ASN B 1 81 ? 45.438 5.844 35.281 1 79.19 81 ASN B CA 1
ATOM 6125 C C . ASN B 1 81 ? 44.312 6.055 34.219 1 79.19 81 ASN B C 1
ATOM 6127 O O . ASN B 1 81 ? 44.562 6.656 33.188 1 79.19 81 ASN B O 1
ATOM 6131 N N . ALA B 1 82 ? 43.188 5.559 34.562 1 79.62 82 ALA B N 1
ATOM 6132 C CA . ALA B 1 82 ? 42.062 5.691 33.625 1 79.62 82 ALA B CA 1
ATOM 6133 C C . ALA B 1 82 ? 41.656 7.152 33.469 1 79.62 82 ALA B C 1
ATOM 6135 O O . ALA B 1 82 ? 41.344 7.602 32.375 1 79.62 82 ALA B O 1
ATOM 6136 N N . ALA B 1 83 ? 41.719 7.844 34.531 1 79.31 83 ALA B N 1
ATOM 6137 C CA . ALA B 1 83 ? 41.344 9.258 34.5 1 79.31 83 ALA B CA 1
ATOM 6138 C C . ALA B 1 83 ? 42.344 10.07 33.688 1 79.31 83 ALA B C 1
ATOM 6140 O O . ALA B 1 83 ? 41.969 10.953 32.906 1 79.31 83 ALA B O 1
ATOM 6141 N N . THR B 1 84 ? 43.594 9.773 33.781 1 78.5 84 THR B N 1
ATOM 6142 C CA . THR B 1 84 ? 44.625 10.445 33 1 78.5 84 THR B CA 1
ATOM 6143 C C . THR B 1 84 ? 44.438 10.148 31.516 1 78.5 84 THR B C 1
ATOM 6145 O O . THR B 1 84 ? 44.562 11.047 30.688 1 78.5 84 THR B O 1
ATOM 6148 N N . ARG B 1 85 ? 44.125 8.922 31.312 1 74.56 85 ARG B N 1
ATOM 6149 C CA . ARG B 1 85 ? 43.875 8.539 29.922 1 74.56 85 ARG B CA 1
ATOM 6150 C C . ARG B 1 85 ? 42.594 9.219 29.391 1 74.56 85 ARG B C 1
ATOM 6152 O O . ARG B 1 85 ? 42.562 9.648 28.234 1 74.56 85 ARG B O 1
ATOM 6159 N N . ALA B 1 86 ? 41.688 9.32 30.219 1 75.94 86 ALA B N 1
ATOM 6160 C CA . ALA B 1 86 ? 40.438 9.977 29.828 1 75.94 86 ALA B CA 1
ATOM 6161 C C . ALA B 1 86 ? 40.688 11.461 29.562 1 75.94 86 ALA B C 1
ATOM 6163 O O . ALA B 1 86 ? 40.156 11.992 28.562 1 75.94 86 ALA B O 1
ATOM 6164 N N . ASP B 1 87 ? 41.406 12.047 30.406 1 73.06 87 ASP B N 1
ATOM 6165 C CA . ASP B 1 87 ? 41.75 13.453 30.203 1 73.06 87 ASP B CA 1
ATOM 6166 C C . ASP B 1 87 ? 42.562 13.656 28.938 1 73.06 87 ASP B C 1
ATOM 6168 O O . ASP B 1 87 ? 42.312 14.594 28.172 1 73.06 87 ASP B O 1
ATOM 6172 N N . ALA B 1 88 ? 43.469 12.805 28.812 1 69.25 88 ALA B N 1
ATOM 6173 C CA . ALA B 1 88 ? 44.281 12.859 27.594 1 69.25 88 ALA B CA 1
ATOM 6174 C C . ALA B 1 88 ? 43.406 12.672 26.359 1 69.25 88 ALA B C 1
ATOM 6176 O O . ALA B 1 88 ? 43.562 13.359 25.359 1 69.25 88 ALA B O 1
ATOM 6177 N N . PHE B 1 89 ? 42.531 11.797 26.516 1 69.62 89 PHE B N 1
ATOM 6178 C CA . PHE B 1 89 ? 41.594 11.516 25.438 1 69.62 89 PHE B CA 1
ATOM 6179 C C . PHE B 1 89 ? 40.75 12.734 25.125 1 69.62 89 PHE B C 1
ATOM 6181 O O . PHE B 1 89 ? 40.562 13.117 23.969 1 69.62 89 PHE B O 1
ATOM 6188 N N . VAL B 1 90 ? 40.25 13.352 26.219 1 68.25 90 VAL B N 1
ATOM 6189 C CA . VAL B 1 90 ? 39.406 14.539 26.031 1 68.25 90 VAL B CA 1
ATOM 6190 C C . VAL B 1 90 ? 40.25 15.68 25.484 1 68.25 90 VAL B C 1
ATOM 6192 O O . VAL B 1 90 ? 39.812 16.406 24.578 1 68.25 90 VAL B O 1
ATOM 6195 N N . ASN B 1 91 ? 41.375 15.844 26.016 1 65.62 91 ASN B N 1
ATOM 6196 C CA . ASN B 1 91 ? 42.25 16.891 25.531 1 65.62 91 ASN B CA 1
ATOM 6197 C C . ASN B 1 91 ? 42.656 16.656 24.078 1 65.62 91 ASN B C 1
ATOM 6199 O O . ASN B 1 91 ? 42.781 17.609 23.297 1 65.62 91 ASN B O 1
ATOM 6203 N N . VAL B 1 92 ? 42.844 15.406 23.75 1 58.75 92 VAL B N 1
ATOM 6204 C CA . VAL B 1 92 ? 43.125 15.078 22.359 1 58.75 92 VAL B CA 1
ATOM 6205 C C . VAL B 1 92 ? 41.875 15.344 21.5 1 58.75 92 VAL B C 1
ATOM 6207 O O . VAL B 1 92 ? 41.969 15.938 20.422 1 58.75 92 VAL B O 1
ATOM 6210 N N . CYS B 1 93 ? 40.75 14.93 22 1 60.97 93 CYS B N 1
ATOM 6211 C CA . CYS B 1 93 ? 39.5 15.07 21.266 1 60.97 93 CYS B CA 1
ATOM 6212 C C . CYS B 1 93 ? 39.125 16.547 21.125 1 60.97 93 CYS B C 1
ATOM 6214 O O . CYS B 1 93 ? 38.531 16.953 20.109 1 60.97 93 CYS B O 1
ATOM 6216 N N . THR B 1 94 ? 39.531 17.328 22.219 1 57.34 94 THR B N 1
ATOM 6217 C CA . THR B 1 94 ? 39.188 18.75 22.188 1 57.34 94 THR B CA 1
ATOM 6218 C C . THR B 1 94 ? 40.312 19.562 21.547 1 57.34 94 THR B C 1
ATOM 6220 O O . THR B 1 94 ? 40.188 20.781 21.422 1 57.34 94 THR B O 1
ATOM 6223 N N . GLY B 1 95 ? 41.344 18.953 21.062 1 57.84 95 GLY B N 1
ATOM 6224 C CA . GLY B 1 95 ? 42.438 19.562 20.344 1 57.84 95 GLY B CA 1
ATOM 6225 C C . GLY B 1 95 ? 43.469 20.188 21.25 1 57.84 95 GLY B C 1
ATOM 6226 O O . GLY B 1 95 ? 44.375 20.891 20.781 1 57.84 95 GLY B O 1
ATOM 6227 N N . GLN B 1 96 ? 43.469 20.297 22.5 1 59.34 96 GLN B N 1
ATOM 6228 C CA . GLN B 1 96 ? 44.344 21 23.406 1 59.34 96 GLN B CA 1
ATOM 6229 C C . GLN B 1 96 ? 45.656 20.25 23.578 1 59.34 96 GLN B C 1
ATOM 6231 O O . GLN B 1 96 ? 46.688 20.859 23.859 1 59.34 96 GLN B O 1
ATOM 6236 N N . LEU B 1 97 ? 45.812 19.078 23.875 1 51.31 97 LEU B N 1
ATOM 6237 C CA . LEU B 1 97 ? 47.031 18.281 23.938 1 51.31 97 LEU B CA 1
ATOM 6238 C C . LEU B 1 97 ? 47.188 17.453 22.672 1 51.31 97 LEU B C 1
ATOM 6240 O O . LEU B 1 97 ? 46.219 16.891 22.156 1 51.31 97 LEU B O 1
ATOM 6244 N N . LYS B 1 98 ? 48.344 17.781 22.016 1 45.94 98 LYS B N 1
ATOM 6245 C CA . LYS B 1 98 ? 48.688 16.906 20.891 1 45.94 98 LYS B CA 1
ATOM 6246 C C . LYS B 1 98 ? 48.906 15.477 21.359 1 45.94 98 LYS B C 1
ATOM 6248 O O . LYS B 1 98 ? 49.5 15.25 22.422 1 45.94 98 LYS B O 1
ATOM 6253 N N . MET B 1 99 ? 48.062 14.641 21.172 1 41.81 99 MET B N 1
ATOM 6254 C CA . MET B 1 99 ? 48.406 13.266 21.531 1 41.81 99 MET B CA 1
ATOM 6255 C C . MET B 1 99 ? 49.906 13.016 21.406 1 41.81 99 MET B C 1
ATOM 6257 O O . MET B 1 99 ? 50.5 13.266 20.344 1 41.81 99 MET B O 1
ATOM 6261 N N . SER B 1 100 ? 50.75 13.391 22.234 1 37.84 100 SER B N 1
ATOM 6262 C CA . SER B 1 100 ? 52.156 13.031 22.156 1 37.84 100 SER B CA 1
ATOM 6263 C C . SER B 1 100 ? 52.344 11.648 21.547 1 37.84 100 SER B C 1
ATOM 6265 O O . SER B 1 100 ? 53.438 11.078 21.609 1 37.84 100 SER B O 1
ATOM 6267 N N . CYS B 1 101 ? 51.469 10.688 21.969 1 34.75 101 CYS B N 1
ATOM 6268 C CA . CYS B 1 101 ? 52 9.469 21.375 1 34.75 101 CYS B CA 1
ATOM 6269 C C . CYS B 1 101 ? 52.656 9.766 20.031 1 34.75 101 CYS B C 1
ATOM 6271 O O . CYS B 1 101 ? 52.375 10.805 19.422 1 34.75 101 CYS B O 1
ATOM 6273 N N . LYS B 1 102 ? 53.344 8.656 19.422 1 35.56 102 LYS B N 1
ATOM 6274 C CA . LYS B 1 102 ? 54.062 8.523 18.156 1 35.56 102 LYS B CA 1
ATOM 6275 C C . LYS B 1 102 ? 53.375 9.344 17.047 1 35.56 102 LYS B C 1
ATOM 6277 O O . LYS B 1 102 ? 52.188 9.664 17.156 1 35.56 102 LYS B O 1
ATOM 6282 N N . LYS B 1 103 ? 54.094 9.883 16.078 1 36.41 103 LYS B N 1
ATOM 6283 C CA . LYS B 1 103 ? 53.75 10.148 14.688 1 36.41 103 LYS B CA 1
ATOM 6284 C C . LYS B 1 103 ? 52.469 9.391 14.289 1 36.41 103 LYS B C 1
ATOM 6286 O O . LYS B 1 103 ? 52.406 8.164 14.422 1 36.41 103 LYS B O 1
ATOM 6291 N N . PRO B 1 104 ? 51.219 9.648 14.672 1 41.41 104 PRO B N 1
ATOM 6292 C CA . PRO B 1 104 ? 50.25 8.734 14.102 1 41.41 104 PRO B CA 1
ATOM 6293 C C . PRO B 1 104 ? 50.812 7.875 12.977 1 41.41 104 PRO B C 1
ATOM 6295 O O . PRO B 1 104 ? 51.281 8.406 11.977 1 41.41 104 PRO B O 1
ATOM 6298 N N . VAL B 1 105 ? 51.625 6.848 13.375 1 43.78 105 VAL B N 1
ATOM 6299 C CA . VAL B 1 105 ? 52.344 6.02 12.406 1 43.78 105 VAL B CA 1
ATOM 6300 C C . VAL B 1 105 ? 51.562 5.961 11.094 1 43.78 105 VAL B C 1
ATOM 6302 O O . VAL B 1 105 ? 50.312 5.996 11.094 1 43.78 105 VAL B O 1
ATOM 6305 N N . ALA B 1 106 ? 52.188 6.422 10.008 1 54.09 106 ALA B N 1
ATOM 6306 C CA . ALA B 1 106 ? 51.688 6.332 8.633 1 54.09 106 ALA B CA 1
ATOM 6307 C C . ALA B 1 106 ? 50.656 5.238 8.5 1 54.09 106 ALA B C 1
ATOM 6309 O O . ALA B 1 106 ? 49.656 5.41 7.789 1 54.09 106 ALA B O 1
ATOM 6310 N N . GLN B 1 107 ? 50.812 4.324 9.414 1 59.25 107 GLN B N 1
ATOM 6311 C CA . GLN B 1 107 ? 49.938 3.178 9.289 1 59.25 107 GLN B CA 1
ATOM 6312 C C . GLN B 1 107 ? 48.594 3.453 9.961 1 59.25 107 GLN B C 1
ATOM 6314 O O . GLN B 1 107 ? 47.531 3.088 9.438 1 59.25 107 GLN B O 1
ATOM 6319 N N . ASP B 1 108 ? 48.625 4.086 11.25 1 61.06 108 ASP B N 1
ATOM 6320 C CA . ASP B 1 108 ? 47.375 4.344 11.961 1 61.06 108 ASP B CA 1
ATOM 6321 C C . ASP B 1 108 ? 46.531 5.371 11.219 1 61.06 108 ASP B C 1
ATOM 6323 O O . ASP B 1 108 ? 45.312 5.246 11.156 1 61.06 108 ASP B O 1
ATOM 6327 N N . GLN B 1 109 ? 47.156 6.387 10.742 1 74.88 109 GLN B N 1
ATOM 6328 C CA . GLN B 1 109 ? 46.438 7.363 9.93 1 74.88 109 GLN B CA 1
ATOM 6329 C C . GLN B 1 109 ? 45.812 6.707 8.695 1 74.88 109 GLN B C 1
ATOM 6331 O O . GLN B 1 109 ? 44.719 7.051 8.289 1 74.88 109 GLN B O 1
ATOM 6336 N N . ALA B 1 110 ? 46.625 5.812 8.211 1 75.44 110 ALA B N 1
ATOM 6337 C CA . ALA B 1 110 ? 46.125 5.105 7.035 1 75.44 110 ALA B CA 1
ATOM 6338 C C . ALA B 1 110 ? 44.875 4.293 7.367 1 75.44 110 ALA B C 1
ATOM 6340 O O . ALA B 1 110 ? 43.938 4.246 6.578 1 75.44 110 ALA B O 1
ATOM 6341 N N . ILE B 1 111 ? 44.938 3.699 8.562 1 74.19 111 ILE B N 1
ATOM 6342 C CA . ILE B 1 111 ? 43.781 2.9 8.984 1 74.19 111 ILE B CA 1
ATOM 6343 C C . ILE B 1 111 ? 42.594 3.811 9.234 1 74.19 111 ILE B C 1
ATOM 6345 O O . ILE B 1 111 ? 41.469 3.492 8.836 1 74.19 111 ILE B O 1
ATOM 6349 N N . THR B 1 112 ? 42.875 4.898 9.945 1 79.56 112 THR B N 1
ATOM 6350 C CA . THR B 1 112 ? 41.812 5.844 10.242 1 79.56 112 THR B CA 1
ATOM 6351 C C . THR B 1 112 ? 41.219 6.414 8.953 1 79.56 112 THR B C 1
ATOM 6353 O O . THR B 1 112 ? 40 6.543 8.82 1 79.56 112 THR B O 1
ATOM 6356 N N . ASP B 1 113 ? 42.062 6.781 8.07 1 82.88 113 ASP B N 1
ATOM 6357 C CA . ASP B 1 113 ? 41.594 7.328 6.797 1 82.88 113 ASP B CA 1
ATOM 6358 C C . ASP B 1 113 ? 40.781 6.293 6.016 1 82.88 113 ASP B C 1
ATOM 6360 O O . ASP B 1 113 ? 39.781 6.633 5.363 1 82.88 113 ASP B O 1
ATOM 6364 N N . HIS B 1 114 ? 41.281 5.168 6.133 1 81.25 114 HIS B N 1
ATOM 6365 C CA . HIS B 1 114 ? 40.594 4.078 5.465 1 81.25 114 HIS B CA 1
ATOM 6366 C C . HIS B 1 114 ? 39.188 3.875 6.051 1 81.25 114 HIS B C 1
ATOM 6368 O O . HIS B 1 114 ? 38.219 3.764 5.312 1 81.25 114 HIS B O 1
ATOM 6374 N N . THR B 1 115 ? 39.125 3.787 7.363 1 81.06 115 THR B N 1
ATOM 6375 C CA . THR B 1 115 ? 37.844 3.596 8.031 1 81.06 115 THR B CA 1
ATOM 6376 C C . THR B 1 115 ? 36.906 4.77 7.754 1 81.06 115 THR B C 1
ATOM 6378 O O . THR B 1 115 ? 35.719 4.582 7.582 1 81.06 115 THR B O 1
ATOM 6381 N N . ARG B 1 116 ? 37.5 5.906 7.805 1 86.5 116 ARG B N 1
ATOM 6382 C CA . ARG B 1 116 ? 36.719 7.098 7.512 1 86.5 116 ARG B CA 1
ATOM 6383 C C . ARG B 1 116 ? 36.156 7.039 6.098 1 86.5 116 ARG B C 1
ATOM 6385 O O . ARG B 1 116 ? 35 7.469 5.867 1 86.5 116 ARG B O 1
ATOM 6392 N N . HIS B 1 117 ? 36.938 6.574 5.242 1 88.56 117 HIS B N 1
ATOM 6393 C CA . HIS B 1 117 ? 36.469 6.445 3.861 1 88.56 117 HIS B CA 1
ATOM 6394 C C . HIS B 1 117 ? 35.281 5.488 3.754 1 88.56 117 HIS B C 1
ATOM 6396 O O . HIS B 1 117 ? 34.312 5.773 3.051 1 88.56 117 HIS B O 1
ATOM 6402 N N . ILE B 1 118 ? 35.406 4.445 4.457 1 86.31 118 ILE B N 1
ATOM 6403 C CA . ILE B 1 118 ? 34.344 3.447 4.438 1 86.31 118 ILE B CA 1
ATOM 6404 C C . ILE B 1 118 ? 33.062 4.039 5.039 1 86.31 118 ILE B C 1
ATOM 6406 O O . ILE B 1 118 ? 31.969 3.895 4.477 1 86.31 118 ILE B O 1
ATOM 6410 N N . LEU B 1 119 ? 33.219 4.66 6.145 1 89.38 119 LEU B N 1
ATOM 6411 C CA . LEU B 1 119 ? 32.062 5.242 6.82 1 89.38 119 LEU B CA 1
ATOM 6412 C C . LEU B 1 119 ? 31.438 6.344 5.977 1 89.38 119 LEU B C 1
ATOM 6414 O O . LEU B 1 119 ? 30.219 6.531 6.004 1 89.38 119 LEU B O 1
ATOM 6418 N N . ARG B 1 120 ? 32.281 7.016 5.242 1 92.19 120 ARG B N 1
ATOM 6419 C CA . ARG B 1 120 ? 31.781 8.039 4.336 1 92.19 120 ARG B CA 1
ATOM 6420 C C . ARG B 1 120 ? 30.859 7.43 3.287 1 92.19 120 ARG B C 1
ATOM 6422 O O . ARG B 1 120 ? 29.797 7.988 2.982 1 92.19 120 ARG B O 1
ATOM 6429 N N . ARG B 1 121 ? 31.281 6.316 2.785 1 91.19 121 ARG B N 1
ATOM 6430 C CA . ARG B 1 121 ? 30.484 5.641 1.771 1 91.19 121 ARG B CA 1
ATOM 6431 C C . ARG B 1 121 ? 29.188 5.117 2.363 1 91.19 121 ARG B C 1
ATOM 6433 O O . ARG B 1 121 ? 28.125 5.238 1.746 1 91.19 121 ARG B O 1
ATOM 6440 N N . ILE B 1 122 ? 29.281 4.586 3.49 1 90.69 122 ILE B N 1
ATOM 6441 C CA . ILE B 1 122 ? 28.094 4.066 4.164 1 90.69 122 ILE B CA 1
ATOM 6442 C C . ILE B 1 122 ? 27.109 5.207 4.438 1 90.69 122 ILE B C 1
ATOM 6444 O O . ILE B 1 122 ? 25.922 5.082 4.164 1 90.69 122 ILE B O 1
ATOM 6448 N N . THR B 1 123 ? 27.609 6.309 4.965 1 94.12 123 THR B N 1
ATOM 6449 C CA . THR B 1 123 ? 26.781 7.465 5.285 1 94.12 123 THR B CA 1
ATOM 6450 C C . THR B 1 123 ? 26.109 8.008 4.031 1 94.12 123 THR B C 1
ATOM 6452 O O . THR B 1 123 ? 24.938 8.391 4.062 1 94.12 123 THR B O 1
ATOM 6455 N N . SER B 1 124 ? 26.859 8.008 3.008 1 93.75 124 SER B N 1
ATOM 6456 C CA . SER B 1 124 ? 26.297 8.5 1.749 1 93.75 124 SER B CA 1
ATOM 6457 C C . SER B 1 124 ? 25.156 7.617 1.267 1 93.75 124 SER B C 1
ATOM 6459 O O . SER B 1 124 ? 24.188 8.109 0.69 1 93.75 124 SER B O 1
ATOM 6461 N N . ILE B 1 125 ? 25.297 6.348 1.392 1 93.5 125 ILE B N 1
ATOM 6462 C CA . ILE B 1 125 ? 24.25 5.414 0.993 1 93.5 125 ILE B CA 1
ATOM 6463 C C . ILE B 1 125 ? 23.016 5.621 1.868 1 93.5 125 ILE B C 1
ATOM 6465 O O . ILE B 1 125 ? 21.891 5.594 1.376 1 93.5 125 ILE B O 1
ATOM 6469 N N . LEU B 1 126 ? 23.234 5.824 3.131 1 93.44 126 LEU B N 1
ATOM 6470 C CA . LEU B 1 126 ? 22.125 6.051 4.047 1 93.44 126 LEU B CA 1
ATOM 6471 C C . LEU B 1 126 ? 21.375 7.324 3.682 1 93.44 126 LEU B C 1
ATOM 6473 O O . LEU B 1 126 ? 20.141 7.359 3.73 1 93.44 126 LEU B O 1
ATOM 6477 N N . ILE B 1 127 ? 22.078 8.359 3.369 1 95.12 127 ILE B N 1
ATOM 6478 C CA . ILE B 1 127 ? 21.453 9.617 2.959 1 95.12 127 ILE B CA 1
ATOM 6479 C C . ILE B 1 127 ? 20.641 9.398 1.69 1 95.12 127 ILE B C 1
ATOM 6481 O O . ILE B 1 127 ? 19.5 9.891 1.584 1 95.12 127 ILE B O 1
ATOM 6485 N N . LEU B 1 128 ? 21.234 8.633 0.818 1 92.88 128 LEU B N 1
ATOM 6486 C CA . LEU B 1 128 ? 20.547 8.328 -0.424 1 92.88 128 LEU B CA 1
ATOM 6487 C C . LEU B 1 128 ? 19.234 7.586 -0.141 1 92.88 128 LEU B C 1
ATOM 6489 O O . LEU B 1 128 ? 18.188 7.945 -0.675 1 92.88 128 LEU B O 1
ATOM 6493 N N . CYS B 1 129 ? 19.281 6.555 0.642 1 90.81 129 CYS B N 1
ATOM 6494 C CA . CYS B 1 129 ? 18.094 5.762 0.972 1 90.81 129 CYS B CA 1
ATOM 6495 C C . CYS B 1 129 ? 17.047 6.613 1.68 1 90.81 129 CYS B C 1
ATOM 6497 O O . CYS B 1 129 ? 15.859 6.512 1.385 1 90.81 129 CYS B O 1
ATOM 6499 N N . GLY B 1 130 ? 17.469 7.449 2.619 1 90.56 130 GLY B N 1
ATOM 6500 C CA . GLY B 1 130 ? 16.531 8.297 3.35 1 90.56 130 GLY B CA 1
ATOM 6501 C C . GLY B 1 130 ? 15.836 9.32 2.467 1 90.56 130 GLY B C 1
ATOM 6502 O O . GLY B 1 130 ? 14.617 9.453 2.518 1 90.56 130 GLY B O 1
ATOM 6503 N N . ARG B 1 131 ? 16.547 9.992 1.663 1 91.06 131 ARG B N 1
ATOM 6504 C CA . ARG B 1 131 ? 16 11.055 0.824 1 91.06 131 ARG B CA 1
ATOM 6505 C C . ARG B 1 131 ? 15.078 10.484 -0.25 1 91.06 131 ARG B C 1
ATOM 6507 O O . ARG B 1 131 ? 14.094 11.125 -0.63 1 91.06 131 ARG B O 1
ATOM 6514 N N . GLN B 1 132 ? 15.406 9.281 -0.692 1 88.25 132 GLN B N 1
ATOM 6515 C CA . GLN B 1 132 ? 14.617 8.68 -1.763 1 88.25 132 GLN B CA 1
ATOM 6516 C C . GLN B 1 132 ? 13.57 7.723 -1.203 1 88.25 132 GLN B C 1
ATOM 6518 O O . GLN B 1 132 ? 12.812 7.105 -1.96 1 88.25 132 GLN B O 1
ATOM 6523 N N . ASN B 1 133 ? 13.492 7.613 0.075 1 85.69 133 ASN B N 1
ATOM 6524 C CA . ASN B 1 133 ? 12.562 6.711 0.739 1 85.69 133 ASN B CA 1
ATOM 6525 C C . ASN B 1 133 ? 12.742 5.27 0.271 1 85.69 133 ASN B C 1
ATOM 6527 O O . ASN B 1 133 ? 11.781 4.613 -0.123 1 85.69 133 ASN B O 1
ATOM 6531 N N . ILE B 1 134 ? 13.969 4.828 0.155 1 87.06 134 ILE B N 1
ATOM 6532 C CA . ILE B 1 134 ? 14.297 3.432 -0.111 1 87.06 134 ILE B CA 1
ATOM 6533 C C . ILE B 1 134 ? 14.477 2.684 1.209 1 87.06 134 ILE B C 1
ATOM 6535 O O . ILE B 1 134 ? 15.312 3.059 2.033 1 87.06 134 ILE B O 1
ATOM 6539 N N . ALA B 1 135 ? 13.664 1.649 1.365 1 83.12 135 ALA B N 1
ATOM 6540 C CA . ALA B 1 135 ? 13.766 0.89 2.607 1 83.12 135 ALA B CA 1
ATOM 6541 C C . ALA B 1 135 ? 15.141 0.242 2.742 1 83.12 135 ALA B C 1
ATOM 6543 O O . ALA B 1 135 ? 15.648 -0.355 1.79 1 83.12 135 ALA B O 1
ATOM 6544 N N . LEU B 1 136 ? 15.75 0.274 3.885 1 83.69 136 LEU B N 1
ATOM 6545 C CA . LEU B 1 136 ? 17.094 -0.26 4.098 1 83.69 136 LEU B CA 1
ATOM 6546 C C . LEU B 1 136 ? 17.094 -1.782 4.008 1 83.69 136 LEU B C 1
ATOM 6548 O O . LEU B 1 136 ? 17.984 -2.373 3.395 1 83.69 136 LEU B O 1
ATOM 6552 N N . ARG B 1 137 ? 16.219 -2.441 4.602 1 74.56 137 ARG B N 1
ATOM 6553 C CA . ARG B 1 137 ? 16.188 -3.9 4.633 1 74.56 137 ARG B CA 1
ATOM 6554 C C . ARG B 1 137 ? 15.453 -4.457 3.418 1 74.56 137 ARG B C 1
ATOM 6556 O O . ARG B 1 137 ? 15.656 -5.613 3.043 1 74.56 137 ARG B O 1
ATOM 6563 N N . GLY B 1 138 ? 14.844 -3.596 2.641 1 64.56 138 GLY B N 1
ATOM 6564 C CA . GLY B 1 138 ? 14.125 -4.051 1.457 1 64.56 138 GLY B CA 1
ATOM 6565 C C . GLY B 1 138 ? 13.109 -5.133 1.757 1 64.56 138 GLY B C 1
ATOM 6566 O O . GLY B 1 138 ? 12.867 -5.465 2.92 1 64.56 138 GLY B O 1
ATOM 6567 N N . ARG B 1 139 ? 12.438 -5.746 0.817 1 58.53 139 ARG B N 1
ATOM 6568 C CA . ARG B 1 139 ? 11.367 -6.727 0.935 1 58.53 139 ARG B CA 1
ATOM 6569 C C . ARG B 1 139 ? 11.891 -8.148 0.766 1 58.53 139 ARG B C 1
ATOM 6571 O O . ARG B 1 139 ? 11.219 -9.109 1.125 1 58.53 139 ARG B O 1
ATOM 6578 N N . LEU B 1 140 ? 13.117 -8.227 0.17 1 56.66 140 LEU B N 1
ATOM 6579 C CA . LEU B 1 140 ? 13.664 -9.555 -0.064 1 56.66 140 LEU B CA 1
ATOM 6580 C C . LEU B 1 140 ? 14.562 -9.984 1.093 1 56.66 140 LEU B C 1
ATOM 6582 O O . LEU B 1 140 ? 15.375 -9.195 1.578 1 56.66 140 LEU B O 1
ATOM 6586 N N . PRO B 1 141 ? 14.188 -10.992 1.837 1 50.09 141 PRO B N 1
ATOM 6587 C CA . PRO B 1 141 ? 14.953 -11.438 3.004 1 50.09 141 PRO B CA 1
ATOM 6588 C C . PRO B 1 141 ? 16.453 -11.484 2.746 1 50.09 141 PRO B C 1
ATOM 6590 O O . PRO B 1 141 ? 17.25 -11.195 3.645 1 50.09 141 PRO B O 1
ATOM 6593 N N . SER B 1 142 ? 16.859 -11.93 1.574 1 53.72 142 SER B N 1
ATOM 6594 C CA . SER B 1 142 ? 18.266 -12.281 1.396 1 53.72 142 SER B CA 1
ATOM 6595 C C . SER B 1 142 ? 19.109 -11.039 1.15 1 53.72 142 SER B C 1
ATOM 6597 O O . SER B 1 142 ? 20.297 -11.016 1.492 1 53.72 142 SER B O 1
ATOM 6599 N N . SER B 1 143 ? 18.406 -10.016 0.499 1 65.88 143 SER B N 1
ATOM 6600 C CA . SER B 1 143 ? 19.297 -8.914 0.157 1 65.88 143 SER B CA 1
ATOM 6601 C C . SER B 1 143 ? 18.656 -7.566 0.466 1 65.88 143 SER B C 1
ATOM 6603 O O . SER B 1 143 ? 17.719 -7.16 -0.208 1 65.88 143 SER B O 1
ATOM 6605 N N . GLY B 1 144 ? 19 -7.039 1.605 1 80.5 144 GLY B N 1
ATOM 6606 C CA . GLY B 1 144 ? 18.547 -5.699 1.959 1 80.5 144 GLY B CA 1
ATOM 6607 C C . GLY B 1 144 ? 18.984 -4.645 0.958 1 80.5 144 GLY B C 1
ATOM 6608 O O . GLY B 1 144 ? 19.938 -4.84 0.216 1 80.5 144 GLY B O 1
ATOM 6609 N N . ASN B 1 145 ? 18.219 -3.652 0.737 1 87.19 145 ASN B N 1
ATOM 6610 C CA . ASN B 1 145 ? 18.531 -2.574 -0.193 1 87.19 145 ASN B CA 1
ATOM 6611 C C . ASN B 1 145 ? 19.875 -1.926 0.138 1 87.19 145 ASN B C 1
ATOM 6613 O O . ASN B 1 145 ? 20.641 -1.571 -0.763 1 87.19 145 ASN B O 1
ATOM 6617 N N . PHE B 1 146 ? 20.141 -1.806 1.467 1 89.06 146 PHE B N 1
ATOM 6618 C CA . PHE B 1 146 ? 21.422 -1.218 1.841 1 89.06 146 PHE B CA 1
ATOM 6619 C C . PHE B 1 146 ? 22.578 -2.088 1.359 1 89.06 146 PHE B C 1
ATOM 6621 O O . PHE B 1 146 ? 23.547 -1.582 0.788 1 89.06 146 PHE B O 1
ATOM 6628 N N . LYS B 1 147 ? 22.438 -3.295 1.596 1 86.5 147 LYS B N 1
ATOM 6629 C CA . LYS B 1 147 ? 23.5 -4.223 1.199 1 86.5 147 LYS B CA 1
ATOM 6630 C C . LYS B 1 147 ? 23.703 -4.203 -0.313 1 86.5 147 LYS B C 1
ATOM 6632 O O . LYS B 1 147 ? 24.844 -4.234 -0.79 1 86.5 147 LYS B O 1
ATOM 6637 N N . ALA B 1 148 ? 22.625 -4.227 -1.005 1 89.31 148 ALA B N 1
ATOM 6638 C CA . ALA B 1 148 ? 22.719 -4.203 -2.463 1 89.31 148 ALA B CA 1
ATOM 6639 C C . ALA B 1 148 ? 23.375 -2.916 -2.951 1 89.31 148 ALA B C 1
ATOM 6641 O O . ALA B 1 148 ? 24.203 -2.945 -3.857 1 89.31 148 ALA B O 1
ATOM 6642 N N . LEU B 1 149 ? 22.984 -1.814 -2.385 1 91.56 149 LEU B N 1
ATOM 6643 C CA . LEU B 1 149 ? 23.578 -0.531 -2.75 1 91.56 149 LEU B CA 1
ATOM 6644 C C . LEU B 1 149 ? 25.047 -0.475 -2.352 1 91.56 149 LEU B C 1
ATOM 6646 O O . LEU B 1 149 ? 25.875 0.084 -3.078 1 91.56 149 LEU B O 1
ATOM 6650 N N . PHE B 1 150 ? 25.297 -1.008 -1.197 1 89.19 150 PHE B N 1
ATOM 6651 C CA . PHE B 1 150 ? 26.672 -1.075 -0.73 1 89.19 150 PHE B CA 1
ATOM 6652 C C . PHE B 1 150 ? 27.531 -1.896 -1.688 1 89.19 150 PHE B C 1
ATOM 6654 O O . PHE B 1 150 ? 28.641 -1.48 -2.057 1 89.19 150 PHE B O 1
ATOM 6661 N N . GLN B 1 151 ? 27.031 -3.033 -2.1 1 87.5 151 GLN B N 1
ATOM 6662 C CA . GLN B 1 151 ? 27.75 -3.877 -3.051 1 87.5 151 GLN B CA 1
ATOM 6663 C C . GLN B 1 151 ? 27.938 -3.16 -4.383 1 87.5 151 GLN B C 1
ATOM 6665 O O . GLN B 1 151 ? 29 -3.297 -5.02 1 87.5 151 GLN B O 1
ATOM 6670 N N . HIS B 1 152 ? 26.938 -2.492 -4.754 1 90.06 152 HIS B N 1
ATOM 6671 C CA . HIS B 1 152 ? 27.047 -1.701 -5.977 1 90.06 152 HIS B CA 1
ATOM 6672 C C . HIS B 1 152 ? 28.156 -0.66 -5.867 1 90.06 152 HIS B C 1
ATOM 6674 O O . HIS B 1 152 ? 28.906 -0.448 -6.82 1 90.06 152 HIS B O 1
ATOM 6680 N N . THR B 1 153 ? 28.25 0.001 -4.773 1 90.75 153 THR B N 1
ATOM 6681 C CA . THR B 1 153 ? 29.266 1.014 -4.539 1 90.75 153 THR B CA 1
ATOM 6682 C C . THR B 1 153 ? 30.656 0.381 -4.488 1 90.75 153 THR B C 1
ATOM 6684 O O . THR B 1 153 ? 31.641 0.975 -4.953 1 90.75 153 THR B O 1
ATOM 6687 N N . VAL B 1 154 ? 30.734 -0.784 -3.975 1 87.38 154 VAL B N 1
ATOM 6688 C CA . VAL B 1 154 ? 32 -1.514 -3.865 1 87.38 154 VAL B CA 1
ATOM 6689 C C . VAL B 1 154 ? 32.562 -1.807 -5.258 1 87.38 154 VAL B C 1
ATOM 6691 O O . VAL B 1 154 ? 33.75 -1.768 -5.473 1 87.38 154 VAL B O 1
ATOM 6694 N N . GLU B 1 155 ? 31.703 -2.08 -6.141 1 87.81 155 GLU B N 1
ATOM 6695 C CA . GLU B 1 155 ? 32.094 -2.396 -7.508 1 87.81 155 GLU B CA 1
ATOM 6696 C C . GLU B 1 155 ? 32.688 -1.174 -8.203 1 87.81 155 GLU B C 1
ATOM 6698 O O . GLU B 1 155 ? 33.5 -1.31 -9.133 1 87.81 155 GLU B O 1
ATOM 6703 N N . ILE B 1 156 ? 32.344 -0.063 -7.762 1 88.81 156 ILE B N 1
ATOM 6704 C CA . ILE B 1 156 ? 32.781 1.172 -8.398 1 88.81 156 ILE B CA 1
ATOM 6705 C C . ILE B 1 156 ? 34 1.741 -7.656 1 88.81 156 ILE B C 1
ATOM 6707 O O . ILE B 1 156 ? 34.906 2.293 -8.273 1 88.81 156 ILE B O 1
ATOM 6711 N N . ASP B 1 157 ? 34.031 1.576 -6.266 1 88.62 157 ASP B N 1
ATOM 6712 C CA . ASP B 1 157 ? 35.062 2.127 -5.402 1 88.62 157 ASP B CA 1
ATOM 6713 C C . ASP B 1 157 ? 36.094 1.07 -5.066 1 88.62 157 ASP B C 1
ATOM 6715 O O . ASP B 1 157 ? 35.906 0.238 -4.18 1 88.62 157 ASP B O 1
ATOM 6719 N N . PRO B 1 158 ? 37.281 1.201 -5.617 1 84.5 158 PRO B N 1
ATOM 6720 C CA . PRO B 1 158 ? 38.312 0.179 -5.402 1 84.5 158 PRO B CA 1
ATOM 6721 C C . PRO B 1 158 ? 38.75 0.074 -3.941 1 84.5 158 PRO B C 1
ATOM 6723 O O . PRO B 1 158 ? 39.062 -1.018 -3.467 1 84.5 158 PRO B O 1
ATOM 6726 N N . LEU B 1 159 ? 38.75 1.184 -3.256 1 82.5 159 LEU B N 1
ATOM 6727 C CA . LEU B 1 159 ? 39.156 1.161 -1.854 1 82.5 159 LEU B CA 1
ATOM 6728 C C . LEU B 1 159 ? 38.156 0.392 -1.011 1 82.5 159 LEU B C 1
ATOM 6730 O O . LEU B 1 159 ? 38.531 -0.346 -0.099 1 82.5 159 LEU B O 1
ATOM 6734 N N . LEU B 1 160 ? 36.969 0.598 -1.314 1 84.38 160 LEU B N 1
ATOM 6735 C CA . LEU B 1 160 ? 35.906 -0.106 -0.597 1 84.38 160 LEU B CA 1
ATOM 6736 C C . LEU B 1 160 ? 35.938 -1.594 -0.93 1 84.38 160 LEU B C 1
ATOM 6738 O O . LEU B 1 160 ? 35.656 -2.43 -0.069 1 84.38 160 LEU B O 1
ATOM 6742 N N . LYS B 1 161 ? 36.219 -1.91 -2.152 1 84 161 LYS B N 1
ATOM 6743 C CA . LYS B 1 161 ? 36.281 -3.301 -2.586 1 84 161 LYS B CA 1
ATOM 6744 C C . LYS B 1 161 ? 37.375 -4.055 -1.82 1 84 161 LYS B C 1
ATOM 6746 O O . LYS B 1 161 ? 37.156 -5.184 -1.377 1 84 161 LYS B O 1
ATOM 6751 N N . LYS B 1 162 ? 38.438 -3.424 -1.702 1 77.38 162 LYS B N 1
ATOM 6752 C CA . LYS B 1 162 ? 39.562 -4.012 -0.963 1 77.38 162 LYS B CA 1
ATOM 6753 C C . LYS B 1 162 ? 39.188 -4.223 0.504 1 77.38 162 LYS B C 1
ATOM 6755 O O . LYS B 1 162 ? 39.594 -5.223 1.109 1 77.38 162 LYS B O 1
ATOM 6760 N N . HIS B 1 163 ? 38.469 -3.305 1.021 1 75.5 163 HIS B N 1
ATOM 6761 C CA . HIS B 1 163 ? 38.062 -3.396 2.414 1 75.5 163 HIS B CA 1
ATOM 6762 C C . HIS B 1 163 ? 37.125 -4.574 2.629 1 75.5 163 HIS B C 1
ATOM 6764 O O . HIS B 1 163 ? 37.219 -5.285 3.629 1 75.5 163 HIS B O 1
ATOM 6770 N N . LEU B 1 164 ? 36.156 -4.773 1.768 1 72.75 164 LEU B N 1
ATOM 6771 C CA . LEU B 1 164 ? 35.188 -5.844 1.893 1 72.75 164 LEU B CA 1
ATOM 6772 C C . LEU B 1 164 ? 35.844 -7.211 1.794 1 72.75 164 LEU B C 1
ATOM 6774 O O . LEU B 1 164 ? 35.438 -8.164 2.451 1 72.75 164 LEU B O 1
ATOM 6778 N N . GLU B 1 165 ? 36.844 -7.262 0.948 1 67.25 165 GLU B N 1
ATOM 6779 C CA . GLU B 1 165 ? 37.531 -8.531 0.727 1 67.25 165 GLU B CA 1
ATOM 6780 C C . GLU B 1 165 ? 38.406 -8.898 1.926 1 67.25 165 GLU B C 1
ATOM 6782 O O . GLU B 1 165 ? 38.5 -10.07 2.281 1 67.25 165 GLU B O 1
ATOM 6787 N N . PHE B 1 166 ? 38.969 -7.867 2.557 1 61.88 166 PHE B N 1
ATOM 6788 C CA . PHE B 1 166 ? 40 -8.195 3.521 1 61.88 166 PHE B CA 1
ATOM 6789 C C . PHE B 1 166 ? 39.531 -7.875 4.941 1 61.88 166 PHE B C 1
ATOM 6791 O O . PHE B 1 166 ? 40.125 -8.359 5.91 1 61.88 166 PHE B O 1
ATOM 6798 N N . ALA B 1 167 ? 38.531 -7.039 5.039 1 59.31 167 ALA B N 1
ATOM 6799 C CA . ALA B 1 167 ? 38.188 -6.602 6.383 1 59.31 167 ALA B CA 1
ATOM 6800 C C . ALA B 1 167 ? 37.406 -7.691 7.129 1 59.31 167 ALA B C 1
ATOM 6802 O O . ALA B 1 167 ? 36.656 -8.438 6.527 1 59.31 167 ALA B O 1
ATOM 6803 N N . PRO B 1 168 ? 37.844 -7.984 8.367 1 51.97 168 PRO B N 1
ATOM 6804 C CA . PRO B 1 168 ? 37.062 -8.938 9.164 1 51.97 168 PRO B CA 1
ATOM 6805 C C . PRO B 1 168 ? 35.594 -8.562 9.266 1 51.97 168 PRO B C 1
ATOM 6807 O O . PRO B 1 168 ? 35.219 -7.395 9.086 1 51.97 168 PRO B O 1
ATOM 6810 N N . CYS B 1 169 ? 34.656 -9.547 9.281 1 47.94 169 CYS B N 1
ATOM 6811 C CA . CYS B 1 169 ? 33.219 -9.43 9.266 1 47.94 169 CYS B CA 1
ATOM 6812 C C . CYS B 1 169 ? 32.75 -8.344 10.234 1 47.94 169 CYS B C 1
ATOM 6814 O O . CYS B 1 169 ? 31.812 -7.605 9.938 1 47.94 169 CYS B O 1
ATOM 6816 N N . SER B 1 170 ? 33.438 -8.328 11.445 1 46.19 170 SER B N 1
ATOM 6817 C CA . SER B 1 170 ? 33.031 -7.43 12.523 1 46.19 170 SER B CA 1
ATOM 6818 C C . SER B 1 170 ? 33.281 -5.973 12.156 1 46.19 170 SER B C 1
ATOM 6820 O O . SER B 1 170 ? 32.688 -5.066 12.742 1 46.19 170 SER B O 1
ATOM 6822 N N . ALA B 1 171 ? 34.125 -5.848 11.148 1 49.47 171 ALA B N 1
ATOM 6823 C CA . ALA B 1 171 ? 34.562 -4.492 10.844 1 49.47 171 ALA B CA 1
ATOM 6824 C C . ALA B 1 171 ? 33.812 -3.932 9.633 1 49.47 171 ALA B C 1
ATOM 6826 O O . ALA B 1 171 ? 34.188 -2.879 9.102 1 49.47 171 ALA B O 1
ATOM 6827 N N . LEU B 1 172 ? 32.844 -4.602 9.195 1 55.88 172 LEU B N 1
ATOM 6828 C CA . LEU B 1 172 ? 32.156 -4.195 7.965 1 55.88 172 LEU B CA 1
ATOM 6829 C C . LEU B 1 172 ? 31.234 -3.01 8.211 1 55.88 172 LEU B C 1
ATOM 6831 O O . LEU B 1 172 ? 30.859 -2.311 7.27 1 55.88 172 LEU B O 1
ATOM 6835 N N . HIS B 1 173 ? 31.125 -2.52 9.453 1 57.28 173 HIS B N 1
ATOM 6836 C CA . HIS B 1 173 ? 30.328 -1.375 9.891 1 57.28 173 HIS B CA 1
ATOM 6837 C C . HIS B 1 173 ? 28.938 -1.396 9.258 1 57.28 173 HIS B C 1
ATOM 6839 O O . HIS B 1 173 ? 28.391 -0.345 8.914 1 57.28 173 HIS B O 1
ATOM 6845 N N . THR B 1 174 ? 28.469 -2.619 8.961 1 68.94 174 THR B N 1
ATOM 6846 C CA . THR B 1 174 ? 27.188 -2.736 8.281 1 68.94 174 THR B CA 1
ATOM 6847 C C . THR B 1 174 ? 26.109 -3.217 9.25 1 68.94 174 THR B C 1
ATOM 6849 O O . THR B 1 174 ? 25.031 -3.639 8.82 1 68.94 174 THR B O 1
ATOM 6852 N N . SER B 1 175 ? 26.469 -3.062 10.484 1 76 175 SER B N 1
ATOM 6853 C CA . SER B 1 175 ? 25.5 -3.504 11.477 1 76 175 SER B CA 1
ATOM 6854 C C . SER B 1 175 ? 24.344 -2.512 11.602 1 76 175 SER B C 1
ATOM 6856 O O . SER B 1 175 ? 24.5 -1.325 11.305 1 76 175 SER B O 1
ATOM 6858 N N . ALA B 1 176 ? 23.234 -3.053 12.008 1 78.19 176 ALA B N 1
ATOM 6859 C CA . ALA B 1 176 ? 22.031 -2.234 12.195 1 78.19 176 ALA B CA 1
ATOM 6860 C C . ALA B 1 176 ? 22.266 -1.15 13.242 1 78.19 176 ALA B C 1
ATOM 6862 O O . ALA B 1 176 ? 21.75 -0.038 13.117 1 78.19 176 ALA B O 1
ATOM 6863 N N . LYS B 1 177 ? 23.078 -1.418 14.234 1 81.5 177 LYS B N 1
ATOM 6864 C CA . LYS B 1 177 ? 23.359 -0.458 15.305 1 81.5 177 LYS B CA 1
ATOM 6865 C C . LYS B 1 177 ? 24.125 0.749 14.773 1 81.5 177 LYS B C 1
ATOM 6867 O O . LYS B 1 177 ? 23.797 1.891 15.109 1 81.5 177 LYS B O 1
ATOM 6872 N N . ILE B 1 178 ? 25.188 0.479 13.977 1 85.5 178 ILE B N 1
ATOM 6873 C CA . ILE B 1 178 ? 25.984 1.55 13.383 1 85.5 178 ILE B CA 1
ATOM 6874 C C . ILE B 1 178 ? 25.109 2.389 12.453 1 85.5 178 ILE B C 1
ATOM 6876 O O . ILE B 1 178 ? 25.172 3.619 12.477 1 85.5 178 ILE B O 1
ATOM 6880 N N . HIS B 1 179 ? 24.281 1.679 11.672 1 88.56 179 HIS B N 1
ATOM 6881 C CA . HIS B 1 179 ? 23.391 2.385 10.758 1 88.56 179 HIS B CA 1
ATOM 6882 C C . HIS B 1 179 ? 22.438 3.309 11.516 1 88.56 179 HIS B C 1
ATOM 6884 O O . HIS B 1 179 ? 22.281 4.473 11.148 1 88.56 179 HIS B O 1
ATOM 6890 N N . ASN B 1 180 ? 21.859 2.779 12.578 1 87.94 180 ASN B N 1
ATOM 6891 C CA . ASN B 1 180 ? 20.891 3.555 13.344 1 87.94 180 ASN B CA 1
ATOM 6892 C C . ASN B 1 180 ? 21.547 4.773 13.992 1 87.94 180 ASN B C 1
ATOM 6894 O O . ASN B 1 180 ? 20.938 5.844 14.055 1 87.94 180 ASN B O 1
ATOM 6898 N N . LYS B 1 181 ? 22.719 4.555 14.461 1 90.38 181 LYS B N 1
ATOM 6899 C CA . LYS B 1 181 ? 23.422 5.672 15.078 1 90.38 181 LYS B CA 1
ATOM 6900 C C . LYS B 1 181 ? 23.75 6.75 14.047 1 90.38 181 LYS B C 1
ATOM 6902 O O . LYS B 1 181 ? 23.594 7.941 14.312 1 90.38 181 LYS B O 1
ATOM 6907 N N . LEU B 1 182 ? 24.25 6.352 12.906 1 92.81 182 LEU B N 1
ATOM 6908 C CA . LEU B 1 182 ? 24.547 7.309 11.852 1 92.81 182 LEU B CA 1
ATOM 6909 C C . LEU B 1 182 ? 23.297 8.055 11.414 1 92.81 182 LEU B C 1
ATOM 6911 O O . LEU B 1 182 ? 23.328 9.273 11.211 1 92.81 182 LEU B O 1
ATOM 6915 N N . ILE B 1 183 ? 22.188 7.344 11.266 1 93.75 183 ILE B N 1
ATOM 6916 C CA . ILE B 1 183 ? 20.906 7.938 10.859 1 93.75 183 ILE B CA 1
ATOM 6917 C C . ILE B 1 183 ? 20.453 8.953 11.898 1 93.75 183 ILE B C 1
ATOM 6919 O O . ILE B 1 183 ? 19.969 10.039 11.555 1 93.75 183 ILE B O 1
ATOM 6923 N N . GLN B 1 184 ? 20.641 8.594 13.109 1 93.19 184 GLN B N 1
ATOM 6924 C CA . GLN B 1 184 ? 20.281 9.5 14.195 1 93.19 184 GLN B CA 1
ATOM 6925 C C . GLN B 1 184 ? 21.109 10.781 14.141 1 93.19 184 GLN B C 1
ATOM 6927 O O . GLN B 1 184 ? 20.562 11.875 14.305 1 93.19 184 GLN B O 1
ATOM 6932 N N . LEU B 1 185 ? 22.375 10.602 13.898 1 94.56 185 LEU B N 1
ATOM 6933 C CA . LEU B 1 185 ? 23.266 11.758 13.852 1 94.56 185 LEU B CA 1
ATOM 6934 C C . LEU B 1 185 ? 22.938 12.633 12.641 1 94.56 185 LEU B C 1
ATOM 6936 O O . LEU B 1 185 ? 23 13.859 12.734 1 94.56 185 LEU B O 1
ATOM 6940 N N . ILE B 1 186 ? 22.656 12.023 11.531 1 95.81 186 ILE B N 1
ATOM 6941 C CA . ILE B 1 186 ? 22.234 12.766 10.344 1 95.81 186 ILE B CA 1
ATOM 6942 C C . ILE B 1 186 ? 20.969 13.555 10.641 1 95.81 186 ILE B C 1
ATOM 6944 O O . ILE B 1 186 ? 20.891 14.742 10.312 1 95.81 186 ILE B O 1
ATOM 6948 N N . GLY B 1 187 ? 20.016 12.898 11.266 1 95.56 187 GLY B N 1
ATOM 6949 C CA . GLY B 1 187 ? 18.766 13.555 11.641 1 95.56 187 GLY B CA 1
ATOM 6950 C C . GLY B 1 187 ? 18.969 14.727 12.578 1 95.56 187 GLY B C 1
ATOM 6951 O O . GLY B 1 187 ? 18.344 15.773 12.422 1 95.56 187 GLY B O 1
ATOM 6952 N N . LEU B 1 188 ? 19.844 14.523 13.508 1 94.25 188 LEU B N 1
ATOM 6953 C CA . LEU B 1 188 ? 20.141 15.578 14.477 1 94.25 188 LEU B CA 1
ATOM 6954 C C . LEU B 1 188 ? 20.734 16.797 13.789 1 94.25 188 LEU B C 1
ATOM 6956 O O . LEU B 1 188 ? 20.438 17.938 14.164 1 94.25 188 LEU B O 1
ATOM 6960 N N . GLN B 1 189 ? 21.562 16.562 12.828 1 95.62 189 GLN B N 1
ATOM 6961 C CA . GLN B 1 189 ? 22.156 17.672 12.078 1 95.62 189 GLN B CA 1
ATOM 6962 C C . GLN B 1 189 ? 21.078 18.469 11.352 1 95.62 189 GLN B C 1
ATOM 6964 O O . GLN B 1 189 ? 21.094 19.703 11.359 1 95.62 189 GLN B O 1
ATOM 6969 N N . ILE B 1 190 ? 20.172 17.812 10.703 1 96.31 190 ILE B N 1
ATOM 6970 C CA . ILE B 1 190 ? 19.094 18.469 9.969 1 96.31 190 ILE B CA 1
ATOM 6971 C C . ILE B 1 190 ? 18.172 19.203 10.945 1 96.31 190 ILE B C 1
ATOM 6973 O O . ILE B 1 190 ? 17.812 20.359 10.719 1 96.31 190 ILE B O 1
ATOM 6977 N N . GLN B 1 191 ? 17.844 18.547 12.023 1 95.94 191 GLN B N 1
ATOM 6978 C CA . GLN B 1 191 ? 16.984 19.125 13.055 1 95.94 191 GLN B CA 1
ATOM 6979 C C . GLN B 1 191 ? 17.609 20.406 13.617 1 95.94 191 GLN B C 1
ATOM 6981 O O . GLN B 1 191 ? 16.922 21.406 13.789 1 95.94 191 GLN B O 1
ATOM 6986 N N . GLN B 1 192 ? 18.891 20.359 13.867 1 94.56 192 GLN B N 1
ATOM 6987 C CA . GLN B 1 192 ? 19.594 21.516 14.438 1 94.56 192 GLN B CA 1
ATOM 6988 C C . GLN B 1 192 ? 19.609 22.688 13.453 1 94.56 192 GLN B C 1
ATOM 6990 O O . GLN B 1 192 ? 19.484 23.844 13.859 1 94.56 192 GLN B O 1
ATOM 6995 N N . LYS B 1 193 ? 19.766 22.375 12.266 1 95.31 193 LYS B N 1
ATOM 6996 C CA . LYS B 1 193 ? 19.75 23.422 11.258 1 95.31 193 LYS B CA 1
ATOM 6997 C C . LYS B 1 193 ? 18.375 24.094 11.188 1 95.31 193 LYS B C 1
ATOM 6999 O O . LYS B 1 193 ? 18.281 25.328 11.094 1 95.31 193 LYS B O 1
ATOM 7004 N N . ILE B 1 194 ? 17.312 23.344 11.258 1 95.81 194 ILE B N 1
ATOM 7005 C CA . ILE B 1 194 ? 15.953 23.859 11.227 1 95.81 194 ILE B CA 1
ATOM 7006 C C . ILE B 1 194 ? 15.695 24.703 12.469 1 95.81 194 ILE B C 1
ATOM 7008 O O . ILE B 1 194 ? 15.156 25.812 12.375 1 95.81 194 ILE B O 1
ATOM 7012 N N . LEU B 1 195 ? 16.125 24.203 13.586 1 95.94 195 LEU B N 1
ATOM 7013 C CA . LEU B 1 195 ? 15.891 24.891 14.852 1 95.94 195 LEU B CA 1
ATOM 7014 C C . LEU B 1 195 ? 16.656 26.203 14.898 1 95.94 195 LEU B C 1
ATOM 7016 O O . LEU B 1 195 ? 16.172 27.188 15.484 1 95.94 195 LEU B O 1
ATOM 7020 N N . SER B 1 196 ? 17.812 26.219 14.297 1 94.88 196 SER B N 1
ATOM 7021 C CA . SER B 1 196 ? 18.562 27.469 14.219 1 94.88 196 SER B CA 1
ATOM 7022 C C . SER B 1 196 ? 17.828 28.5 13.375 1 94.88 196 SER B C 1
ATOM 7024 O O . SER B 1 196 ? 17.844 29.688 13.695 1 94.88 196 SER B O 1
ATOM 7026 N N . LEU B 1 197 ? 17.203 28.062 12.336 1 94.62 197 LEU B N 1
ATOM 7027 C CA . LEU B 1 197 ? 16.422 28.969 11.492 1 94.62 197 LEU B CA 1
ATOM 7028 C C . LEU B 1 197 ? 15.188 29.484 12.242 1 94.62 197 LEU B C 1
ATOM 7030 O O . LEU B 1 197 ? 14.844 30.656 12.141 1 94.62 197 LEU B O 1
ATOM 7034 N N . VAL B 1 198 ? 14.562 28.672 13 1 95.44 198 VAL B N 1
ATOM 7035 C CA . VAL B 1 198 ? 13.383 29.031 13.773 1 95.44 198 VAL B CA 1
ATOM 7036 C C . VAL B 1 198 ? 13.758 30.047 14.852 1 95.44 198 VAL B C 1
ATOM 7038 O O . VAL B 1 198 ? 13.023 31.016 15.094 1 95.44 198 VAL B O 1
ATOM 7041 N N . LYS B 1 199 ? 14.906 29.797 15.477 1 94.06 199 LYS B N 1
ATOM 7042 C CA . LYS B 1 199 ? 15.391 30.719 16.5 1 94.06 199 LYS B CA 1
ATOM 7043 C C . LYS B 1 199 ? 15.641 32.094 15.906 1 94.06 199 LYS B C 1
ATOM 7045 O O . LYS B 1 199 ? 15.312 33.125 16.516 1 94.06 199 LYS B O 1
ATOM 7050 N N . LYS B 1 200 ? 16.203 32.094 14.734 1 92.25 200 LYS B N 1
ATOM 7051 C CA . LYS B 1 200 ? 16.484 33.375 14.062 1 92.25 200 LYS B CA 1
ATOM 7052 C C . LYS B 1 200 ? 15.195 34.062 13.656 1 92.25 200 LYS B C 1
ATOM 7054 O O . LYS B 1 200 ? 15.125 35.312 13.672 1 92.25 200 LYS B O 1
ATOM 7059 N N . ALA B 1 201 ? 14.133 33.406 13.289 1 93.62 201 ALA B N 1
ATOM 7060 C CA . ALA B 1 201 ? 12.852 33.969 12.875 1 93.62 201 ALA B CA 1
ATOM 7061 C C . ALA B 1 201 ? 12.062 34.469 14.07 1 93.62 201 ALA B C 1
ATOM 7063 O O . ALA B 1 201 ? 11.234 35.375 13.93 1 93.62 201 ALA B O 1
ATOM 7064 N N . LYS B 1 202 ? 12.281 33.938 15.258 1 92.62 202 LYS B N 1
ATOM 7065 C CA . LYS B 1 202 ? 11.688 34.312 16.531 1 92.62 202 LYS B CA 1
ATOM 7066 C C . LYS B 1 202 ? 10.266 33.781 16.672 1 92.62 202 LYS B C 1
ATOM 7068 O O . LYS B 1 202 ? 10.023 32.812 17.406 1 92.62 202 LYS B O 1
ATOM 7073 N N . PHE B 1 203 ? 9.305 34.281 15.781 1 95.06 203 PHE B N 1
ATOM 7074 C CA . PHE B 1 203 ? 7.918 33.875 15.891 1 95.06 203 PHE B CA 1
ATOM 7075 C C . PHE B 1 203 ? 7.676 32.594 15.086 1 95.06 203 PHE B C 1
ATOM 7077 O O . PHE B 1 203 ? 8.148 32.469 13.953 1 95.06 203 PHE B O 1
ATOM 7084 N N . PHE B 1 204 ? 6.922 31.594 15.688 1 94.62 204 PHE B N 1
ATOM 7085 C CA . PHE B 1 204 ? 6.648 30.359 14.961 1 94.62 204 PHE B CA 1
ATOM 7086 C C . PHE B 1 204 ? 5.336 29.734 15.43 1 94.62 204 PHE B C 1
ATOM 7088 O O . PHE B 1 204 ? 4.77 30.156 16.438 1 94.62 204 PHE B O 1
ATOM 7095 N N . THR B 1 205 ? 4.797 28.891 14.625 1 93.25 205 THR B N 1
ATOM 7096 C CA . THR B 1 205 ? 3.6 28.109 14.914 1 93.25 205 THR B CA 1
ATOM 7097 C C . THR B 1 205 ? 3.918 26.609 14.945 1 93.25 205 THR B C 1
ATOM 7099 O O . THR B 1 205 ? 4.695 26.125 14.125 1 93.25 205 THR B O 1
ATOM 7102 N N . LEU B 1 206 ? 3.357 25.953 15.969 1 92.5 206 LEU B N 1
ATOM 7103 C CA . LEU B 1 206 ? 3.521 24.5 16.062 1 92.5 206 LEU B CA 1
ATOM 7104 C C . LEU B 1 206 ? 2.34 23.781 15.438 1 92.5 206 LEU B C 1
ATOM 7106 O O . LEU B 1 206 ? 1.186 24.047 15.773 1 92.5 206 LEU B O 1
ATOM 7110 N N . GLN B 1 207 ? 2.654 22.969 14.508 1 89.06 207 GLN B N 1
ATOM 7111 C CA . GLN B 1 207 ? 1.651 22.125 13.875 1 89.06 207 GLN B CA 1
ATOM 7112 C C . GLN B 1 207 ? 1.881 20.656 14.227 1 89.06 207 GLN B C 1
ATOM 7114 O O . GLN B 1 207 ? 3.025 20.203 14.328 1 89.06 207 GLN B O 1
ATOM 7119 N N . ALA B 1 208 ? 0.817 19.922 14.531 1 87.38 208 ALA B N 1
ATOM 7120 C CA . ALA B 1 208 ? 0.937 18.5 14.875 1 87.38 208 ALA B CA 1
ATOM 7121 C C . ALA B 1 208 ? -0.19 17.688 14.25 1 87.38 208 ALA B C 1
ATOM 7123 O O . ALA B 1 208 ? -1.277 18.219 13.992 1 87.38 208 ALA B O 1
ATOM 7124 N N . ALA B 1 209 ? 0.093 16.516 13.922 1 82.25 209 ALA B N 1
ATOM 7125 C CA . ALA B 1 209 ? -0.901 15.586 13.375 1 82.25 209 ALA B CA 1
ATOM 7126 C C . ALA B 1 209 ? -0.709 14.18 13.93 1 82.25 209 ALA B C 1
ATOM 7128 O O . ALA B 1 209 ? 0.423 13.719 14.094 1 82.25 209 ALA B O 1
ATOM 7129 N N . GLY B 1 210 ? -1.809 13.602 14.312 1 76.81 210 GLY B N 1
ATOM 7130 C CA . GLY B 1 210 ? -1.765 12.203 14.719 1 76.81 210 GLY B CA 1
ATOM 7131 C C . GLY B 1 210 ? -1.733 11.242 13.547 1 76.81 210 GLY B C 1
ATOM 7132 O O . GLY B 1 210 ? -2.172 11.578 12.445 1 76.81 210 GLY B O 1
ATOM 7133 N N . THR B 1 211 ? -1.03 10.062 13.828 1 70.88 211 THR B N 1
ATOM 7134 C CA . THR B 1 211 ? -0.99 9.039 12.789 1 70.88 211 THR B CA 1
ATOM 7135 C C . THR B 1 211 ? -1.665 7.758 13.266 1 70.88 211 THR B C 1
ATOM 7137 O O . THR B 1 211 ? -1.893 7.578 14.461 1 70.88 211 THR B O 1
ATOM 7140 N N . ALA B 1 212 ? -2.225 6.957 12.297 1 61.62 212 ALA B N 1
ATOM 7141 C CA . ALA B 1 212 ? -2.826 5.664 12.625 1 61.62 212 ALA B CA 1
ATOM 7142 C C . ALA B 1 212 ? -1.755 4.617 12.914 1 61.62 212 ALA B C 1
ATOM 7144 O O . ALA B 1 212 ? -2.068 3.5 13.328 1 61.62 212 ALA B O 1
ATOM 7145 N N . HIS B 1 213 ? -0.604 5.035 12.828 1 59.81 213 HIS B N 1
ATOM 7146 C CA . HIS B 1 213 ? 0.491 4.078 12.93 1 59.81 213 HIS B CA 1
ATOM 7147 C C . HIS B 1 213 ? 1.027 4.008 14.359 1 59.81 213 HIS B C 1
ATOM 7149 O O . HIS B 1 213 ? 1.109 5.027 15.047 1 59.81 213 HIS B O 1
ATOM 7155 N N . PHE B 1 214 ? 1.118 2.812 14.781 1 58.22 214 PHE B N 1
ATOM 7156 C CA . PHE B 1 214 ? 1.615 2.584 16.141 1 58.22 214 PHE B CA 1
ATOM 7157 C C . PHE B 1 214 ? 3 1.949 16.094 1 58.22 214 PHE B C 1
ATOM 7159 O O . PHE B 1 214 ? 3.258 1.05 15.297 1 58.22 214 PHE B O 1
ATOM 7166 N N . SER B 1 215 ? 3.881 2.695 16.656 1 59.19 215 SER B N 1
ATOM 7167 C CA . SER B 1 215 ? 5.16 2.043 16.922 1 59.19 215 SER B CA 1
ATOM 7168 C C . SER B 1 215 ? 5.082 1.145 18.156 1 59.19 215 SER B C 1
ATOM 7170 O O . SER B 1 215 ? 4.043 1.069 18.812 1 59.19 215 SER B O 1
ATOM 7172 N N . LYS B 1 216 ? 6.031 0.404 18.438 1 56.62 216 LYS B N 1
ATOM 7173 C CA . LYS B 1 216 ? 6.105 -0.438 19.625 1 56.62 216 LYS B CA 1
ATOM 7174 C C . LYS B 1 216 ? 5.863 0.378 20.891 1 56.62 216 LYS B C 1
ATOM 7176 O O . LYS B 1 216 ? 5.348 -0.142 21.891 1 56.62 216 LYS B O 1
ATOM 7181 N N . LYS B 1 217 ? 6.152 1.623 20.844 1 59 217 LYS B N 1
ATOM 7182 C CA . LYS B 1 217 ? 6.121 2.469 22.031 1 59 217 LYS B CA 1
ATOM 7183 C C . LYS B 1 217 ? 4.836 3.283 22.094 1 59 217 LYS B C 1
ATOM 7185 O O . LYS B 1 217 ? 4.551 3.93 23.109 1 59 217 LYS B O 1
ATOM 7190 N N . GLY B 1 218 ? 4.211 3.287 21.062 1 69.56 218 GLY B N 1
ATOM 7191 C CA . GLY B 1 218 ? 2.953 4.02 21.094 1 69.56 218 GLY B CA 1
ATOM 7192 C C . GLY B 1 218 ? 2.586 4.652 19.766 1 69.56 218 GLY B C 1
ATOM 7193 O O . GLY B 1 218 ? 2.977 4.16 18.703 1 69.56 218 GLY B O 1
ATOM 7194 N N . GLU B 1 219 ? 1.699 5.668 19.938 1 75.56 219 GLU B N 1
ATOM 7195 C CA . GLU B 1 219 ? 1.236 6.387 18.75 1 75.56 219 GLU B CA 1
ATOM 7196 C C . GLU B 1 219 ? 2.277 7.391 18.266 1 75.56 219 GLU B C 1
ATOM 7198 O O . GLU B 1 219 ? 2.996 7.984 19.078 1 75.56 219 GLU B O 1
ATOM 7203 N N . LEU B 1 220 ? 2.434 7.508 17.031 1 82 220 LEU B N 1
ATOM 7204 C CA . LEU B 1 220 ? 3.381 8.445 16.438 1 82 220 LEU B CA 1
ATOM 7205 C C . LEU B 1 220 ? 2.707 9.773 16.125 1 82 220 LEU B C 1
ATOM 7207 O O . LEU B 1 220 ? 1.606 9.805 15.562 1 82 220 LEU B O 1
ATOM 7211 N N . ILE B 1 221 ? 3.311 10.883 16.594 1 87.31 221 ILE B N 1
ATOM 7212 C CA . ILE B 1 221 ? 2.814 12.234 16.344 1 87.31 221 ILE B CA 1
ATOM 7213 C C . ILE B 1 221 ? 3.807 12.992 15.469 1 87.31 221 ILE B C 1
ATOM 7215 O O . ILE B 1 221 ? 5.008 13.008 15.75 1 87.31 221 ILE B O 1
ATOM 7219 N N . ILE B 1 222 ? 3.301 13.578 14.391 1 90.06 222 ILE B N 1
ATOM 7220 C CA . ILE B 1 222 ? 4.133 14.375 13.5 1 90.06 222 ILE B CA 1
ATOM 7221 C C . ILE B 1 222 ? 4.199 15.812 14 1 90.06 222 ILE B C 1
ATOM 7223 O O . ILE B 1 222 ? 3.164 16.438 14.234 1 90.06 222 ILE B O 1
ATOM 7227 N N . LEU B 1 223 ? 5.344 16.328 14.195 1 93.06 223 LEU B N 1
ATOM 7228 C CA . LEU B 1 223 ? 5.523 17.703 14.641 1 93.06 223 LEU B CA 1
ATOM 7229 C C . LEU B 1 223 ? 6.148 18.562 13.539 1 93.06 223 LEU B C 1
ATOM 7231 O O . LEU B 1 223 ? 7.184 18.188 12.984 1 93.06 223 LEU B O 1
ATOM 7235 N N . VAL B 1 224 ? 5.508 19.656 13.211 1 92.5 224 VAL B N 1
ATOM 7236 C CA . VAL B 1 224 ? 5.953 20.578 12.164 1 92.5 224 VAL B CA 1
ATOM 7237 C C . VAL B 1 224 ? 5.98 22 12.719 1 92.5 224 VAL B C 1
ATOM 7239 O O . VAL B 1 224 ? 5.145 22.375 13.547 1 92.5 224 VAL B O 1
ATOM 7242 N N . VAL B 1 225 ? 6.949 22.75 12.305 1 93.56 225 VAL B N 1
ATOM 7243 C CA . VAL B 1 225 ? 7.035 24.156 12.711 1 93.56 225 VAL B CA 1
ATOM 7244 C C . VAL B 1 225 ? 6.883 25.062 11.484 1 93.56 225 VAL B C 1
ATOM 7246 O O . VAL B 1 225 ? 7.406 24.75 10.414 1 93.56 225 VAL B O 1
ATOM 7249 N N . ARG B 1 226 ? 6.102 26.047 11.641 1 91.25 226 ARG B N 1
ATOM 7250 C CA . ARG B 1 226 ? 5.859 27.047 10.602 1 91.25 226 ARG B CA 1
ATOM 7251 C C . ARG B 1 226 ? 6.445 28.391 10.992 1 91.25 226 ARG B C 1
ATOM 7253 O O . ARG B 1 226 ? 6.211 28.875 12.102 1 91.25 226 ARG B O 1
ATOM 7260 N N . TYR B 1 227 ? 7.262 29.047 10.109 1 93.12 227 TYR B N 1
ATOM 7261 C CA . TYR B 1 227 ? 7.93 30.297 10.438 1 93.12 227 TYR B CA 1
ATOM 7262 C C . TYR B 1 227 ? 8.297 31.062 9.172 1 93.12 227 TYR B C 1
ATOM 7264 O O . TYR B 1 227 ? 8.227 30.516 8.062 1 93.12 227 TYR B O 1
ATOM 7272 N N . ILE B 1 228 ? 8.625 32.312 9.344 1 93.62 228 ILE B N 1
ATOM 7273 C CA . ILE B 1 228 ? 9.047 33.156 8.234 1 93.62 228 ILE B CA 1
ATOM 7274 C C . ILE B 1 228 ? 10.57 33.156 8.141 1 93.62 228 ILE B C 1
ATOM 7276 O O . ILE B 1 228 ? 11.258 33.5 9.109 1 93.62 228 ILE B O 1
ATOM 7280 N N . TYR B 1 229 ? 11.062 32.781 7.012 1 92.5 229 TYR B N 1
ATOM 7281 C CA . TYR B 1 229 ? 12.5 32.719 6.77 1 92.5 229 TYR B CA 1
ATOM 7282 C C . TYR B 1 229 ? 12.93 33.844 5.812 1 92.5 229 TYR B C 1
ATOM 7284 O O . TYR B 1 229 ? 12.359 33.969 4.73 1 92.5 229 TYR B O 1
ATOM 7292 N N . ARG B 1 230 ? 13.875 34.594 6.227 1 90.5 230 ARG B N 1
ATOM 7293 C CA . ARG B 1 230 ? 14.477 35.625 5.371 1 90.5 230 ARG B CA 1
ATOM 7294 C C . ARG B 1 230 ? 15.828 35.156 4.84 1 90.5 230 ARG B C 1
ATOM 7296 O O . ARG B 1 230 ? 16.766 34.969 5.617 1 90.5 230 ARG B O 1
ATOM 7303 N N . HIS B 1 231 ? 15.914 35 3.566 1 87.69 231 HIS B N 1
ATOM 7304 C CA . HIS B 1 231 ? 17.156 34.594 2.918 1 87.69 231 HIS B CA 1
ATOM 7305 C C . HIS B 1 231 ? 18.203 35.688 2.941 1 87.69 231 HIS B C 1
ATOM 7307 O O . HIS B 1 231 ? 17.875 36.844 3.197 1 87.69 231 HIS B O 1
ATOM 7313 N N . LYS B 1 232 ? 19.422 35.25 2.572 1 79.81 232 LYS B N 1
ATOM 7314 C CA . LYS B 1 232 ? 20.516 36.219 2.504 1 79.81 232 LYS B CA 1
ATOM 7315 C C . LYS B 1 232 ? 20.281 37.219 1.386 1 79.81 232 LYS B C 1
ATOM 7317 O O . LYS B 1 232 ? 20.672 38.375 1.501 1 79.81 232 LYS B O 1
ATOM 7322 N N . ASP B 1 233 ? 19.562 36.875 0.366 1 75.31 233 ASP B N 1
ATOM 7323 C CA . ASP B 1 233 ? 19.281 37.75 -0.765 1 75.31 233 ASP B CA 1
ATOM 7324 C C . ASP B 1 233 ? 18 38.562 -0.531 1 75.31 233 ASP B C 1
ATOM 7326 O O 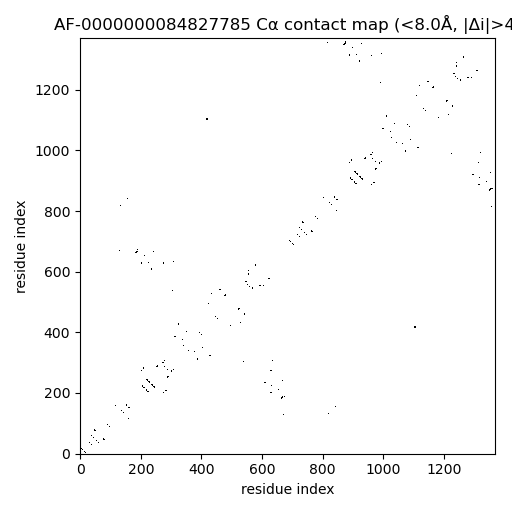. ASP B 1 233 ? 17.406 39.062 -1.479 1 75.31 233 ASP B O 1
ATOM 7330 N N . GLU B 1 234 ? 17.547 38.562 0.64 1 77.19 234 GLU B N 1
ATOM 7331 C CA . GLU B 1 234 ? 16.422 39.375 1.09 1 77.19 234 GLU B CA 1
ATOM 7332 C C . GLU B 1 234 ? 15.086 38.812 0.608 1 77.19 234 GLU B C 1
ATOM 7334 O O . GLU B 1 234 ? 14.055 39.469 0.72 1 77.19 234 GLU B O 1
ATOM 7339 N N . GLN B 1 235 ? 15.195 37.688 0.115 1 88.94 235 GLN B N 1
ATOM 7340 C CA . GLN B 1 235 ? 13.938 37.031 -0.226 1 88.94 235 GLN B CA 1
ATOM 7341 C C . GLN B 1 235 ? 13.266 36.438 1.012 1 88.94 235 GLN B C 1
ATOM 7343 O O . GLN B 1 235 ? 13.945 35.875 1.878 1 88.94 235 GLN B O 1
ATOM 7348 N N . VAL B 1 236 ? 11.938 36.75 1.189 1 91.31 236 VAL B N 1
ATOM 7349 C CA . VAL B 1 236 ? 11.188 36.281 2.344 1 91.31 236 VAL B CA 1
ATOM 7350 C C . VAL B 1 236 ? 10.336 35.062 1.94 1 91.31 236 VAL B C 1
ATOM 7352 O O . VAL B 1 236 ? 9.656 35.094 0.911 1 91.31 236 VAL B O 1
ATOM 7355 N N . GLU B 1 237 ? 10.508 33.969 2.684 1 90.12 237 GLU B N 1
ATOM 7356 C CA . GLU B 1 237 ? 9.766 32.75 2.393 1 90.12 237 GLU B CA 1
ATOM 7357 C C . GLU B 1 237 ? 9.07 32.219 3.641 1 90.12 237 GLU B C 1
ATOM 7359 O O . GLU B 1 237 ? 9.609 32.312 4.746 1 90.12 237 GLU B O 1
ATOM 7364 N N . LEU B 1 238 ? 7.785 31.844 3.49 1 90.5 238 LEU B N 1
ATOM 7365 C CA . LEU B 1 238 ? 7.102 31.094 4.543 1 90.5 238 LEU B CA 1
ATOM 7366 C C . LEU B 1 238 ? 7.473 29.625 4.492 1 90.5 238 LEU B C 1
ATOM 7368 O O . LEU B 1 238 ? 7.273 28.953 3.471 1 90.5 238 LEU B O 1
ATOM 7372 N N . ARG B 1 239 ? 7.965 29.078 5.586 1 90.19 239 ARG B N 1
ATOM 7373 C CA . ARG B 1 239 ? 8.445 27.703 5.594 1 90.19 239 ARG B CA 1
ATOM 7374 C C . ARG B 1 239 ? 7.656 26.844 6.582 1 90.19 239 ARG B C 1
ATOM 7376 O O . ARG B 1 239 ? 7.277 27.328 7.652 1 90.19 239 ARG B O 1
ATOM 7383 N N . GLU B 1 240 ? 7.332 25.688 6.223 1 91.06 240 GLU B N 1
ATOM 7384 C CA . GLU B 1 240 ? 6.832 24.609 7.074 1 91.06 240 GLU B CA 1
ATOM 7385 C C . GLU B 1 240 ? 7.805 23.438 7.109 1 91.06 240 GLU B C 1
ATOM 7387 O O . GLU B 1 240 ? 7.938 22.703 6.129 1 91.06 240 GLU B O 1
ATOM 7392 N N . ASP B 1 241 ? 8.406 23.297 8.242 1 93.81 241 ASP B N 1
ATOM 7393 C CA . ASP B 1 241 ? 9.445 22.266 8.289 1 93.81 241 ASP B CA 1
ATOM 7394 C C . ASP B 1 241 ? 9.086 21.188 9.305 1 93.81 241 ASP B C 1
ATOM 7396 O O . ASP B 1 241 ? 8.703 21.484 10.438 1 93.81 241 ASP B O 1
ATOM 7400 N N . PHE B 1 242 ? 9.227 20 8.844 1 94.69 242 PHE B N 1
ATOM 7401 C CA . PHE B 1 242 ? 9.094 18.844 9.719 1 94.69 242 PHE B CA 1
ATOM 7402 C C . PHE B 1 242 ? 10.281 18.75 10.68 1 94.69 242 PHE B C 1
ATOM 7404 O O . PHE B 1 242 ? 11.43 18.859 10.258 1 94.69 242 PHE B O 1
ATOM 7411 N N . ILE B 1 243 ? 9.953 18.391 11.977 1 94.5 243 ILE B N 1
ATOM 7412 C CA . ILE B 1 243 ? 11.039 18.422 12.953 1 94.5 243 ILE B CA 1
ATOM 7413 C C . ILE B 1 243 ? 11.234 17.031 13.547 1 94.5 243 ILE B C 1
ATOM 7415 O O . ILE B 1 243 ? 12.367 16.578 13.742 1 94.5 243 ILE B O 1
ATOM 7419 N N . GLU B 1 244 ? 10.125 16.438 13.859 1 93 244 GLU B N 1
ATOM 7420 C CA . GLU B 1 244 ? 10.289 15.195 14.617 1 93 244 GLU B CA 1
ATOM 7421 C C . GLU B 1 244 ? 9.039 14.328 14.539 1 93 244 GLU B C 1
ATOM 7423 O O . GLU B 1 244 ? 7.93 14.836 14.398 1 93 244 GLU B O 1
ATOM 7428 N N . LEU B 1 245 ? 9.328 13.008 14.609 1 90.69 245 LEU B N 1
ATOM 7429 C CA . LEU B 1 245 ? 8.305 12.008 14.875 1 90.69 245 LEU B CA 1
ATOM 7430 C C . LEU B 1 245 ? 8.312 11.594 16.344 1 90.69 245 LEU B C 1
ATOM 7432 O O . LEU B 1 245 ? 9.125 10.766 16.766 1 90.69 245 LEU B O 1
ATOM 7436 N N . ALA B 1 246 ? 7.332 12.117 17.047 1 88.88 246 ALA B N 1
ATOM 7437 C CA . ALA B 1 246 ? 7.316 11.867 18.484 1 88.88 246 ALA B CA 1
ATOM 7438 C C . ALA B 1 246 ? 6.43 10.664 18.812 1 88.88 246 ALA B C 1
ATOM 7440 O O . ALA B 1 246 ? 5.406 10.438 18.156 1 88.88 246 ALA B O 1
ATOM 7441 N N . GLU B 1 247 ? 6.855 9.898 19.797 1 83.62 247 GLU B N 1
ATOM 7442 C CA . GLU B 1 247 ? 6.09 8.75 20.266 1 83.62 247 GLU B CA 1
ATOM 7443 C C . GLU B 1 247 ? 5.402 9.039 21.594 1 83.62 247 GLU B C 1
ATOM 7445 O O . GLU B 1 247 ? 6.008 9.625 22.5 1 83.62 247 GLU B O 1
ATOM 7450 N N . VAL B 1 248 ? 4.113 8.773 21.578 1 80.06 248 VAL B N 1
ATOM 7451 C CA . VAL B 1 248 ? 3.359 8.953 22.812 1 80.06 248 VAL B CA 1
ATOM 7452 C C . VAL B 1 248 ? 2.629 7.664 23.172 1 80.06 248 VAL B C 1
ATOM 7454 O O . VAL B 1 248 ? 2.023 7.023 22.312 1 80.06 248 VAL B O 1
ATOM 7457 N N . PRO B 1 249 ? 2.805 7.164 24.359 1 72.31 249 PRO B N 1
ATOM 7458 C CA . PRO B 1 249 ? 2.145 5.922 24.766 1 72.31 249 PRO B CA 1
ATOM 7459 C C . PRO B 1 249 ? 0.621 6.016 24.703 1 72.31 249 PRO B C 1
ATOM 7461 O O . PRO B 1 249 ? -0.047 5.078 24.266 1 72.31 249 PRO B O 1
ATOM 7464 N N . ASP B 1 250 ? 0.108 7.172 25.312 1 68.75 250 ASP B N 1
ATOM 7465 C CA . ASP B 1 250 ? -1.34 7.352 25.312 1 68.75 250 ASP B CA 1
ATOM 7466 C C . ASP B 1 250 ? -1.722 8.703 24.703 1 68.75 250 ASP B C 1
ATOM 7468 O O . ASP B 1 250 ? -1.296 9.75 25.188 1 68.75 250 ASP B O 1
ATOM 7472 N N . ALA B 1 251 ? -2.438 8.617 23.641 1 69.06 251 ALA B N 1
ATOM 7473 C CA . ALA B 1 251 ? -2.73 9.852 22.922 1 69.06 251 ALA B CA 1
ATOM 7474 C C . ALA B 1 251 ? -3.908 10.594 23.562 1 69.06 251 ALA B C 1
ATOM 7476 O O . ALA B 1 251 ? -4.879 10.922 22.875 1 69.06 251 ALA B O 1
ATOM 7477 N N . THR B 1 252 ? -3.822 10.883 24.922 1 76.31 252 THR B N 1
ATOM 7478 C CA . THR B 1 252 ? -4.812 11.758 25.547 1 76.31 252 THR B CA 1
ATOM 7479 C C . THR B 1 252 ? -4.441 13.219 25.344 1 76.31 252 THR B C 1
ATOM 7481 O O . THR B 1 252 ? -3.291 13.539 25.031 1 76.31 252 THR B O 1
ATOM 7484 N N . GLY B 1 253 ? -5.438 14.078 25.484 1 81.5 253 GLY B N 1
ATOM 7485 C CA . GLY B 1 253 ? -5.188 15.508 25.359 1 81.5 253 GLY B CA 1
ATOM 7486 C C . GLY B 1 253 ? -4.129 16.016 26.312 1 81.5 253 GLY B C 1
ATOM 7487 O O . GLY B 1 253 ? -3.285 16.828 25.953 1 81.5 253 GLY B O 1
ATOM 7488 N N . GLU B 1 254 ? -4.16 15.508 27.484 1 86.06 254 GLU B N 1
ATOM 7489 C CA . GLU B 1 254 ? -3.189 15.914 28.5 1 86.06 254 GLU B CA 1
ATOM 7490 C C . GLU B 1 254 ? -1.785 15.43 28.141 1 86.06 254 GLU B C 1
ATOM 7492 O O . GLU B 1 254 ? -0.818 16.188 28.25 1 86.06 254 GLU B O 1
ATOM 7497 N N . ALA B 1 255 ? -1.716 14.219 27.766 1 86.12 255 ALA B N 1
ATOM 7498 C CA . ALA B 1 255 ? -0.421 13.641 27.422 1 86.12 255 ALA B CA 1
ATOM 7499 C C . ALA B 1 255 ? 0.194 14.359 26.219 1 86.12 255 ALA B C 1
ATOM 7501 O O . ALA B 1 255 ? 1.402 14.609 26.188 1 86.12 255 ALA B O 1
ATOM 7502 N N . LEU B 1 256 ? -0.585 14.719 25.312 1 89.44 256 LEU B N 1
ATOM 7503 C CA . LEU B 1 256 ? -0.107 15.398 24.109 1 89.44 256 LEU B CA 1
ATOM 7504 C C . LEU B 1 256 ? 0.364 16.812 24.438 1 89.44 256 LEU B C 1
ATOM 7506 O O . LEU B 1 256 ? 1.407 17.25 23.953 1 89.44 256 LEU B O 1
ATOM 7510 N N . ALA B 1 257 ? -0.441 17.531 25.219 1 91.69 257 ALA B N 1
ATOM 7511 C CA . ALA B 1 257 ? -0.045 18.875 25.625 1 91.69 257 ALA B CA 1
ATOM 7512 C C . ALA B 1 257 ? 1.301 18.859 26.344 1 91.69 257 ALA B C 1
ATOM 7514 O O . ALA B 1 257 ? 2.16 19.703 26.094 1 91.69 257 ALA B O 1
ATOM 7515 N N . ASN B 1 258 ? 1.444 17.922 27.188 1 90.5 258 ASN B N 1
ATOM 7516 C CA . ASN B 1 258 ? 2.699 17.797 27.922 1 90.5 258 ASN B CA 1
ATOM 7517 C C . ASN B 1 258 ? 3.861 17.469 27 1 90.5 258 ASN B C 1
ATOM 7519 O O . ASN B 1 258 ? 4.969 17.984 27.172 1 90.5 258 ASN B O 1
ATOM 7523 N N . LEU B 1 259 ? 3.619 16.609 26.109 1 91.31 259 LEU B N 1
ATOM 7524 C CA . LEU B 1 259 ? 4.641 16.266 25.125 1 91.31 259 LEU B CA 1
ATOM 7525 C C . LEU B 1 259 ? 5.094 17.484 24.344 1 91.31 259 LEU B C 1
ATOM 7527 O O . LEU B 1 259 ? 6.293 17.688 24.141 1 91.31 259 LEU B O 1
ATOM 7531 N N . PHE B 1 260 ? 4.156 18.312 23.906 1 93.12 260 PHE B N 1
ATOM 7532 C CA . PHE B 1 260 ? 4.473 19.484 23.125 1 93.12 260 PHE B CA 1
ATOM 7533 C C . PHE B 1 260 ? 5.312 20.469 23.938 1 93.12 260 PHE B C 1
ATOM 7535 O O . PHE B 1 260 ? 6.32 20.984 23.453 1 93.12 260 PHE B O 1
ATOM 7542 N N . LEU B 1 261 ? 4.895 20.672 25.125 1 93.38 261 LEU B N 1
ATOM 7543 C CA . LEU B 1 261 ? 5.613 21.594 25.984 1 93.38 261 LEU B CA 1
ATOM 7544 C C . LEU B 1 261 ? 7.012 21.078 26.297 1 93.38 261 LEU B C 1
ATOM 7546 O O . LEU B 1 261 ? 7.969 21.859 26.344 1 93.38 261 LEU B O 1
ATOM 7550 N N . GLN B 1 262 ? 7.105 19.812 26.469 1 92 262 GLN B N 1
ATOM 7551 C CA . GLN B 1 262 ? 8.398 19.188 26.719 1 92 262 GLN B CA 1
ATOM 7552 C C . GLN B 1 262 ? 9.328 19.328 25.516 1 92 262 GLN B C 1
ATOM 7554 O O . GLN B 1 262 ? 10.516 19.609 25.672 1 92 262 GLN B O 1
ATOM 7559 N N . ARG B 1 263 ? 8.836 19.094 24.391 1 92.75 263 ARG B N 1
ATOM 7560 C CA . ARG B 1 263 ? 9.641 19.156 23.172 1 92.75 263 ARG B CA 1
ATOM 7561 C C . ARG B 1 263 ? 10.094 20.578 22.875 1 92.75 263 ARG B C 1
ATOM 7563 O O . ARG B 1 263 ? 11.234 20.797 22.469 1 92.75 263 ARG B O 1
ATOM 7570 N N . LEU B 1 264 ? 9.227 21.562 23.109 1 93.81 264 LEU B N 1
ATOM 7571 C CA . LEU B 1 264 ? 9.602 22.953 22.922 1 93.81 264 LEU B CA 1
ATOM 7572 C C . LEU B 1 264 ? 10.773 23.328 23.812 1 93.81 264 LEU B C 1
ATOM 7574 O O . LEU B 1 264 ? 11.664 24.078 23.391 1 93.81 264 LEU B O 1
ATOM 7578 N N . ALA B 1 265 ? 10.781 22.797 24.969 1 91.5 265 ALA B N 1
ATOM 7579 C CA . ALA B 1 265 ? 11.883 23.047 25.891 1 91.5 265 ALA B CA 1
ATOM 7580 C C . ALA B 1 265 ? 13.148 22.328 25.453 1 91.5 265 ALA B C 1
ATOM 7582 O O . ALA B 1 265 ? 14.25 22.875 25.5 1 91.5 265 ALA B O 1
ATOM 7583 N N . ALA B 1 266 ? 13.008 21.094 25.016 1 91.44 266 ALA B N 1
ATOM 7584 C CA . ALA B 1 266 ? 14.133 20.266 24.609 1 91.44 266 ALA B CA 1
ATOM 7585 C C . ALA B 1 266 ? 14.812 20.828 23.359 1 91.44 266 ALA B C 1
ATOM 7587 O O . ALA B 1 266 ? 16.031 20.688 23.188 1 91.44 266 ALA B O 1
ATOM 7588 N N . TRP B 1 267 ? 14.047 21.438 22.484 1 93.12 267 TRP B N 1
ATOM 7589 C CA . TRP B 1 267 ? 14.555 21.984 21.234 1 93.12 267 TRP B CA 1
ATOM 7590 C C . TRP B 1 267 ? 15.312 23.281 21.484 1 93.12 267 TRP B C 1
ATOM 7592 O O . TRP B 1 267 ? 15.938 23.828 20.578 1 93.12 267 TRP B O 1
ATOM 7602 N N . ASP B 1 268 ? 15.352 23.766 22.609 1 88.56 268 ASP B N 1
ATOM 7603 C CA . ASP B 1 268 ? 16.047 24.984 23.016 1 88.56 268 ASP B CA 1
ATOM 7604 C C . ASP B 1 268 ? 15.531 26.203 22.234 1 88.56 268 ASP B C 1
ATOM 7606 O O . ASP B 1 268 ? 16.328 27 21.734 1 88.56 268 ASP B O 1
ATOM 7610 N N . ILE B 1 269 ? 14.281 26.188 21.891 1 90.62 269 ILE B N 1
ATOM 7611 C CA . ILE B 1 269 ? 13.625 27.359 21.312 1 90.62 269 ILE B CA 1
ATOM 7612 C C . ILE B 1 269 ? 12.812 28.062 22.391 1 90.62 269 ILE B C 1
ATOM 7614 O O . ILE B 1 269 ? 12.383 27.438 23.375 1 90.62 269 ILE B O 1
ATOM 7618 N N . GLU B 1 270 ? 12.766 29.359 22.312 1 91.25 270 GLU B N 1
ATOM 7619 C CA . GLU B 1 270 ? 11.992 30.109 23.297 1 91.25 270 GLU B CA 1
ATOM 7620 C C . GLU B 1 270 ? 10.492 29.844 23.125 1 91.25 270 GLU B C 1
ATOM 7622 O O . GLU B 1 270 ? 9.875 30.375 22.203 1 91.25 270 GLU B O 1
ATOM 7627 N N . ARG B 1 271 ? 9.922 29.141 24.016 1 90.94 271 ARG B N 1
ATOM 7628 C CA . ARG B 1 271 ? 8.523 28.719 23.922 1 90.94 271 ARG B CA 1
ATOM 7629 C C . ARG B 1 271 ? 7.59 29.922 23.953 1 90.94 271 ARG B C 1
ATOM 7631 O O . ARG B 1 271 ? 6.469 29.859 23.438 1 90.94 271 ARG B O 1
ATOM 7638 N N . GLU B 1 272 ? 8.055 31.062 24.484 1 90.31 272 GLU B N 1
ATOM 7639 C CA . GLU B 1 272 ? 7.25 32.281 24.609 1 90.31 272 GLU B CA 1
ATOM 7640 C C . GLU B 1 272 ? 6.98 32.875 23.234 1 90.31 272 GLU B C 1
ATOM 7642 O O . GLU B 1 272 ? 6.082 33.719 23.094 1 90.31 272 GLU B O 1
ATOM 7647 N N . HIS B 1 273 ? 7.715 32.469 22.281 1 93.56 273 HIS B N 1
ATOM 7648 C CA . HIS B 1 273 ? 7.547 33 20.938 1 93.56 273 HIS B CA 1
ATOM 7649 C C . HIS B 1 273 ? 6.598 32.156 20.109 1 93.56 273 HIS B C 1
ATOM 7651 O O . HIS B 1 273 ? 6.387 32.438 18.922 1 93.56 273 HIS B O 1
ATOM 7657 N N . LEU B 1 274 ? 6.02 31.125 20.766 1 95.12 274 LEU B N 1
ATOM 7658 C CA . LEU B 1 274 ? 4.957 30.375 20.094 1 95.12 274 LEU B CA 1
ATOM 7659 C C . LEU B 1 274 ? 3.701 31.219 19.938 1 95.12 274 LEU B C 1
ATOM 7661 O O . LEU B 1 274 ? 3.086 31.625 20.938 1 95.12 274 LEU B O 1
ATOM 7665 N N . ARG B 1 275 ? 3.346 31.547 18.766 1 93.25 275 ARG B N 1
ATOM 7666 C CA . ARG B 1 275 ? 2.238 32.469 18.547 1 93.25 275 ARG B CA 1
ATOM 7667 C C . ARG B 1 275 ? 1.068 31.781 17.859 1 93.25 275 ARG B C 1
ATOM 7669 O O . ARG B 1 275 ? -0.002 32.375 17.703 1 93.25 275 ARG B O 1
ATOM 7676 N N . GLY B 1 276 ? 1.287 30.609 17.469 1 90.06 276 GLY B N 1
ATOM 7677 C CA . GLY B 1 276 ? 0.208 29.844 16.859 1 90.06 276 GLY B CA 1
ATOM 7678 C C . GLY B 1 276 ? 0.322 28.359 17.109 1 90.06 276 GLY B C 1
ATOM 7679 O O . GLY B 1 276 ? 1.412 27.844 17.375 1 90.06 276 GLY B O 1
ATOM 7680 N N . GLN B 1 277 ? -0.761 27.625 17.125 1 89.62 277 GLN B N 1
ATOM 7681 C CA . GLN B 1 277 ? -0.815 26.172 17.188 1 89.62 277 GLN B CA 1
ATOM 7682 C C . GLN B 1 277 ? -1.938 25.625 16.312 1 89.62 277 GLN B C 1
ATOM 7684 O O . GLN B 1 277 ? -2.994 26.25 16.188 1 89.62 277 GLN B O 1
ATOM 7689 N N . SER B 1 278 ? -1.668 24.609 15.656 1 84.62 278 SER B N 1
ATOM 7690 C CA . SER B 1 278 ? -2.637 23.953 14.789 1 84.62 278 SER B CA 1
ATOM 7691 C C . SER B 1 278 ? -2.488 22.438 14.852 1 84.62 278 SER B C 1
ATOM 7693 O O . SER B 1 278 ? -1.383 21.906 14.711 1 84.62 278 SER B O 1
ATOM 7695 N N . TYR B 1 279 ? -3.566 21.734 15.125 1 80.5 279 TYR B N 1
ATOM 7696 C CA . TYR B 1 279 ? -3.525 20.281 15.242 1 80.5 279 TYR B CA 1
ATOM 7697 C C . TYR B 1 279 ? -4.508 19.625 14.273 1 80.5 279 TYR B C 1
ATOM 7699 O O . TYR B 1 279 ? -5.656 20.062 14.164 1 80.5 279 TYR B O 1
ATOM 7707 N N . GLU B 1 280 ? -3.953 18.734 13.422 1 71.81 280 GLU B N 1
ATOM 7708 C CA . GLU B 1 280 ? -4.816 18 12.508 1 71.81 280 GLU B CA 1
ATOM 7709 C C . GLU B 1 280 ? -5.43 16.781 13.18 1 71.81 280 GLU B C 1
ATOM 7711 O O . GLU B 1 280 ? -4.711 15.953 13.75 1 71.81 280 GLU B O 1
ATOM 7716 N N . ARG B 1 281 ? -6.699 16.828 13.344 1 59.81 281 ARG B N 1
ATOM 7717 C CA . ARG B 1 281 ? -7.422 15.719 13.961 1 59.81 281 ARG B CA 1
ATOM 7718 C C . ARG B 1 281 ? -7.73 14.625 12.945 1 59.81 281 ARG B C 1
ATOM 7720 O O . ARG B 1 281 ? -8.453 14.867 11.977 1 59.81 281 ARG B O 1
ATOM 7727 N N . GLY B 1 282 ? -6.77 13.906 12.352 1 51.75 282 GLY B N 1
ATOM 7728 C CA . GLY B 1 282 ? -7.113 12.875 11.391 1 51.75 282 GLY B CA 1
ATOM 7729 C C . GLY B 1 282 ? -8.297 12.031 11.82 1 51.75 282 GLY B C 1
ATOM 7730 O O . GLY B 1 282 ? -8.742 12.109 12.969 1 51.75 282 GLY B O 1
ATOM 7731 N N . SER B 1 283 ? -9.008 11.422 10.914 1 46.72 283 SER B N 1
ATOM 7732 C CA . SER B 1 283 ? -10.242 10.656 11.062 1 46.72 283 SER B CA 1
ATOM 7733 C C . SER B 1 283 ? -10.172 9.727 12.266 1 46.72 283 SER B C 1
ATOM 7735 O O . SER B 1 283 ? -11.133 9.602 13.023 1 46.72 283 SER B O 1
ATOM 7737 N N . SER B 1 284 ? -9.055 8.969 12.359 1 45.53 284 SER B N 1
ATOM 7738 C CA . SER B 1 284 ? -9.07 7.883 13.336 1 45.53 284 SER B CA 1
ATOM 7739 C C . SER B 1 284 ? -8.742 8.391 14.734 1 45.53 284 SER B C 1
ATOM 7741 O O . SER B 1 284 ? -8.984 7.707 15.727 1 45.53 284 SER B O 1
ATOM 7743 N N . ALA B 1 285 ? -8.219 9.75 14.75 1 48.12 285 ALA B N 1
ATOM 7744 C CA . ALA B 1 285 ? -7.711 10.211 16.047 1 48.12 285 ALA B CA 1
ATOM 7745 C C . ALA B 1 285 ? -8.469 11.453 16.516 1 48.12 285 ALA B C 1
ATOM 7747 O O . ALA B 1 285 ? -7.934 12.266 17.266 1 48.12 285 ALA B O 1
ATOM 7748 N N . SER B 1 286 ? -9.578 11.742 15.93 1 49.31 286 SER B N 1
ATOM 7749 C CA . SER B 1 286 ? -10.25 13.016 16.109 1 49.31 286 SER B CA 1
ATOM 7750 C C . SER B 1 286 ? -10.352 13.383 17.594 1 49.31 286 SER B C 1
ATOM 7752 O O . SER B 1 286 ? -10.164 14.547 17.969 1 49.31 286 SER B O 1
ATOM 7754 N N . GLY B 1 287 ? -10.555 12.328 18.375 1 56.12 287 GLY B N 1
ATOM 7755 C CA . GLY B 1 287 ? -10.789 12.711 19.766 1 56.12 287 GLY B CA 1
ATOM 7756 C C . GLY B 1 287 ? -9.508 12.922 20.547 1 56.12 287 GLY B C 1
ATOM 7757 O O . GLY B 1 287 ? -9.531 13.43 21.672 1 56.12 287 GLY B O 1
ATOM 7758 N N . ARG B 1 288 ? -8.438 12.758 19.875 1 61.47 288 ARG B N 1
ATOM 7759 C CA . ARG B 1 288 ? -7.195 12.688 20.625 1 61.47 288 ARG B CA 1
ATOM 7760 C C . ARG B 1 288 ? -6.719 14.086 21.016 1 61.47 288 ARG B C 1
ATOM 7762 O O . ARG B 1 288 ? -6.156 14.273 22.109 1 61.47 288 ARG B O 1
ATOM 7769 N N . PHE B 1 289 ? -7.031 15.023 20.172 1 66 289 PHE B N 1
ATOM 7770 C CA . PHE B 1 289 ? -6.484 16.344 20.438 1 66 289 PHE B CA 1
ATOM 7771 C C . PHE B 1 289 ? -7.484 17.203 21.188 1 66 289 PHE B C 1
ATOM 7773 O O . PHE B 1 289 ? -7.293 18.422 21.344 1 66 289 PHE B O 1
ATOM 7780 N N . ASN B 1 290 ? -8.453 16.438 21.625 1 69.06 290 ASN B N 1
ATOM 7781 C CA . ASN B 1 290 ? -9.438 17.203 22.406 1 69.06 290 ASN B CA 1
ATOM 7782 C C . ASN B 1 290 ? -8.82 17.766 23.672 1 69.06 290 ASN B C 1
ATOM 7784 O O . ASN B 1 290 ? -8.211 17.031 24.453 1 69.06 290 ASN B O 1
ATOM 7788 N N . GLY B 1 291 ? -8.82 19.047 23.797 1 76.5 291 GLY B N 1
ATOM 7789 C CA . GLY B 1 291 ? -8.359 19.719 25.016 1 76.5 291 GLY B CA 1
ATOM 7790 C C . GLY B 1 291 ? -6.895 20.109 24.953 1 76.5 291 GLY B C 1
ATOM 7791 O O . GLY B 1 291 ? -6.379 20.734 25.875 1 76.5 291 GLY B O 1
ATOM 7792 N N . VAL B 1 292 ? -6.23 19.766 23.891 1 86.56 292 VAL B N 1
ATOM 7793 C CA . VAL B 1 292 ? -4.805 20.062 23.797 1 86.56 292 VAL B CA 1
ATOM 7794 C C . VAL B 1 292 ? -4.59 21.562 23.703 1 86.56 292 VAL B C 1
ATOM 7796 O O . VAL B 1 292 ? -3.738 22.125 24.406 1 86.56 292 VAL B O 1
ATOM 7799 N N . GLN B 1 293 ? -5.34 22.172 22.844 1 84.88 293 GLN B N 1
ATOM 7800 C CA . GLN B 1 293 ? -5.148 23.609 22.609 1 84.88 293 GLN B CA 1
ATOM 7801 C C . GLN B 1 293 ? -5.391 24.406 23.891 1 84.88 293 GLN B C 1
ATOM 7803 O O . GLN B 1 293 ? -4.66 25.359 24.188 1 84.88 293 GLN B O 1
ATOM 7808 N N . GLU B 1 294 ? -6.387 24.016 24.625 1 85.69 294 GLU B N 1
ATOM 7809 C CA . GLU B 1 294 ? -6.707 24.734 25.859 1 85.69 294 GLU B CA 1
ATOM 7810 C C . GLU B 1 294 ? -5.586 24.594 26.875 1 85.69 294 GLU B C 1
ATOM 7812 O O . GLU B 1 294 ? -5.27 25.562 27.594 1 85.69 294 GLU B O 1
ATOM 7817 N N . ARG B 1 295 ? -5.09 23.438 26.922 1 90.88 295 ARG B N 1
ATOM 7818 C CA . ARG B 1 295 ? -4.031 23.188 27.891 1 90.88 295 ARG B CA 1
ATOM 7819 C C . ARG B 1 295 ? -2.754 23.938 27.516 1 90.88 295 ARG B C 1
ATOM 7821 O O . ARG B 1 295 ? -2.049 24.438 28.391 1 90.88 295 ARG B O 1
ATOM 7828 N N . VAL B 1 296 ? -2.408 24.047 26.281 1 92.56 296 VAL B N 1
ATOM 7829 C CA . VAL B 1 296 ? -1.228 24.766 25.828 1 92.56 296 VAL B CA 1
ATOM 7830 C C . VAL B 1 296 ? -1.425 26.266 26.031 1 92.56 296 VAL B C 1
ATOM 7832 O O . VAL B 1 296 ? -0.504 26.969 26.453 1 92.56 296 VAL B O 1
ATOM 7835 N N . CYS B 1 297 ? -2.631 26.75 25.75 1 90.06 297 CYS B N 1
ATOM 7836 C CA . CYS B 1 297 ? -2.943 28.172 25.906 1 90.06 297 CYS B CA 1
ATOM 7837 C C . CYS B 1 297 ? -2.879 28.594 27.359 1 90.06 297 CYS B C 1
ATOM 7839 O O . CYS B 1 297 ? -2.568 29.734 27.672 1 90.06 297 CYS B O 1
ATOM 7841 N N . ALA B 1 298 ? -3.188 27.625 28.219 1 91.38 298 ALA B N 1
ATOM 7842 C CA . ALA B 1 298 ? -3.115 27.922 29.641 1 91.38 298 ALA B CA 1
ATOM 7843 C C . ALA B 1 298 ? -1.685 28.25 30.062 1 91.38 298 ALA B C 1
ATOM 7845 O O . ALA B 1 298 ? -1.465 29.094 30.938 1 91.38 298 ALA B O 1
ATOM 7846 N N . VAL B 1 299 ? -0.756 27.656 29.469 1 92.5 299 VAL B N 1
ATOM 7847 C CA . VAL B 1 299 ? 0.653 27.875 29.781 1 92.5 299 VAL B CA 1
ATOM 7848 C C . VAL B 1 299 ? 1.205 29 28.922 1 92.5 299 VAL B C 1
ATOM 7850 O O . VAL B 1 299 ? 1.987 29.828 29.391 1 92.5 299 VAL B O 1
ATOM 7853 N N . LEU B 1 300 ? 0.789 29.016 27.641 1 93.62 300 LEU B N 1
ATOM 7854 C CA . LEU B 1 300 ? 1.213 30.016 26.672 1 93.62 300 LEU B CA 1
ATOM 7855 C C . LEU B 1 300 ? 0.008 30.719 26.047 1 93.62 300 LEU B C 1
ATOM 7857 O O . LEU B 1 300 ? -0.387 30.391 24.922 1 93.62 300 LEU B O 1
ATOM 7861 N N . PRO B 1 301 ? -0.471 31.719 26.594 1 89.81 301 PRO B N 1
ATOM 7862 C CA . PRO B 1 301 ? -1.727 32.344 26.188 1 89.81 301 PRO B CA 1
ATOM 7863 C C . PRO B 1 301 ? -1.633 33 24.828 1 89.81 301 PRO B C 1
ATOM 7865 O O . PRO B 1 301 ? -2.652 33.219 24.156 1 89.81 301 PRO B O 1
ATOM 7868 N N . ALA B 1 302 ? -0.447 33.344 24.406 1 90.19 302 ALA B N 1
ATOM 7869 C CA . ALA B 1 302 ? -0.293 34.031 23.141 1 90.19 302 ALA B CA 1
ATOM 7870 C C . ALA B 1 302 ? -0.353 33.031 21.969 1 90.19 302 ALA B C 1
ATOM 7872 O O . ALA B 1 302 ? -0.372 33.438 20.812 1 90.19 302 ALA B O 1
ATOM 7873 N N . ALA B 1 303 ? -0.376 31.75 22.266 1 91 303 ALA B N 1
ATOM 7874 C CA . ALA B 1 303 ? -0.425 30.734 21.234 1 91 303 ALA B CA 1
ATOM 7875 C C . ALA B 1 303 ? -1.855 30.516 20.75 1 91 303 ALA B C 1
ATOM 7877 O O . ALA B 1 303 ? -2.549 29.609 21.219 1 91 303 ALA B O 1
ATOM 7878 N N . ALA B 1 304 ? -2.232 31.25 19.75 1 87.38 304 ALA B N 1
ATOM 7879 C CA . ALA B 1 304 ? -3.592 31.188 19.219 1 87.38 304 ALA B CA 1
ATOM 7880 C C . ALA B 1 304 ? -3.803 29.906 18.422 1 87.38 304 ALA B C 1
ATOM 7882 O O . ALA B 1 304 ? -2.893 29.438 17.734 1 87.38 304 ALA B O 1
ATOM 7883 N N . TYR B 1 305 ? -4.973 29.344 18.562 1 83.44 305 TYR B N 1
ATOM 7884 C CA . TYR B 1 305 ? -5.309 28.125 17.812 1 83.44 305 TYR B CA 1
ATOM 7885 C C . TYR B 1 305 ? -5.969 28.469 16.484 1 83.44 305 TYR B C 1
ATOM 7887 O O . TYR B 1 305 ? -6.895 29.281 16.438 1 83.44 305 TYR B O 1
ATOM 7895 N N . THR B 1 306 ? -5.324 28.016 15.461 1 77.12 306 THR B N 1
ATOM 7896 C CA . THR B 1 306 ? -5.898 28.219 14.141 1 77.12 306 THR B CA 1
ATOM 7897 C C . THR B 1 306 ? -5.938 26.922 13.352 1 77.12 306 THR B C 1
ATOM 7899 O O . THR B 1 306 ? -5.09 26.047 13.555 1 77.12 306 THR B O 1
ATOM 7902 N N . ILE B 1 307 ? -6.949 26.672 12.688 1 64.19 307 ILE B N 1
ATOM 7903 C CA . ILE B 1 307 ? -7.023 25.469 11.867 1 64.19 307 ILE B CA 1
ATOM 7904 C C . ILE B 1 307 ? -6.211 25.656 10.586 1 64.19 307 ILE B C 1
ATOM 7906 O O . ILE B 1 307 ? -6.16 26.766 10.039 1 64.19 307 ILE B O 1
ATOM 7910 N N . CYS B 1 308 ? -5.422 24.734 10.234 1 56.88 308 CYS B N 1
ATOM 7911 C CA . CYS B 1 308 ? -4.543 24.828 9.07 1 56.88 308 CYS B CA 1
ATOM 7912 C C . CYS B 1 308 ? -5.348 24.969 7.785 1 56.88 308 CYS B C 1
ATOM 7914 O O . CYS B 1 308 ? -6.223 24.141 7.504 1 56.88 308 CYS B O 1
ATOM 7916 N N . LYS B 1 309 ? -5.398 26.203 7.199 1 50.69 309 LYS B N 1
ATOM 7917 C CA . LYS B 1 309 ? -6.078 26.547 5.953 1 50.69 309 LYS B CA 1
ATOM 7918 C C . LYS B 1 309 ? -5.719 25.562 4.844 1 50.69 309 LYS B C 1
ATOM 7920 O O . LYS B 1 309 ? -6.43 25.453 3.842 1 50.69 309 LYS B O 1
ATOM 7925 N N . THR B 1 310 ? -4.359 25.203 4.82 1 47.41 310 THR B N 1
ATOM 7926 C CA . THR B 1 310 ? -4.051 24.391 3.646 1 47.41 310 THR B CA 1
ATOM 7927 C C . THR B 1 310 ? -5.125 23.328 3.426 1 47.41 310 THR B C 1
ATOM 7929 O O . THR B 1 310 ? -5.219 22.75 2.34 1 47.41 310 THR B O 1
ATOM 7932 N N . HIS B 1 311 ? -6.047 23.359 4.504 1 50.72 311 HIS B N 1
ATOM 7933 C CA . HIS B 1 311 ? -7.141 22.391 4.414 1 50.72 311 HIS B CA 1
ATOM 7934 C C . HIS B 1 311 ? -8.461 23.094 4.094 1 50.72 311 HIS B C 1
ATOM 7936 O O . HIS B 1 311 ? -8.672 24.234 4.484 1 50.72 311 HIS B O 1
ATOM 7942 N N . ASP B 1 312 ? -9.102 22.656 2.984 1 59.12 312 ASP B N 1
ATOM 7943 C CA . ASP B 1 312 ? -10.492 23.016 2.734 1 59.12 312 ASP B CA 1
ATOM 7944 C C . ASP B 1 312 ? -11.266 23.188 4.043 1 59.12 312 ASP B C 1
ATOM 7946 O O . ASP B 1 312 ? -11.281 22.281 4.875 1 59.12 312 ASP B O 1
ATOM 7950 N N . PHE B 1 313 ? -11.602 24.547 4.426 1 69.25 313 PHE B N 1
ATOM 7951 C CA . PHE B 1 313 ? -12.32 24.938 5.637 1 69.25 313 PHE B CA 1
ATOM 7952 C C . PHE B 1 313 ? -13.406 23.922 5.965 1 69.25 313 PHE B C 1
ATOM 7954 O O . PHE B 1 313 ? -13.531 23.484 7.113 1 69.25 313 PHE B O 1
ATOM 7961 N N . LYS B 1 314 ? -14.062 23.5 4.992 1 70.81 314 LYS B N 1
ATOM 7962 C CA . LYS B 1 314 ? -15.141 22.531 5.188 1 70.81 314 LYS B CA 1
ATOM 7963 C C . LYS B 1 314 ? -14.594 21.188 5.641 1 70.81 314 LYS B C 1
ATOM 7965 O O . LYS B 1 314 ? -15.156 20.547 6.539 1 70.81 314 LYS B O 1
ATOM 7970 N N . MET B 1 315 ? -13.539 20.844 5.102 1 70.38 315 MET B N 1
ATOM 7971 C CA . MET B 1 315 ? -12.945 19.547 5.418 1 70.38 315 MET B CA 1
ATOM 7972 C C . MET B 1 315 ? -12.352 19.547 6.824 1 70.38 315 MET B C 1
ATOM 7974 O O . MET B 1 315 ? -12.383 18.531 7.52 1 70.38 315 MET B O 1
ATOM 7978 N N . SER B 1 316 ? -11.875 20.703 7.152 1 72.75 316 SER B N 1
ATOM 7979 C CA . SER B 1 316 ? -11.32 20.812 8.5 1 72.75 316 SER B CA 1
ATOM 7980 C C . SER B 1 316 ? -12.406 20.625 9.555 1 72.75 316 SER B C 1
ATOM 7982 O O . SER B 1 316 ? -12.172 20 10.594 1 72.75 316 SER B O 1
ATOM 7984 N N . ILE B 1 317 ? -13.547 21.172 9.234 1 77.81 317 ILE B N 1
ATOM 7985 C CA . ILE B 1 317 ? -14.664 21.047 10.156 1 77.81 317 ILE B CA 1
ATOM 7986 C C . ILE B 1 317 ? -15.078 19.578 10.266 1 77.81 317 ILE B C 1
ATOM 7988 O O . ILE B 1 317 ? -15.328 19.078 11.359 1 77.81 317 ILE B O 1
ATOM 7992 N N . LEU B 1 318 ? -15.109 18.969 9.141 1 79.5 318 LEU B N 1
ATOM 7993 C CA . LEU B 1 318 ? -15.57 17.578 9.094 1 79.5 318 LEU B CA 1
ATOM 7994 C C . LEU B 1 318 ? -14.555 16.641 9.742 1 79.5 318 LEU B C 1
ATOM 7996 O O . LEU B 1 318 ? -14.922 15.742 10.5 1 79.5 318 LEU B O 1
ATOM 8000 N N . HIS B 1 319 ? -13.367 16.859 9.5 1 70.81 319 HIS B N 1
ATOM 8001 C CA . HIS B 1 319 ? -12.336 15.953 9.977 1 70.81 319 HIS B CA 1
ATOM 8002 C C . HIS B 1 319 ? -12.109 16.094 11.477 1 70.81 319 HIS B C 1
ATOM 8004 O O . HIS B 1 319 ? -11.609 15.18 12.125 1 70.81 319 HIS B O 1
ATOM 8010 N N . SER B 1 320 ? -12.508 17.219 11.977 1 73.94 320 SER B N 1
ATOM 8011 C CA . SER B 1 320 ? -12.352 17.438 13.414 1 73.94 320 SER B CA 1
ATOM 8012 C C . SER B 1 320 ? -13.586 16.969 14.18 1 73.94 320 SER B C 1
ATOM 8014 O O . SER B 1 320 ? -13.625 17.031 15.406 1 73.94 320 SER B O 1
ATOM 8016 N N . CYS B 1 321 ? -14.516 16.453 13.445 1 80.25 321 CYS B N 1
ATOM 8017 C CA . CYS B 1 321 ? -15.773 16.078 14.07 1 80.25 321 CYS B CA 1
ATOM 8018 C C . CYS B 1 321 ? -15.633 14.789 14.859 1 80.25 321 CYS B C 1
ATOM 8020 O O . CYS B 1 321 ? -15.156 13.781 14.328 1 80.25 321 CYS B O 1
ATOM 8022 N N . ALA B 1 322 ? -16.031 14.844 16.125 1 74.69 322 ALA B N 1
ATOM 8023 C CA . ALA B 1 322 ? -15.906 13.688 17.016 1 74.69 322 ALA B CA 1
ATOM 8024 C C . ALA B 1 322 ? -17.125 12.789 16.922 1 74.69 322 ALA B C 1
ATOM 8026 O O . ALA B 1 322 ? -17.141 11.688 17.484 1 74.69 322 ALA B O 1
ATOM 8027 N N . ILE B 1 323 ? -18.172 13.25 16.219 1 84.94 323 ILE B N 1
ATOM 8028 C CA . ILE B 1 323 ? -19.375 12.43 16.078 1 84.94 323 ILE B CA 1
ATOM 8029 C C . ILE B 1 323 ? -19.078 11.227 15.18 1 84.94 323 ILE B C 1
ATOM 8031 O O . ILE B 1 323 ? -18.797 11.383 13.984 1 84.94 323 ILE B O 1
ATOM 8035 N N . HIS B 1 324 ? -19.188 10.102 15.711 1 82.94 324 HIS B N 1
ATOM 8036 C CA . HIS B 1 324 ? -18.781 8.867 15.047 1 82.94 324 HIS B CA 1
ATOM 8037 C C . HIS B 1 324 ? -19.562 8.656 13.75 1 82.94 324 HIS B C 1
ATOM 8039 O O . HIS B 1 324 ? -19 8.227 12.742 1 82.94 324 HIS B O 1
ATOM 8045 N N . GLN B 1 325 ? -20.844 8.914 13.789 1 87.5 325 GLN B N 1
ATOM 8046 C CA . GLN B 1 325 ? -21.688 8.688 12.625 1 87.5 325 GLN B CA 1
ATOM 8047 C C . GLN B 1 325 ? -21.234 9.555 11.445 1 87.5 325 GLN B C 1
ATOM 8049 O O . GLN B 1 325 ? -21.297 9.125 10.297 1 87.5 325 GLN B O 1
ATOM 8054 N N . VAL B 1 326 ? -20.812 10.711 11.789 1 89.19 326 VAL B N 1
ATOM 8055 C CA . VAL B 1 326 ? -20.359 11.625 10.742 1 89.19 326 VAL B CA 1
ATOM 8056 C C . VAL B 1 326 ? -19.016 11.156 10.195 1 89.19 326 VAL B C 1
ATOM 8058 O O . VAL B 1 326 ? -18.797 11.141 8.977 1 89.19 326 VAL B O 1
ATOM 8061 N N . ALA B 1 327 ? -18.141 10.781 11.078 1 83 327 ALA B N 1
ATOM 8062 C CA . ALA B 1 327 ? -16.844 10.273 10.672 1 83 327 ALA B CA 1
ATOM 8063 C C . ALA B 1 327 ? -17 9.031 9.789 1 83 327 ALA B C 1
ATOM 8065 O O . ALA B 1 327 ? -16.312 8.898 8.773 1 83 327 ALA B O 1
ATOM 8066 N N . ASN B 1 328 ? -17.844 8.172 10.195 1 87.19 328 ASN B N 1
ATOM 8067 C CA . ASN B 1 328 ? -18.094 6.949 9.438 1 87.19 328 ASN B CA 1
ATOM 8068 C C . ASN B 1 328 ? -18.672 7.262 8.055 1 87.19 328 ASN B C 1
ATOM 8070 O O . ASN B 1 328 ? -18.328 6.605 7.074 1 87.19 328 ASN B O 1
ATOM 8074 N N . MET B 1 329 ? -19.578 8.156 8.07 1 91.06 329 MET B N 1
ATOM 8075 C CA . MET B 1 329 ? -20.188 8.547 6.801 1 91.06 329 MET B CA 1
ATOM 8076 C C . MET B 1 329 ? -19.141 9.094 5.836 1 91.06 329 MET B C 1
ATOM 8078 O O . MET B 1 329 ? -19.109 8.719 4.664 1 91.06 329 MET B O 1
ATOM 8082 N N . LEU B 1 330 ? -18.281 9.891 6.363 1 87.38 330 LEU B N 1
ATOM 8083 C CA . LEU B 1 330 ? -17.234 10.484 5.535 1 87.38 330 LEU B CA 1
ATOM 8084 C C . LEU B 1 330 ? -16.281 9.414 5.008 1 87.38 330 LEU B C 1
ATOM 8086 O O . LEU B 1 330 ? -15.945 9.406 3.82 1 87.38 330 LEU B O 1
ATOM 8090 N N . ASP B 1 331 ? -15.891 8.57 5.828 1 85.19 331 ASP B N 1
ATOM 8091 C CA . ASP B 1 331 ? -14.992 7.477 5.457 1 85.19 331 ASP B CA 1
ATOM 8092 C C . ASP B 1 331 ? -15.633 6.57 4.41 1 85.19 331 ASP B C 1
ATOM 8094 O O . ASP B 1 331 ? -14.969 6.152 3.455 1 85.19 331 ASP B O 1
ATOM 8098 N N . THR B 1 332 ? -16.844 6.215 4.613 1 91.94 332 THR B N 1
ATOM 8099 C CA . THR B 1 332 ? -17.578 5.355 3.689 1 91.94 332 THR B CA 1
ATOM 8100 C C . THR B 1 332 ? -17.703 6.012 2.316 1 91.94 332 THR B C 1
ATOM 8102 O O . THR B 1 332 ? -17.531 5.348 1.289 1 91.94 332 THR B O 1
ATOM 8105 N N . CYS B 1 333 ? -18.016 7.312 2.326 1 90.5 333 CYS B N 1
ATOM 8106 C CA . CYS B 1 333 ? -18.078 8.031 1.059 1 90.5 333 CYS B CA 1
ATOM 8107 C C . CYS B 1 333 ? -16.766 7.949 0.304 1 90.5 333 CYS B C 1
ATOM 8109 O O . CYS B 1 333 ? -16.75 7.711 -0.905 1 90.5 333 CYS B O 1
ATOM 8111 N N . GLY B 1 334 ? -15.68 8.164 1.066 1 84.94 334 GLY B N 1
ATOM 8112 C CA . GLY B 1 334 ? -14.367 8.07 0.449 1 84.94 334 GLY B CA 1
ATOM 8113 C C . GLY B 1 334 ? -14.086 6.707 -0.154 1 84.94 334 GLY B C 1
ATOM 8114 O O . GLY B 1 334 ? -13.57 6.609 -1.268 1 84.94 334 GLY B O 1
ATOM 8115 N N . LYS B 1 335 ? -14.445 5.637 0.485 1 88 335 LYS B N 1
ATOM 8116 C CA . LYS B 1 335 ? -14.203 4.273 0.014 1 88 335 LYS B CA 1
ATOM 8117 C C . LYS B 1 335 ? -15.086 3.949 -1.191 1 88 335 LYS B C 1
ATOM 8119 O O . LYS B 1 335 ? -14.656 3.234 -2.102 1 88 335 LYS B O 1
ATOM 8124 N N . VAL B 1 336 ? -16.328 4.395 -1.148 1 91.38 336 VAL B N 1
ATOM 8125 C CA . VAL B 1 336 ? -17.234 4.184 -2.273 1 91.38 336 VAL B CA 1
ATOM 8126 C C . VAL B 1 336 ? -16.641 4.812 -3.535 1 91.38 336 VAL B C 1
ATOM 8128 O O . VAL B 1 336 ? -16.609 4.18 -4.594 1 91.38 336 VAL B O 1
ATOM 8131 N N . LEU B 1 337 ? -16.203 5.953 -3.389 1 85.81 337 LEU B N 1
ATOM 8132 C CA . LEU B 1 337 ? -15.633 6.648 -4.539 1 85.81 337 LEU B CA 1
ATOM 8133 C C . LEU B 1 337 ? -14.398 5.918 -5.051 1 85.81 337 LEU B C 1
ATOM 8135 O O . LEU B 1 337 ? -14.188 5.82 -6.262 1 85.81 337 LEU B O 1
ATOM 8139 N N . SER B 1 338 ? -13.602 5.457 -4.137 1 81.31 338 SER B N 1
ATOM 8140 C CA . SER B 1 338 ? -12.406 4.711 -4.516 1 81.31 338 SER B CA 1
ATOM 8141 C C . SER B 1 338 ? -12.766 3.455 -5.309 1 81.31 338 SER B C 1
ATOM 8143 O O . SER B 1 338 ? -12.133 3.152 -6.32 1 81.31 338 SER B O 1
ATOM 8145 N N . VAL B 1 339 ? -13.742 2.723 -4.895 1 84.38 339 VAL B N 1
ATOM 8146 C CA . VAL B 1 339 ? -14.172 1.494 -5.555 1 84.38 339 VAL B CA 1
ATOM 8147 C C . VAL B 1 339 ? -14.766 1.82 -6.922 1 84.38 339 VAL B C 1
ATOM 8149 O O . VAL B 1 339 ? -14.516 1.11 -7.898 1 84.38 339 VAL B O 1
ATOM 8152 N N . LEU B 1 340 ? -15.578 2.855 -7.004 1 84.25 340 LEU B N 1
ATOM 8153 C CA . LEU B 1 340 ? -16.172 3.244 -8.273 1 84.25 340 LEU B CA 1
ATOM 8154 C C . LEU B 1 340 ? -15.094 3.633 -9.281 1 84.25 340 LEU B C 1
ATOM 8156 O O . LEU B 1 340 ? -15.188 3.289 -10.461 1 84.25 340 LEU B O 1
ATOM 8160 N N . ARG B 1 341 ? -14.117 4.285 -8.859 1 77.25 341 ARG B N 1
ATOM 8161 C CA . ARG B 1 341 ? -13.023 4.707 -9.727 1 77.25 341 ARG B CA 1
ATOM 8162 C C . ARG B 1 341 ? -12.234 3.504 -10.242 1 77.25 341 ARG B C 1
ATOM 8164 O O . ARG B 1 341 ? -11.875 3.449 -11.422 1 77.25 341 ARG B O 1
ATOM 8171 N N . SER B 1 342 ? -11.922 2.625 -9.336 1 70.88 342 SER B N 1
ATOM 8172 C CA . SER B 1 342 ? -11.156 1.44 -9.711 1 70.88 342 SER B CA 1
ATOM 8173 C C . SER B 1 342 ? -11.969 0.539 -10.641 1 70.88 342 SER B C 1
ATOM 8175 O O . SER B 1 342 ? -11.398 -0.209 -11.438 1 70.88 342 SER B O 1
ATOM 8177 N N . SER B 1 343 ? -13.266 0.59 -10.516 1 72.69 343 SER B N 1
ATOM 8178 C CA . SER B 1 343 ? -14.148 -0.302 -11.258 1 72.69 343 SER B CA 1
ATOM 8179 C C . SER B 1 343 ? -14.469 0.261 -12.641 1 72.69 343 SER B C 1
ATOM 8181 O O . SER B 1 343 ? -15.047 -0.431 -13.484 1 72.69 343 SER B O 1
ATOM 8183 N N . VAL B 1 344 ? -14.109 1.455 -12.898 1 70.75 344 VAL B N 1
ATOM 8184 C CA . VAL B 1 344 ? -14.453 2.113 -14.156 1 70.75 344 VAL B CA 1
ATOM 8185 C C . VAL B 1 344 ? -13.836 1.351 -15.32 1 70.75 344 VAL B C 1
ATOM 8187 O O . VAL B 1 344 ? -14.461 1.194 -16.375 1 70.75 344 VAL B O 1
ATOM 8190 N N . MET B 1 345 ? -12.719 0.855 -15.172 1 62.88 345 MET B N 1
ATOM 8191 C CA . MET B 1 345 ? -12.039 0.18 -16.281 1 62.88 345 MET B CA 1
ATOM 8192 C C . MET B 1 345 ? -12.719 -1.143 -16.609 1 62.88 345 MET B C 1
ATOM 8194 O O . MET B 1 345 ? -12.797 -1.529 -17.781 1 62.88 345 MET B O 1
ATOM 8198 N N . HIS B 1 346 ? -13.352 -1.744 -15.57 1 62.59 346 HIS B N 1
ATOM 8199 C CA . HIS B 1 346 ? -13.898 -3.082 -15.758 1 62.59 346 HIS B CA 1
ATOM 8200 C C . HIS B 1 346 ? -15.398 -3.027 -16.047 1 62.59 346 HIS B C 1
ATOM 8202 O O . HIS B 1 346 ? -15.922 -3.896 -16.75 1 62.59 346 HIS B O 1
ATOM 8208 N N . TYR B 1 347 ? -15.977 -1.986 -15.508 1 65.75 347 TYR B N 1
ATOM 8209 C CA . TYR B 1 347 ? -17.438 -1.985 -15.555 1 65.75 347 TYR B CA 1
ATOM 8210 C C . TYR B 1 347 ? -17.969 -0.667 -16.109 1 65.75 347 TYR B C 1
ATOM 8212 O O . TYR B 1 347 ? -18.906 -0.088 -15.555 1 65.75 347 TYR B O 1
ATOM 8220 N N . SER B 1 348 ? -17.281 -0.217 -17.109 1 66.38 348 SER B N 1
ATOM 8221 C CA . SER B 1 348 ? -17.594 1.095 -17.656 1 66.38 348 SER B CA 1
ATOM 8222 C C . SER B 1 348 ? -19.078 1.217 -17.984 1 66.38 348 SER B C 1
ATOM 8224 O O . SER B 1 348 ? -19.672 2.279 -17.812 1 66.38 348 SER B O 1
ATOM 8226 N N . MET B 1 349 ? -19.656 0.157 -18.344 1 65.5 349 MET B N 1
ATOM 8227 C CA . MET B 1 349 ? -21.062 0.2 -18.734 1 65.5 349 MET B CA 1
ATOM 8228 C C . MET B 1 349 ? -21.953 0.498 -17.547 1 65.5 349 MET B C 1
ATOM 8230 O O . MET B 1 349 ? -22.922 1.262 -17.656 1 65.5 349 MET B O 1
ATOM 8234 N N . HIS B 1 350 ? -21.609 -0.028 -16.406 1 69.19 350 HIS B N 1
ATOM 8235 C CA . HIS B 1 350 ? -22.422 0.123 -15.211 1 69.19 350 HIS B CA 1
ATOM 8236 C C . HIS B 1 350 ? -22.172 1.476 -14.547 1 69.19 350 HIS B C 1
ATOM 8238 O O . HIS B 1 350 ? -22.922 1.88 -13.656 1 69.19 350 HIS B O 1
ATOM 8244 N N . LEU B 1 351 ? -21.172 2.207 -15.039 1 74.56 351 LEU B N 1
ATOM 8245 C CA . LEU B 1 351 ? -20.781 3.449 -14.383 1 74.56 351 LEU B CA 1
ATOM 8246 C C . LEU B 1 351 ? -20.969 4.641 -15.312 1 74.56 351 LEU B C 1
ATOM 8248 O O . LEU B 1 351 ? -20.453 5.73 -15.047 1 74.56 351 LEU B O 1
ATOM 8252 N N . ALA B 1 352 ? -21.719 4.445 -16.344 1 73.81 352 ALA B N 1
ATOM 8253 C CA . ALA B 1 352 ? -21.891 5.473 -17.359 1 73.81 352 ALA B CA 1
ATOM 8254 C C . ALA B 1 352 ? -22.484 6.742 -16.766 1 73.81 352 ALA B C 1
ATOM 8256 O O . ALA B 1 352 ? -22.047 7.852 -17.078 1 73.81 352 ALA B O 1
ATOM 8257 N N . GLU B 1 353 ? -23.453 6.609 -15.844 1 76.06 353 GLU B N 1
ATOM 8258 C CA . GLU B 1 353 ? -24.125 7.754 -15.25 1 76.06 353 GLU B CA 1
ATOM 8259 C C . GLU B 1 353 ? -23.219 8.492 -14.273 1 76.06 353 GLU B C 1
ATOM 8261 O O . GLU B 1 353 ? -23.453 9.664 -13.953 1 76.06 353 GLU B O 1
ATOM 8266 N N . LEU B 1 354 ? -22.25 7.789 -13.82 1 80.81 354 LEU B N 1
ATOM 8267 C CA . LEU B 1 354 ? -21.422 8.344 -12.766 1 80.81 354 LEU B CA 1
ATOM 8268 C C . LEU B 1 354 ? -20.062 8.781 -13.312 1 80.81 354 LEU B C 1
ATOM 8270 O O . LEU B 1 354 ? -19.188 9.219 -12.562 1 80.81 354 LEU B O 1
ATOM 8274 N N . LYS B 1 355 ? -19.891 8.641 -14.633 1 74.94 355 LYS B N 1
ATOM 8275 C CA . LYS B 1 355 ? -18.594 8.898 -15.242 1 74.94 355 LYS B CA 1
ATOM 8276 C C . LYS B 1 355 ? -18.109 10.312 -14.914 1 74.94 355 LYS B C 1
ATOM 8278 O O . LYS B 1 355 ? -16.938 10.5 -14.562 1 74.94 355 LYS B O 1
ATOM 8283 N N . GLU B 1 356 ? -19 11.281 -15.016 1 67.81 356 GLU B N 1
ATOM 8284 C CA . GLU B 1 356 ? -18.625 12.664 -14.734 1 67.81 356 GLU B CA 1
ATOM 8285 C C . GLU B 1 356 ? -18.328 12.867 -13.25 1 67.81 356 GLU B C 1
ATOM 8287 O O . GLU B 1 356 ? -17.469 13.656 -12.883 1 67.81 356 GLU B O 1
ATOM 8292 N N . PHE B 1 357 ? -19.078 12.078 -12.523 1 69.81 357 PHE B N 1
ATOM 8293 C CA . PHE B 1 357 ? -18.969 12.188 -11.078 1 69.81 357 PHE B CA 1
ATOM 8294 C C . PHE B 1 357 ? -17.656 11.586 -10.594 1 69.81 357 PHE B C 1
ATOM 8296 O O . PHE B 1 357 ? -17 12.133 -9.695 1 69.81 357 PHE B O 1
ATOM 8303 N N . ILE B 1 358 ? -17.328 10.453 -11.242 1 68.25 358 ILE B N 1
ATOM 8304 C CA . ILE B 1 358 ? -16.141 9.727 -10.82 1 68.25 358 ILE B CA 1
ATOM 8305 C C . ILE B 1 358 ? -14.891 10.445 -11.32 1 68.25 358 ILE B C 1
ATOM 8307 O O . ILE B 1 358 ? -13.883 10.516 -10.609 1 68.25 358 ILE B O 1
ATOM 8311 N N . ASN B 1 359 ? -14.812 10.883 -12.727 1 55.75 359 ASN B N 1
ATOM 8312 C CA . ASN B 1 359 ? -13.664 11.555 -13.328 1 55.75 359 ASN B CA 1
ATOM 8313 C C . ASN B 1 359 ? -13.477 12.961 -12.773 1 55.75 359 ASN B C 1
ATOM 8315 O O . ASN B 1 359 ? -12.953 13.844 -13.461 1 55.75 359 ASN B O 1
ATOM 8319 N N . LEU B 1 360 ? -14.125 13.336 -11.875 1 45.19 360 LEU B N 1
ATOM 8320 C CA . LEU B 1 360 ? -13.836 14.703 -11.453 1 45.19 360 LEU B CA 1
ATOM 8321 C C . LEU B 1 360 ? -12.336 14.969 -11.469 1 45.19 360 LEU B C 1
ATOM 8323 O O . LEU B 1 360 ? -11.547 14.148 -10.984 1 45.19 360 LEU B O 1
ATOM 8327 N N . PRO B 1 361 ? -11.93 15.883 -12.461 1 37.69 361 PRO B N 1
ATOM 8328 C CA . PRO B 1 361 ? -10.539 16.297 -12.672 1 37.69 361 PRO B CA 1
ATOM 8329 C C . PRO B 1 361 ? -9.789 16.484 -11.359 1 37.69 361 PRO B C 1
ATOM 8331 O O . PRO B 1 361 ? -10.312 17.109 -10.422 1 37.69 361 PRO B O 1
ATOM 8334 N N . THR B 1 362 ? -9.195 15.523 -10.875 1 36.5 362 THR B N 1
ATOM 8335 C CA . THR B 1 362 ? -8.258 16 -9.859 1 36.5 362 THR B CA 1
ATOM 8336 C C . THR B 1 362 ? -7.551 17.266 -10.336 1 36.5 362 THR B C 1
ATOM 8338 O O . THR B 1 362 ? -7.242 17.406 -11.523 1 36.5 362 THR B O 1
ATOM 8341 N N . GLU B 1 363 ? -7.996 18.391 -9.906 1 31.22 363 GLU B N 1
ATOM 8342 C CA . GLU B 1 363 ? -7.344 19.641 -10.281 1 31.22 363 GLU B CA 1
ATOM 8343 C C . GLU B 1 363 ? -5.938 19.391 -10.82 1 31.22 363 GLU B C 1
ATOM 8345 O O . GLU B 1 363 ? -5.344 20.266 -11.453 1 31.22 363 GLU B O 1
ATOM 8350 N N . HIS B 1 364 ? -5.062 18.703 -10.172 1 30.08 364 HIS B N 1
ATOM 8351 C CA . HIS B 1 364 ? -3.713 18.734 -10.719 1 30.08 364 HIS B CA 1
ATOM 8352 C C . HIS B 1 364 ? -3.641 17.969 -12.039 1 30.08 364 HIS B C 1
ATOM 8354 O O . HIS B 1 364 ? -3.814 16.75 -12.062 1 30.08 364 HIS B O 1
ATOM 8360 N N . ASN B 1 365 ? -4.098 18.484 -13.219 1 31.17 365 ASN B N 1
ATOM 8361 C CA . ASN B 1 365 ? -3.992 18.281 -14.656 1 31.17 365 ASN B CA 1
ATOM 8362 C C . ASN B 1 365 ? -2.648 17.656 -15.039 1 31.17 365 ASN B C 1
ATOM 8364 O O . ASN B 1 365 ? -2.283 17.625 -16.219 1 31.17 365 ASN B O 1
ATOM 8368 N N . ASP B 1 366 ? -1.629 17.922 -14.367 1 28.58 366 ASP B N 1
ATOM 8369 C CA . ASP B 1 366 ? -0.461 17.438 -15.102 1 28.58 366 ASP B CA 1
ATOM 8370 C C . ASP B 1 366 ? -0.529 15.93 -15.305 1 28.58 366 ASP B C 1
ATOM 8372 O O . ASP B 1 366 ? -0.814 15.188 -14.367 1 28.58 366 ASP B O 1
ATOM 8376 N N . ALA B 1 367 ? -0.74 15.477 -16.594 1 32.31 367 ALA B N 1
ATOM 8377 C CA . ALA B 1 367 ? -0.668 14.125 -17.141 1 32.31 367 ALA B CA 1
ATOM 8378 C C . ALA B 1 367 ? 0.127 13.203 -16.219 1 32.31 367 ALA B C 1
ATOM 8380 O O . ALA B 1 367 ? -0.161 12.008 -16.125 1 32.31 367 ALA B O 1
ATOM 8381 N N . GLU B 1 368 ? 1.256 13.617 -15.805 1 32.31 368 GLU B N 1
ATOM 8382 C CA . GLU B 1 368 ? 2.246 12.906 -15.008 1 32.31 368 GLU B CA 1
ATOM 8383 C C . GLU B 1 368 ? 1.688 12.531 -13.641 1 32.31 368 GLU B C 1
ATOM 8385 O O . GLU B 1 368 ? 1.996 11.469 -13.102 1 32.31 368 GLU B O 1
ATOM 8390 N N . GLU B 1 369 ? 0.872 13.414 -12.938 1 32.88 369 GLU B N 1
ATOM 8391 C CA . GLU B 1 369 ? 0.321 13.195 -11.602 1 32.88 369 GLU B CA 1
ATOM 8392 C C . GLU B 1 369 ? -0.899 12.281 -11.648 1 32.88 369 GLU B C 1
ATOM 8394 O O . GLU B 1 369 ? -1.244 11.641 -10.648 1 32.88 369 GLU B O 1
ATOM 8399 N N . GLN B 1 370 ? -1.772 12.297 -12.625 1 34.09 370 GLN B N 1
ATOM 8400 C CA . GLN B 1 370 ? -2.92 11.422 -12.859 1 34.09 370 GLN B CA 1
ATOM 8401 C C . GLN B 1 370 ? -2.498 9.961 -12.898 1 34.09 370 GLN B C 1
ATOM 8403 O O . GLN B 1 370 ? -3.201 9.094 -12.375 1 34.09 370 GLN B O 1
ATOM 8408 N N . GLU B 1 371 ? -1.559 9.719 -13.781 1 34.16 371 GLU B N 1
ATOM 8409 C CA . GLU B 1 371 ? -1.045 8.367 -13.945 1 34.16 371 GLU B CA 1
ATOM 8410 C C . GLU B 1 371 ? -0.458 7.836 -12.633 1 34.16 371 GLU B C 1
ATOM 8412 O O . GLU B 1 371 ? -0.545 6.637 -12.352 1 34.16 371 GLU B O 1
ATOM 8417 N N . ARG B 1 372 ? 0.244 8.734 -11.867 1 34.53 372 ARG B N 1
ATOM 8418 C CA . ARG B 1 372 ? 0.772 8.422 -10.547 1 34.53 372 ARG B CA 1
ATOM 8419 C C . ARG B 1 372 ? -0.354 8.258 -9.531 1 34.53 372 ARG B C 1
ATOM 8421 O O . ARG B 1 372 ? -0.201 7.547 -8.539 1 34.53 372 ARG B O 1
ATOM 8428 N N . SER B 1 373 ? -1.461 8.969 -9.719 1 33.5 373 SER B N 1
ATOM 8429 C CA . SER B 1 373 ? -2.615 8.938 -8.828 1 33.5 373 SER B CA 1
ATOM 8430 C C . SER B 1 373 ? -3.387 7.625 -8.977 1 33.5 373 SER B C 1
ATOM 8432 O O . SER B 1 373 ? -4.133 7.238 -8.07 1 33.5 373 SER B O 1
ATOM 8434 N N . ALA B 1 374 ? -3.518 7.129 -10.109 1 34.97 374 ALA B N 1
ATOM 8435 C CA . ALA B 1 374 ? -4.293 5.898 -10.242 1 34.97 374 ALA B CA 1
ATOM 8436 C C . ALA B 1 374 ? -3.717 4.789 -9.367 1 34.97 374 ALA B C 1
ATOM 8438 O O . ALA B 1 374 ? -4.461 3.965 -8.828 1 34.97 374 ALA B O 1
ATOM 8439 N N . SER B 1 375 ? -2.389 4.539 -9.43 1 34 375 SER B N 1
ATOM 8440 C CA . SER B 1 375 ? -1.791 3.482 -8.617 1 34 375 SER B CA 1
ATOM 8441 C C . SER B 1 375 ? -1.863 3.82 -7.129 1 34 375 SER B C 1
ATOM 8443 O O . SER B 1 375 ? -1.904 2.922 -6.285 1 34 375 SER B O 1
ATOM 8445 N N . LEU B 1 376 ? -1.479 5.109 -6.785 1 32.34 376 LEU B N 1
ATOM 8446 C CA . LEU B 1 376 ? -1.632 5.578 -5.414 1 32.34 376 LEU B CA 1
ATOM 8447 C C . LEU B 1 376 ? -3.094 5.879 -5.102 1 32.34 376 LEU B C 1
ATOM 8449 O O . LEU B 1 376 ? -3.396 6.797 -4.336 1 32.34 376 LEU B O 1
ATOM 8453 N N . CYS B 1 377 ? -3.969 5.609 -5.832 1 32.72 377 CYS B N 1
ATOM 8454 C CA . CYS B 1 377 ? -5.328 5.793 -5.336 1 32.72 377 CYS B CA 1
ATOM 8455 C C . CYS B 1 377 ? -5.477 5.223 -3.928 1 32.72 377 CYS B C 1
ATOM 8457 O O . CYS B 1 377 ? -5.898 4.078 -3.76 1 32.72 377 CYS B O 1
ATOM 8459 N N . SER B 1 378 ? -4.543 5.324 -3.082 1 33.94 378 SER B N 1
ATOM 8460 C CA . SER B 1 378 ? -5.02 5.215 -1.708 1 33.94 378 SER B CA 1
ATOM 8461 C C . SER B 1 378 ? -6.359 5.922 -1.53 1 33.94 378 SER B C 1
ATOM 8463 O O . SER B 1 378 ? -6.562 7.023 -2.047 1 33.94 378 SER B O 1
ATOM 8465 N N . PRO B 1 379 ? -7.402 5.203 -1.356 1 33.94 379 PRO B N 1
ATOM 8466 C CA . PRO B 1 379 ? -8.688 5.832 -1.047 1 33.94 379 PRO B CA 1
ATOM 8467 C C . PRO B 1 379 ? -8.531 7.184 -0.349 1 33.94 379 PRO B C 1
ATOM 8469 O O . PRO B 1 379 ? -9.523 7.863 -0.087 1 33.94 379 PRO B O 1
ATOM 8472 N N . ARG B 1 380 ? -7.418 7.355 0.427 1 32.81 380 ARG B N 1
ATOM 8473 C CA . ARG B 1 380 ? -7.426 8.586 1.214 1 32.81 380 ARG B CA 1
ATOM 8474 C C . ARG B 1 380 ? -7.156 9.797 0.333 1 32.81 380 ARG B C 1
ATOM 8476 O O . ARG B 1 380 ? -6.637 10.812 0.805 1 32.81 380 ARG B O 1
ATOM 8483 N N . SER B 1 381 ? -6.926 9.594 -0.861 1 34.47 381 SER B N 1
ATOM 8484 C CA . SER B 1 381 ? -6.633 10.914 -1.405 1 34.47 381 SER B CA 1
ATOM 8485 C C . SER B 1 381 ? -7.648 11.945 -0.932 1 34.47 381 SER B C 1
ATOM 8487 O O . SER B 1 381 ? -8.852 11.789 -1.152 1 34.47 381 SER B O 1
ATOM 8489 N N . PRO B 1 382 ? -7.312 12.641 0.014 1 35.56 382 PRO B N 1
ATOM 8490 C CA . PRO B 1 382 ? -8.086 13.805 0.45 1 35.56 382 PRO B CA 1
ATOM 8491 C C . PRO B 1 382 ? -8.711 14.57 -0.716 1 35.56 382 PRO B C 1
ATOM 8493 O O . PRO B 1 382 ? -9.438 15.547 -0.503 1 35.56 382 PRO B O 1
ATOM 8496 N N . GLN B 1 383 ? -8.078 14.414 -1.836 1 38.69 383 GLN B N 1
ATOM 8497 C CA . GLN B 1 383 ? -8.578 15.484 -2.691 1 38.69 383 GLN B CA 1
ATOM 8498 C C . GLN B 1 383 ? -10.094 15.406 -2.852 1 38.69 383 GLN B C 1
ATOM 8500 O O . GLN B 1 383 ? -10.727 16.391 -3.238 1 38.69 383 GLN B O 1
ATOM 8505 N N . TRP B 1 384 ? -10.516 14.156 -3.094 1 39.5 384 TRP B N 1
ATOM 8506 C CA . TRP B 1 384 ? -11.898 14.156 -3.555 1 39.5 384 TRP B CA 1
ATOM 8507 C C . TRP B 1 384 ? -12.781 15 -2.635 1 39.5 384 TRP B C 1
ATOM 8509 O O . TRP B 1 384 ? -13.812 15.516 -3.059 1 39.5 384 TRP B O 1
ATOM 8519 N N . ILE B 1 385 ? -12.688 14.508 -1.345 1 42 385 ILE B N 1
ATOM 8520 C CA . ILE B 1 385 ? -13.742 15.242 -0.662 1 42 385 ILE B CA 1
ATOM 8521 C C . ILE B 1 385 ? -13.352 16.719 -0.545 1 42 385 ILE B C 1
ATOM 8523 O O . ILE B 1 385 ? -12.836 17.156 0.489 1 42 385 ILE B O 1
ATOM 8527 N N . SER B 1 386 ? -12.125 16.906 -0.831 1 40.84 386 SER B N 1
ATOM 8528 C CA . SER B 1 386 ? -12.109 18.344 -0.55 1 40.84 386 SER B CA 1
ATOM 8529 C C . SER B 1 386 ? -13.523 18.891 -0.38 1 40.84 386 SER B C 1
ATOM 8531 O O . SER B 1 386 ? -13.781 19.672 0.531 1 40.84 386 SER B O 1
ATOM 8533 N N . GLN B 1 387 ? -14.367 19.297 -1.544 1 42.94 387 GLN B N 1
ATOM 8534 C CA . GLN B 1 387 ? -15.375 20.359 -1.652 1 42.94 387 GLN B CA 1
ATOM 8535 C C . GLN B 1 387 ? -16.734 19.859 -1.177 1 42.94 387 GLN B C 1
ATOM 8537 O O . GLN B 1 387 ? -17.078 18.688 -1.372 1 42.94 387 GLN B O 1
ATOM 8542 N N . ALA B 1 388 ? -17.234 20.25 -0.089 1 51.16 388 ALA B N 1
ATOM 8543 C CA . ALA B 1 388 ? -18.656 20.375 0.153 1 51.16 388 ALA B CA 1
ATOM 8544 C C . ALA B 1 388 ? -19.453 20.062 -1.109 1 51.16 388 ALA B C 1
ATOM 8546 O O . ALA B 1 388 ? -20.5 19.406 -1.044 1 51.16 388 ALA B O 1
ATOM 8547 N N . ASP B 1 389 ? -18.578 20.172 -2.105 1 68.44 389 ASP B N 1
ATOM 8548 C CA . ASP B 1 389 ? -19.25 19.922 -3.377 1 68.44 389 ASP B CA 1
ATOM 8549 C C . ASP B 1 389 ? -19.234 18.438 -3.727 1 68.44 389 ASP B C 1
ATOM 8551 O O . ASP B 1 389 ? -20.156 17.938 -4.383 1 68.44 389 ASP B O 1
ATOM 8555 N N . GLY B 1 390 ? -18.266 17.781 -3.021 1 77.69 390 GLY B N 1
ATOM 8556 C CA . GLY B 1 390 ? -18.25 16.344 -3.252 1 77.69 390 GLY B CA 1
ATOM 8557 C C . GLY B 1 390 ? -19.375 15.617 -2.549 1 77.69 390 GLY B C 1
ATOM 8558 O O . GLY B 1 390 ? -20.016 14.727 -3.131 1 77.69 390 GLY B O 1
ATOM 8559 N N . LEU B 1 391 ? -19.656 16.109 -1.295 1 87.25 391 LEU B N 1
ATOM 8560 C CA . LEU B 1 391 ? -20.734 15.477 -0.536 1 87.25 391 LEU B CA 1
ATOM 8561 C C . LEU B 1 391 ? -22.094 15.852 -1.109 1 87.25 391 LEU B C 1
ATOM 8563 O O . LEU B 1 391 ? -23.016 15.031 -1.103 1 87.25 391 LEU B O 1
ATOM 8567 N N . HIS B 1 392 ? -22.125 17.109 -1.531 1 88.12 392 HIS B N 1
ATOM 8568 C CA . HIS B 1 392 ? -23.359 17.547 -2.176 1 88.12 392 HIS B CA 1
ATOM 8569 C C . HIS B 1 392 ? -23.641 16.75 -3.438 1 88.12 392 HIS B C 1
ATOM 8571 O O . HIS B 1 392 ? -24.781 16.312 -3.668 1 88.12 392 HIS B O 1
ATOM 8577 N N . SER B 1 393 ? -22.609 16.562 -4.223 1 87.56 393 SER B N 1
ATOM 8578 C CA . SER B 1 393 ? -22.734 15.758 -5.434 1 87.56 393 SER B CA 1
ATOM 8579 C C . SER B 1 393 ? -23.047 14.305 -5.098 1 87.56 393 SER B C 1
ATOM 8581 O O . SER B 1 393 ? -23.828 13.648 -5.805 1 87.56 393 SER B O 1
ATOM 8583 N N . PHE B 1 394 ? -22.422 13.812 -4.109 1 91.38 394 PHE B N 1
ATOM 8584 C CA . PHE B 1 394 ? -22.688 12.445 -3.66 1 91.38 394 PHE B CA 1
ATOM 8585 C C . PHE B 1 394 ? -24.156 12.266 -3.299 1 91.38 394 PHE B C 1
ATOM 8587 O O . PHE B 1 394 ? -24.781 11.289 -3.699 1 91.38 394 PHE B O 1
ATOM 8594 N N . LYS B 1 395 ? -24.688 13.258 -2.52 1 93.69 395 LYS B N 1
ATOM 8595 C CA . LYS B 1 395 ? -26.094 13.219 -2.129 1 93.69 395 LYS B CA 1
ATOM 8596 C C . LYS B 1 395 ? -27 13.289 -3.35 1 93.69 395 LYS B C 1
ATOM 8598 O O . LYS B 1 395 ? -27.969 12.539 -3.443 1 93.69 395 LYS B O 1
ATOM 8603 N N . ALA B 1 396 ? -26.656 14.102 -4.285 1 90.81 396 ALA B N 1
ATOM 8604 C CA . ALA B 1 396 ? -27.469 14.289 -5.488 1 90.81 396 ALA B CA 1
ATOM 8605 C C . ALA B 1 396 ? -27.484 13.016 -6.332 1 90.81 396 ALA B C 1
ATOM 8607 O O . ALA B 1 396 ? -28.5 12.703 -6.965 1 90.81 396 ALA B O 1
ATOM 8608 N N . LYS B 1 397 ? -26.438 12.273 -6.316 1 91.56 397 LYS B N 1
ATOM 8609 C CA . LYS B 1 397 ? -26.312 11.078 -7.141 1 91.56 397 LYS B CA 1
ATOM 8610 C C . LYS B 1 397 ? -26.438 9.812 -6.293 1 91.56 397 LYS B C 1
ATOM 8612 O O . LYS B 1 397 ? -26.031 8.727 -6.723 1 91.56 397 LYS B O 1
ATOM 8617 N N . PHE B 1 398 ? -26.984 9.984 -5.16 1 93.94 398 PHE B N 1
ATOM 8618 C CA . PHE B 1 398 ? -27.016 8.891 -4.195 1 93.94 398 PHE B CA 1
ATOM 8619 C C . PHE B 1 398 ? -27.688 7.664 -4.785 1 93.94 398 PHE B C 1
ATOM 8621 O O . PHE B 1 398 ? -27.172 6.551 -4.691 1 93.94 398 PHE B O 1
ATOM 8628 N N . VAL B 1 399 ? -28.766 7.836 -5.457 1 92.44 399 VAL B N 1
ATOM 8629 C CA . VAL B 1 399 ? -29.547 6.727 -6.004 1 92.44 399 VAL B CA 1
ATOM 8630 C C . VAL B 1 399 ? -28.766 6.055 -7.129 1 92.44 399 VAL B C 1
ATOM 8632 O O . VAL B 1 399 ? -28.719 4.828 -7.219 1 92.44 399 VAL B O 1
ATOM 8635 N N . ALA B 1 400 ? -28.156 6.844 -7.918 1 90.75 400 ALA B N 1
ATOM 8636 C CA . ALA B 1 400 ? -27.344 6.309 -9.008 1 90.75 400 ALA B CA 1
ATOM 8637 C C . ALA B 1 400 ? -26.156 5.527 -8.461 1 90.75 400 ALA B C 1
ATOM 8639 O O . ALA B 1 400 ? -25.75 4.516 -9.039 1 90.75 400 ALA B O 1
ATOM 8640 N N . ILE B 1 401 ? -25.578 6.027 -7.359 1 92.81 401 ILE B N 1
ATOM 8641 C CA . ILE B 1 401 ? -24.438 5.367 -6.727 1 92.81 401 ILE B CA 1
ATOM 8642 C C . ILE B 1 401 ? -24.875 4.008 -6.18 1 92.81 401 ILE B C 1
ATOM 8644 O O . ILE B 1 401 ? -24.188 3.004 -6.379 1 92.81 401 ILE B O 1
ATOM 8648 N N . VAL B 1 402 ? -26.031 3.949 -5.547 1 92.69 402 VAL B N 1
ATOM 8649 C CA . VAL B 1 402 ? -26.562 2.711 -4.984 1 92.69 402 VAL B CA 1
ATOM 8650 C C . VAL B 1 402 ? -26.797 1.694 -6.102 1 92.69 402 VAL B C 1
ATOM 8652 O O . VAL B 1 402 ? -26.406 0.53 -5.98 1 92.69 402 VAL B O 1
ATOM 8655 N N . HIS B 1 403 ? -27.281 2.139 -7.191 1 89 403 HIS B N 1
ATOM 8656 C CA . HIS B 1 403 ? -27.578 1.257 -8.32 1 89 403 HIS B CA 1
ATOM 8657 C C . HIS B 1 403 ? -26.281 0.709 -8.93 1 89 403 HIS B C 1
ATOM 8659 O O . HIS B 1 403 ? -26.203 -0.477 -9.258 1 89 403 HIS B O 1
ATOM 8665 N N . SER B 1 404 ? -25.375 1.576 -9.109 1 88.88 404 SER B N 1
ATOM 8666 C CA . SER B 1 404 ? -24.094 1.158 -9.672 1 88.88 404 SER B CA 1
ATOM 8667 C C . SER B 1 404 ? -23.391 0.161 -8.766 1 88.88 404 SER B C 1
ATOM 8669 O O . SER B 1 404 ? -22.812 -0.823 -9.234 1 88.88 404 SER B O 1
ATOM 8671 N N . LEU B 1 405 ? -23.391 0.456 -7.48 1 89.94 405 LEU B N 1
ATOM 8672 C CA . LEU B 1 405 ? -22.766 -0.448 -6.527 1 89.94 405 LEU B CA 1
ATOM 8673 C C . LEU B 1 405 ? -23.453 -1.809 -6.527 1 89.94 405 LEU B C 1
ATOM 8675 O O . LEU B 1 405 ? -22.797 -2.84 -6.352 1 89.94 405 LEU B O 1
ATOM 8679 N N . GLU B 1 406 ? -24.719 -1.829 -6.707 1 87.94 406 GLU B N 1
ATOM 8680 C CA . GLU B 1 406 ? -25.469 -3.074 -6.781 1 87.94 406 GLU B CA 1
ATOM 8681 C C . GLU B 1 406 ? -25.031 -3.922 -7.969 1 87.94 406 GLU B C 1
ATOM 8683 O O . GLU B 1 406 ? -24.922 -5.145 -7.859 1 87.94 406 GLU B O 1
ATOM 8688 N N . GLN B 1 407 ? -24.781 -3.283 -9.016 1 83.62 407 GLN B N 1
ATOM 8689 C CA . GLN B 1 407 ? -24.359 -3.99 -10.219 1 83.62 407 GLN B CA 1
ATOM 8690 C C . GLN B 1 407 ? -22.938 -4.531 -10.062 1 83.62 407 GLN B C 1
ATOM 8692 O O . GLN B 1 407 ? -22.656 -5.66 -10.461 1 83.62 407 GLN B O 1
ATOM 8697 N N . ILE B 1 408 ? -22.094 -3.709 -9.484 1 83.25 408 ILE B N 1
ATOM 8698 C CA . ILE B 1 408 ? -20.688 -4.09 -9.32 1 83.25 408 ILE B CA 1
ATOM 8699 C C . ILE B 1 408 ? -20.562 -5.148 -8.227 1 83.25 408 ILE B C 1
ATOM 8701 O O . ILE B 1 408 ? -19.672 -5.988 -8.258 1 83.25 408 ILE B O 1
ATOM 8705 N N . ALA B 1 409 ? -21.484 -5.109 -7.25 1 83.88 409 ALA B N 1
ATOM 8706 C CA . ALA B 1 409 ? -21.453 -6 -6.094 1 83.88 409 ALA B CA 1
ATOM 8707 C C . ALA B 1 409 ? -21.562 -7.457 -6.523 1 83.88 409 ALA B C 1
ATOM 8709 O O . ALA B 1 409 ? -21.141 -8.359 -5.801 1 83.88 409 ALA B O 1
ATOM 8710 N N . GLN B 1 410 ? -22.047 -7.684 -7.68 1 74.5 410 GLN B N 1
ATOM 8711 C CA . GLN B 1 410 ? -22.156 -9.047 -8.195 1 74.5 410 GLN B CA 1
ATOM 8712 C C . GLN B 1 410 ? -20.797 -9.656 -8.469 1 74.5 410 GLN B C 1
ATOM 8714 O O . GLN B 1 410 ? -20.641 -10.875 -8.461 1 74.5 410 GLN B O 1
ATOM 8719 N N . TYR B 1 411 ? -19.906 -8.695 -8.594 1 71.06 411 TYR B N 1
ATOM 8720 C CA . TYR B 1 411 ? -18.594 -9.18 -9.008 1 71.06 411 TYR B CA 1
ATOM 8721 C C . TYR B 1 411 ? -17.531 -8.828 -7.977 1 71.06 411 TYR B C 1
ATOM 8723 O O . TYR B 1 411 ? -16.484 -9.461 -7.922 1 71.06 411 TYR B O 1
ATOM 8731 N N . GLU B 1 412 ? -17.766 -7.84 -7.211 1 77.88 412 GLU B N 1
ATOM 8732 C CA . GLU B 1 412 ? -16.766 -7.336 -6.281 1 77.88 412 GLU B CA 1
ATOM 8733 C C . GLU B 1 412 ? -17.297 -7.348 -4.848 1 77.88 412 GLU B C 1
ATOM 8735 O O . GLU B 1 412 ? -18.297 -6.707 -4.543 1 77.88 412 GLU B O 1
ATOM 8740 N N . SER B 1 413 ? -16.562 -7.953 -4.047 1 82.31 413 SER B N 1
ATOM 8741 C CA . SER B 1 413 ? -16.969 -8.086 -2.652 1 82.31 413 SER B CA 1
ATOM 8742 C C . SER B 1 413 ? -16.938 -6.742 -1.935 1 82.31 413 SER B C 1
ATOM 8744 O O . SER B 1 413 ? -17.781 -6.465 -1.084 1 82.31 413 SER B O 1
ATOM 8746 N N . ASP B 1 414 ? -15.961 -5.91 -2.252 1 86.31 414 ASP B N 1
ATOM 8747 C CA . ASP B 1 414 ? -15.867 -4.602 -1.61 1 86.31 414 ASP B CA 1
ATOM 8748 C C . ASP B 1 414 ? -17.094 -3.748 -1.919 1 86.31 414 ASP B C 1
ATOM 8750 O O . ASP B 1 414 ? -17.578 -3.018 -1.054 1 86.31 414 ASP B O 1
ATOM 8754 N N . ALA B 1 415 ? -17.5 -3.855 -3.16 1 88 415 ALA B N 1
ATOM 8755 C CA . ALA B 1 415 ? -18.688 -3.094 -3.553 1 88 415 ALA B CA 1
ATOM 8756 C C . ALA B 1 415 ? -19.906 -3.541 -2.764 1 88 415 ALA B C 1
ATOM 8758 O O . ALA B 1 415 ? -20.75 -2.719 -2.395 1 88 415 ALA B O 1
ATOM 8759 N N . GLU B 1 416 ? -20.031 -4.789 -2.533 1 88.81 416 GLU B N 1
ATOM 8760 C CA . GLU B 1 416 ? -21.172 -5.316 -1.773 1 88.81 416 GLU B CA 1
ATOM 8761 C C . GLU B 1 416 ? -21.141 -4.824 -0.33 1 88.81 416 GLU B C 1
ATOM 8763 O O . GLU B 1 416 ? -22.172 -4.426 0.215 1 88.81 416 GLU B O 1
ATOM 8768 N N . ARG B 1 417 ? -20.031 -4.836 0.28 1 88.94 417 ARG B N 1
ATOM 8769 C CA . ARG B 1 417 ? -19.891 -4.363 1.652 1 88.94 417 ARG B CA 1
ATOM 8770 C C . ARG B 1 417 ? -20.234 -2.881 1.757 1 88.94 417 ARG B C 1
ATOM 8772 O O . ARG B 1 417 ? -20.891 -2.455 2.709 1 88.94 417 ARG B O 1
ATOM 8779 N N . LEU B 1 418 ? -19.75 -2.137 0.817 1 92.94 418 LEU B N 1
ATOM 8780 C CA . LEU B 1 418 ? -20.016 -0.705 0.813 1 92.94 418 LEU B CA 1
ATOM 8781 C C . LEU B 1 418 ? -21.5 -0.438 0.566 1 92.94 418 LEU B C 1
ATOM 8783 O O . LEU B 1 418 ? -22.062 0.509 1.118 1 92.94 418 LEU B O 1
ATOM 8787 N N . LEU B 1 419 ? -22.078 -1.297 -0.288 1 92.06 419 LEU B N 1
ATOM 8788 C CA . LEU B 1 419 ? -23.516 -1.184 -0.529 1 92.06 419 LEU B CA 1
ATOM 8789 C C . LEU B 1 419 ? -24.312 -1.376 0.764 1 92.06 419 LEU B C 1
ATOM 8791 O O . LEU B 1 419 ? -25.234 -0.622 1.046 1 92.06 419 LEU B O 1
ATOM 8795 N N . TYR B 1 420 ? -23.922 -2.279 1.567 1 88.44 420 TYR B N 1
ATOM 8796 C CA . TYR B 1 420 ? -24.562 -2.529 2.85 1 88.44 420 TYR B CA 1
ATOM 8797 C C . TYR B 1 420 ? -24.422 -1.33 3.777 1 88.44 420 TYR B C 1
ATOM 8799 O O . TYR B 1 420 ? -25.312 -1.032 4.566 1 88.44 420 TYR B O 1
ATOM 8807 N N . SER B 1 421 ? -23.312 -0.674 3.684 1 91.06 421 SER B N 1
ATOM 8808 C CA . SER B 1 421 ? -23.016 0.444 4.574 1 91.06 421 SER B CA 1
ATOM 8809 C C . SER B 1 421 ? -23.812 1.688 4.176 1 91.06 421 SER B C 1
ATOM 8811 O O . SER B 1 421 ? -24.344 2.396 5.035 1 91.06 421 SER B O 1
ATOM 8813 N N . ILE B 1 422 ? -23.906 1.941 2.83 1 93.75 422 ILE B N 1
ATOM 8814 C CA . ILE B 1 422 ? -24.516 3.199 2.396 1 93.75 422 ILE B CA 1
ATOM 8815 C C . ILE B 1 422 ? -26.031 3.064 2.371 1 93.75 422 ILE B C 1
ATOM 8817 O O . ILE B 1 422 ? -26.75 4.062 2.27 1 93.75 422 ILE B O 1
ATOM 8821 N N . THR B 1 423 ? -26.562 1.805 2.459 1 92.06 423 THR B N 1
ATOM 8822 C CA . THR B 1 423 ? -28 1.596 2.447 1 92.06 423 THR B CA 1
ATOM 8823 C C . THR B 1 423 ? -28.547 1.479 3.869 1 92.06 423 THR B C 1
ATOM 8825 O O . THR B 1 423 ? -29.609 0.898 4.086 1 92.06 423 THR B O 1
ATOM 8828 N N . ARG B 1 424 ? -27.828 1.952 4.801 1 91 424 ARG B N 1
ATOM 8829 C CA . ARG B 1 424 ? -28.328 2.117 6.164 1 91 424 ARG B CA 1
ATOM 8830 C C . ARG B 1 424 ? -28.969 3.492 6.352 1 91 424 ARG B C 1
ATOM 8832 O O . ARG B 1 424 ? -28.469 4.488 5.816 1 91 424 ARG B O 1
ATOM 8839 N N . PHE B 1 425 ? -30 3.557 7.137 1 92.62 425 PHE B N 1
ATOM 8840 C CA . PHE B 1 425 ? -30.75 4.805 7.297 1 92.62 425 PHE B CA 1
ATOM 8841 C C . PHE B 1 425 ? -29.891 5.848 8.016 1 92.62 425 PHE B C 1
ATOM 8843 O O . PHE B 1 425 ? -29.984 7.039 7.723 1 92.62 425 PHE B O 1
ATOM 8850 N N . ASN B 1 426 ? -29.109 5.402 8.961 1 92.19 426 ASN B N 1
ATOM 8851 C CA . ASN B 1 426 ? -28.25 6.336 9.68 1 92.19 426 ASN B CA 1
ATOM 8852 C C . ASN B 1 426 ? -27.266 7.031 8.742 1 92.19 426 ASN B C 1
ATOM 8854 O O . ASN B 1 426 ? -26.938 8.195 8.953 1 92.19 426 ASN B O 1
ATOM 8858 N N . PHE B 1 427 ? -26.797 6.309 7.691 1 94.38 427 PHE B N 1
ATOM 8859 C CA . PHE B 1 427 ? -25.922 6.918 6.703 1 94.38 427 PHE B CA 1
ATOM 8860 C C . PHE B 1 427 ? -26.641 8.031 5.945 1 94.38 427 PHE B C 1
ATOM 8862 O O . PHE B 1 427 ? -26.078 9.117 5.762 1 94.38 427 PHE B O 1
ATOM 8869 N N . VAL B 1 428 ? -27.812 7.754 5.566 1 96.38 428 VAL B N 1
ATOM 8870 C CA . VAL B 1 428 ? -28.578 8.688 4.758 1 96.38 428 VAL B CA 1
ATOM 8871 C C . VAL B 1 428 ? -28.875 9.945 5.57 1 96.38 428 VAL B C 1
ATOM 8873 O O . VAL B 1 428 ? -28.734 11.062 5.074 1 96.38 428 VAL B O 1
ATOM 8876 N N . VAL B 1 429 ? -29.281 9.758 6.816 1 96.5 429 VAL B N 1
ATOM 8877 C CA . VAL B 1 429 ? -29.609 10.891 7.668 1 96.5 429 VAL B CA 1
ATOM 8878 C C . VAL B 1 429 ? -28.359 11.742 7.902 1 96.5 429 VAL B C 1
ATOM 8880 O O . VAL B 1 429 ? -28.422 12.977 7.832 1 96.5 429 VAL B O 1
ATOM 8883 N N . SER B 1 430 ? -27.266 11.086 8.227 1 95.5 430 SER B N 1
ATOM 8884 C CA . SER B 1 430 ? -26.016 11.805 8.445 1 95.5 430 SER B CA 1
ATOM 8885 C C . SER B 1 430 ? -25.609 12.602 7.207 1 95.5 430 SER B C 1
ATOM 8887 O O . SER B 1 430 ? -25.188 13.75 7.316 1 95.5 430 SER B O 1
ATOM 8889 N N . LEU B 1 431 ? -25.719 11.961 6.012 1 95.5 431 LEU B N 1
ATOM 8890 C CA . LEU B 1 431 ? -25.359 12.594 4.746 1 95.5 431 LEU B CA 1
ATOM 8891 C C . LEU B 1 431 ? -26.188 13.844 4.508 1 95.5 431 LEU B C 1
ATOM 8893 O O . LEU B 1 431 ? -25.641 14.906 4.191 1 95.5 431 LEU B O 1
ATOM 8897 N N . VAL B 1 432 ? -27.484 13.766 4.719 1 96.56 432 VAL B N 1
ATOM 8898 C CA . VAL B 1 432 ? -28.391 14.875 4.469 1 96.56 432 VAL B CA 1
ATOM 8899 C C . VAL B 1 432 ? -28.125 16 5.469 1 96.56 432 VAL B C 1
ATOM 8901 O O . VAL B 1 432 ? -28.062 17.172 5.086 1 96.56 432 VAL B O 1
ATOM 8904 N N . CYS B 1 433 ? -27.969 15.656 6.758 1 95.19 433 CYS B N 1
ATOM 8905 C CA . CYS B 1 433 ? -27.719 16.641 7.805 1 95.19 433 CYS B CA 1
ATOM 8906 C C . CYS B 1 433 ? -26.422 17.391 7.555 1 95.19 433 CYS B C 1
ATOM 8908 O O . CYS B 1 433 ? -26.391 18.625 7.621 1 95.19 433 CYS B O 1
ATOM 8910 N N . VAL B 1 434 ? -25.359 16.688 7.266 1 94.06 434 VAL B N 1
ATOM 8911 C CA . VAL B 1 434 ? -24.047 17.266 7.102 1 94.06 434 VAL B CA 1
ATOM 8912 C C . VAL B 1 434 ? -24.016 18.156 5.863 1 94.06 434 VAL B C 1
ATOM 8914 O O . VAL B 1 434 ? -23.5 19.281 5.906 1 94.06 434 VAL B O 1
ATOM 8917 N N . VAL B 1 435 ? -24.609 17.672 4.727 1 92.88 435 VAL B N 1
ATOM 8918 C CA . VAL B 1 435 ? -24.625 18.438 3.482 1 92.88 435 VAL B CA 1
ATOM 8919 C C . VAL B 1 435 ? -25.406 19.734 3.684 1 92.88 435 VAL B C 1
ATOM 8921 O O . VAL B 1 435 ? -24.969 20.797 3.229 1 92.88 435 VAL B O 1
ATOM 8924 N N . SER B 1 436 ? -26.5 19.672 4.352 1 92.44 436 SER B N 1
ATOM 8925 C CA . SER B 1 436 ? -27.328 20.844 4.574 1 92.44 436 SER B CA 1
ATOM 8926 C C . SER B 1 436 ? -26.641 21.859 5.473 1 92.44 436 SER B C 1
ATOM 8928 O O . SER B 1 436 ? -26.672 23.062 5.199 1 92.44 436 SER B O 1
ATOM 8930 N N . ALA B 1 437 ? -26.109 21.375 6.551 1 91.94 437 ALA B N 1
ATOM 8931 C CA . ALA B 1 437 ? -25.406 22.266 7.469 1 91.94 437 ALA B CA 1
ATOM 8932 C C . ALA B 1 437 ? -24.203 22.922 6.785 1 91.94 437 ALA B C 1
ATOM 8934 O O . ALA B 1 437 ? -23.953 24.109 6.98 1 91.94 437 ALA B O 1
ATOM 8935 N N . LEU B 1 438 ? -23.453 22.172 5.977 1 89.81 438 LEU B N 1
ATOM 8936 C CA . LEU B 1 438 ? -22.281 22.703 5.289 1 89.81 438 LEU B CA 1
ATOM 8937 C C . LEU B 1 438 ? -22.688 23.688 4.207 1 89.81 438 LEU B C 1
ATOM 8939 O O . LEU B 1 438 ? -21.906 24.578 3.857 1 89.81 438 LEU B O 1
ATOM 8943 N N . ALA B 1 439 ? -23.859 23.484 3.658 1 88.75 439 ALA B N 1
ATOM 8944 C CA . ALA B 1 439 ? -24.359 24.391 2.629 1 88.75 439 ALA B CA 1
ATOM 8945 C C . ALA B 1 439 ? -24.469 25.812 3.166 1 88.75 439 ALA B C 1
ATOM 8947 O O . ALA B 1 439 ? -24.25 26.781 2.432 1 88.75 439 ALA B O 1
ATOM 8948 N N . ILE B 1 440 ? -24.719 25.922 4.445 1 90.62 440 ILE B N 1
ATOM 8949 C CA . ILE B 1 440 ? -24.844 27.234 5.09 1 90.62 440 ILE B CA 1
ATOM 8950 C C . ILE B 1 440 ? -23.484 27.922 5.113 1 90.62 440 ILE B C 1
ATOM 8952 O O . ILE B 1 440 ? -23.406 29.156 5.023 1 90.62 440 ILE B O 1
ATOM 8956 N N . THR B 1 441 ? -22.422 27.234 5.188 1 88.69 441 THR B N 1
ATOM 8957 C CA . THR B 1 441 ? -21.078 27.781 5.312 1 88.69 441 THR B CA 1
ATOM 8958 C C . THR B 1 441 ? -20.453 28.016 3.936 1 88.69 441 THR B C 1
ATOM 8960 O O . THR B 1 441 ? -19.344 28.531 3.828 1 88.69 441 THR B O 1
ATOM 8963 N N . LYS B 1 442 ? -21.125 27.594 2.875 1 84.5 442 LYS B N 1
ATOM 8964 C CA . LYS B 1 442 ? -20.547 27.594 1.53 1 84.5 442 LYS B CA 1
ATOM 8965 C C . LYS B 1 442 ? -20.062 28.984 1.146 1 84.5 442 LYS B C 1
ATOM 8967 O O . LYS B 1 442 ? -18.938 29.141 0.665 1 84.5 442 LYS B O 1
ATOM 8972 N N . PRO B 1 443 ? -20.859 30.062 1.386 1 85.44 443 PRO B N 1
ATOM 8973 C CA . PRO B 1 443 ? -20.375 31.406 1.021 1 85.44 443 PRO B CA 1
ATOM 8974 C C . PRO B 1 443 ? -19.109 31.797 1.782 1 85.44 443 PRO B C 1
ATOM 8976 O O . PRO B 1 443 ? -18.203 32.406 1.212 1 85.44 443 PRO B O 1
ATOM 8979 N N . LEU B 1 444 ? -19.109 31.484 3.039 1 86.5 444 LEU B N 1
ATOM 8980 C CA . LEU B 1 444 ? -17.922 31.781 3.838 1 86.5 444 LEU B CA 1
ATOM 8981 C C . LEU B 1 444 ? -16.719 31.016 3.307 1 86.5 444 LEU B C 1
ATOM 8983 O O . LEU B 1 444 ? -15.617 31.562 3.225 1 86.5 444 LEU B O 1
ATOM 8987 N N . HIS B 1 445 ? -16.938 29.766 2.957 1 80.19 445 HIS B N 1
ATOM 8988 C CA . HIS B 1 445 ? -15.867 28.938 2.412 1 80.19 445 HIS B CA 1
ATOM 8989 C C . HIS B 1 445 ? -15.32 29.531 1.118 1 80.19 445 HIS B C 1
ATOM 8991 O O . HIS B 1 445 ? -14.102 29.609 0.935 1 80.19 445 HIS B O 1
ATOM 8997 N N . LEU B 1 446 ? -16.141 29.875 0.208 1 77.44 446 LEU B N 1
ATOM 8998 C CA . LEU B 1 446 ? -15.734 30.453 -1.064 1 77.44 446 LEU B CA 1
ATOM 8999 C C . LEU B 1 446 ? -15.016 31.781 -0.848 1 77.44 446 LEU B C 1
ATOM 9001 O O . LEU B 1 446 ? -14.047 32.094 -1.555 1 77.44 446 LEU B O 1
ATOM 9005 N N . TYR B 1 447 ? -15.508 32.562 0.097 1 82.38 447 TYR B N 1
ATOM 9006 C CA . TYR B 1 447 ? -14.875 33.812 0.433 1 82.38 447 TYR B CA 1
ATOM 9007 C C . TYR B 1 447 ? -13.453 33.594 0.929 1 82.38 447 TYR B C 1
ATOM 9009 O O . TYR B 1 447 ? -12.539 34.344 0.562 1 82.38 447 TYR B O 1
ATOM 9017 N N . LEU B 1 448 ? -13.219 32.625 1.699 1 78.19 448 LEU B N 1
ATOM 9018 C CA . LEU B 1 448 ? -11.914 32.344 2.297 1 78.19 448 LEU B CA 1
ATOM 9019 C C . LEU B 1 448 ? -10.93 31.859 1.241 1 78.19 448 LEU B C 1
ATOM 9021 O O . LEU B 1 448 ? -9.719 31.953 1.436 1 78.19 448 LEU B O 1
ATOM 9025 N N . GLN B 1 449 ? -11.375 31.312 0.095 1 72 449 GLN B N 1
ATOM 9026 C CA . GLN B 1 449 ? -10.523 30.781 -0.959 1 72 449 GLN B CA 1
ATOM 9027 C C . GLN B 1 449 ? -10.055 31.875 -1.901 1 72 449 GLN B C 1
ATOM 9029 O O . GLN B 1 449 ? -9.141 31.672 -2.703 1 72 449 GLN B O 1
ATOM 9034 N N . ARG B 1 450 ? -10.57 33.031 -1.691 1 70.19 450 ARG B N 1
ATOM 9035 C CA . ARG B 1 450 ? -10.156 34.156 -2.541 1 70.19 450 ARG B CA 1
ATOM 9036 C C . ARG B 1 450 ? -8.75 34.625 -2.184 1 70.19 450 ARG B C 1
ATOM 9038 O O . ARG B 1 450 ? -8.289 34.406 -1.055 1 70.19 450 ARG B O 1
ATOM 9045 N N . GLU B 1 451 ? -8.055 35.156 -3.184 1 66.31 451 GLU B N 1
ATOM 9046 C CA . GLU B 1 451 ? -6.695 35.625 -2.969 1 66.31 451 GLU B CA 1
ATOM 9047 C C . GLU B 1 451 ? -6.684 36.875 -2.1 1 66.31 451 GLU B C 1
ATOM 9049 O O . GLU B 1 451 ? -5.789 37.062 -1.274 1 66.31 451 GLU B O 1
ATOM 9054 N N . ASP B 1 452 ? -7.68 37.719 -2.375 1 72.5 452 ASP B N 1
ATOM 9055 C CA . ASP B 1 452 ? -7.742 38.969 -1.658 1 72.5 452 ASP B CA 1
ATOM 9056 C C . ASP B 1 452 ? -8.742 38.906 -0.507 1 72.5 452 ASP B C 1
ATOM 9058 O O . ASP B 1 452 ? -9.562 39.812 -0.337 1 72.5 452 ASP B O 1
ATOM 9062 N N . VAL B 1 453 ? -8.656 37.938 0.331 1 79.69 453 VAL B N 1
ATOM 9063 C CA . VAL B 1 453 ? -9.609 37.719 1.412 1 79.69 453 VAL B CA 1
ATOM 9064 C C . VAL B 1 453 ? -9.359 38.719 2.533 1 79.69 453 VAL B C 1
ATOM 9066 O O . VAL B 1 453 ? -8.203 39.031 2.857 1 79.69 453 VAL B O 1
ATOM 9069 N N . ASP B 1 454 ? -10.398 39.375 3.018 1 85.81 454 ASP B N 1
ATOM 9070 C CA . ASP B 1 454 ? -10.383 40.156 4.258 1 85.81 454 ASP B CA 1
ATOM 9071 C C . ASP B 1 454 ? -10.797 39.281 5.449 1 85.81 454 ASP B C 1
ATOM 9073 O O . ASP B 1 454 ? -11.977 38.969 5.602 1 85.81 454 ASP B O 1
ATOM 9077 N N . LEU B 1 455 ? -9.922 39.094 6.312 1 86.06 455 LEU B N 1
ATOM 9078 C CA . LEU B 1 455 ? -10.133 38.125 7.402 1 86.06 455 LEU B CA 1
ATOM 9079 C C . LEU B 1 455 ? -11.109 38.688 8.43 1 86.06 455 LEU B C 1
ATOM 9081 O O . LEU B 1 455 ? -11.797 37.938 9.125 1 86.06 455 LEU B O 1
ATOM 9085 N N . ILE B 1 456 ? -11.141 39.969 8.562 1 88.88 456 ILE B N 1
ATOM 9086 C CA . ILE B 1 456 ? -12.102 40.562 9.477 1 88.88 456 ILE B CA 1
ATOM 9087 C C . ILE B 1 456 ? -13.516 40.375 8.945 1 88.88 456 ILE B C 1
ATOM 9089 O O . ILE B 1 456 ? -14.43 40.031 9.703 1 88.88 456 ILE B O 1
ATOM 9093 N N . GLN B 1 457 ? -13.625 40.625 7.684 1 88.94 457 GLN B N 1
ATOM 9094 C CA . GLN B 1 457 ? -14.922 40.375 7.059 1 88.94 457 GLN B CA 1
ATOM 9095 C C . GLN B 1 457 ? -15.312 38.906 7.156 1 88.94 457 GLN B C 1
ATOM 9097 O O . GLN B 1 457 ? -16.484 38.594 7.336 1 88.94 457 GLN B O 1
ATOM 9102 N N . ALA B 1 458 ? -14.367 38.094 6.977 1 88 458 ALA B N 1
ATOM 9103 C CA . ALA B 1 458 ? -14.617 36.656 7.109 1 88 458 ALA B CA 1
ATOM 9104 C C . ALA B 1 458 ? -15.102 36.312 8.516 1 88 458 ALA B C 1
ATOM 9106 O O . ALA B 1 458 ? -15.992 35.469 8.68 1 88 458 ALA B O 1
ATOM 9107 N N . SER B 1 459 ? -14.516 36.938 9.523 1 90 459 SER B N 1
ATOM 9108 C CA . SER B 1 459 ? -14.93 36.719 10.906 1 90 459 SER B CA 1
ATOM 9109 C C . SER B 1 459 ? -16.344 37.188 11.148 1 90 459 SER B C 1
ATOM 9111 O O . SER B 1 459 ? -17.109 36.562 11.898 1 90 459 SER B O 1
ATOM 9113 N N . GLU B 1 460 ? -16.641 38.25 10.57 1 92.69 460 GLU B N 1
ATOM 9114 C CA . GLU B 1 460 ? -18 38.781 10.68 1 92.69 460 GLU B CA 1
ATOM 9115 C C . GLU B 1 460 ? -19.016 37.844 10.023 1 92.69 460 GLU B C 1
ATOM 9117 O O . GLU B 1 460 ? -20.078 37.562 10.586 1 92.69 460 GLU B O 1
ATOM 9122 N N . GLU B 1 461 ? -18.625 37.438 8.836 1 92.62 461 GLU B N 1
ATOM 9123 C CA . GLU B 1 461 ? -19.469 36.438 8.156 1 92.62 461 GLU B CA 1
ATOM 9124 C C . GLU B 1 461 ? -19.625 35.188 8.984 1 92.62 461 GLU B C 1
ATOM 9126 O O . GLU B 1 461 ? -20.703 34.562 9.016 1 92.62 461 GLU B O 1
ATOM 9131 N N . ALA B 1 462 ? -18.547 34.75 9.617 1 92.44 462 ALA B N 1
ATOM 9132 C CA . ALA B 1 462 ? -18.594 33.594 10.484 1 92.44 462 ALA B CA 1
ATOM 9133 C C . ALA B 1 462 ? -19.578 33.781 11.633 1 92.44 462 ALA B C 1
ATOM 9135 O O . ALA B 1 462 ? -20.266 32.875 12.039 1 92.44 462 ALA B O 1
ATOM 9136 N N . SER B 1 463 ? -19.547 35 12.195 1 94.94 463 SER B N 1
ATOM 9137 C CA . SER B 1 463 ? -20.484 35.312 13.266 1 94.94 463 SER B CA 1
ATOM 9138 C C . SER B 1 463 ? -21.938 35.219 12.781 1 94.94 463 SER B C 1
ATOM 9140 O O . SER B 1 463 ? -22.812 34.75 13.516 1 94.94 463 SER B O 1
ATOM 9142 N N . ASP B 1 464 ? -22.172 35.656 11.578 1 95.62 464 ASP B N 1
ATOM 9143 C CA . ASP B 1 464 ? -23.5 35.531 10.992 1 95.62 464 ASP B CA 1
ATOM 9144 C C . ASP B 1 464 ? -23.891 34.062 10.805 1 95.62 464 ASP B C 1
ATOM 9146 O O . ASP B 1 464 ? -25.031 33.688 11.078 1 95.62 464 ASP B O 1
ATOM 9150 N N . VAL B 1 465 ? -23 33.312 10.273 1 94.81 465 VAL B N 1
ATOM 9151 C CA . VAL B 1 465 ? -23.25 31.891 10.062 1 94.81 465 VAL B CA 1
ATOM 9152 C C . VAL B 1 465 ? -23.562 31.234 11.398 1 94.81 465 VAL B C 1
ATOM 9154 O O . VAL B 1 465 ? -24.469 30.406 11.484 1 94.81 465 VAL B O 1
ATOM 9157 N N . ILE B 1 466 ? -22.797 31.562 12.461 1 96.12 466 ILE B N 1
ATOM 9158 C CA . ILE B 1 466 ? -23.016 30.984 13.789 1 96.12 466 ILE B CA 1
ATOM 9159 C C . ILE B 1 466 ? -24.406 31.344 14.273 1 96.12 466 ILE B C 1
ATOM 9161 O O . ILE B 1 466 ? -25.094 30.5 14.883 1 96.12 466 ILE B O 1
ATOM 9165 N N . GLU B 1 467 ? -24.859 32.531 14.023 1 95.88 467 GLU B N 1
ATOM 9166 C CA . GLU B 1 467 ? -26.188 32.938 14.438 1 95.88 467 GLU B CA 1
ATOM 9167 C C . GLU B 1 467 ? -27.266 32.125 13.719 1 95.88 467 GLU B C 1
ATOM 9169 O O . GLU B 1 467 ? -28.281 31.766 14.312 1 95.88 467 GLU B O 1
ATOM 9174 N N . VAL B 1 468 ? -27.062 31.875 12.445 1 95.19 468 VAL B N 1
ATOM 9175 C CA . VAL B 1 468 ? -27.984 31.062 11.68 1 95.19 468 VAL B CA 1
ATOM 9176 C C . VAL B 1 468 ? -28.031 29.641 12.258 1 95.19 468 VAL B C 1
ATOM 9178 O O . VAL B 1 468 ? -29.109 29.078 12.445 1 95.19 468 VAL B O 1
ATOM 9181 N N . LEU B 1 469 ? -26.891 29.094 12.539 1 94.94 469 LEU B N 1
ATOM 9182 C CA . LEU B 1 469 ? -26.797 27.75 13.086 1 94.94 469 LEU B CA 1
ATOM 9183 C C . LEU B 1 469 ? -27.438 27.688 14.469 1 94.94 469 LEU B C 1
ATOM 9185 O O . LEU B 1 469 ? -28.094 26.688 14.82 1 94.94 469 LEU B O 1
ATOM 9189 N N . ARG B 1 470 ? -27.172 28.766 15.242 1 94.88 470 ARG B N 1
ATOM 9190 C CA . ARG B 1 470 ? -27.75 28.844 16.578 1 94.88 470 ARG B CA 1
ATOM 9191 C C . ARG B 1 470 ? -29.281 28.875 16.531 1 94.88 470 ARG B C 1
ATOM 9193 O O . ARG B 1 470 ? -29.938 28.219 17.328 1 94.88 470 ARG B O 1
ATOM 9200 N N . SER B 1 471 ? -29.812 29.594 15.602 1 94 471 SER B N 1
ATOM 9201 C CA . SER B 1 471 ? -31.25 29.641 15.414 1 94 471 SER B CA 1
ATOM 9202 C C . SER B 1 471 ? -31.812 28.281 15.039 1 94 471 SER B C 1
ATOM 9204 O O . SER B 1 471 ? -32.875 27.875 15.523 1 94 471 SER B O 1
ATOM 9206 N N . MET B 1 472 ? -31.109 27.609 14.195 1 92.81 472 MET B N 1
ATOM 9207 C CA . MET B 1 472 ? -31.5 26.25 13.805 1 92.81 472 MET B CA 1
ATOM 9208 C C . MET B 1 472 ? -31.453 25.312 15 1 92.81 472 MET B C 1
ATOM 9210 O O . MET B 1 472 ? -32.312 24.438 15.133 1 92.81 472 MET B O 1
ATOM 9214 N N . ARG B 1 473 ? -30.453 25.516 15.836 1 93 473 ARG B N 1
ATOM 9215 C CA . ARG B 1 473 ? -30.25 24.703 17.031 1 93 473 ARG B CA 1
ATOM 9216 C C . ARG B 1 473 ? -31.359 24.938 18.047 1 93 473 ARG B C 1
ATOM 9218 O O . ARG B 1 473 ? -31.812 24 18.703 1 93 473 ARG B O 1
ATOM 9225 N N . GLU B 1 474 ? -31.734 26.172 18.188 1 91.38 474 GLU B N 1
ATOM 9226 C CA . GLU B 1 474 ? -32.781 26.531 19.141 1 91.38 474 GLU B CA 1
ATOM 9227 C C . GLU B 1 474 ? -34.156 26 18.688 1 91.38 474 GLU B C 1
ATOM 9229 O O . GLU B 1 474 ? -34.938 25.531 19.516 1 91.38 474 GLU B O 1
ATOM 9234 N N . ASP B 1 475 ? -34.375 26.125 17.422 1 90.38 475 ASP B N 1
ATOM 9235 C CA . ASP B 1 475 ? -35.562 25.516 16.859 1 90.38 475 ASP B CA 1
ATOM 9236 C C . ASP B 1 475 ? -35.25 24.203 16.125 1 90.38 475 ASP B C 1
ATOM 9238 O O . ASP B 1 475 ? -35.562 24.062 14.945 1 90.38 475 ASP B O 1
ATOM 9242 N N . ALA B 1 476 ? -34.719 23.344 16.875 1 87.69 476 ALA B N 1
ATOM 9243 C CA . ALA B 1 476 ? -34.188 22.125 16.281 1 87.69 476 ALA B CA 1
ATOM 9244 C C . ALA B 1 476 ? -35.312 21.25 15.727 1 87.69 476 ALA B C 1
ATOM 9246 O O . ALA B 1 476 ? -35.094 20.516 14.75 1 87.69 476 ALA B O 1
ATOM 9247 N N . ASP B 1 477 ? -36.5 21.359 16.297 1 88.06 477 ASP B N 1
ATOM 9248 C CA . ASP B 1 477 ? -37.625 20.531 15.852 1 88.06 477 ASP B CA 1
ATOM 9249 C C . ASP B 1 477 ? -38.062 20.922 14.445 1 88.06 477 ASP B C 1
ATOM 9251 O O . ASP B 1 477 ? -38.25 20.062 13.578 1 88.06 477 ASP B O 1
ATOM 9255 N N . ALA B 1 478 ? -38.125 22.172 14.203 1 87.31 478 ALA B N 1
ATOM 9256 C CA . ALA B 1 478 ? -38.562 22.641 12.891 1 87.31 478 ALA B CA 1
ATOM 9257 C C . ALA B 1 478 ? -37.469 22.438 11.852 1 87.31 478 ALA B C 1
ATOM 9259 O O . ALA B 1 478 ? -37.719 21.984 10.734 1 87.31 478 ALA B O 1
ATOM 9260 N N . GLY B 1 479 ? -36.281 22.797 12.234 1 85.5 479 GLY B N 1
ATOM 9261 C CA . GLY B 1 479 ? -35.156 22.672 11.312 1 85.5 479 GLY B CA 1
ATOM 9262 C C . GLY B 1 479 ? -34.875 21.234 10.922 1 85.5 479 GLY B C 1
ATOM 9263 O O . GLY B 1 479 ? -34.594 20.953 9.75 1 85.5 479 GLY B O 1
ATOM 9264 N N . PHE B 1 480 ? -35 20.375 11.844 1 94 480 PHE B N 1
ATOM 9265 C CA . PHE B 1 480 ? -34.656 18.984 11.586 1 94 480 PHE B CA 1
ATOM 9266 C C . PHE B 1 480 ? -35.812 18.266 10.891 1 94 480 PHE B C 1
ATOM 9268 O O . PHE B 1 480 ? -35.594 17.312 10.148 1 94 480 PHE B O 1
ATOM 9275 N N . ALA B 1 481 ? -37 18.688 11.117 1 94.19 481 ALA B N 1
ATOM 9276 C CA . ALA B 1 481 ? -38.156 18.047 10.516 1 94.19 481 ALA B CA 1
ATOM 9277 C C . ALA B 1 481 ? -38.062 18.047 8.992 1 94.19 481 ALA B C 1
ATOM 9279 O O . ALA B 1 481 ? -38.375 17.031 8.352 1 94.19 481 ALA B O 1
ATOM 9280 N N . GLU B 1 482 ? -37.656 19.109 8.438 1 93.06 482 GLU B N 1
ATOM 9281 C CA . GLU B 1 482 ? -37.531 19.203 6.988 1 93.06 482 GLU B CA 1
ATOM 9282 C C . GLU B 1 482 ? -36.375 18.297 6.488 1 93.06 482 GLU B C 1
ATOM 9284 O O . GLU B 1 482 ? -36.531 17.656 5.449 1 93.06 482 GLU B O 1
ATOM 9289 N N . LEU B 1 483 ? -35.312 18.328 7.184 1 95.56 483 LEU B N 1
ATOM 9290 C CA . LEU B 1 483 ? -34.188 17.5 6.801 1 95.56 483 LEU B CA 1
ATOM 9291 C C . LEU B 1 483 ? -34.5 16.016 6.918 1 95.56 483 LEU B C 1
ATOM 9293 O O . LEU B 1 483 ? -34.094 15.219 6.074 1 95.56 483 LEU B O 1
ATOM 9297 N N . TYR B 1 484 ? -35.219 15.719 7.992 1 96.19 484 TYR B N 1
ATOM 9298 C CA . TYR B 1 484 ? -35.625 14.336 8.203 1 96.19 484 TYR B CA 1
ATOM 9299 C C . TYR B 1 484 ? -36.562 13.859 7.09 1 96.19 484 TYR B C 1
ATOM 9301 O O . TYR B 1 484 ? -36.438 12.727 6.621 1 96.19 484 TYR B O 1
ATOM 9309 N N . ALA B 1 485 ? -37.438 14.719 6.691 1 95.75 485 ALA B N 1
ATOM 9310 C CA . ALA B 1 485 ? -38.344 14.406 5.582 1 95.75 485 ALA B CA 1
ATOM 9311 C C . ALA B 1 485 ? -37.562 14.172 4.293 1 95.75 485 ALA B C 1
ATOM 9313 O O . ALA B 1 485 ? -37.875 13.281 3.506 1 95.75 485 ALA B O 1
ATOM 9314 N N . GLU B 1 486 ? -36.562 14.977 4.098 1 95.75 486 GLU B N 1
ATOM 9315 C CA . GLU B 1 486 ? -35.719 14.805 2.924 1 95.75 486 GLU B CA 1
ATOM 9316 C C . GLU B 1 486 ? -34.969 13.477 2.979 1 95.75 486 GLU B C 1
ATOM 9318 O O . GLU B 1 486 ? -34.844 12.781 1.967 1 95.75 486 GLU B O 1
ATOM 9323 N N . ALA B 1 487 ? -34.406 13.164 4.141 1 96.88 487 ALA B N 1
ATOM 9324 C CA . ALA B 1 487 ? -33.688 11.898 4.324 1 96.88 487 ALA B CA 1
ATOM 9325 C C . ALA B 1 487 ? -34.625 10.711 4.055 1 96.88 487 ALA B C 1
ATOM 9327 O O . ALA B 1 487 ? -34.219 9.734 3.426 1 96.88 487 ALA B O 1
ATOM 9328 N N . LYS B 1 488 ? -35.844 10.828 4.492 1 95.94 488 LYS B N 1
ATOM 9329 C CA . LYS B 1 488 ? -36.844 9.773 4.27 1 95.94 488 LYS B CA 1
ATOM 9330 C C . LYS B 1 488 ? -37.156 9.609 2.785 1 95.94 488 LYS B C 1
ATOM 9332 O O . LYS B 1 488 ? -37.312 8.484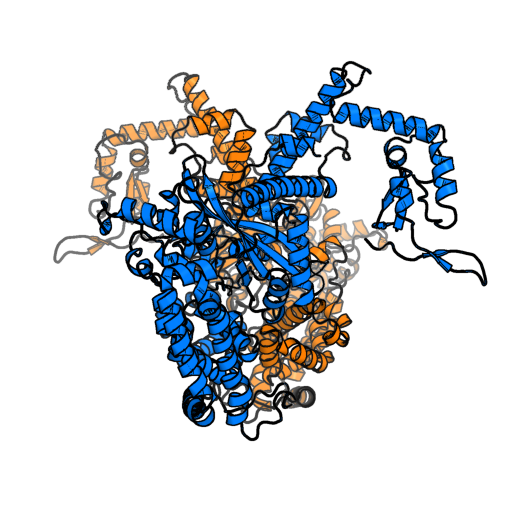 2.299 1 95.94 488 LYS B O 1
ATOM 9337 N N . ARG B 1 489 ? -37.25 10.656 2.092 1 95.31 489 ARG B N 1
ATOM 9338 C CA . ARG B 1 489 ? -37.5 10.617 0.656 1 95.31 489 ARG B CA 1
ATOM 9339 C C . ARG B 1 489 ? -36.344 9.953 -0.087 1 95.31 489 ARG B C 1
ATOM 9341 O O . ARG B 1 489 ? -36.562 9.094 -0.945 1 95.31 489 ARG B O 1
ATOM 9348 N N . LEU B 1 490 ? -35.188 10.375 0.237 1 95.25 490 LEU B N 1
ATOM 9349 C CA . LEU B 1 490 ? -34 9.805 -0.392 1 95.25 490 LEU B CA 1
ATOM 9350 C C . LEU B 1 490 ? -33.875 8.312 -0.1 1 95.25 490 LEU B C 1
ATOM 9352 O O . LEU B 1 490 ? -33.562 7.52 -0.992 1 95.25 490 LEU B O 1
ATOM 9356 N N . ALA B 1 491 ? -34.094 7.961 1.159 1 94.88 491 ALA B N 1
ATOM 9357 C CA . ALA B 1 491 ? -34.094 6.562 1.57 1 94.88 491 ALA B CA 1
ATOM 9358 C C . ALA B 1 491 ? -35.188 5.766 0.856 1 94.88 491 ALA B C 1
ATOM 9360 O O . ALA B 1 491 ? -34.969 4.621 0.456 1 94.88 491 ALA B O 1
ATOM 9361 N N . GLY B 1 492 ? -36.344 6.379 0.709 1 92.5 492 GLY B N 1
ATOM 9362 C CA . GLY B 1 492 ? -37.469 5.723 0.045 1 92.5 492 GLY B CA 1
ATOM 9363 C C . GLY B 1 492 ? -37.156 5.375 -1.402 1 92.5 492 GLY B C 1
ATOM 9364 O O . GLY B 1 492 ? -37.5 4.277 -1.858 1 92.5 492 GLY B O 1
ATOM 9365 N N . VAL B 1 493 ? -36.531 6.227 -2.104 1 91.81 493 VAL B N 1
ATOM 9366 C CA . VAL B 1 493 ? -36.188 5.992 -3.506 1 91.81 493 VAL B CA 1
ATOM 9367 C C . VAL B 1 493 ? -35.156 4.863 -3.613 1 91.81 493 VAL B C 1
ATOM 9369 O O . VAL B 1 493 ? -35.188 4.082 -4.566 1 91.81 493 VAL B O 1
ATOM 9372 N N . ALA B 1 494 ? -34.344 4.727 -2.689 1 90.56 494 ALA B N 1
ATOM 9373 C CA . ALA B 1 494 ? -33.312 3.691 -2.684 1 90.56 494 ALA B CA 1
ATOM 9374 C C . ALA B 1 494 ? -33.812 2.43 -1.979 1 90.56 494 ALA B C 1
ATOM 9376 O O . ALA B 1 494 ? -33.031 1.48 -1.784 1 90.56 494 ALA B O 1
ATOM 9377 N N . LEU B 1 495 ? -35.031 2.453 -1.508 1 87.62 495 LEU B N 1
ATOM 9378 C CA . LEU B 1 495 ? -35.688 1.316 -0.869 1 87.62 495 LEU B CA 1
ATOM 9379 C C . LEU B 1 495 ? -35 0.978 0.458 1 87.62 495 LEU B C 1
ATOM 9381 O O . LEU B 1 495 ? -34.719 -0.19 0.735 1 87.62 495 LEU B O 1
ATOM 9385 N N . ILE B 1 496 ? -34.656 2.012 1.206 1 89.94 496 ILE B N 1
ATOM 9386 C CA . ILE B 1 496 ? -34.031 1.867 2.525 1 89.94 496 ILE B CA 1
ATOM 9387 C C . ILE B 1 496 ? -35.094 2.064 3.605 1 89.94 496 ILE B C 1
ATOM 9389 O O . ILE B 1 496 ? -35.875 3.027 3.561 1 89.94 496 ILE B O 1
ATOM 9393 N N . GLU B 1 497 ? -35.125 1.222 4.52 1 87 497 GLU B N 1
ATOM 9394 C CA . GLU B 1 497 ? -36.094 1.304 5.594 1 87 497 GLU B CA 1
ATOM 9395 C C . GLU B 1 497 ? -35.625 2.223 6.715 1 87 497 GLU B C 1
ATOM 9397 O O . GLU B 1 497 ? -34.438 2.23 7.055 1 87 497 GLU B O 1
ATOM 9402 N N . GLU B 1 498 ? -36.594 2.961 7.266 1 89.5 498 GLU B N 1
ATOM 9403 C CA . GLU B 1 498 ? -36.344 3.828 8.406 1 89.5 498 GLU B CA 1
ATOM 9404 C C . GLU B 1 498 ? -36.031 3.01 9.656 1 89.5 498 GLU B C 1
ATOM 9406 O O . GLU B 1 498 ? -36.781 2.104 10.023 1 89.5 498 GLU B O 1
ATOM 9411 N N . SER B 1 499 ? -34.812 3.238 10.188 1 86 499 SER B N 1
ATOM 9412 C CA . SER B 1 499 ? -34.438 2.484 11.383 1 86 499 SER B CA 1
ATOM 9413 C C . SER B 1 499 ? -33.375 3.227 12.195 1 86 499 SER B C 1
ATOM 9415 O O . SER B 1 499 ? -32.719 4.121 11.688 1 86 499 SER B O 1
ATOM 9417 N N . VAL B 1 500 ? -33.469 2.971 13.5 1 82.38 500 VAL B N 1
ATOM 9418 C CA . VAL B 1 500 ? -32.375 3.424 14.367 1 82.38 500 VAL B CA 1
ATOM 9419 C C . VAL B 1 500 ? -31.266 2.396 14.359 1 82.38 500 VAL B C 1
ATOM 9421 O O . VAL B 1 500 ? -31.5 1.198 14.195 1 82.38 500 VAL B O 1
ATOM 9424 N N . PRO B 1 501 ? -30.047 2.992 14.281 1 72.62 501 PRO B N 1
ATOM 9425 C CA . PRO B 1 501 ? -28.938 2.033 14.234 1 72.62 501 PRO B CA 1
ATOM 9426 C C . PRO B 1 501 ? -29 1.017 15.375 1 72.62 501 PRO B C 1
ATOM 9428 O O . PRO B 1 501 ? -29.234 1.388 16.531 1 72.62 501 PRO B O 1
ATOM 9431 N N . ARG B 1 502 ? -29.391 -0.175 15.016 1 60.59 502 ARG B N 1
ATOM 9432 C CA . ARG B 1 502 ? -29.344 -1.275 15.977 1 60.59 502 ARG B CA 1
ATOM 9433 C C . ARG B 1 502 ? -28.109 -2.139 15.742 1 60.59 502 ARG B C 1
ATOM 9435 O O . ARG B 1 502 ? -27.719 -2.395 14.594 1 60.59 502 ARG B O 1
ATOM 9442 N N . ILE B 1 503 ? -27.141 -2.004 16.578 1 54.03 503 ILE B N 1
ATOM 9443 C CA . ILE B 1 503 ? -26.047 -2.947 16.422 1 54.03 503 ILE B CA 1
ATOM 9444 C C . ILE B 1 503 ? -26.438 -4.297 17.016 1 54.03 503 ILE B C 1
ATOM 9446 O O . ILE B 1 503 ? -26.703 -4.395 18.219 1 54.03 503 ILE B O 1
ATOM 9450 N N . CYS B 1 504 ? -26.469 -5.496 16.297 1 47.75 504 CYS B N 1
ATOM 9451 C CA . CYS B 1 504 ? -26.812 -6.875 16.625 1 47.75 504 CYS B CA 1
ATOM 9452 C C . CYS B 1 504 ? -28.156 -6.945 17.344 1 47.75 504 CYS B C 1
ATOM 9454 O O . CYS B 1 504 ? -28.281 -7.586 18.391 1 47.75 504 CYS B O 1
ATOM 9456 N N . GLY B 1 505 ? -29.281 -6.258 16.859 1 52.03 505 GLY B N 1
ATOM 9457 C CA . GLY B 1 505 ? -30.625 -6.316 17.391 1 52.03 505 GLY B CA 1
ATOM 9458 C C . GLY B 1 505 ? -30.812 -5.496 18.656 1 52.03 505 GLY B C 1
ATOM 9459 O O . GLY B 1 505 ? -31.938 -5.293 19.109 1 52.03 505 GLY B O 1
ATOM 9460 N N . ARG B 1 506 ? -29.703 -5.145 19.312 1 49.75 506 ARG B N 1
ATOM 9461 C CA . ARG B 1 506 ? -29.781 -4.406 20.578 1 49.75 506 ARG B CA 1
ATOM 9462 C C . ARG B 1 506 ? -29.672 -2.904 20.328 1 49.75 506 ARG B C 1
ATOM 9464 O O . ARG B 1 506 ? -28.938 -2.461 19.453 1 49.75 506 ARG B O 1
ATOM 9471 N N . ILE B 1 507 ? -30.562 -2.277 20.828 1 49.03 507 ILE B N 1
ATOM 9472 C CA . ILE B 1 507 ? -30.484 -0.821 20.797 1 49.03 507 ILE B CA 1
ATOM 9473 C C . ILE B 1 507 ? -29.266 -0.356 21.578 1 49.03 507 ILE B C 1
ATOM 9475 O O . ILE B 1 507 ? -29.047 -0.771 22.719 1 49.03 507 ILE B O 1
ATOM 9479 N N . THR B 1 508 ? -28.188 0.087 21 1 51.59 508 THR B N 1
ATOM 9480 C CA . THR B 1 508 ? -27 0.561 21.719 1 51.59 508 THR B CA 1
ATOM 9481 C C . THR B 1 508 ? -27.391 1.549 22.812 1 51.59 508 THR B C 1
ATOM 9483 O O . THR B 1 508 ? -28.266 2.395 22.609 1 51.59 508 THR B O 1
ATOM 9486 N N . PRO B 1 509 ? -27.094 1.198 24.062 1 45.53 509 PRO B N 1
ATOM 9487 C CA . PRO B 1 509 ? -27.453 2.023 25.203 1 45.53 509 PRO B CA 1
ATOM 9488 C C . PRO B 1 509 ? -27.344 3.52 24.922 1 45.53 509 PRO B C 1
ATOM 9490 O O . PRO B 1 509 ? -28.031 4.324 25.562 1 45.53 509 PRO B O 1
ATOM 9493 N N . GLN B 1 510 ? -26.312 3.846 24.312 1 46.06 510 GLN B N 1
ATOM 9494 C CA . GLN B 1 510 ? -26.156 5.293 24.188 1 46.06 510 GLN B CA 1
ATOM 9495 C C . GLN B 1 510 ? -27.422 5.941 23.656 1 46.06 510 GLN B C 1
ATOM 9497 O O . GLN B 1 510 ? -27.641 7.141 23.828 1 46.06 510 GLN B O 1
ATOM 9502 N N . TYR B 1 511 ? -28.312 5.062 22.922 1 51.56 511 TYR B N 1
ATOM 9503 C CA . TYR B 1 511 ? -29.312 5.707 22.062 1 51.56 511 TYR B CA 1
ATOM 9504 C C . TYR B 1 511 ? -30.719 5.383 22.531 1 51.56 511 TYR B C 1
ATOM 9506 O O . TYR B 1 511 ? -31.688 5.539 21.781 1 51.56 511 TYR B O 1
ATOM 9514 N N . SER B 1 512 ? -30.922 4.758 23.625 1 51.75 512 SER B N 1
ATOM 9515 C CA . SER B 1 512 ? -32.156 4.219 24.141 1 51.75 512 SER B CA 1
ATOM 9516 C C . SER B 1 512 ? -33.188 5.32 24.375 1 51.75 512 SER B C 1
ATOM 9518 O O . SER B 1 512 ? -34.406 5.051 24.453 1 51.75 512 SER B O 1
ATOM 9520 N N . SER B 1 513 ? -32.719 6.457 24.672 1 55.31 513 SER B N 1
ATOM 9521 C CA . SER B 1 513 ? -33.719 7.289 25.344 1 55.31 513 SER B CA 1
ATOM 9522 C C . SER B 1 513 ? -34.656 7.965 24.328 1 55.31 513 SER B C 1
ATOM 9524 O O . SER B 1 513 ? -35.531 8.734 24.703 1 55.31 513 SER B O 1
ATOM 9526 N N . ALA B 1 514 ? -34.344 7.797 23.031 1 60.94 514 ALA B N 1
ATOM 9527 C CA . ALA B 1 514 ? -35.156 8.656 22.156 1 60.94 514 ALA B CA 1
ATOM 9528 C C . ALA B 1 514 ? -36.5 8.039 21.859 1 60.94 514 ALA B C 1
ATOM 9530 O O . ALA B 1 514 ? -36.625 6.824 21.656 1 60.94 514 ALA B O 1
ATOM 9531 N N . ALA B 1 515 ? -37.625 8.758 22.078 1 67.75 515 ALA B N 1
ATOM 9532 C CA . ALA B 1 515 ? -39.031 8.375 21.922 1 67.75 515 ALA B CA 1
ATOM 9533 C C . ALA B 1 515 ? -39.312 7.91 20.484 1 67.75 515 ALA B C 1
ATOM 9535 O O . ALA B 1 515 ? -40.031 6.918 20.281 1 67.75 515 ALA B O 1
ATOM 9536 N N . THR B 1 516 ? -38.812 8.617 19.453 1 84.81 516 THR B N 1
ATOM 9537 C CA . THR B 1 516 ? -39.031 8.312 18.047 1 84.81 516 THR B CA 1
ATOM 9538 C C . THR B 1 516 ? -37.688 8.258 17.297 1 84.81 516 THR B C 1
ATOM 9540 O O . THR B 1 516 ? -36.656 8.695 17.812 1 84.81 516 THR B O 1
ATOM 9543 N N . THR B 1 517 ? -37.719 7.617 16.125 1 89.25 517 THR B N 1
ATOM 9544 C CA . THR B 1 517 ? -36.562 7.559 15.266 1 89.25 517 THR B CA 1
ATOM 9545 C C . THR B 1 517 ? -36.062 8.961 14.914 1 89.25 517 THR B C 1
ATOM 9547 O O . THR B 1 517 ? -34.875 9.219 14.883 1 89.25 517 THR B O 1
ATOM 9550 N N . GLN B 1 518 ? -37.031 9.836 14.719 1 91.94 518 GLN B N 1
ATOM 9551 C CA . GLN B 1 518 ? -36.688 11.219 14.391 1 91.94 518 GLN B CA 1
ATOM 9552 C C . GLN B 1 518 ? -36 11.914 15.555 1 91.94 518 GLN B C 1
ATOM 9554 O O . GLN B 1 518 ? -35.031 12.648 15.352 1 91.94 518 GLN B O 1
ATOM 9559 N N . ASP B 1 519 ? -36.469 11.656 16.75 1 91.31 519 ASP B N 1
ATOM 9560 C CA . ASP B 1 519 ? -35.875 12.258 17.938 1 91.31 519 ASP B CA 1
ATOM 9561 C C . ASP B 1 519 ? -34.469 11.727 18.172 1 91.31 519 ASP B C 1
ATOM 9563 O O . ASP B 1 519 ? -33.594 12.453 18.672 1 91.31 519 ASP B O 1
ATOM 9567 N N . TYR B 1 520 ? -34.312 10.531 17.797 1 90.19 520 TYR B N 1
ATOM 9568 C CA . TYR B 1 520 ? -33 9.938 17.953 1 90.19 520 TYR B CA 1
ATOM 9569 C C . TYR B 1 520 ? -31.969 10.672 17.109 1 90.19 520 TYR B C 1
ATOM 9571 O O . TYR B 1 520 ? -30.906 11.055 17.609 1 90.19 520 TYR B O 1
ATOM 9579 N N . TYR B 1 521 ? -32.25 10.867 15.898 1 93.62 521 TYR B N 1
ATOM 9580 C CA . TYR B 1 521 ? -31.281 11.461 14.977 1 93.62 521 TYR B CA 1
ATOM 9581 C C . TYR B 1 521 ? -31.125 12.953 15.227 1 93.62 521 TYR B C 1
ATOM 9583 O O . TYR B 1 521 ? -30.062 13.523 15.008 1 93.62 521 TYR B O 1
ATOM 9591 N N . LYS B 1 522 ? -32.188 13.586 15.719 1 93.69 522 LYS B N 1
ATOM 9592 C CA . LYS B 1 522 ? -32.094 14.992 16.094 1 93.69 522 LYS B CA 1
ATOM 9593 C C . LYS B 1 522 ? -31.109 15.203 17.234 1 93.69 522 LYS B C 1
ATOM 9595 O O . LYS B 1 522 ? -30.25 16.078 17.156 1 93.69 522 LYS B O 1
ATOM 9600 N N . THR B 1 523 ? -31.125 14.32 18.188 1 91.69 523 THR B N 1
ATOM 9601 C CA . THR B 1 523 ? -30.359 14.492 19.406 1 91.69 523 THR B CA 1
ATOM 9602 C C . THR B 1 523 ? -28.938 13.945 19.25 1 91.69 523 THR B C 1
ATOM 9604 O O . THR B 1 523 ? -28 14.445 19.875 1 91.69 523 THR B O 1
ATOM 9607 N N . ASN B 1 524 ? -28.828 12.984 18.359 1 90.06 524 ASN B N 1
ATOM 9608 C CA . ASN B 1 524 ? -27.547 12.289 18.312 1 90.06 524 ASN B CA 1
ATOM 9609 C C . ASN B 1 524 ? -26.703 12.719 17.109 1 90.06 524 ASN B C 1
ATOM 9611 O O . ASN B 1 524 ? -25.5 12.484 17.078 1 90.06 524 ASN B O 1
ATOM 9615 N N . ILE B 1 525 ? -27.297 13.328 16.125 1 93.56 525 ILE B N 1
ATOM 9616 C CA . ILE B 1 525 ? -26.531 13.711 14.938 1 93.56 525 ILE B CA 1
ATOM 9617 C C . ILE B 1 525 ? -26.703 15.203 14.672 1 93.56 525 ILE B C 1
ATOM 9619 O O . ILE B 1 525 ? -25.734 15.969 14.758 1 93.56 525 ILE B O 1
ATOM 9623 N N . PHE B 1 526 ? -27.938 15.664 14.586 1 94.62 526 PHE B N 1
ATOM 9624 C CA . PHE B 1 526 ? -28.234 17.016 14.117 1 94.62 526 PHE B CA 1
ATOM 9625 C C . PHE B 1 526 ? -27.734 18.047 15.117 1 94.62 526 PHE B C 1
ATOM 9627 O O . PHE B 1 526 ? -26.922 18.906 14.781 1 94.62 526 PHE B O 1
ATOM 9634 N N . GLN B 1 527 ? -28.125 17.938 16.328 1 95.06 527 GLN B N 1
ATOM 9635 C CA . GLN B 1 527 ? -27.781 18.938 17.328 1 95.06 527 GLN B CA 1
ATOM 9636 C C . GLN B 1 527 ? -26.281 18.906 17.641 1 95.06 527 GLN B C 1
ATOM 9638 O O . GLN B 1 527 ? -25.625 19.953 17.625 1 95.06 527 GLN B O 1
ATOM 9643 N N . PRO B 1 528 ? -25.766 17.734 17.859 1 93.62 528 PRO B N 1
ATOM 9644 C CA . PRO B 1 528 ? -24.328 17.719 18.141 1 93.62 528 PRO B CA 1
ATOM 9645 C C . PRO B 1 528 ? -23.5 18.234 16.984 1 93.62 528 PRO B C 1
ATOM 9647 O O . PRO B 1 528 ? -22.453 18.859 17.188 1 93.62 528 PRO B O 1
ATOM 9650 N N . PHE B 1 529 ? -23.922 18.016 15.773 1 93.88 529 PHE B N 1
ATOM 9651 C CA . PHE B 1 529 ? -23.156 18.484 14.617 1 93.88 529 PHE B CA 1
ATOM 9652 C C . PHE B 1 529 ? -23.203 20 14.516 1 93.88 529 PHE B C 1
ATOM 9654 O O . PHE B 1 529 ? -22.203 20.641 14.18 1 93.88 529 PHE B O 1
ATOM 9661 N N . LEU B 1 530 ? -24.344 20.562 14.781 1 94.75 530 LEU B N 1
ATOM 9662 C CA . LEU B 1 530 ? -24.469 22.016 14.797 1 94.75 530 LEU B CA 1
ATOM 9663 C C . LEU B 1 530 ? -23.562 22.625 15.867 1 94.75 530 LEU B C 1
ATOM 9665 O O . LEU B 1 530 ? -22.891 23.625 15.625 1 94.75 530 LEU B O 1
ATOM 9669 N N . ASP B 1 531 ? -23.594 21.984 17.016 1 94.06 531 ASP B N 1
ATOM 9670 C CA . ASP B 1 531 ? -22.734 22.453 18.109 1 94.06 531 ASP B CA 1
ATOM 9671 C C . ASP B 1 531 ? -21.266 22.406 17.703 1 94.06 531 ASP B C 1
ATOM 9673 O O . ASP B 1 531 ? -20.516 23.344 18 1 94.06 531 ASP B O 1
ATOM 9677 N N . HIS B 1 532 ? -20.922 21.375 17.078 1 90.81 532 HIS B N 1
ATOM 9678 C CA . HIS B 1 532 ? -19.547 21.219 16.625 1 90.81 532 HIS B CA 1
ATOM 9679 C C . HIS B 1 532 ? -19.172 22.297 15.625 1 90.81 532 HIS B C 1
ATOM 9681 O O . HIS B 1 532 ? -18.094 22.906 15.727 1 90.81 532 HIS B O 1
ATOM 9687 N N . MET B 1 533 ? -20.016 22.562 14.664 1 91.44 533 MET B N 1
ATOM 9688 C CA . MET B 1 533 ? -19.75 23.578 13.641 1 91.44 533 MET B CA 1
ATOM 9689 C C . MET B 1 533 ? -19.594 24.953 14.266 1 91.44 533 MET B C 1
ATOM 9691 O O . MET B 1 533 ? -18.688 25.703 13.898 1 91.44 533 MET B O 1
ATOM 9695 N N . MET B 1 534 ? -20.484 25.25 15.18 1 94 534 MET B N 1
ATOM 9696 C CA . MET B 1 534 ? -20.422 26.547 15.852 1 94 534 MET B CA 1
ATOM 9697 C C . MET B 1 534 ? -19.125 26.703 16.641 1 94 534 MET B C 1
ATOM 9699 O O . MET B 1 534 ? -18.5 27.75 16.594 1 94 534 MET B O 1
ATOM 9703 N N . SER B 1 535 ? -18.797 25.625 17.312 1 88.19 535 SER B N 1
ATOM 9704 C CA . SER B 1 535 ? -17.578 25.656 18.094 1 88.19 535 SER B CA 1
ATOM 9705 C C . SER B 1 535 ? -16.344 25.844 17.203 1 88.19 535 SER B C 1
ATOM 9707 O O . SER B 1 535 ? -15.438 26.609 17.547 1 88.19 535 SER B O 1
ATOM 9709 N N . GLU B 1 536 ? -16.312 25.172 16.094 1 83.25 536 GLU B N 1
ATOM 9710 C CA . GLU B 1 536 ? -15.195 25.281 15.164 1 83.25 536 GLU B CA 1
ATOM 9711 C C . GLU B 1 536 ? -15.094 26.672 14.57 1 83.25 536 GLU B C 1
ATOM 9713 O O . GLU B 1 536 ? -13.992 27.219 14.43 1 83.25 536 GLU B O 1
ATOM 9718 N N . LEU B 1 537 ? -16.188 27.234 14.172 1 87.38 537 LEU B N 1
ATOM 9719 C CA . LEU B 1 537 ? -16.219 28.578 13.602 1 87.38 537 LEU B CA 1
ATOM 9720 C C . LEU B 1 537 ? -15.781 29.609 14.625 1 87.38 537 LEU B C 1
ATOM 9722 O O . LEU B 1 537 ? -15.055 30.547 14.297 1 87.38 537 LEU B O 1
ATOM 9726 N N . GLN B 1 538 ? -16.203 29.375 15.812 1 88.56 538 GLN B N 1
ATOM 9727 C CA . GLN B 1 538 ? -15.852 30.297 16.891 1 88.56 538 GLN B CA 1
ATOM 9728 C C . GLN B 1 538 ? -14.352 30.25 17.172 1 88.56 538 GLN B C 1
ATOM 9730 O O . GLN B 1 538 ? -13.703 31.297 17.281 1 88.56 538 GLN B O 1
ATOM 9735 N N . GLU B 1 539 ? -13.852 29.125 17.281 1 79.88 539 GLU B N 1
ATOM 9736 C CA . GLU B 1 539 ? -12.461 28.938 17.656 1 79.88 539 GLU B CA 1
ATOM 9737 C C . GLU B 1 539 ? -11.516 29.359 16.531 1 79.88 539 GLU B C 1
ATOM 9739 O O . GLU B 1 539 ? -10.453 29.922 16.781 1 79.88 539 GLU B O 1
ATOM 9744 N N . GLN B 1 540 ? -11.93 29.172 15.359 1 78.12 540 GLN B N 1
ATOM 9745 C CA . GLN B 1 540 ? -10.992 29.328 14.25 1 78.12 540 GLN B CA 1
ATOM 9746 C C . GLN B 1 540 ? -11.047 30.75 13.688 1 78.12 540 GLN B C 1
ATOM 9748 O O . GLN B 1 540 ? -10.047 31.25 13.164 1 78.12 540 GLN B O 1
ATOM 9753 N N . LEU B 1 541 ? -12.203 31.391 13.719 1 83 541 LEU B N 1
ATOM 9754 C CA . LEU B 1 541 ? -12.312 32.656 13 1 83 541 LEU B CA 1
ATOM 9755 C C . LEU B 1 541 ? -12.68 33.781 13.953 1 83 541 LEU B C 1
ATOM 9757 O O . LEU B 1 541 ? -12.258 34.938 13.75 1 83 541 LEU B O 1
ATOM 9761 N N . ILE B 1 542 ? -13.406 33.5 14.922 1 87.94 542 ILE B N 1
ATOM 9762 C CA . ILE B 1 542 ? -13.898 34.562 15.766 1 87.94 542 ILE B CA 1
ATOM 9763 C C . ILE B 1 542 ? -12.875 34.875 16.844 1 87.94 542 ILE B C 1
ATOM 9765 O O . ILE B 1 542 ? -12.547 36.062 17.078 1 87.94 542 ILE B O 1
ATOM 9769 N N . GLN B 1 543 ? -12.375 33.906 17.469 1 85.25 543 GLN B N 1
ATOM 9770 C CA . GLN B 1 543 ? -11.43 34.125 18.562 1 85.25 543 GLN B CA 1
ATOM 9771 C C . GLN B 1 543 ? -10.141 34.781 18.062 1 85.25 543 GLN B C 1
ATOM 9773 O O . GLN B 1 543 ? -9.477 35.5 18.797 1 85.25 543 GLN B O 1
ATOM 9778 N N . CYS B 1 544 ? -9.797 34.594 16.844 1 85.06 544 CYS B N 1
ATOM 9779 C CA . CYS B 1 544 ? -8.562 35.125 16.281 1 85.06 544 CYS B CA 1
ATOM 9780 C C . CYS B 1 544 ? -8.789 36.469 15.617 1 85.06 544 CYS B C 1
ATOM 9782 O O . CYS B 1 544 ? -7.855 37.062 15.094 1 85.06 544 CYS B O 1
ATOM 9784 N N . ARG B 1 545 ? -9.93 37 15.648 1 88.62 545 ARG B N 1
ATOM 9785 C CA . ARG B 1 545 ? -10.336 38.188 14.938 1 88.62 545 ARG B CA 1
ATOM 9786 C C . ARG B 1 545 ? -9.406 39.375 15.273 1 88.62 545 ARG B C 1
ATOM 9788 O O . ARG B 1 545 ? -8.953 40.094 14.383 1 88.62 545 ARG B O 1
ATOM 9795 N N . PRO B 1 546 ? -9.055 39.562 16.547 1 91.12 546 PRO B N 1
ATOM 9796 C CA . PRO B 1 546 ? -8.172 40.688 16.859 1 91.12 546 PRO B CA 1
ATOM 9797 C C . PRO B 1 546 ? -6.832 40.594 16.141 1 91.12 546 PRO B C 1
ATOM 9799 O O . PRO B 1 546 ? -6.293 41.625 15.711 1 91.12 546 PRO B O 1
ATOM 9802 N N . ARG B 1 547 ? -6.344 39.5 15.945 1 90.62 547 ARG B N 1
ATOM 9803 C CA . ARG B 1 547 ? -5.055 39.312 15.289 1 90.62 547 ARG B CA 1
ATOM 9804 C C . ARG B 1 547 ? -5.168 39.562 13.789 1 90.62 547 ARG B C 1
ATOM 9806 O O . ARG B 1 547 ? -4.18 39.875 13.125 1 90.62 547 ARG B O 1
ATOM 9813 N N . PHE B 1 548 ? -6.359 39.438 13.242 1 90.06 548 PHE B N 1
ATOM 9814 C CA . PHE B 1 548 ? -6.582 39.625 11.812 1 90.06 548 PHE B CA 1
ATOM 9815 C C . PHE B 1 548 ? -6.434 41.094 11.43 1 90.06 548 PHE B C 1
ATOM 9817 O O . PHE B 1 548 ? -6.277 41.438 10.258 1 90.06 548 PHE B O 1
ATOM 9824 N N . LEU B 1 549 ? -6.43 41.969 12.359 1 92.44 549 LEU B N 1
ATOM 9825 C CA . LEU B 1 549 ? -6.328 43.406 12.102 1 92.44 549 LEU B CA 1
ATOM 9826 C C . LEU B 1 549 ? -4.992 43.75 11.453 1 92.44 549 LEU B C 1
ATOM 9828 O O . LEU B 1 549 ? -4.879 44.75 10.75 1 92.44 549 LEU B O 1
ATOM 9832 N N . ALA B 1 550 ? -4.008 42.906 11.656 1 93.56 550 ALA B N 1
ATOM 9833 C CA . ALA B 1 550 ? -2.676 43.156 11.109 1 93.56 550 ALA B CA 1
ATOM 9834 C C . ALA B 1 550 ? -2.703 43.156 9.578 1 93.56 550 ALA B C 1
ATOM 9836 O O . ALA B 1 550 ? -1.796 43.688 8.938 1 93.56 550 ALA B O 1
ATOM 9837 N N . GLN B 1 551 ? -3.754 42.562 8.992 1 91.38 551 GLN B N 1
ATOM 9838 C CA . GLN B 1 551 ? -3.859 42.562 7.539 1 91.38 551 GLN B CA 1
ATOM 9839 C C . GLN B 1 551 ? -3.982 43.969 6.98 1 91.38 551 GLN B C 1
ATOM 9841 O O . GLN B 1 551 ? -3.643 44.219 5.824 1 91.38 551 GLN B O 1
ATOM 9846 N N . TYR B 1 552 ? -4.41 44.938 7.785 1 92.88 552 TYR B N 1
ATOM 9847 C CA . TYR B 1 552 ? -4.617 46.312 7.34 1 92.88 552 TYR B CA 1
ATOM 9848 C C . TYR B 1 552 ? -3.301 47.094 7.277 1 92.88 552 TYR B C 1
ATOM 9850 O O . TYR B 1 552 ? -3.254 48.219 6.805 1 92.88 552 TYR B O 1
ATOM 9858 N N . LEU B 1 553 ? -2.285 46.438 7.684 1 94.5 553 LEU B N 1
ATOM 9859 C CA . LEU B 1 553 ? -0.954 47.031 7.547 1 94.5 553 LEU B CA 1
ATOM 9860 C C . LEU B 1 553 ? -0.436 46.875 6.121 1 94.5 553 LEU B C 1
ATOM 9862 O O . LEU B 1 553 ? 0.582 47.469 5.758 1 94.5 553 LEU B O 1
ATOM 9866 N N . LEU B 1 554 ? -1.138 46.125 5.316 1 93 554 LEU B N 1
ATOM 9867 C CA . LEU B 1 554 ? -0.783 46.031 3.904 1 93 554 LEU B CA 1
ATOM 9868 C C . LEU B 1 554 ? -0.919 47.375 3.203 1 93 554 LEU B C 1
ATOM 9870 O O . LEU B 1 554 ? -1.89 48.094 3.43 1 93 554 LEU B O 1
ATOM 9874 N N . PRO B 1 555 ? 0.024 47.656 2.348 1 93.5 555 PRO B N 1
ATOM 9875 C CA . PRO B 1 555 ? 0.013 48.969 1.7 1 93.5 555 PRO B CA 1
ATOM 9876 C C . PRO B 1 555 ? -1.291 49.25 0.957 1 93.5 555 PRO B C 1
ATOM 9878 O O . PRO B 1 555 ? -1.748 50.406 0.916 1 93.5 555 PRO B O 1
ATOM 9881 N N . ASN B 1 556 ? -1.886 48.312 0.405 1 89.25 556 ASN B N 1
ATOM 9882 C CA . ASN B 1 556 ? -3.125 48.5 -0.341 1 89.25 556 ASN B CA 1
ATOM 9883 C C . ASN B 1 556 ? -4.316 48.688 0.591 1 89.25 556 ASN B C 1
ATOM 9885 O O . ASN B 1 556 ? -5.363 49.188 0.175 1 89.25 556 ASN B O 1
ATOM 9889 N N . LYS B 1 557 ? -4.195 48.438 1.898 1 90.25 557 LYS B N 1
ATOM 9890 C CA . LYS B 1 557 ? -5.312 48.5 2.836 1 90.25 557 LYS B CA 1
ATOM 9891 C C . LYS B 1 557 ? -5.031 49.469 3.969 1 90.25 557 LYS B C 1
ATOM 9893 O O . LYS B 1 557 ? -5.777 49.531 4.949 1 90.25 557 LYS B O 1
ATOM 9898 N N . LEU B 1 558 ? -4.051 50.219 3.891 1 91.75 558 LEU B N 1
ATOM 9899 C CA . LEU B 1 558 ? -3.613 51.125 4.949 1 91.75 558 LEU B CA 1
ATOM 9900 C C . LEU B 1 558 ? -4.695 52.156 5.273 1 91.75 558 LEU B C 1
ATOM 9902 O O . LEU B 1 558 ? -4.746 52.688 6.387 1 91.75 558 LEU B O 1
ATOM 9906 N N . HIS B 1 559 ? -5.555 52.438 4.324 1 87.69 559 HIS B N 1
ATOM 9907 C CA . HIS B 1 559 ? -6.613 53.406 4.512 1 87.69 559 HIS B CA 1
ATOM 9908 C C . HIS B 1 559 ? -7.602 52.969 5.586 1 87.69 559 HIS B C 1
ATOM 9910 O O . HIS B 1 559 ? -8.305 53.781 6.172 1 87.69 559 HIS B O 1
ATOM 9916 N N . LEU B 1 560 ? -7.613 51.75 5.961 1 88.69 560 LEU B N 1
ATOM 9917 C CA . LEU B 1 560 ? -8.547 51.219 6.945 1 88.69 560 LEU B CA 1
ATOM 9918 C C . LEU B 1 560 ? -8 51.375 8.359 1 88.69 560 LEU B C 1
ATOM 9920 O O . LEU B 1 560 ? -8.727 51.188 9.336 1 88.69 560 LEU B O 1
ATOM 9924 N N . LEU B 1 561 ? -6.723 51.812 8.5 1 90.69 561 LEU B N 1
ATOM 9925 C CA . LEU B 1 561 ? -6.098 52.031 9.797 1 90.69 561 LEU B CA 1
ATOM 9926 C C . LEU B 1 561 ? -5.988 53.531 10.078 1 90.69 561 LEU B C 1
ATOM 9928 O O . LEU B 1 561 ? -5.188 53.969 10.914 1 90.69 561 LEU B O 1
ATOM 9932 N N . GLN B 1 562 ? -6.719 54.344 9.586 1 84.94 562 GLN B N 1
ATOM 9933 C CA . GLN B 1 562 ? -6.621 55.812 9.742 1 84.94 562 GLN B CA 1
ATOM 9934 C C . GLN B 1 562 ? -7.227 56.25 11.062 1 84.94 562 GLN B C 1
ATOM 9936 O O . GLN B 1 562 ? -6.727 57.188 11.695 1 84.94 562 GLN B O 1
ATOM 9941 N N . LYS B 1 563 ? -8.188 55.5 11.523 1 88.69 563 LYS B N 1
ATOM 9942 C CA . LYS B 1 563 ? -8.844 55.875 12.773 1 88.69 563 LYS B CA 1
ATOM 9943 C C . LYS B 1 563 ? -8.008 55.438 13.977 1 88.69 563 LYS B C 1
ATOM 9945 O O . LYS B 1 563 ? -7.422 54.375 13.984 1 88.69 563 LYS B O 1
ATOM 9950 N N . GLU B 1 564 ? -8.031 56.312 14.984 1 90.06 564 GLU B N 1
ATOM 9951 C CA . GLU B 1 564 ? -7.266 56.062 16.203 1 90.06 564 GLU B CA 1
ATOM 9952 C C . GLU B 1 564 ? -7.766 54.812 16.922 1 90.06 564 GLU B C 1
ATOM 9954 O O . GLU B 1 564 ? -6.988 54.094 17.547 1 90.06 564 GLU B O 1
ATOM 9959 N N . THR B 1 565 ? -8.977 54.562 16.781 1 91.94 565 THR B N 1
ATOM 9960 C CA . THR B 1 565 ? -9.57 53.406 17.438 1 91.94 565 THR B CA 1
ATOM 9961 C C . THR B 1 565 ? -9.039 52.125 16.828 1 91.94 565 THR B C 1
ATOM 9963 O O . THR B 1 565 ? -8.812 51.125 17.531 1 91.94 565 THR B O 1
ATOM 9966 N N . ALA B 1 566 ? -8.836 52.125 15.562 1 92.31 566 ALA B N 1
ATOM 9967 C CA . ALA B 1 566 ? -8.328 50.969 14.859 1 92.31 566 ALA B CA 1
ATOM 9968 C C . ALA B 1 566 ? -6.879 50.688 15.234 1 92.31 566 ALA B C 1
ATOM 9970 O O . ALA B 1 566 ? -6.48 49.531 15.383 1 92.31 566 ALA B O 1
ATOM 9971 N N . VAL B 1 567 ? -6.125 51.688 15.359 1 94.44 567 VAL B N 1
ATOM 9972 C CA . VAL B 1 567 ? -4.719 51.562 15.734 1 94.44 567 VAL B CA 1
ATOM 9973 C C . VAL B 1 567 ? -4.613 51.031 17.172 1 94.44 567 VAL B C 1
ATOM 9975 O O . VAL B 1 567 ? -3.75 50.188 17.469 1 94.44 567 VAL B O 1
ATOM 9978 N N . ALA B 1 568 ? -5.496 51.531 18.031 1 94.56 568 ALA B N 1
ATOM 9979 C CA . ALA B 1 568 ? -5.512 51.062 19.406 1 94.56 568 ALA B CA 1
ATOM 9980 C C . ALA B 1 568 ? -5.887 49.594 19.5 1 94.56 568 ALA B C 1
ATOM 9982 O O . ALA B 1 568 ? -5.348 48.875 20.328 1 94.56 568 ALA B O 1
ATOM 9983 N N . ALA B 1 569 ? -6.812 49.25 18.672 1 94.56 569 ALA B N 1
ATOM 9984 C CA . ALA B 1 569 ? -7.23 47.844 18.625 1 94.56 569 ALA B CA 1
ATOM 9985 C C . ALA B 1 569 ? -6.09 46.969 18.156 1 94.56 569 ALA B C 1
ATOM 9987 O O . ALA B 1 569 ? -5.91 45.844 18.656 1 94.56 569 ALA B O 1
ATOM 9988 N N . LEU B 1 570 ? -5.398 47.375 17.125 1 95.25 570 LEU B N 1
ATOM 9989 C CA . LEU B 1 570 ? -4.25 46.656 16.609 1 95.25 570 LEU B CA 1
ATOM 9990 C C . LEU B 1 570 ? -3.184 46.5 17.703 1 95.25 570 LEU B C 1
ATOM 9992 O O . LEU B 1 570 ? -2.627 45.406 17.859 1 95.25 570 LEU B O 1
ATOM 9996 N N . TYR B 1 571 ? -2.918 47.531 18.391 1 95.62 571 TYR B N 1
ATOM 9997 C CA . TYR B 1 571 ? -1.936 47.469 19.469 1 95.62 571 TYR B CA 1
ATOM 9998 C C . TYR B 1 571 ? -2.365 46.469 20.547 1 95.62 571 TYR B C 1
ATOM 10000 O O . TYR B 1 571 ? -1.55 45.719 21.047 1 95.62 571 TYR B O 1
ATOM 10008 N N . SER B 1 572 ? -3.619 46.5 20.953 1 94.5 572 SER B N 1
ATOM 10009 C CA . SER B 1 572 ? -4.137 45.625 21.984 1 94.5 572 SER B CA 1
ATOM 10010 C C . SER B 1 572 ? -3.992 44.156 21.562 1 94.5 572 SER B C 1
ATOM 10012 O O . SER B 1 572 ? -3.707 43.281 22.406 1 94.5 572 SER B O 1
ATOM 10014 N N . ALA B 1 573 ? -4.18 43.844 20.312 1 93.56 573 ALA B N 1
ATOM 10015 C CA . ALA B 1 573 ? -4.113 42.5 19.781 1 93.56 573 ALA B CA 1
ATOM 10016 C C . ALA B 1 573 ? -2.682 41.969 19.828 1 93.56 573 ALA B C 1
ATOM 10018 O O . ALA B 1 573 ? -2.467 40.75 19.938 1 93.56 573 ALA B O 1
ATOM 10019 N N . TYR B 1 574 ? -1.756 42.844 19.703 1 94.69 574 TYR B N 1
ATOM 10020 C CA . TYR B 1 574 ? -0.354 42.469 19.641 1 94.69 574 TYR B CA 1
ATOM 10021 C C . TYR B 1 574 ? 0.435 43.062 20.797 1 94.69 574 TYR B C 1
ATOM 10023 O O . TYR B 1 574 ? 1.608 43.406 20.641 1 94.69 574 TYR B O 1
ATOM 10031 N N . LYS B 1 575 ? -0.156 43.219 21.891 1 91.75 575 LYS B N 1
ATOM 10032 C CA . LYS B 1 575 ? 0.406 43.906 23.047 1 91.75 575 LYS B CA 1
ATOM 10033 C C . LYS B 1 575 ? 1.678 43.25 23.531 1 91.75 575 LYS B C 1
ATOM 10035 O O . LYS B 1 575 ? 2.607 43.906 24 1 91.75 575 LYS B O 1
ATOM 10040 N N . ALA B 1 576 ? 1.772 41.969 23.391 1 89.25 576 ALA B N 1
ATOM 10041 C CA . ALA B 1 576 ? 2.912 41.188 23.891 1 89.25 576 ALA B CA 1
ATOM 10042 C C . ALA B 1 576 ? 4.117 41.344 22.953 1 89.25 576 ALA B C 1
ATOM 10044 O O . ALA B 1 576 ? 5.258 41.125 23.375 1 89.25 576 ALA B O 1
ATOM 10045 N N . ASP B 1 577 ? 3.947 41.844 21.734 1 92.75 577 ASP B N 1
ATOM 10046 C CA . ASP B 1 577 ? 5 41.812 20.719 1 92.75 577 ASP B CA 1
ATOM 10047 C C . ASP B 1 577 ? 5.367 43.188 20.234 1 92.75 577 ASP B C 1
ATOM 10049 O O . ASP B 1 577 ? 6.391 43.375 19.562 1 92.75 577 ASP B O 1
ATOM 10053 N N . ILE B 1 578 ? 4.535 44.094 20.484 1 93.62 578 ILE B N 1
ATOM 10054 C CA . ILE B 1 578 ? 4.785 45.5 20.125 1 93.62 578 ILE B CA 1
ATOM 10055 C C . ILE B 1 578 ? 5.262 46.281 21.344 1 93.62 578 ILE B C 1
ATOM 10057 O O . ILE B 1 578 ? 4.688 46.156 22.422 1 93.62 578 ILE B O 1
ATOM 10061 N N . SER B 1 579 ? 6.293 47.062 21.234 1 91.44 579 SER B N 1
ATOM 10062 C CA . SER B 1 579 ? 6.98 47.719 22.344 1 91.44 579 SER B CA 1
ATOM 10063 C C . SER B 1 579 ? 6.094 48.781 22.984 1 91.44 579 SER B C 1
ATOM 10065 O O . SER B 1 579 ? 5.973 48.844 24.219 1 91.44 579 SER B O 1
ATOM 10067 N N . SER B 1 580 ? 5.531 49.781 22.203 1 93.38 580 SER B N 1
ATOM 10068 C CA . SER B 1 580 ? 4.66 50.812 22.719 1 93.38 580 SER B CA 1
ATOM 10069 C C . SER B 1 580 ? 3.699 51.312 21.641 1 93.38 580 SER B C 1
ATOM 10071 O O . SER B 1 580 ? 3.975 51.219 20.453 1 93.38 580 SER B O 1
ATOM 10073 N N . PRO B 1 581 ? 2.543 51.844 22.125 1 93.56 581 PRO B N 1
ATOM 10074 C CA . PRO B 1 581 ? 1.594 52.406 21.172 1 93.56 581 PRO B CA 1
ATOM 10075 C C . PRO B 1 581 ? 2.162 53.594 20.406 1 93.56 581 PRO B C 1
ATOM 10077 O O . PRO B 1 581 ? 1.844 53.812 19.234 1 93.56 581 PRO B O 1
ATOM 10080 N N . GLU B 1 582 ? 3.008 54.375 21.047 1 94 582 GLU B N 1
ATOM 10081 C CA . GLU B 1 582 ? 3.615 55.531 20.422 1 94 582 GLU B CA 1
ATOM 10082 C C . GLU B 1 582 ? 4.555 55.125 19.281 1 94 582 GLU B C 1
ATOM 10084 O O . GLU B 1 582 ? 4.555 55.75 18.219 1 94 582 GLU B O 1
ATOM 10089 N N . ASN B 1 583 ? 5.289 54.125 19.531 1 94.56 583 ASN B N 1
ATOM 10090 C CA . ASN B 1 583 ? 6.199 53.656 18.5 1 94.56 583 ASN B CA 1
ATOM 10091 C C . ASN B 1 583 ? 5.441 53.125 17.297 1 94.56 583 ASN B C 1
ATOM 10093 O O . ASN B 1 583 ? 5.859 53.344 16.156 1 94.56 583 ASN B O 1
ATOM 10097 N N . LEU B 1 584 ? 4.375 52.406 17.547 1 95.94 584 LEU B N 1
ATOM 10098 C CA . LEU B 1 584 ? 3.553 51.875 16.469 1 95.94 584 LEU B CA 1
ATOM 10099 C C . LEU B 1 584 ? 2.973 53 15.625 1 95.94 584 LEU B C 1
ATOM 10101 O O . LEU B 1 584 ? 2.982 52.938 14.398 1 95.94 584 LEU B O 1
ATOM 10105 N N . LYS B 1 585 ? 2.512 54.094 16.266 1 94.56 585 LYS B N 1
ATOM 10106 C CA . LYS B 1 585 ? 1.932 55.219 15.578 1 94.56 585 LYS B CA 1
ATOM 10107 C C . LYS B 1 585 ? 2.971 55.938 14.703 1 94.56 585 LYS B C 1
ATOM 10109 O O . LYS B 1 585 ? 2.678 56.312 13.57 1 94.56 585 LYS B O 1
ATOM 10114 N N . ALA B 1 586 ? 4.129 56.062 15.266 1 94.94 586 ALA B N 1
ATOM 10115 C CA . ALA B 1 586 ? 5.211 56.719 14.516 1 94.94 586 ALA B CA 1
ATOM 10116 C C . ALA B 1 586 ? 5.59 55.906 13.289 1 94.94 586 ALA B C 1
ATOM 10118 O O . ALA B 1 586 ? 5.828 56.438 12.211 1 94.94 586 ALA B O 1
ATOM 10119 N N . GLU B 1 587 ? 5.688 54.625 13.484 1 95.44 587 GLU B N 1
ATOM 10120 C CA . GLU B 1 587 ? 6.02 53.75 12.375 1 95.44 587 GLU B CA 1
ATOM 10121 C C . GLU B 1 587 ? 4.938 53.781 11.297 1 95.44 587 GLU B C 1
ATOM 10123 O O . GLU B 1 587 ? 5.242 53.75 10.102 1 95.44 587 GLU B O 1
ATOM 10128 N N . LEU B 1 588 ? 3.727 53.781 11.758 1 95.38 588 LEU B N 1
ATOM 10129 C CA . LEU B 1 588 ? 2.602 53.812 10.828 1 95.38 588 LEU B CA 1
ATOM 10130 C C . LEU B 1 588 ? 2.623 55.062 9.984 1 95.38 588 LEU B C 1
ATOM 10132 O O . LEU B 1 588 ? 2.299 55.031 8.797 1 95.38 588 LEU B O 1
ATOM 10136 N N . LEU B 1 589 ? 2.971 56.156 10.562 1 93.12 589 LEU B N 1
ATOM 10137 C CA . LEU B 1 589 ? 3.059 57.438 9.844 1 93.12 589 LEU B CA 1
ATOM 10138 C C . LEU B 1 589 ? 4.117 57.344 8.75 1 93.12 589 LEU B C 1
ATOM 10140 O O . LEU B 1 589 ? 3.871 57.75 7.613 1 93.12 589 LEU B O 1
ATOM 10144 N N . ARG B 1 590 ? 5.242 56.844 9.086 1 94.94 590 ARG B N 1
ATOM 10145 C CA . ARG B 1 590 ? 6.316 56.719 8.109 1 94.94 590 ARG B CA 1
ATOM 10146 C C . ARG B 1 590 ? 5.934 55.719 7.012 1 94.94 590 ARG B C 1
ATOM 10148 O O . ARG B 1 590 ? 6.23 55.938 5.836 1 94.94 590 ARG B O 1
ATOM 10155 N N . TRP B 1 591 ? 5.375 54.625 7.449 1 95.62 591 TRP B N 1
ATOM 10156 C CA . TRP B 1 591 ? 4.949 53.594 6.531 1 95.62 591 TRP B CA 1
ATOM 10157 C C . TRP B 1 591 ? 3.922 54.094 5.539 1 95.62 591 TRP B C 1
ATOM 10159 O O . TRP B 1 591 ? 4.008 53.844 4.34 1 95.62 591 TRP B O 1
ATOM 10169 N N . THR B 1 592 ? 2.967 54.906 5.965 1 93.31 592 THR B N 1
ATOM 10170 C CA . THR B 1 592 ? 1.939 55.5 5.109 1 93.31 592 THR B CA 1
ATOM 10171 C C . THR B 1 592 ? 2.557 56.469 4.125 1 93.31 592 THR B C 1
ATOM 10173 O O . THR B 1 592 ? 2.168 56.531 2.955 1 93.31 592 THR B O 1
ATOM 10176 N N . THR B 1 593 ? 3.475 57.25 4.559 1 93 593 THR B N 1
ATOM 10177 C CA . THR B 1 593 ? 4.141 58.219 3.715 1 93 593 THR B CA 1
ATOM 10178 C C . THR B 1 593 ? 4.934 57.531 2.607 1 93 593 THR B C 1
ATOM 10180 O O . THR B 1 593 ? 4.945 58 1.466 1 93 593 THR B O 1
ATOM 10183 N N . LYS B 1 594 ? 5.551 56.5 3.002 1 93.06 594 LYS B N 1
ATOM 10184 C CA . LYS B 1 594 ? 6.348 55.75 2.041 1 93.06 594 LYS B CA 1
ATOM 10185 C C . LYS B 1 594 ? 5.492 55.281 0.866 1 93.06 594 LYS B C 1
ATOM 10187 O O . LYS B 1 594 ? 5.938 55.312 -0.284 1 93.06 594 LYS B O 1
ATOM 10192 N N . TRP B 1 595 ? 4.34 54.844 1.074 1 93.69 595 TRP B N 1
ATOM 10193 C CA . TRP B 1 595 ? 3.531 54.219 0.048 1 93.69 595 TRP B CA 1
ATOM 10194 C C . TRP B 1 595 ? 2.539 55.188 -0.567 1 93.69 595 TRP B C 1
ATOM 10196 O O . TRP B 1 595 ? 1.814 54.844 -1.504 1 93.69 595 TRP B O 1
ATOM 10206 N N . ARG B 1 596 ? 2.475 56.344 -0.115 1 88 596 ARG B N 1
ATOM 10207 C CA . ARG B 1 596 ? 1.568 57.375 -0.646 1 88 596 ARG B CA 1
ATOM 10208 C C . ARG B 1 596 ? 1.919 57.719 -2.088 1 88 596 ARG B C 1
ATOM 10210 O O . ARG B 1 596 ? 1.035 58 -2.893 1 88 596 ARG B O 1
ATOM 10217 N N . SER B 1 597 ? 3.174 57.625 -2.416 1 87.19 597 SER B N 1
ATOM 10218 C CA . SER B 1 597 ? 3.623 58.062 -3.742 1 87.19 597 SER B CA 1
ATOM 10219 C C . SER B 1 597 ? 3.486 56.906 -4.75 1 87.19 597 SER B C 1
ATOM 10221 O O . SER B 1 597 ? 3.615 57.125 -5.957 1 87.19 597 SER B O 1
ATOM 10223 N N . VAL B 1 598 ? 3.211 55.812 -4.262 1 90.5 598 VAL B N 1
ATOM 10224 C CA . VAL B 1 598 ? 3.125 54.656 -5.141 1 90.5 598 VAL B CA 1
ATOM 10225 C C . VAL B 1 598 ? 1.671 54.406 -5.547 1 90.5 598 VAL B C 1
ATOM 10227 O O . VAL B 1 598 ? 0.76 54.562 -4.73 1 90.5 598 VAL B O 1
ATOM 10230 N N . THR B 1 599 ? 1.496 54.125 -6.84 1 87 599 THR B N 1
ATOM 10231 C CA . THR B 1 599 ? 0.149 53.844 -7.332 1 87 599 THR B CA 1
ATOM 10232 C C . THR B 1 599 ? -0.43 52.594 -6.672 1 87 599 THR B C 1
ATOM 10234 O O . THR B 1 599 ? 0.31 51.688 -6.305 1 87 599 THR B O 1
ATOM 10237 N N . ARG B 1 600 ? -1.652 52.562 -6.469 1 82.44 600 ARG B N 1
ATOM 10238 C CA . ARG B 1 600 ? -2.354 51.5 -5.75 1 82.44 600 ARG B CA 1
ATOM 10239 C C . ARG B 1 600 ? -2.123 50.156 -6.41 1 82.44 600 ARG B C 1
ATOM 10241 O O . ARG B 1 600 ? -2.018 49.125 -5.727 1 82.44 600 ARG B O 1
ATOM 10248 N N . GLU B 1 601 ? -2.053 50.156 -7.703 1 82.25 601 GLU B N 1
ATOM 10249 C CA . GLU B 1 601 ? -1.908 48.906 -8.453 1 82.25 601 GLU B CA 1
ATOM 10250 C C . GLU B 1 601 ? -0.525 48.312 -8.25 1 82.25 601 GLU B C 1
ATOM 10252 O O . GLU B 1 601 ? -0.358 47.094 -8.352 1 82.25 601 GLU B O 1
ATOM 10257 N N . ASP B 1 602 ? 0.365 49.125 -7.852 1 87.75 602 ASP B N 1
ATOM 10258 C CA . ASP B 1 602 ? 1.746 48.688 -7.734 1 87.75 602 ASP B CA 1
ATOM 10259 C C . ASP B 1 602 ? 2.088 48.344 -6.285 1 87.75 602 ASP B C 1
ATOM 10261 O O . ASP B 1 602 ? 3.16 47.781 -6.004 1 87.75 602 ASP B O 1
ATOM 10265 N N . ARG B 1 603 ? 1.156 48.562 -5.375 1 91.31 603 ARG B N 1
ATOM 10266 C CA . ARG B 1 603 ? 1.386 48.25 -3.965 1 91.31 603 ARG B CA 1
ATOM 10267 C C . ARG B 1 603 ? 1.243 46.75 -3.697 1 91.31 603 ARG B C 1
ATOM 10269 O O . ARG B 1 603 ? 0.397 46.094 -4.301 1 91.31 603 ARG B O 1
ATOM 10276 N N . PRO B 1 604 ? 2.123 46.312 -2.838 1 90.06 604 PRO B N 1
ATOM 10277 C CA . PRO B 1 604 ? 1.952 44.906 -2.473 1 90.06 604 PRO B CA 1
ATOM 10278 C C . PRO B 1 604 ? 0.588 44.625 -1.848 1 90.06 604 PRO B C 1
ATOM 10280 O O . PRO B 1 604 ? 0.085 45.438 -1.06 1 90.06 604 PRO B O 1
ATOM 10283 N N . ASN B 1 605 ? 0.024 43.438 -2.18 1 85.62 605 ASN B N 1
ATOM 10284 C CA . ASN B 1 605 ? -1.322 43.125 -1.725 1 85.62 605 ASN B CA 1
ATOM 10285 C C . ASN B 1 605 ? -1.333 41.844 -0.887 1 85.62 605 ASN B C 1
ATOM 10287 O O . ASN B 1 605 ? -2.389 41.406 -0.426 1 85.62 605 ASN B O 1
ATOM 10291 N N . THR B 1 606 ? -0.191 41.188 -0.729 1 86.25 606 THR B N 1
ATOM 10292 C CA . THR B 1 606 ? -0.094 40 0.108 1 86.25 606 THR B CA 1
ATOM 10293 C C . THR B 1 606 ? 0.876 40.25 1.264 1 86.25 606 THR B C 1
ATOM 10295 O O . THR B 1 606 ? 1.725 41.125 1.201 1 86.25 606 THR B O 1
ATOM 10298 N N . ILE B 1 607 ? 0.686 39.469 2.254 1 89.19 607 ILE B N 1
ATOM 10299 C CA . ILE B 1 607 ? 1.526 39.625 3.438 1 89.19 607 ILE B CA 1
ATOM 10300 C C . ILE B 1 607 ? 2.984 39.375 3.07 1 89.19 607 ILE B C 1
ATOM 10302 O O . ILE B 1 607 ? 3.875 40.125 3.459 1 89.19 607 ILE B O 1
ATOM 10306 N N . LEU B 1 608 ? 3.256 38.344 2.281 1 88.5 608 LEU B N 1
ATOM 10307 C CA . LEU B 1 608 ? 4.621 37.969 1.923 1 88.5 608 LEU B CA 1
ATOM 10308 C C . LEU B 1 608 ? 5.254 39 1.025 1 88.5 608 LEU B C 1
ATOM 10310 O O . LEU B 1 608 ? 6.434 39.344 1.183 1 88.5 608 LEU B O 1
ATOM 10314 N N . ALA B 1 609 ? 4.484 39.5 0.091 1 88.94 609 ALA B N 1
ATOM 10315 C CA . ALA B 1 609 ? 4.996 40.562 -0.779 1 88.94 609 ALA B CA 1
ATOM 10316 C C . ALA B 1 609 ? 5.336 41.812 0.022 1 88.94 609 ALA B C 1
ATOM 10318 O O . ALA B 1 609 ? 6.305 42.5 -0.287 1 88.94 609 ALA B O 1
ATOM 10319 N N . THR B 1 610 ? 4.5 42.094 0.946 1 92.62 610 THR B N 1
ATOM 10320 C CA . THR B 1 610 ? 4.738 43.25 1.803 1 92.62 610 THR B CA 1
ATOM 10321 C C . THR B 1 610 ? 6 43.062 2.639 1 92.62 610 THR B C 1
ATOM 10323 O O . THR B 1 610 ? 6.824 43.969 2.756 1 92.62 610 THR B O 1
ATOM 10326 N N . LEU B 1 611 ? 6.121 41.906 3.189 1 93.44 611 LEU B N 1
ATOM 10327 C CA . LEU B 1 611 ? 7.289 41.594 4.004 1 93.44 611 LEU B CA 1
ATOM 10328 C C . LEU B 1 611 ? 8.562 41.656 3.168 1 93.44 611 LEU B C 1
ATOM 10330 O O . LEU B 1 611 ? 9.633 42 3.68 1 93.44 611 LEU B O 1
ATOM 10334 N N . GLN B 1 612 ? 8.484 41.312 1.948 1 92.38 612 GLN B N 1
ATOM 10335 C CA . GLN B 1 612 ? 9.633 41.375 1.044 1 92.38 612 GLN B CA 1
ATOM 10336 C C . GLN B 1 612 ? 10.133 42.812 0.88 1 92.38 612 GLN B C 1
ATOM 10338 O O . GLN B 1 612 ? 11.336 43.031 0.703 1 92.38 612 GLN B O 1
ATOM 10343 N N . GLN B 1 613 ? 9.266 43.75 0.97 1 92 613 GLN B N 1
ATOM 10344 C CA . GLN B 1 613 ? 9.625 45.125 0.74 1 92 613 GLN B CA 1
ATOM 10345 C C . GLN B 1 613 ? 9.812 45.875 2.059 1 92 613 GLN B C 1
ATOM 10347 O O . GLN B 1 613 ? 10.125 47.062 2.066 1 92 613 GLN B O 1
ATOM 10352 N N . LEU B 1 614 ? 9.594 45.219 3.131 1 94.25 614 LEU B N 1
ATOM 10353 C CA . LEU B 1 614 ? 9.703 45.812 4.457 1 94.25 614 LEU B CA 1
ATOM 10354 C C . LEU B 1 614 ? 11.07 45.562 5.066 1 94.25 614 LEU B C 1
ATOM 10356 O O . LEU B 1 614 ? 11.531 44.406 5.086 1 94.25 614 LEU B O 1
ATOM 10360 N N . ASN B 1 615 ? 11.75 46.594 5.484 1 92.19 615 ASN B N 1
ATOM 10361 C CA . ASN B 1 615 ? 12.992 46.438 6.242 1 92.19 615 ASN B CA 1
ATOM 10362 C C . ASN B 1 615 ? 12.727 46.344 7.742 1 92.19 615 ASN B C 1
ATOM 10364 O O . ASN B 1 615 ? 12.32 47.344 8.359 1 92.19 615 ASN B O 1
ATOM 10368 N N . PRO B 1 616 ? 13.016 45.281 8.336 1 92.88 616 PRO B N 1
ATOM 10369 C CA . PRO B 1 616 ? 12.664 45.094 9.742 1 92.88 616 PRO B CA 1
ATOM 10370 C C . PRO B 1 616 ? 13.383 46.062 10.68 1 92.88 616 PRO B C 1
ATOM 10372 O O . PRO B 1 616 ? 12.891 46.344 11.781 1 92.88 616 PRO B O 1
ATOM 10375 N N . ALA B 1 617 ? 14.516 46.531 10.336 1 91.69 617 ALA B N 1
ATOM 10376 C CA . ALA B 1 617 ? 15.273 47.469 11.172 1 91.69 617 ALA B CA 1
ATOM 10377 C C . ALA B 1 617 ? 14.547 48.812 11.297 1 91.69 617 ALA B C 1
ATOM 10379 O O . ALA B 1 617 ? 14.594 49.438 12.344 1 91.69 617 ALA B O 1
ATOM 10380 N N . PHE B 1 618 ? 13.883 49.25 10.219 1 93.62 618 PHE B N 1
ATOM 10381 C CA . PHE B 1 618 ? 13.219 50.531 10.188 1 93.62 618 PHE B CA 1
ATOM 10382 C C . PHE B 1 618 ? 11.781 50.406 10.688 1 93.62 618 PHE B C 1
ATOM 10384 O O . PHE B 1 618 ? 11.211 51.406 11.195 1 93.62 618 PHE B O 1
ATOM 10391 N N . TYR B 1 619 ? 11.195 49.281 10.516 1 96 619 TYR B N 1
ATOM 10392 C CA . TYR B 1 619 ? 9.797 49.062 10.883 1 96 619 TYR B CA 1
ATOM 10393 C C . TYR B 1 619 ? 9.633 47.812 11.727 1 96 619 TYR B C 1
ATOM 10395 O O . TYR B 1 619 ? 8.906 46.906 11.344 1 96 619 TYR B O 1
ATOM 10403 N N . PRO B 1 620 ? 10.164 47.719 12.898 1 95.5 620 PRO B N 1
ATOM 10404 C CA . PRO B 1 620 ? 10.148 46.5 13.711 1 95.5 620 PRO B CA 1
ATOM 10405 C C . PRO B 1 620 ? 8.75 46.125 14.188 1 95.5 620 PRO B C 1
ATOM 10407 O O . PRO B 1 620 ? 8.414 44.938 14.258 1 95.5 620 PRO B O 1
ATOM 10410 N N . GLU B 1 621 ? 7.918 47.094 14.602 1 96.44 621 GLU B N 1
ATOM 10411 C CA . GLU B 1 621 ? 6.582 46.812 15.117 1 96.44 621 GLU B CA 1
ATOM 10412 C C . GLU B 1 621 ? 5.68 46.25 14.031 1 96.44 621 GLU B C 1
ATOM 10414 O O . GLU B 1 621 ? 4.984 45.25 14.258 1 96.44 621 GLU B O 1
ATOM 10419 N N . ILE B 1 622 ? 5.723 46.844 12.867 1 96.5 622 ILE B N 1
ATOM 10420 C CA . ILE B 1 622 ? 4.922 46.406 11.742 1 96.5 622 ILE B CA 1
ATOM 10421 C C . ILE B 1 622 ? 5.398 45 11.305 1 96.5 622 ILE B C 1
ATOM 10423 O O . ILE B 1 622 ? 4.586 44.156 10.992 1 96.5 622 ILE B O 1
ATOM 10427 N N . ASN B 1 623 ? 6.703 44.844 11.305 1 95.5 623 ASN B N 1
ATOM 10428 C CA . ASN B 1 623 ? 7.281 43.562 10.953 1 95.5 623 ASN B CA 1
ATOM 10429 C C . ASN B 1 623 ? 6.797 42.469 11.883 1 95.5 623 ASN B C 1
ATOM 10431 O O . ASN B 1 623 ? 6.453 41.375 11.43 1 95.5 623 ASN B O 1
ATOM 10435 N N . ALA B 1 624 ? 6.793 42.719 13.148 1 95.56 624 ALA B N 1
ATOM 10436 C CA . ALA B 1 624 ? 6.375 41.719 14.133 1 95.56 624 ALA B CA 1
ATOM 10437 C C . ALA B 1 624 ? 4.922 41.312 13.906 1 95.56 624 ALA B C 1
ATOM 10439 O O . ALA B 1 624 ? 4.605 40.094 13.891 1 95.56 624 ALA B O 1
ATOM 10440 N N . ALA B 1 625 ? 4.07 42.25 13.758 1 95.44 625 ALA B N 1
ATOM 10441 C CA . ALA B 1 625 ? 2.648 41.969 13.578 1 95.44 625 ALA B CA 1
ATOM 10442 C C . ALA B 1 625 ? 2.406 41.156 12.305 1 95.44 625 ALA B C 1
ATOM 10444 O O . ALA B 1 625 ? 1.651 40.188 12.312 1 95.44 625 ALA B O 1
ATOM 10445 N N . LEU B 1 626 ? 3.076 41.531 11.25 1 94.62 626 LEU B N 1
ATOM 10446 C CA . LEU B 1 626 ? 2.887 40.844 9.969 1 94.62 626 LEU B CA 1
ATOM 10447 C C . LEU B 1 626 ? 3.484 39.438 10 1 94.62 626 LEU B C 1
ATOM 10449 O O . LEU B 1 626 ? 2.92 38.5 9.422 1 94.62 626 LEU B O 1
ATOM 10453 N N . CYS B 1 627 ? 4.602 39.281 10.617 1 93.94 627 CYS B N 1
ATOM 10454 C CA . CYS B 1 627 ? 5.219 37.969 10.727 1 93.94 627 CYS B CA 1
ATOM 10455 C C . CYS B 1 627 ? 4.324 37 11.508 1 93.94 627 CYS B C 1
ATOM 10457 O O . CYS B 1 627 ? 4.156 35.844 11.109 1 93.94 627 CYS B O 1
ATOM 10459 N N . ILE B 1 628 ? 3.771 37.469 12.586 1 93.88 628 ILE B N 1
ATOM 10460 C CA . ILE B 1 628 ? 2.902 36.656 13.414 1 93.88 628 ILE B CA 1
ATOM 10461 C C . ILE B 1 628 ? 1.662 36.25 12.617 1 93.88 628 ILE B C 1
ATOM 10463 O O . ILE B 1 628 ? 1.275 35.062 12.609 1 93.88 628 ILE B O 1
ATOM 10467 N N . LEU B 1 629 ? 1.091 37.188 11.945 1 91.31 629 LEU B N 1
ATOM 10468 C CA . LEU B 1 629 ? -0.089 36.875 11.141 1 91.31 629 LEU B CA 1
ATOM 10469 C C . LEU B 1 629 ? 0.245 35.875 10.039 1 91.31 629 LEU B C 1
ATOM 10471 O O . LEU B 1 629 ? -0.544 34.969 9.758 1 91.31 629 LEU B O 1
ATOM 10475 N N . ALA B 1 630 ? 1.377 36.031 9.461 1 89 630 ALA B N 1
ATOM 10476 C CA . ALA B 1 630 ? 1.799 35.156 8.383 1 89 630 ALA B CA 1
ATOM 10477 C C . ALA B 1 630 ? 1.991 33.719 8.883 1 89 630 ALA B C 1
ATOM 10479 O O . ALA B 1 630 ? 1.74 32.781 8.148 1 89 630 ALA B O 1
ATOM 10480 N N . THR B 1 631 ? 2.477 33.562 10.023 1 89.56 631 THR B N 1
ATOM 10481 C CA . THR B 1 631 ? 2.773 32.25 10.555 1 89.56 631 THR B CA 1
ATOM 10482 C C . THR B 1 631 ? 1.496 31.531 11 1 89.56 631 THR B C 1
ATOM 10484 O O . THR B 1 631 ? 1.477 30.312 11.156 1 89.56 631 THR B O 1
ATOM 10487 N N . MET B 1 632 ? 0.459 32.344 11.219 1 83.19 632 MET B N 1
ATOM 10488 C CA . MET B 1 632 ? -0.811 31.719 11.586 1 83.19 632 MET B CA 1
ATOM 10489 C C . MET B 1 632 ? -1.414 30.969 10.406 1 83.19 632 MET B C 1
ATOM 10491 O O . MET B 1 632 ? -1.3 31.406 9.266 1 83.19 632 MET B O 1
ATOM 10495 N N . ALA B 1 633 ? -1.868 29.781 10.555 1 66.06 633 ALA B N 1
ATOM 10496 C CA . ALA B 1 633 ? -2.248 28.828 9.516 1 66.06 633 ALA B CA 1
ATOM 10497 C C . ALA B 1 633 ? -3.5 29.297 8.773 1 66.06 633 ALA B C 1
ATOM 10499 O O . ALA B 1 633 ? -3.979 28.609 7.867 1 66.06 633 ALA B O 1
ATOM 10500 N N . VAL B 1 634 ? -4.18 30.438 9.086 1 60.91 634 VAL B N 1
ATOM 10501 C CA . VAL B 1 634 ? -5.426 30.875 8.469 1 60.91 634 VAL B CA 1
ATOM 10502 C C . VAL B 1 634 ? -5.172 31.25 7.008 1 60.91 634 VAL B C 1
ATOM 10504 O O . VAL B 1 634 ? -6.07 31.141 6.168 1 60.91 634 VAL B O 1
ATOM 10507 N N . ASN B 1 635 ? -4.035 31.906 6.641 1 52.75 635 ASN B N 1
ATOM 10508 C CA . ASN B 1 635 ? -3.785 32.531 5.344 1 52.75 635 ASN B CA 1
ATOM 10509 C C . ASN B 1 635 ? -3.24 31.516 4.34 1 52.75 635 ASN B C 1
ATOM 10511 O O . ASN B 1 635 ? -2.348 30.734 4.664 1 52.75 635 ASN B O 1
ATOM 10515 N N . VAL B 1 636 ? -4.176 31.156 3.33 1 48.12 636 VAL B N 1
ATOM 10516 C CA . VAL B 1 636 ? -3.828 30.359 2.164 1 48.12 636 VAL B CA 1
ATOM 10517 C C . VAL B 1 636 ? -2.654 31 1.425 1 48.12 636 VAL B C 1
ATOM 10519 O O . VAL B 1 636 ? -2.777 32.094 0.892 1 48.12 636 VAL B O 1
ATOM 10522 N N . THR B 1 637 ? -1.641 31.469 1.998 1 45.56 637 THR B N 1
ATOM 10523 C CA . THR B 1 637 ? -0.697 31.828 0.946 1 45.56 637 THR B CA 1
ATOM 10524 C C . THR B 1 637 ? -0.704 30.781 -0.167 1 45.56 637 THR B C 1
ATOM 10526 O O . THR B 1 637 ? -1.049 29.625 0.066 1 45.56 637 THR B O 1
ATOM 10529 N N . THR B 1 638 ? -0.952 31.359 -1.402 1 41.72 638 THR B N 1
ATOM 10530 C CA . THR B 1 638 ? -0.726 30.562 -2.602 1 41.72 638 THR B CA 1
ATOM 10531 C C . THR B 1 638 ? 0.296 29.453 -2.334 1 41.72 638 THR B C 1
ATOM 10533 O O . THR B 1 638 ? 1.451 29.562 -2.752 1 41.72 638 THR B O 1
ATOM 10536 N N . VAL B 1 639 ? 0.673 29.469 -1.238 1 39.94 639 VAL B N 1
ATOM 10537 C CA . VAL B 1 639 ? 1.665 28.406 -1.155 1 39.94 639 VAL B CA 1
ATOM 10538 C C . VAL B 1 639 ? 1.287 27.266 -2.105 1 39.94 639 VAL B C 1
ATOM 10540 O O . VAL B 1 639 ? 0.18 26.734 -2.029 1 39.94 639 VAL B O 1
ATOM 10543 N N . GLU B 1 640 ? 1.711 27.391 -3.342 1 37.72 640 GLU B N 1
ATOM 10544 C CA . GLU B 1 640 ? 1.751 26.328 -4.34 1 37.72 640 GLU B CA 1
ATOM 10545 C C . GLU B 1 640 ? 1.414 24.984 -3.715 1 37.72 640 GLU B C 1
ATOM 10547 O O . GLU B 1 640 ? 1.629 24.766 -2.518 1 37.72 640 GLU B O 1
ATOM 10552 N N . SER B 1 641 ? 0.566 24.203 -4.352 1 38.97 641 SER B N 1
ATOM 10553 C CA . SER B 1 641 ? 0.058 22.844 -4.371 1 38.97 641 SER B CA 1
ATOM 10554 C C . SER B 1 641 ? 0.994 21.891 -3.627 1 38.97 641 SER B C 1
ATOM 10556 O O . SER B 1 641 ? 0.817 20.672 -3.676 1 38.97 641 SER B O 1
ATOM 10558 N N . ALA B 1 642 ? 2.23 22.312 -3.396 1 39.81 642 ALA B N 1
ATOM 10559 C CA . ALA B 1 642 ? 3.061 21.219 -2.881 1 39.81 642 ALA B CA 1
ATOM 10560 C C . ALA B 1 642 ? 2.467 20.641 -1.602 1 39.81 642 ALA B C 1
ATOM 10562 O O . ALA B 1 642 ? 2.049 21.375 -0.708 1 39.81 642 ALA B O 1
ATOM 10563 N N . SER B 1 643 ? 1.921 19.641 -1.593 1 51.12 643 SER B N 1
ATOM 10564 C CA . SER B 1 643 ? 1.464 18.797 -0.496 1 51.12 643 SER B CA 1
ATOM 10565 C C . SER B 1 643 ? 2.174 19.141 0.807 1 51.12 643 SER B C 1
ATOM 10567 O O . SER B 1 643 ? 3.396 19.297 0.831 1 51.12 643 SER B O 1
ATOM 10569 N N . SER B 1 644 ? 1.439 19.828 1.921 1 70.5 644 SER B N 1
ATOM 10570 C CA . SER B 1 644 ? 1.926 20.094 3.271 1 70.5 644 SER B CA 1
ATOM 10571 C C . SER B 1 644 ? 2.916 19.016 3.719 1 70.5 644 SER B C 1
ATOM 10573 O O . SER B 1 644 ? 2.838 17.875 3.281 1 70.5 644 SER B O 1
ATOM 10575 N N . VAL B 1 645 ? 4.051 19.547 4.172 1 81.62 645 VAL B N 1
ATOM 10576 C CA . VAL B 1 645 ? 5.051 18.641 4.719 1 81.62 645 VAL B CA 1
ATOM 10577 C C . VAL B 1 645 ? 4.367 17.578 5.582 1 81.62 645 VAL B C 1
ATOM 10579 O O . VAL B 1 645 ? 4.793 16.422 5.605 1 81.62 645 VAL B O 1
ATOM 10582 N N . LEU B 1 646 ? 3.221 17.984 6.121 1 80.19 646 LEU B N 1
ATOM 10583 C CA . LEU B 1 646 ? 2.477 17.031 6.953 1 80.19 646 LEU B CA 1
ATOM 10584 C C . LEU B 1 646 ? 1.927 15.891 6.113 1 80.19 646 LEU B C 1
ATOM 10586 O O . LEU B 1 646 ? 2.035 14.719 6.5 1 80.19 646 LEU B O 1
ATOM 10590 N N . HIS B 1 647 ? 1.419 16.234 5.027 1 76.12 647 HIS B N 1
ATOM 10591 C CA . HIS B 1 647 ? 0.868 15.211 4.145 1 76.12 647 HIS B CA 1
ATOM 10592 C C . HIS B 1 647 ? 1.967 14.312 3.594 1 76.12 647 HIS B C 1
ATOM 10594 O O . HIS B 1 647 ? 1.771 13.102 3.455 1 76.12 647 HIS B O 1
ATOM 10600 N N . ARG B 1 648 ? 3.037 14.898 3.322 1 80.94 648 ARG B N 1
ATOM 10601 C CA . ARG B 1 648 ? 4.156 14.125 2.793 1 80.94 648 ARG B CA 1
ATOM 10602 C C . ARG B 1 648 ? 4.645 13.102 3.811 1 80.94 648 ARG B C 1
ATOM 10604 O O . ARG B 1 648 ? 4.941 11.961 3.457 1 80.94 648 ARG B O 1
ATOM 10611 N N . ILE B 1 649 ? 4.727 13.516 5.031 1 86.06 649 ILE B N 1
ATOM 10612 C CA . ILE B 1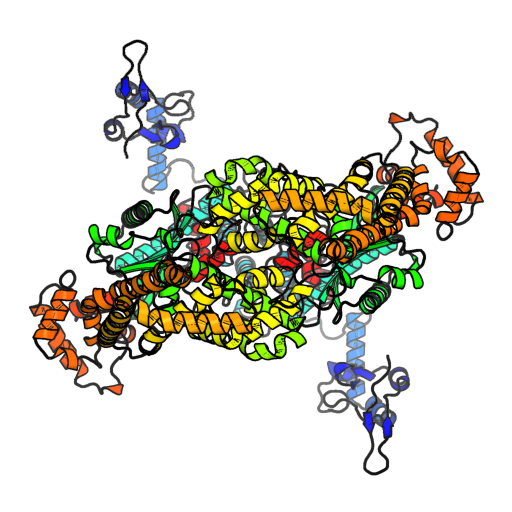 649 ? 5.227 12.617 6.062 1 86.06 649 ILE B CA 1
ATOM 10613 C C . ILE B 1 649 ? 4.191 11.531 6.348 1 86.06 649 ILE B C 1
ATOM 10615 O O . ILE B 1 649 ? 4.543 10.383 6.613 1 86.06 649 ILE B O 1
ATOM 10619 N N . LYS B 1 650 ? 2.934 11.906 6.305 1 78.44 650 LYS B N 1
ATOM 10620 C CA . LYS B 1 650 ? 1.885 10.906 6.484 1 78.44 650 LYS B CA 1
ATOM 10621 C C . LYS B 1 650 ? 1.952 9.836 5.398 1 78.44 650 LYS B C 1
ATOM 10623 O O . LYS B 1 650 ? 1.808 8.648 5.68 1 78.44 650 LYS B O 1
ATOM 10628 N N . THR B 1 651 ? 2.188 10.281 4.27 1 74.5 651 THR B N 1
ATOM 10629 C CA . THR B 1 651 ? 2.326 9.359 3.15 1 74.5 651 THR B CA 1
ATOM 10630 C C . THR B 1 651 ? 3.562 8.477 3.322 1 74.5 651 THR B C 1
ATOM 10632 O O . THR B 1 651 ? 3.533 7.289 3.01 1 74.5 651 THR B O 1
ATOM 10635 N N . TRP B 1 652 ? 4.582 9.125 3.742 1 82 652 TRP B N 1
ATOM 10636 C CA . TRP B 1 652 ? 5.809 8.391 4.016 1 82 652 TRP B CA 1
ATOM 10637 C C . TRP B 1 652 ? 5.562 7.285 5.039 1 82 652 TRP B C 1
ATOM 10639 O O . TRP B 1 652 ? 6.055 6.164 4.883 1 82 652 TRP B O 1
ATOM 10649 N N . LEU B 1 653 ? 4.828 7.562 6.066 1 78.12 653 LEU B N 1
ATOM 10650 C CA . LEU B 1 653 ? 4.547 6.605 7.133 1 78.12 653 LEU B CA 1
ATOM 10651 C C . LEU B 1 653 ? 3.713 5.441 6.609 1 78.12 653 LEU B C 1
ATOM 10653 O O . LEU B 1 653 ? 3.904 4.297 7.031 1 78.12 653 LEU B O 1
ATOM 10657 N N . LYS B 1 654 ? 2.867 5.77 5.715 1 70.5 654 LYS B N 1
ATOM 10658 C CA . LYS B 1 654 ? 2 4.746 5.141 1 70.5 654 LYS B CA 1
ATOM 10659 C C . LYS B 1 654 ? 2.791 3.789 4.25 1 70.5 654 LYS B C 1
ATOM 10661 O O . LYS B 1 654 ? 2.465 2.604 4.16 1 70.5 654 LYS B O 1
ATOM 10666 N N . ASN B 1 655 ? 3.777 4.312 3.662 1 66.19 655 ASN B N 1
ATOM 10667 C CA . ASN B 1 655 ? 4.508 3.545 2.662 1 66.19 655 ASN B CA 1
ATOM 10668 C C . ASN B 1 655 ? 5.762 2.902 3.254 1 66.19 655 ASN B C 1
ATOM 10670 O O . ASN B 1 655 ? 6.461 2.156 2.57 1 66.19 655 ASN B O 1
ATOM 10674 N N . SER B 1 656 ? 6.043 3.229 4.426 1 70.69 656 SER B N 1
ATOM 10675 C CA . SER B 1 656 ? 7.262 2.715 5.043 1 70.69 656 SER B CA 1
ATOM 10676 C C . SER B 1 656 ? 6.945 1.649 6.086 1 70.69 656 SER B C 1
ATOM 10678 O O . SER B 1 656 ? 5.832 1.597 6.609 1 70.69 656 SER B O 1
ATOM 10680 N N . ASP B 1 657 ? 7.902 0.774 6.191 1 63.44 657 ASP B N 1
ATOM 10681 C CA . ASP B 1 657 ? 7.758 -0.261 7.207 1 63.44 657 ASP B CA 1
ATOM 10682 C C . ASP B 1 657 ? 8.016 0.302 8.602 1 63.44 657 ASP B C 1
ATOM 10684 O O . ASP B 1 657 ? 8.789 1.245 8.766 1 63.44 657 ASP B O 1
ATOM 10688 N N . SER B 1 658 ? 7.371 -0.246 9.555 1 61.97 658 SER B N 1
ATOM 10689 C CA . SER B 1 658 ? 7.438 0.214 10.938 1 61.97 658 SER B CA 1
ATOM 10690 C C . SER B 1 658 ? 8.875 0.254 11.438 1 61.97 658 SER B C 1
ATOM 10692 O O . SER B 1 658 ? 9.234 1.114 12.242 1 61.97 658 SER B O 1
ATOM 10694 N N . GLU B 1 659 ? 9.68 -0.597 10.914 1 57.97 659 GLU B N 1
ATOM 10695 C CA . GLU B 1 659 ? 11.062 -0.643 11.391 1 57.97 659 GLU B CA 1
ATOM 10696 C C . GLU B 1 659 ? 11.852 0.57 10.906 1 57.97 659 GLU B C 1
ATOM 10698 O O . GLU B 1 659 ? 12.875 0.921 11.492 1 57.97 659 GLU B O 1
ATOM 10703 N N . SER B 1 660 ? 11.211 1.152 10.016 1 61.47 660 SER B N 1
ATOM 10704 C CA . SER B 1 660 ? 11.945 2.24 9.375 1 61.47 660 SER B CA 1
ATOM 10705 C C . SER B 1 660 ? 11.477 3.598 9.891 1 61.47 660 SER B C 1
ATOM 10707 O O . SER B 1 660 ? 11.945 4.641 9.422 1 61.47 660 SER B O 1
ATOM 10709 N N . TRP B 1 661 ? 10.656 3.449 10.906 1 67.25 661 TRP B N 1
ATOM 10710 C CA . TRP B 1 661 ? 10.125 4.746 11.312 1 67.25 661 TRP B CA 1
ATOM 10711 C C . TRP B 1 661 ? 11.102 5.461 12.242 1 67.25 661 TRP B C 1
ATOM 10713 O O . TRP B 1 661 ? 10.844 5.594 13.438 1 67.25 661 TRP B O 1
ATOM 10723 N N . LEU B 1 662 ? 12.18 5.832 11.648 1 76.69 662 LEU B N 1
ATOM 10724 C CA . LEU B 1 662 ? 13.188 6.629 12.336 1 76.69 662 LEU B CA 1
ATOM 10725 C C . LEU B 1 662 ? 13.062 8.102 11.977 1 76.69 662 LEU B C 1
ATOM 10727 O O . LEU B 1 662 ? 12.883 8.445 10.805 1 76.69 662 LEU B O 1
ATOM 10731 N N . THR B 1 663 ? 13.094 8.867 13 1 88 663 THR B N 1
ATOM 10732 C CA . THR B 1 663 ? 13 10.312 12.789 1 88 663 THR B CA 1
ATOM 10733 C C . THR B 1 663 ? 14.055 10.781 11.789 1 88 663 THR B C 1
ATOM 10735 O O . THR B 1 663 ? 13.781 11.648 10.961 1 88 663 THR B O 1
ATOM 10738 N N . GLY B 1 664 ? 15.227 10.148 11.898 1 91.62 664 GLY B N 1
ATOM 10739 C CA . GLY B 1 664 ? 16.312 10.531 11 1 91.62 664 GLY B CA 1
ATOM 10740 C C . GLY B 1 664 ? 15.977 10.289 9.539 1 91.62 664 GLY B C 1
ATOM 10741 O O . GLY B 1 664 ? 16.266 11.133 8.688 1 91.62 664 GLY B O 1
ATOM 10742 N N . LEU B 1 665 ? 15.398 9.195 9.25 1 90.62 665 LEU B N 1
ATOM 10743 C CA . LEU B 1 665 ? 15.016 8.883 7.879 1 90.62 665 LEU B CA 1
ATOM 10744 C C . LEU B 1 665 ? 13.883 9.797 7.414 1 90.62 665 LEU B C 1
ATOM 10746 O O . LEU B 1 665 ? 13.875 10.234 6.262 1 90.62 665 LEU B O 1
ATOM 10750 N N . ALA B 1 666 ? 12.922 10.062 8.305 1 91.38 666 ALA B N 1
ATOM 10751 C CA . ALA B 1 666 ? 11.812 10.953 7.969 1 91.38 666 ALA B CA 1
ATOM 10752 C C . ALA B 1 666 ? 12.328 12.359 7.656 1 91.38 666 ALA B C 1
ATOM 10754 O O . ALA B 1 666 ? 11.82 13.023 6.746 1 91.38 666 ALA B O 1
ATOM 10755 N N . LEU B 1 667 ? 13.281 12.781 8.445 1 95.19 667 LEU B N 1
ATOM 10756 C CA . LEU B 1 667 ? 13.867 14.102 8.234 1 95.19 667 LEU B CA 1
ATOM 10757 C C . LEU B 1 667 ? 14.578 14.172 6.887 1 95.19 667 LEU B C 1
ATOM 10759 O O . LEU B 1 667 ? 14.469 15.18 6.176 1 95.19 667 LEU B O 1
ATOM 10763 N N . LEU B 1 668 ? 15.305 13.133 6.59 1 92.94 668 LEU B N 1
ATOM 10764 C CA . LEU B 1 668 ? 15.984 13.07 5.297 1 92.94 668 LEU B CA 1
ATOM 10765 C C . LEU B 1 668 ? 14.977 13.117 4.156 1 92.94 668 LEU B C 1
ATOM 10767 O O . LEU B 1 668 ? 15.211 13.773 3.141 1 92.94 668 LEU B O 1
ATOM 10771 N N . TYR B 1 669 ? 13.945 12.484 4.281 1 90.38 669 TYR B N 1
ATOM 10772 C CA . TYR B 1 669 ? 12.906 12.43 3.258 1 90.38 669 TYR B CA 1
ATOM 10773 C C . TYR B 1 669 ? 12.227 13.781 3.098 1 90.38 669 TYR B C 1
ATOM 10775 O O . TYR B 1 669 ? 12 14.242 1.976 1 90.38 669 TYR B O 1
ATOM 10783 N N . ALA B 1 670 ? 11.898 14.406 4.168 1 90.94 670 ALA B N 1
ATOM 10784 C CA . ALA B 1 670 ? 11.125 15.648 4.176 1 90.94 670 ALA B CA 1
ATOM 10785 C C . ALA B 1 670 ? 11.969 16.812 3.68 1 90.94 670 ALA B C 1
ATOM 10787 O O . ALA B 1 670 ? 11.445 17.766 3.074 1 90.94 670 ALA B O 1
ATOM 10788 N N . HIS B 1 671 ? 13.25 16.781 4.008 1 93 671 HIS B N 1
ATOM 10789 C CA . HIS B 1 671 ? 14.078 17.969 3.766 1 93 671 HIS B CA 1
ATOM 10790 C C . HIS B 1 671 ? 15.156 17.672 2.732 1 93 671 HIS B C 1
ATOM 10792 O O . HIS B 1 671 ? 16.328 17.469 3.088 1 93 671 HIS B O 1
ATOM 10798 N N . GLN B 1 672 ? 14.805 17.766 1.526 1 88.19 672 GLN B N 1
ATOM 10799 C CA . GLN B 1 672 ? 15.75 17.594 0.429 1 88.19 672 GLN B CA 1
ATOM 10800 C C . GLN B 1 672 ? 16.625 18.812 0.256 1 88.19 672 GLN B C 1
ATOM 10802 O O . GLN B 1 672 ? 17.719 18.734 -0.302 1 88.19 672 GLN B O 1
ATOM 10807 N N . ASP B 1 673 ? 16.203 19.906 0.747 1 87.25 673 ASP B N 1
ATOM 10808 C CA . ASP B 1 673 ? 16.844 21.203 0.519 1 87.25 673 ASP B CA 1
ATOM 10809 C C . ASP B 1 673 ? 17.922 21.484 1.562 1 87.25 673 ASP B C 1
ATOM 10811 O O . ASP B 1 673 ? 18.672 22.453 1.438 1 87.25 673 ASP B O 1
ATOM 10815 N N . ILE B 1 674 ? 17.969 20.719 2.572 1 92.75 674 ILE B N 1
ATOM 10816 C CA . ILE B 1 674 ? 18.969 20.922 3.615 1 92.75 674 ILE B CA 1
ATOM 10817 C C . ILE B 1 674 ? 20.141 19.984 3.4 1 92.75 674 ILE B C 1
ATOM 10819 O O . ILE B 1 674 ? 20.016 18.766 3.576 1 92.75 674 ILE B O 1
ATOM 10823 N N . PRO B 1 675 ? 21.234 20.5 3.049 1 93.25 675 PRO B N 1
ATOM 10824 C CA . PRO B 1 675 ? 22.406 19.641 2.826 1 93.25 675 PRO B CA 1
ATOM 10825 C C . PRO B 1 675 ? 22.953 19.047 4.121 1 93.25 675 PRO B C 1
ATOM 10827 O O . PRO B 1 675 ? 22.891 19.672 5.176 1 93.25 675 PRO B O 1
ATOM 10830 N N . VAL B 1 676 ? 23.453 17.875 4.004 1 95.44 676 VAL B N 1
ATOM 10831 C CA . VAL B 1 676 ? 24.062 17.172 5.137 1 95.44 676 VAL B CA 1
ATOM 10832 C C . VAL B 1 676 ? 25.578 17.172 4.992 1 95.44 676 VAL B C 1
ATOM 10834 O O . VAL B 1 676 ? 26.109 16.812 3.938 1 95.44 676 VAL B O 1
ATOM 10837 N N . ASP B 1 677 ? 26.266 17.703 6.031 1 95.5 677 ASP B N 1
ATOM 10838 C CA . ASP B 1 677 ? 27.719 17.641 6.094 1 95.5 677 ASP B CA 1
ATOM 10839 C C . ASP B 1 677 ? 28.188 16.281 6.613 1 95.5 677 ASP B C 1
ATOM 10841 O O . ASP B 1 677 ? 28.281 16.078 7.828 1 95.5 677 ASP B O 1
ATOM 10845 N N . VAL B 1 678 ? 28.625 15.438 5.699 1 95 678 VAL B N 1
ATOM 10846 C CA . VAL B 1 678 ? 28.984 14.062 6.02 1 95 678 VAL B CA 1
ATOM 10847 C C . VAL B 1 678 ? 30.203 14.047 6.93 1 95 678 VAL B C 1
ATOM 10849 O O . VAL B 1 678 ? 30.297 13.219 7.844 1 95 678 VAL B O 1
ATOM 10852 N N . GLU B 1 679 ? 31.094 14.953 6.703 1 92.81 679 GLU B N 1
ATOM 10853 C CA . GLU B 1 679 ? 32.312 15 7.512 1 92.81 679 GLU B CA 1
ATOM 10854 C C . GLU B 1 679 ? 32 15.336 8.969 1 92.81 679 GLU B C 1
ATOM 10856 O O . GLU B 1 679 ? 32.594 14.781 9.883 1 92.81 679 GLU B O 1
ATOM 10861 N N . GLN B 1 680 ? 31.094 16.234 9.125 1 93.81 680 GLN B N 1
ATOM 10862 C CA . GLN B 1 680 ? 30.688 16.594 10.477 1 93.81 680 GLN B CA 1
ATOM 10863 C C . GLN B 1 680 ? 29.984 15.43 11.172 1 93.81 680 GLN B C 1
ATOM 10865 O O . GLN B 1 680 ? 30.172 15.211 12.367 1 93.81 680 GLN B O 1
ATOM 10870 N N . VAL B 1 681 ? 29.172 14.703 10.453 1 94.56 681 VAL B N 1
ATOM 10871 C CA . VAL B 1 681 ? 28.484 13.531 11 1 94.56 681 VAL B CA 1
ATOM 10872 C C . VAL B 1 681 ? 29.516 12.5 11.469 1 94.56 681 VAL B C 1
ATOM 10874 O O . VAL B 1 681 ? 29.359 11.914 12.547 1 94.56 681 VAL B O 1
ATOM 10877 N N . LEU B 1 682 ? 30.547 12.305 10.68 1 92.69 682 LEU B N 1
ATOM 10878 C CA . LEU B 1 682 ? 31.562 11.312 11.008 1 92.69 682 LEU B CA 1
ATOM 10879 C C . LEU B 1 682 ? 32.375 11.75 12.234 1 92.69 682 LEU B C 1
ATOM 10881 O O . LEU B 1 682 ? 32.75 10.914 13.062 1 92.69 682 LEU B O 1
ATOM 10885 N N . LYS B 1 683 ? 32.625 12.992 12.336 1 90.12 683 LYS B N 1
ATOM 10886 C CA . LYS B 1 683 ? 33.312 13.508 13.516 1 90.12 683 LYS B CA 1
ATOM 10887 C C . LYS B 1 683 ? 32.469 13.273 14.781 1 90.12 683 LYS B C 1
ATOM 10889 O O . LYS B 1 683 ? 33.031 12.844 15.805 1 90.12 683 LYS B O 1
ATOM 10894 N N . ASP B 1 684 ? 31.234 13.555 14.703 1 91.81 684 ASP B N 1
ATOM 10895 C CA . ASP B 1 684 ? 30.328 13.344 15.836 1 91.81 684 ASP B CA 1
ATOM 10896 C C . ASP B 1 684 ? 30.234 11.859 16.188 1 91.81 684 ASP B C 1
ATOM 10898 O O . ASP B 1 684 ? 30.188 11.492 17.359 1 91.81 684 ASP B O 1
ATOM 10902 N N . PHE B 1 685 ? 30.344 11.086 15.148 1 90.06 685 PHE B N 1
ATOM 10903 C CA . PHE B 1 685 ? 30.281 9.641 15.336 1 90.06 685 PHE B CA 1
ATOM 10904 C C . PHE B 1 685 ? 31.516 9.133 16.062 1 90.06 685 PHE B C 1
ATOM 10906 O O . PHE B 1 685 ? 31.406 8.312 16.984 1 90.06 685 PHE B O 1
#

Secondary structure (DSSP, 8-state):
-PPPEEEESSGGG-EEEE--THHHHH-TTEEEETTTTEEEEHHHHHH--SS--BTTTB-B--STTHHHHHHHHHT-HHHHHHHHHHHHHHHHHTTSS---SS---HHHHHHHHHHHHHHHHHHHHHHHHHHHT--SS-SSSS--HHHHHHHHHHHH-HHHHHHHHHS-GGGS--SHHHHHHHHHHHHHHHHHHHHHHHHHH--EEEEEEEEEEEETTEEEEEEEEEEEEE-TTS-EEEEEEEEEEEEESS--HHHHHHHHHHHHHHTT--GGGEEEEEEE--GGGGGGGTTHHHHHHHH-TT-EE---TTS-HHHHHHHT---HHHHHHHHHHHHHHHHHHHHTTT-GGGGGGGHHHH----S---HHHHHHHHHS--TT-TTGGGSHHHHHHHHHTHHHHHHHHHHHHTT-HHHHHHHHHHTSHHHHHHHHHHHHHHHHHHHHHHHHTSTT--HHHHHHHHHHHHHHHHHHHHTHHHHHHHHHHHHHHHHHHTTPPP---EETTEE-GGGTT-SSHHHHHIIIIIHHHHHHHHHHHIIIIITTHHHHGGGGGSGGGGGGG-SHHHHHHHHHHTTTT-S-HHHHHHHHHHHHHHHHTS-GGGS--SHHHHHHH--TTT-HHHHHHHHHHHHSTT------S---HHHHHHHHHHHS-GGG--HHHHHHHH-TTS---HHHHHHH-/-PPPEEEESSGGG-EEEE--THHHHH-TTEEEETTTTEEEEHHHHHH--SS--BTTTB-B--STTHHHHHHHHHT-HHHHHHHHHHHHHHHHHTTSS---SSS--HHHHHHHHHHHHHHHHHHHHHHHHHHHT--SS-SSSS--HHHHHHHHHHHH-HHHHHHHHHS-GGGS--SHHHHHHHHHHHHHHHHHHHHHHHHHH--EEEEEEEEEEEETTEEEEEEEEEEEEE-TTS-EEEEEEEEEEEEESS--HHHHHHHHHHHHHHTT--GGGEEEEEEE--GGGGGGGTTHHHHHHHH-TT-EE---TTS-HHHHHHHT---HHHHHHHHHHHHHHHHHHHHTTT-GGGGGGGHHHH----S---HHHHHHHHHT--TT-TTGGGSHHHHHHHHHTHHHHHHHHHHHHTT-HHHHHHHHHHTSHHHHHHHHHHHHHHHHHHHHHHHHTSTT--HHHHHHHHHHHHHHHHHHHHTHHHHHHHHHHHHHHHHHHTTPPP---EETTEE-GGGTT-SSHHHHHIIIIIHHHHHHHHHHHIIIIITTHHHHGGGGGSGGGGGGG-SHHHHHHHHHHTTTT-S-HHHHHHHHHHHHHHHHTS-GGGS--SHHHHHHH--TTT-HHHHHHHHHHHHSTT------S---HHHHHHHHHHHS-GGG--HHHHHHHH-TTS---HHHHHHH-

pLDDT: mean 80.24, std 16.39, range [28.58, 96.88]

Solvent-accessible surface area (backbone atoms only — not comparable to full-atom values): 74664 Å² total; per-residue (Å²): 136,83,65,68,74,40,83,42,71,74,80,99,62,56,38,74,42,52,67,63,70,63,52,44,69,74,37,73,50,47,39,78,38,80,88,69,65,26,31,29,31,53,32,38,57,73,56,45,85,64,89,65,38,76,23,49,81,40,52,46,69,56,60,92,52,36,66,60,52,51,54,52,45,69,68,31,69,64,40,49,54,7,40,50,49,40,48,48,48,47,28,37,74,71,64,73,42,73,71,71,68,75,68,69,47,75,61,53,48,46,49,50,51,48,52,50,51,48,50,49,54,51,50,51,51,50,50,50,27,20,49,56,70,45,58,52,54,45,87,45,89,89,52,23,37,47,56,52,51,49,53,54,47,28,75,68,33,67,70,51,36,53,42,67,74,67,46,56,81,87,67,62,72,74,44,70,67,55,48,50,50,50,37,45,46,52,24,49,53,54,41,50,54,51,48,52,50,46,57,74,43,50,46,31,13,47,32,36,34,61,50,95,50,66,52,99,67,19,37,36,32,41,36,30,40,26,28,54,43,71,45,95,85,52,48,58,42,83,44,68,43,72,65,43,64,42,73,34,69,56,68,40,20,66,50,46,33,50,50,52,56,48,48,37,56,72,64,72,44,70,65,85,34,36,48,18,34,28,71,49,33,38,77,86,41,21,66,27,57,50,60,21,65,61,54,43,27,72,77,39,69,64,29,41,60,25,56,56,35,95,35,46,65,62,37,51,56,55,33,48,40,69,51,51,67,54,46,33,44,52,51,49,53,37,46,50,50,41,51,53,54,68,37,39,84,78,37,43,80,64,38,60,90,42,44,69,70,62,60,54,70,59,81,70,69,53,72,71,53,50,65,52,37,64,68,57,53,48,50,71,58,57,67,62,60,34,42,70,60,37,54,44,48,46,60,74,40,40,60,60,51,53,52,34,29,57,63,46,27,68,69,30,54,67,37,38,37,47,44,59,47,64,58,32,41,57,40,40,42,42,53,49,50,50,42,56,59,49,56,69,45,42,65,60,50,58,48,63,69,42,91,84,53,53,59,53,59,50,22,51,51,45,53,52,47,40,51,54,49,47,51,39,58,75,40,38,68,66,53,44,50,56,52,50,52,49,27,51,52,57,30,51,77,45,42,35,64,91,56,65,79,49,66,61,72,37,67,49,72,94,60,61,81,43,90,42,68,68,50,34,46,41,66,69,43,49,48,53,49,48,51,50,52,43,50,51,46,39,49,44,35,49,71,45,34,53,54,40,49,44,62,34,69,32,69,64,35,39,79,74,47,70,47,67,66,47,47,50,46,40,43,64,52,38,50,91,71,37,91,46,71,65,58,46,52,54,42,48,53,51,54,51,58,65,50,64,80,48,55,68,87,74,38,38,81,44,73,60,55,38,52,44,73,51,55,53,88,81,33,49,49,63,44,46,46,45,51,50,49,66,31,28,37,64,64,65,58,79,64,64,85,67,69,52,57,64,54,52,50,53,50,47,57,72,75,43,51,70,89,58,72,38,49,22,37,52,41,34,42,74,39,76,85,59,82,80,61,63,68,58,44,57,68,74,96,136,83,66,68,73,41,83,42,71,72,80,97,64,58,40,75,42,53,68,63,70,66,53,46,70,73,38,74,52,47,39,79,38,80,89,69,64,28,32,29,32,53,35,37,56,73,56,45,84,65,91,66,39,76,24,49,80,40,53,48,71,57,62,92,52,36,67,61,51,51,54,52,46,68,69,31,70,66,39,49,52,8,40,51,49,39,49,50,48,46,28,36,74,70,64,73,42,72,68,72,66,70,69,69,46,75,60,54,49,47,49,51,52,48,50,49,50,48,51,49,52,52,52,50,50,51,51,50,27,21,48,57,68,44,57,54,56,46,87,45,88,89,54,23,37,46,57,52,52,49,53,54,48,29,76,69,33,66,72,49,37,52,41,67,74,66,46,57,81,87,68,61,71,74,44,69,68,56,50,50,51,51,38,45,45,51,23,49,53,55,40,51,53,51,48,51,52,45,56,71,44,50,48,30,14,47,34,37,33,63,51,97,50,66,53,98,68,20,37,36,34,43,36,31,41,25,28,56,45,71,45,95,86,55,48,59,42,84,44,68,43,72,64,42,64,42,73,34,70,55,66,42,20,66,51,48,34,51,49,52,56,49,48,37,56,72,65,72,43,70,64,86,35,36,48,18,35,27,71,50,33,38,77,86,41,22,66,29,58,50,61,20,65,60,55,44,26,71,79,38,70,66,31,42,58,28,56,56,33,94,36,48,65,64,38,50,56,55,33,47,40,67,52,52,67,53,45,34,42,53,52,50,51,37,46,48,52,40,52,53,52,68,37,39,83,80,38,44,80,65,36,57,91,41,43,70,70,62,60,51,70,60,79,71,69,52,71,72,54,50,65,53,38,64,65,56,53,49,54,68,56,59,65,64,58,35,46,72,56,38,55,44,48,45,61,74,39,38,60,61,50,54,52,33,29,57,62,45,28,68,68,30,52,67,37,39,38,48,44,60,46,63,58,32,40,56,40,42,42,42,51,49,50,52,42,54,58,50,56,68,45,44,66,58,49,57,47,65,70,41,89,83,54,54,58,53,59,50,23,51,50,45,52,52,47,37,51,53,49,48,51,39,57,75,41,38,69,64,54,42,48,57,51,50,52,49,28,49,51,57,30,50,76,46,43,34,64,90,56,65,79,50,64,63,72,37,67,48,72,93,62,62,82,44,92,42,68,67,50,35,45,43,66,68,44,50,46,53,50,48,51,48,51,41,52,51,47,39,49,47,35,47,70,46,36,55,53,40,50,45,63,34,69,34,70,66,36,39,80,73,47,70,46,67,66,47,47,50,46,43,42,65,53,37,51,93,72,39,93,47,70,67,58,46,51,54,44,49,54,53,54,51,57,66,50,64,81,48,57,70,87,75,38,41,83,45,71,60,56,39,53,46,73,51,54,53,88,81,34,49,52,63,42,47,46,45,50,50,50,64,32,30,37,66,64,65,57,81,63,66,84,67,68,52,58,66,54,51,50,53,50,47,58,70,73,44,51,74,90,58,73,38,50,22,37,51,42,33,41,74,40,76,84,60,83,78,62,63,67,59,43,57,69,74,98

Foldseek 3Di:
DFFDWDFDDDDPPTDTDGADCVVCVVQVQWDADPVVSFIAGNLCLVQQPDPDCERHVNTDPHRVCVVVSSVVLCPDPSNVVSVVVVVVVVCVLVVNDDPPDDPCPPVVVVVVVLLLVLLLVLLVLLLVCLQVVPFQQPPDNVAGPSNVVLVVVLVVDVSSVVCVVPPPPVSNCPDPVSSQLLLVLLLVVLLLVVLVQCQVQLAKEWEKEWFPDAFPQATWMWIWIWFWGQDPVLAIDIDIATRFTDGFHALALVRVLVVVVVVCVVSVHDLQNQQEYEYQQALVRLRRNVCNVVSNCVVHVNHAYAYFVVAQLLVSLQRNDPQNLSSLLVLLLLLLLLVLLVCCVVCVVLCVVCVCVNPVPLVPPPPVVVVVCNVVPPSPPVRQVSDLVNLVVCLVCVLSSLSSLVVCVVPDVSSVVSNVVCLALSSLLLSLLSSVLVVLCVVLSVLLPDQQHQLLVSLVVLVVSLVVLVVCLVVVVVNLVVSVVVSVVSSVSNVRDQDDDDDPNHDPVVQPPAPDSSSSCSVRRNNSSSVSSSVNSCRHRNVCSLLSLLLCLFLLNVVVCPDPVSLVSNCVSCVVQADDSVLQVVLSVVSNVVCVPPDSVPTDSDLSVNSSVDDCVSRVRSNRSSRSVVNYSSHPPCPDPPQRLVRVLNVSVVPDDSVPPDRSSSSSNSPVPDDGDSVVSSSVD/DFFDWDFDDDDPPTDTDGADCVVCVVQVQWDADPVVSFIAGNLCLVQQPDPDCERHVNTDPDRVCVNVSSVVLVPDPSNVVSVVVVVLVVCVLVVNDVNPPDPCPPVNVVVVVLLLVLLLVLLVLLLVCLQVVPFQQPPDNVAGPSNVVLVVVLVVDVSSVVCVVPPPPVSNCPDPVSSQLLLVLLLVVLLLVVLVQCQVQLAKEKEKEWFPDAFPQATWMWIWIWFWGQDPVLAIDIDIATRFTDGFHALALVSVLVVVVVVCVVSVHDLQNQQEYEYQCALVRLRRNVCNVVSNCVVHVNHAYAYFVVAQLLVSLQRNDPQNLSSLLVLLLLLLLLVLLLCCVVCVVLCVVCVCVNPVPPVPPPPVVVVVCNVVPPSPPVPQVRDLVNLVVCLVCVLSSLSSLVVCVVPDVSSVVSNVVCLALSSLLLSLLSSVLVVLCNVLSVLLPDQQHQLLVSLVVLVVSLVVLVVCLVVVVVNLVVSSVVSVVSSVSNVRDQDDDDDPNHDPVVQPPAPDSSSSCSVRRNNSSSVSSSVNSCRHRNVCSLLSLLLCLFLLNVVVCPDPVSLVSNCVSCVVQADDSVLQVVLSVVSNVVCVPPDSVPTDSDLSVRSSVDDCVSRVRSNRSSRSVVNYSSHPPCPDPPQRLVRVLNVSVVPDDSVPPDRSSSSSNSCVPDDGDSVVSSSVD

Radius of gyration: 37.72 Å; Cα contacts (8 Å, |Δi|>4): 1835; chains: 2; bounding box: 95×115×121 Å